Protein AF-0000000069393512 (afdb_homodimer)

Foldseek 3Di:
DPPPQVVFWAWKFWDDCVQQVQDDPPDDTAIETEGEDDPCQPVDPPHHDAWDADPVDPHYIYGYPVNLLVCVLLVAVRSLCRLFGDPVGIPHHDPLSVLVSVCSLQFDFLNLLVNLLVVLVVLLVVQVVVLVLLVLLVVLLVLLLVVCVVPQAPVSLVCCPVWADPVSSVSHPNVVHPPHDDDDDDDVLLVCLDLSSLLRTPDQDAQQSQKFFDFAQDPDDDDRNNDGCVVVQAQWDWDDPDPQKTFIFGHHGDGQADPRRYGDDDDPVPDDPVRVPTHGRTIMGGPPVVSVVSRVSSVVSVVCVVPPDPVQVVLCVVQSTRQLSLLSSVLSLVQSLCCQAPVHRRSHHPVSVVSSVSNNRVDHSVRSVVVSVVSSCCSNPPSSVVGPGHNGGDVVVSVVSVVVSVCCVPPVD/DPPPQVVFWAWKFWDDCVQQVQDDPPDDTAIETEGEDDPCQPVDPPHHDAWDADPVDPHYIYGYPVNLLVCVLLVAVRSLCRLFTDPVGIPHHDPLSVLVSVCSLQFDFLNLLVNLLVVLVVLLVVQVVVLVLLVLLVVLLVLLLVVCVVPQAPVSLVCCPVWADPVSSVSHPNVVHPPHDDDDDDDVLLVCLDLSSLLRTPDQDAQQSQKFFDFAQDPDDDDRNNDGCVVVQAQWDWDDPDPQKTFIFGHHGDGQADPRRYGDDDDPVPDDPVRVPTHGRTIMGGPPPVSVVSRVSSVVSVVCVVPPDPVQVVLCVVQSTRQLSLLSSVLSLVQSLCCQAPVHRRSHHPVSVVSSVSNNRVDHSVRSVVVSVVSSCCSNPPSSVVGPGHNGGDVVVSVVSVVVSVCCVPPVD

Sequence (826 aa):
MSDNHLDNLIVRHLAGSQAYGTSTPSSDTDFRGIFLADKEFILTPFFTVNEVSDPSEEDTKYYELNNYMKLYLDANPNILESLWVDEEDIVFRNEIYDHLRNSRSELLSSKIAFTYTGYAHNQAKRMKNHHGWMDKERTGVRILQEYFDQTPCEQMIQWIGDTFPDYIMNLVDVEKGRGKYIKGFIDFEKFMRNASLQMISTQPLKQYHFVKLVHNYFDHQVLDRDFNILNYKHDYQLVPYGDNIFGLVPKEGAKTINDDGSIHRIDTSNLSLQEVKELPKLIVKFNKDEYEKSSDNRTNYHHWKANRNEARSELEQLNGYDTKHAMHVVRLLRTAEEALSTGEVLVKRPDAEELLAIRNGAWSFDEMMEYWTERDQYIREVLYKQSVLPKTPNIQKAGKLLIELREMQWYGKMSDNHLDNLIVRHLAGSQAYGTSTPSSDTDFRGIFLADKEFILTPFFTVNEVSDPSEEDTKYYELNNYMKLYLDANPNILESLWVDEEDIVFRNEIYDHLRNSRSELLSSKIAFTYTGYAHNQAKRMKNHHGWMDKERTGVRILQEYFDQTPCEQMIQWIGDTFPDYIMNLVDVEKGRGKYIKGFIDFEKFMRNASLQMISTQPLKQYHFVKLVHNYFDHQVLDRDFNILNYKHDYQLVPYGDNIFGLVPKEGAKTINDDGSIHRIDTSNLSLQEVKELPKLIVKFNKDEYEKSSDNRTNYHHWKANRNEARSELEQLNGYDTKHAMHVVRLLRTAEEALSTGEVLVKRPDAEELLAIRNGAWSFDEMMEYWTERDQYIREVLYKQSVLPKTPNIQKAGKLLIELREMQWYGK

Structure (mmCIF, N/CA/C/O backbone):
data_AF-0000000069393512-model_v1
#
loop_
_entity.id
_entity.type
_entity.pdbx_description
1 polymer Nucleotidyltransferase
#
loop_
_atom_site.group_PDB
_atom_site.id
_atom_site.type_symbol
_atom_site.label_atom_id
_atom_site.label_alt_id
_atom_site.label_comp_id
_atom_site.label_asym_id
_atom_site.label_entity_id
_atom_site.label_seq_id
_atom_site.pdbx_PDB_ins_code
_atom_site.Cartn_x
_atom_site.Cartn_y
_atom_site.Cartn_z
_atom_site.occupancy
_atom_site.B_iso_or_equiv
_atom_site.auth_seq_id
_atom_site.auth_comp_id
_atom_site.auth_asym_id
_atom_site.auth_atom_id
_atom_site.pdbx_PDB_model_num
ATOM 1 N N . MET A 1 1 ? 26.719 9.875 -19.922 1 43.34 1 MET A N 1
ATOM 2 C CA . MET A 1 1 ? 27.328 8.875 -19.047 1 43.34 1 MET A CA 1
ATOM 3 C C . MET A 1 1 ? 27.203 7.477 -19.641 1 43.34 1 MET A C 1
ATOM 5 O O . MET A 1 1 ? 26.125 7.078 -20.078 1 43.34 1 MET A O 1
ATOM 9 N N . SER A 1 2 ? 28.125 7.133 -20.156 1 50.62 2 SER A N 1
ATOM 10 C CA . SER A 1 2 ? 28.016 5.855 -20.844 1 50.62 2 SER A CA 1
ATOM 11 C C . SER A 1 2 ? 27.438 4.777 -19.938 1 50.62 2 SER A C 1
ATOM 13 O O . SER A 1 2 ? 27.922 4.57 -18.828 1 50.62 2 SER A O 1
ATOM 15 N N . ASP A 1 3 ? 26.172 4.449 -19.922 1 62.72 3 ASP A N 1
ATOM 16 C CA . ASP A 1 3 ? 25.328 3.504 -19.203 1 62.72 3 ASP A CA 1
ATOM 17 C C . ASP A 1 3 ? 25.797 2.068 -19.422 1 62.72 3 ASP A C 1
ATOM 19 O O . ASP A 1 3 ? 25 1.126 -19.281 1 62.72 3 ASP A O 1
ATOM 23 N N . ASN A 1 4 ? 27.094 1.969 -19.781 1 81.62 4 ASN A N 1
ATOM 24 C CA . ASN A 1 4 ? 27.453 0.568 -19.984 1 81.62 4 ASN A CA 1
ATOM 25 C C . ASN A 1 4 ? 28.047 -0.039 -18.719 1 81.62 4 ASN A C 1
ATOM 27 O O . ASN A 1 4 ? 29.266 -0.112 -18.578 1 81.62 4 ASN A O 1
ATOM 31 N N . HIS A 1 5 ? 27.422 -0.49 -17.766 1 89.69 5 HIS A N 1
ATOM 32 C CA . HIS A 1 5 ? 27.781 -1.057 -16.469 1 89.69 5 HIS A CA 1
ATOM 33 C C . HIS A 1 5 ? 28.609 -2.326 -16.641 1 89.69 5 HIS A C 1
ATOM 35 O O . HIS A 1 5 ? 29.359 -2.711 -15.734 1 89.69 5 HIS A O 1
ATOM 41 N N . LEU A 1 6 ? 28.562 -2.855 -17.812 1 90.81 6 LEU A N 1
ATOM 42 C CA . LEU A 1 6 ? 29.234 -4.137 -18.031 1 90.81 6 LEU A CA 1
ATOM 43 C C . LEU A 1 6 ? 30.734 -3.947 -18.219 1 90.81 6 LEU A C 1
ATOM 45 O O . LEU A 1 6 ? 31.5 -4.91 -18.125 1 90.81 6 LEU A O 1
ATOM 49 N N . ASP A 1 7 ? 31.141 -2.713 -18.422 1 91.75 7 ASP A N 1
ATOM 50 C CA . ASP A 1 7 ? 32.562 -2.404 -18.484 1 91.75 7 ASP A CA 1
ATOM 51 C C . ASP A 1 7 ? 33.219 -2.568 -17.109 1 91.75 7 ASP A C 1
ATOM 53 O O . ASP A 1 7 ? 34.438 -2.689 -17.016 1 91.75 7 ASP A O 1
ATOM 57 N N . ASN A 1 8 ? 32.438 -2.633 -16.078 1 94.94 8 ASN A N 1
ATOM 58 C CA . ASN A 1 8 ? 32.938 -2.729 -14.719 1 94.94 8 ASN A CA 1
ATOM 59 C C . ASN A 1 8 ? 32.594 -4.066 -14.078 1 94.94 8 ASN A C 1
ATOM 61 O O . ASN A 1 8 ? 32.438 -4.156 -12.859 1 94.94 8 ASN A O 1
ATOM 65 N N . LEU A 1 9 ? 32.469 -5.078 -14.961 1 96.62 9 LEU A N 1
ATOM 66 C CA . LEU A 1 9 ? 32.219 -6.434 -14.484 1 96.62 9 LEU A CA 1
ATOM 67 C C . LEU A 1 9 ? 33.406 -6.984 -13.734 1 96.62 9 LEU A C 1
ATOM 69 O O . LEU A 1 9 ? 34.562 -6.816 -14.172 1 96.62 9 LEU A O 1
ATOM 73 N N . ILE A 1 10 ? 33.156 -7.641 -12.617 1 98.31 10 ILE A N 1
ATOM 74 C CA . ILE A 1 10 ? 34.281 -8.188 -11.891 1 98.31 10 ILE A CA 1
ATOM 75 C C . ILE A 1 10 ? 34.25 -9.711 -11.945 1 98.31 10 ILE A C 1
ATOM 77 O O . ILE A 1 10 ? 35.281 -10.367 -11.688 1 98.31 10 ILE A O 1
ATOM 81 N N . VAL A 1 11 ? 33.094 -10.289 -12.281 1 98.44 11 VAL A N 1
ATOM 82 C CA . VAL A 1 11 ? 33 -11.742 -12.445 1 98.44 11 VAL A CA 1
ATOM 83 C C . VAL A 1 11 ? 31.828 -12.086 -13.375 1 98.44 11 VAL A C 1
ATOM 85 O O . VAL A 1 11 ? 30.812 -11.406 -13.375 1 98.44 11 VAL A O 1
ATOM 88 N N . ARG A 1 12 ? 31.984 -12.992 -14.164 1 97.12 12 ARG A N 1
ATOM 89 C CA . ARG A 1 12 ? 30.984 -13.656 -14.984 1 97.12 12 ARG A CA 1
ATOM 90 C C . ARG A 1 12 ? 31.109 -15.172 -14.875 1 97.12 12 ARG A C 1
ATOM 92 O O . ARG A 1 12 ? 32.188 -15.734 -15.094 1 97.12 12 ARG A O 1
ATOM 99 N N . HIS A 1 13 ? 30.078 -15.859 -14.492 1 97.44 13 HIS A N 1
ATOM 100 C CA . HIS A 1 13 ? 30.125 -17.312 -14.312 1 97.44 13 HIS A CA 1
ATOM 101 C C . HIS A 1 13 ? 28.844 -17.969 -14.82 1 97.44 13 HIS A C 1
ATOM 103 O O . HIS A 1 13 ? 27.828 -17.312 -14.984 1 97.44 13 HIS A O 1
ATOM 109 N N . LEU A 1 14 ? 28.922 -19.25 -15.039 1 96.12 14 LEU A N 1
ATOM 110 C CA . LEU A 1 14 ? 27.766 -20.031 -15.438 1 96.12 14 LEU A CA 1
ATOM 111 C C . LEU A 1 14 ? 26.797 -20.188 -14.273 1 96.12 14 LEU A C 1
ATOM 113 O O . LEU A 1 14 ? 27.188 -20.172 -13.109 1 96.12 14 LEU A O 1
ATOM 117 N N . ALA A 1 15 ? 25.5 -20.203 -14.625 1 95.25 15 ALA A N 1
ATOM 118 C CA . ALA A 1 15 ? 24.438 -20.375 -13.625 1 95.25 15 ALA A CA 1
ATOM 119 C C . ALA A 1 15 ? 23.422 -21.422 -14.07 1 95.25 15 ALA A C 1
ATOM 121 O O . ALA A 1 15 ? 23.531 -21.953 -15.18 1 95.25 15 ALA A O 1
ATOM 122 N N . GLY A 1 16 ? 22.531 -21.781 -13.172 1 93.75 16 GLY A N 1
ATOM 123 C CA . GLY A 1 16 ? 21.484 -22.719 -13.508 1 93.75 16 GLY A CA 1
ATOM 124 C C . GLY A 1 16 ? 21.984 -24.141 -13.68 1 93.75 16 GLY A C 1
ATOM 125 O O . GLY A 1 16 ? 22.844 -24.594 -12.938 1 93.75 16 GLY A O 1
ATOM 126 N N . SER A 1 17 ? 21.375 -24.797 -14.688 1 93.69 17 SER A N 1
ATOM 127 C CA . SER A 1 17 ? 21.625 -26.234 -14.867 1 93.69 17 SER A CA 1
ATOM 128 C C . SER A 1 17 ? 23.078 -26.516 -15.18 1 93.69 17 SER A C 1
ATOM 130 O O . SER A 1 17 ? 23.641 -27.516 -14.742 1 93.69 17 SER A O 1
ATOM 132 N N . GLN A 1 18 ? 23.688 -25.641 -15.836 1 93.62 18 GLN A N 1
ATOM 133 C CA . GLN A 1 18 ? 25.094 -25.828 -16.156 1 93.62 18 GLN A CA 1
ATOM 134 C C . GLN A 1 18 ? 25.969 -25.797 -14.906 1 93.62 18 GLN A C 1
ATOM 136 O O . GLN A 1 18 ? 26.844 -26.625 -14.742 1 93.62 18 GLN A O 1
ATOM 141 N N . ALA A 1 19 ? 25.703 -24.906 -14.047 1 95.62 19 ALA A N 1
ATOM 142 C CA . ALA A 1 19 ? 26.484 -24.781 -12.812 1 95.62 19 ALA A CA 1
ATOM 143 C C . ALA A 1 19 ? 26.141 -25.891 -11.828 1 95.62 19 ALA A C 1
ATOM 145 O O . ALA A 1 19 ? 27 -26.328 -11.055 1 95.62 19 ALA A O 1
ATOM 146 N N . TYR A 1 20 ? 24.891 -26.375 -11.891 1 96.25 20 TYR A N 1
ATOM 147 C CA . TYR A 1 20 ? 24.438 -27.406 -10.961 1 96.25 20 TYR A CA 1
ATOM 148 C C . TYR A 1 20 ? 24.938 -28.781 -11.391 1 96.25 20 TYR A C 1
ATOM 150 O O . TYR A 1 20 ? 24.984 -29.719 -10.586 1 96.25 20 TYR A O 1
ATOM 158 N N . GLY A 1 21 ? 25.234 -28.875 -12.617 1 95 21 GLY A N 1
ATOM 159 C CA . GLY A 1 21 ? 25.609 -30.172 -13.164 1 95 21 GLY A CA 1
ATOM 160 C C . GLY A 1 21 ? 24.406 -30.984 -13.641 1 95 21 GLY A C 1
ATOM 161 O O . GLY A 1 21 ? 24.484 -32.188 -13.766 1 95 21 GLY A O 1
ATOM 162 N N . THR A 1 22 ? 23.297 -30.359 -13.875 1 94.25 22 THR A N 1
ATOM 163 C CA . THR A 1 22 ? 22.062 -31.047 -14.273 1 94.25 22 THR A CA 1
ATOM 164 C C . THR A 1 22 ? 21.641 -30.641 -15.68 1 94.25 22 THR A C 1
ATOM 166 O O . THR A 1 22 ? 20.469 -30.734 -16.031 1 94.25 22 THR A O 1
ATOM 169 N N . SER A 1 23 ? 22.609 -30.109 -16.391 1 91.31 23 SER A N 1
ATOM 170 C CA . SER A 1 23 ? 22.297 -29.641 -17.734 1 91.31 23 SER A CA 1
ATOM 171 C C . SER A 1 23 ? 22 -30.797 -18.672 1 91.31 23 SER A C 1
ATOM 173 O O . SER A 1 23 ? 22.562 -31.891 -18.516 1 91.31 23 SER A O 1
ATOM 175 N N . THR A 1 24 ? 21.047 -30.562 -19.5 1 84.94 24 THR A N 1
ATOM 176 C CA . THR A 1 24 ? 20.719 -31.453 -20.625 1 84.94 24 THR A CA 1
ATOM 177 C C . THR A 1 24 ? 21.094 -30.797 -21.953 1 84.94 24 THR A C 1
ATOM 179 O O . THR A 1 24 ? 21.438 -29.625 -22 1 84.94 24 THR A O 1
ATOM 182 N N . PRO A 1 25 ? 21.062 -31.594 -23 1 83.31 25 PRO A N 1
ATOM 183 C CA . PRO A 1 25 ? 21.422 -31.016 -24.297 1 83.31 25 PRO A CA 1
ATOM 184 C C . PRO A 1 25 ? 20.516 -29.844 -24.703 1 83.31 25 PRO A C 1
ATOM 186 O O . PRO A 1 25 ? 20.922 -28.984 -25.469 1 83.31 25 PRO A O 1
ATOM 189 N N . SER A 1 26 ? 19.375 -29.797 -24.203 1 80.25 26 SER A N 1
ATOM 190 C CA . SER A 1 26 ? 18.422 -28.75 -24.562 1 80.25 26 SER A CA 1
ATOM 191 C C . SER A 1 26 ? 18.469 -27.594 -23.562 1 80.25 26 SER A C 1
ATOM 193 O O . SER A 1 26 ? 17.734 -26.625 -23.688 1 80.25 26 SER A O 1
ATOM 195 N N . SER A 1 27 ? 19.484 -27.703 -22.672 1 85.06 27 SER A N 1
ATOM 196 C CA . SER A 1 27 ? 19.547 -26.703 -21.609 1 85.06 27 SER A CA 1
ATOM 197 C C . SER A 1 27 ? 20.156 -25.391 -22.141 1 85.06 27 SER A C 1
ATOM 199 O O . SER A 1 27 ? 21.109 -25.406 -22.906 1 85.06 27 SER A O 1
ATOM 201 N N . ASP A 1 28 ? 19.469 -24.266 -21.719 1 84.81 28 ASP A N 1
ATOM 202 C CA . ASP A 1 28 ? 20.016 -22.938 -22.031 1 84.81 28 ASP A CA 1
ATOM 203 C C . ASP A 1 28 ? 21.188 -22.609 -21.109 1 84.81 28 ASP A C 1
ATOM 205 O O . ASP A 1 28 ? 21.406 -23.297 -20.109 1 84.81 28 ASP A O 1
ATOM 209 N N . THR A 1 29 ? 22.031 -21.719 -21.672 1 89.81 29 THR A N 1
ATOM 210 C CA . THR A 1 29 ? 23.156 -21.266 -20.859 1 89.81 29 THR A CA 1
ATOM 211 C C . THR A 1 29 ? 22.812 -19.953 -20.141 1 89.81 29 THR A C 1
ATOM 213 O O . THR A 1 29 ? 22.469 -18.969 -20.781 1 89.81 29 THR A O 1
ATOM 216 N N . ASP A 1 30 ? 22.891 -20 -18.859 1 92.56 30 ASP A N 1
ATOM 217 C CA . ASP A 1 30 ? 22.641 -18.828 -18.031 1 92.56 30 ASP A CA 1
ATOM 218 C C . ASP A 1 30 ? 23.938 -18.266 -17.469 1 92.56 30 ASP A C 1
ATOM 220 O O . ASP A 1 30 ? 24.812 -19.031 -17.047 1 92.56 30 ASP A O 1
ATOM 224 N N . PHE A 1 31 ? 24.062 -16.953 -17.547 1 95.44 31 PHE A N 1
ATOM 225 C CA . PHE A 1 31 ? 25.234 -16.312 -16.938 1 95.44 31 PHE A CA 1
ATOM 226 C C . PHE A 1 31 ? 24.812 -15.359 -15.828 1 95.44 31 PHE A C 1
ATOM 228 O O . PHE A 1 31 ? 23.766 -14.703 -15.93 1 95.44 31 PHE A O 1
ATOM 235 N N . ARG A 1 32 ? 25.609 -15.312 -14.812 1 97.25 32 ARG A N 1
ATOM 236 C CA . ARG A 1 32 ? 25.469 -14.359 -13.719 1 97.25 32 ARG A CA 1
ATOM 237 C C . ARG A 1 32 ? 26.781 -13.648 -13.438 1 97.25 32 ARG A C 1
ATOM 239 O O . ARG A 1 32 ? 27.844 -14.102 -13.867 1 97.25 32 ARG A O 1
ATOM 246 N N . GLY A 1 33 ? 26.641 -12.531 -12.766 1 97.56 33 GLY A N 1
ATOM 247 C CA . GLY A 1 33 ? 27.859 -11.805 -12.43 1 97.56 33 GLY A CA 1
ATOM 248 C C . GLY A 1 33 ? 27.609 -10.609 -11.539 1 97.56 33 GLY A C 1
ATOM 249 O O . GLY A 1 33 ? 26.5 -10.391 -11.062 1 97.56 33 GLY A O 1
ATOM 250 N N . ILE A 1 34 ? 28.75 -9.945 -11.219 1 98.44 34 ILE A N 1
ATOM 251 C CA . ILE A 1 34 ? 28.75 -8.773 -10.352 1 98.44 34 ILE A CA 1
ATOM 252 C C . ILE A 1 34 ? 29.516 -7.633 -11.023 1 98.44 34 ILE A C 1
ATOM 254 O O . ILE A 1 34 ? 30.562 -7.844 -11.617 1 98.44 34 ILE A O 1
ATOM 258 N N . PHE A 1 35 ? 28.969 -6.473 -11.039 1 97.75 35 PHE A N 1
ATOM 259 C CA . PHE A 1 35 ? 29.672 -5.305 -11.555 1 97.75 35 PHE A CA 1
ATOM 260 C C . PHE A 1 35 ? 29.703 -4.184 -10.523 1 97.75 35 PHE A C 1
ATOM 262 O O . PHE A 1 35 ? 28.938 -4.211 -9.555 1 97.75 35 PHE A O 1
ATOM 269 N N . LEU A 1 36 ? 30.625 -3.27 -10.625 1 97.56 36 LEU A N 1
ATOM 270 C CA . LEU A 1 36 ? 30.75 -2.098 -9.766 1 97.56 36 LEU A CA 1
ATOM 271 C C . LEU A 1 36 ? 30.266 -0.842 -10.484 1 97.56 36 LEU A C 1
ATOM 273 O O . LEU A 1 36 ? 30.875 -0.412 -11.469 1 97.56 36 LEU A O 1
ATOM 277 N N . ALA A 1 37 ? 29.281 -0.233 -9.945 1 96.12 37 ALA A N 1
ATOM 278 C CA . ALA A 1 37 ? 28.719 0.972 -10.562 1 96.12 37 ALA A CA 1
ATOM 279 C C . ALA A 1 37 ? 29.672 2.156 -10.398 1 96.12 37 ALA A C 1
ATOM 281 O O . ALA A 1 37 ? 30.5 2.176 -9.484 1 96.12 37 ALA A O 1
ATOM 282 N N . ASP A 1 38 ? 29.469 3.139 -11.234 1 93.62 38 ASP A N 1
ATOM 283 C CA . ASP A 1 38 ? 30.266 4.363 -11.18 1 93.62 38 ASP A CA 1
ATOM 284 C C . ASP A 1 38 ? 29.906 5.188 -9.945 1 93.62 38 ASP A C 1
ATOM 286 O O . ASP A 1 38 ? 28.875 4.957 -9.312 1 93.62 38 ASP A O 1
ATOM 290 N N . LYS A 1 39 ? 30.781 6.203 -9.656 1 92.69 39 LYS A N 1
ATOM 291 C CA . LYS A 1 39 ? 30.672 7.016 -8.445 1 92.69 39 LYS A CA 1
ATOM 292 C C . LYS A 1 39 ? 29.297 7.668 -8.344 1 92.69 39 LYS A C 1
ATOM 294 O O . LYS A 1 39 ? 28.719 7.75 -7.258 1 92.69 39 LYS A O 1
ATOM 299 N N . GLU A 1 40 ? 28.812 8.07 -9.453 1 92.69 40 GLU A N 1
ATOM 300 C CA . GLU A 1 40 ? 27.562 8.828 -9.445 1 92.69 40 GLU A CA 1
ATOM 301 C C . GLU A 1 40 ? 26.406 7.984 -8.938 1 92.69 40 GLU A C 1
ATOM 303 O O . GLU A 1 40 ? 25.469 8.508 -8.328 1 92.69 40 GLU A O 1
ATOM 308 N N . PHE A 1 41 ? 26.531 6.625 -9.156 1 93.94 41 PHE A N 1
ATOM 309 C CA . PHE A 1 41 ? 25.469 5.719 -8.758 1 93.94 41 PHE A CA 1
ATOM 310 C C . PHE A 1 41 ? 25.562 5.379 -7.277 1 93.94 41 PHE A C 1
ATOM 312 O O . PHE A 1 41 ? 24.609 4.867 -6.691 1 93.94 41 PHE A O 1
ATOM 319 N N . ILE A 1 42 ? 26.672 5.656 -6.715 1 94.56 42 ILE A N 1
ATOM 320 C CA . ILE A 1 42 ? 26.906 5.234 -5.34 1 94.56 42 ILE A CA 1
ATOM 321 C C . ILE A 1 42 ? 26.875 6.445 -4.41 1 94.56 42 ILE A C 1
ATOM 323 O O . ILE A 1 42 ? 26.266 6.395 -3.34 1 94.56 42 ILE A O 1
ATOM 327 N N . LEU A 1 43 ? 27.422 7.578 -4.875 1 94.88 43 LEU A N 1
ATOM 328 C CA . LEU A 1 43 ? 27.656 8.711 -3.986 1 94.88 43 LEU A CA 1
ATOM 329 C C . LEU A 1 43 ? 26.5 9.703 -4.051 1 94.88 43 LEU A C 1
ATOM 331 O O . LEU A 1 43 ? 26.438 10.633 -3.248 1 94.88 43 LEU A O 1
ATOM 335 N N . THR A 1 44 ? 25.609 9.523 -4.996 1 94.88 44 THR A N 1
ATOM 336 C CA . THR A 1 44 ? 24.484 10.453 -5.137 1 94.88 44 THR A CA 1
ATOM 337 C C . THR A 1 44 ? 23.156 9.711 -5.051 1 94.88 44 THR A C 1
ATOM 339 O O . THR A 1 44 ? 23.078 8.531 -5.379 1 94.88 44 THR A O 1
ATOM 342 N N . PRO A 1 45 ? 22.109 10.344 -4.664 1 94.5 45 PRO A N 1
ATOM 343 C CA . PRO A 1 45 ? 20.797 9.695 -4.543 1 94.5 45 PRO A CA 1
ATOM 344 C C . PRO A 1 45 ? 20 9.742 -5.836 1 94.5 45 PRO A C 1
ATOM 346 O O . PRO A 1 45 ? 18.812 9.383 -5.848 1 94.5 45 PRO A O 1
ATOM 349 N N . PHE A 1 46 ? 20.531 10.125 -6.957 1 94.44 46 PHE A N 1
ATOM 350 C CA . PHE A 1 46 ? 19.766 10.469 -8.141 1 94.44 46 PHE A CA 1
ATOM 351 C C . PHE A 1 46 ? 19.734 9.305 -9.125 1 94.44 46 PHE A C 1
ATOM 353 O O . PHE A 1 46 ? 18.844 9.227 -9.984 1 94.44 46 PHE A O 1
ATOM 360 N N . PHE A 1 47 ? 20.719 8.469 -8.984 1 90.69 47 PHE A N 1
ATOM 361 C CA . PHE A 1 47 ? 20.844 7.34 -9.906 1 90.69 47 PHE A CA 1
ATOM 362 C C . PHE A 1 47 ? 20.891 6.023 -9.148 1 90.69 47 PHE A C 1
ATOM 364 O O . PHE A 1 47 ? 21.438 5.961 -8.039 1 90.69 47 PHE A O 1
ATOM 371 N N . THR A 1 48 ? 20.219 5.086 -9.695 1 90.94 48 THR A N 1
ATOM 372 C CA . THR A 1 48 ? 20.25 3.771 -9.062 1 90.94 48 THR A CA 1
ATOM 373 C C . THR A 1 48 ? 20.391 2.67 -10.109 1 90.94 48 THR A C 1
ATOM 375 O O . THR A 1 48 ? 19.938 2.822 -11.242 1 90.94 48 THR A O 1
ATOM 378 N N . VAL A 1 49 ? 21.094 1.712 -9.789 1 94.62 49 VAL A N 1
ATOM 379 C CA . VAL A 1 49 ? 21.234 0.511 -10.609 1 94.62 49 VAL A CA 1
ATOM 380 C C . VAL A 1 49 ? 21.422 -0.709 -9.711 1 94.62 49 VAL A C 1
ATOM 382 O O . VAL A 1 49 ? 22.312 -0.736 -8.867 1 94.62 49 VAL A O 1
ATOM 385 N N . ASN A 1 50 ? 20.547 -1.611 -9.82 1 96.38 50 ASN A N 1
ATOM 386 C CA . ASN A 1 50 ? 20.609 -2.801 -8.977 1 96.38 50 ASN A CA 1
ATOM 387 C C . ASN A 1 50 ? 21.125 -4.008 -9.75 1 96.38 50 ASN A C 1
ATOM 389 O O . ASN A 1 50 ? 21.906 -4.801 -9.227 1 96.38 50 ASN A O 1
ATOM 393 N N . GLU A 1 51 ? 20.703 -4.172 -10.938 1 96.19 51 GLU A N 1
ATOM 394 C CA . GLU A 1 51 ? 21.078 -5.27 -11.82 1 96.19 51 GLU A CA 1
ATOM 395 C C . GLU A 1 51 ? 20.922 -4.883 -13.289 1 96.19 51 GLU A C 1
ATOM 397 O O . GLU A 1 51 ? 20.203 -3.934 -13.609 1 96.19 51 GLU A O 1
ATOM 402 N N . VAL A 1 52 ? 21.656 -5.477 -14.141 1 95.12 52 VAL A N 1
ATOM 403 C CA . VAL A 1 52 ? 21.547 -5.246 -15.578 1 95.12 52 VAL A CA 1
ATOM 404 C C . VAL A 1 52 ? 21.672 -6.574 -16.328 1 95.12 52 VAL A C 1
ATOM 406 O O . VAL A 1 52 ? 22.156 -7.562 -15.773 1 95.12 52 VAL A O 1
ATOM 409 N N . SER A 1 53 ? 21.125 -6.609 -17.516 1 92.88 53 SER A N 1
ATOM 410 C CA . SER A 1 53 ? 21.281 -7.75 -18.406 1 92.88 53 SER A CA 1
ATOM 411 C C . SER A 1 53 ? 22.094 -7.375 -19.641 1 92.88 53 SER A C 1
ATOM 413 O O . SER A 1 53 ? 22.25 -6.191 -19.953 1 92.88 53 SER A O 1
ATOM 415 N N . ASP A 1 54 ? 22.672 -8.328 -20.172 1 87.75 54 ASP A N 1
ATOM 416 C CA . ASP A 1 54 ? 23.344 -8.133 -21.453 1 87.75 54 ASP A CA 1
ATOM 417 C C . ASP A 1 54 ? 22.375 -8.273 -22.609 1 87.75 54 ASP A C 1
ATOM 419 O O . ASP A 1 54 ? 21.828 -9.359 -22.844 1 87.75 54 ASP A O 1
ATOM 423 N N . PRO A 1 55 ? 22.141 -7.23 -23.281 1 82.94 55 PRO A N 1
ATOM 424 C CA . PRO A 1 55 ? 21.172 -7.312 -24.391 1 82.94 55 PRO A CA 1
ATOM 425 C C . PRO A 1 55 ? 21.609 -8.273 -25.484 1 82.94 55 PRO A C 1
ATOM 427 O O . PRO A 1 55 ? 20.781 -8.781 -26.234 1 82.94 55 PRO A O 1
ATOM 430 N N . SER A 1 56 ? 22.891 -8.523 -25.578 1 82.44 56 SER A N 1
ATOM 431 C CA . SER A 1 56 ? 23.438 -9.352 -26.656 1 82.44 56 SER A CA 1
ATOM 432 C C . SER A 1 56 ? 23.375 -10.828 -26.297 1 82.44 56 SER A C 1
ATOM 434 O O . SER A 1 56 ? 23.594 -11.695 -27.141 1 82.44 56 SER A O 1
ATOM 436 N N . GLU A 1 57 ? 23.188 -11.141 -25.094 1 80.25 57 GLU A N 1
ATOM 437 C CA . GLU A 1 57 ? 23.141 -12.523 -24.609 1 80.25 57 GLU A CA 1
ATOM 438 C C . GLU A 1 57 ? 21.859 -12.789 -23.828 1 80.25 57 GLU A C 1
ATOM 440 O O . GLU A 1 57 ? 21.531 -12.047 -22.906 1 80.25 57 GLU A O 1
ATOM 445 N N . GLU A 1 58 ? 21.234 -13.836 -24.234 1 77.31 58 GLU A N 1
ATOM 446 C CA . GLU A 1 58 ? 20 -14.172 -23.531 1 77.31 58 GLU A CA 1
ATOM 447 C C . GLU A 1 58 ? 20.281 -14.734 -22.141 1 77.31 58 GLU A C 1
ATOM 449 O O . GLU A 1 58 ? 21.359 -15.289 -21.891 1 77.31 58 GLU A O 1
ATOM 454 N N . ASP A 1 59 ? 19.562 -14.484 -21.078 1 87.62 59 ASP A N 1
ATOM 455 C CA . ASP A 1 59 ? 19.516 -15.07 -19.75 1 87.62 59 ASP A CA 1
ATOM 456 C C . ASP A 1 59 ? 20.734 -14.664 -18.922 1 87.62 59 ASP A C 1
ATOM 458 O O . ASP A 1 59 ? 21.406 -15.516 -18.328 1 87.62 59 ASP A O 1
ATOM 462 N N . THR A 1 60 ? 21.156 -13.523 -19.062 1 92 60 THR A N 1
ATOM 463 C CA . THR A 1 60 ? 22.203 -12.953 -18.234 1 92 60 THR A CA 1
ATOM 464 C C . THR A 1 60 ? 21.609 -12.047 -17.156 1 92 60 THR A C 1
ATOM 466 O O . THR A 1 60 ? 20.594 -11.391 -17.391 1 92 60 THR A O 1
ATOM 469 N N . LYS A 1 61 ? 22.203 -12.055 -15.977 1 95.12 61 LYS A N 1
ATOM 470 C CA . LYS A 1 61 ? 21.844 -11.133 -14.898 1 95.12 61 LYS A CA 1
ATOM 471 C C . LYS A 1 61 ? 23.094 -10.734 -14.094 1 95.12 61 LYS A C 1
ATOM 473 O O . LYS A 1 61 ? 23.75 -11.594 -13.516 1 95.12 61 LYS A O 1
ATOM 478 N N . TYR A 1 62 ? 23.375 -9.492 -14.141 1 97.12 62 TYR A N 1
ATOM 479 C CA . TYR A 1 62 ? 24.531 -8.969 -13.43 1 97.12 62 TYR A CA 1
ATOM 480 C C . TYR A 1 62 ? 24.109 -8.016 -12.32 1 97.12 62 TYR A C 1
ATOM 482 O O . TYR A 1 62 ? 23.328 -7.086 -12.555 1 97.12 62 TYR A O 1
ATOM 490 N N . TYR A 1 63 ? 24.641 -8.219 -11.164 1 98 63 TYR A N 1
ATOM 491 C CA . TYR A 1 63 ? 24.188 -7.461 -10 1 98 63 TYR A CA 1
ATOM 492 C C . TYR A 1 63 ? 25.203 -6.402 -9.609 1 98 63 TYR A C 1
ATOM 494 O O . TYR A 1 63 ? 26.406 -6.652 -9.625 1 98 63 TYR A O 1
ATOM 502 N N . GLU A 1 64 ? 24.719 -5.246 -9.289 1 98.12 64 GLU A N 1
ATOM 503 C CA . GLU A 1 64 ? 25.578 -4.219 -8.719 1 98.12 64 GLU A CA 1
ATOM 504 C C . GLU A 1 64 ? 26.062 -4.613 -7.32 1 98.12 64 GLU A C 1
ATOM 506 O O . GLU A 1 64 ? 25.297 -5.184 -6.535 1 98.12 64 GLU A O 1
ATOM 511 N N . LEU A 1 65 ? 27.234 -4.332 -6.996 1 98.12 65 LEU A N 1
ATOM 512 C CA . LEU A 1 65 ? 27.938 -4.84 -5.828 1 98.12 65 LEU A CA 1
ATOM 513 C C . LEU A 1 65 ? 27.141 -4.578 -4.555 1 98.12 65 LEU A C 1
ATOM 515 O O . LEU A 1 65 ? 27 -5.473 -3.719 1 98.12 65 LEU A O 1
ATOM 519 N N . ASN A 1 66 ? 26.625 -3.371 -4.309 1 97.5 66 ASN A N 1
ATOM 520 C CA . ASN A 1 66 ? 25.859 -3.068 -3.1 1 97.5 66 ASN A CA 1
ATOM 521 C C . ASN A 1 66 ? 24.594 -3.912 -3.008 1 97.5 66 ASN A C 1
ATOM 523 O O . ASN A 1 66 ? 24.297 -4.465 -1.949 1 97.5 66 ASN A O 1
ATOM 527 N N . ASN A 1 67 ? 23.891 -3.92 -4.094 1 97.5 67 ASN A N 1
ATOM 528 C CA . ASN A 1 67 ? 22.703 -4.758 -4.125 1 97.5 67 ASN A CA 1
ATOM 529 C C . ASN A 1 67 ? 23.047 -6.23 -3.932 1 97.5 67 ASN A C 1
ATOM 531 O O . ASN A 1 67 ? 22.344 -6.945 -3.215 1 97.5 67 ASN A O 1
ATOM 535 N N . TYR A 1 68 ? 24.109 -6.637 -4.613 1 98.12 68 TYR A N 1
ATOM 536 C CA . TYR A 1 68 ? 24.562 -8.016 -4.488 1 98.12 68 TYR A CA 1
ATOM 537 C C . TYR A 1 68 ? 24.828 -8.367 -3.029 1 98.12 68 TYR A C 1
ATOM 539 O O . TYR A 1 68 ? 24.359 -9.391 -2.535 1 98.12 68 TYR A O 1
ATOM 547 N N . MET A 1 69 ? 25.531 -7.551 -2.34 1 98.12 69 MET A N 1
ATOM 548 C CA . MET A 1 69 ? 25.906 -7.816 -0.957 1 98.12 69 MET A CA 1
ATOM 549 C C . MET A 1 69 ? 24.688 -7.863 -0.052 1 98.12 69 MET A C 1
ATOM 551 O O . MET A 1 69 ? 24.609 -8.703 0.85 1 98.12 69 MET A O 1
ATOM 555 N N . LYS A 1 70 ? 23.797 -6.953 -0.302 1 97.31 70 LYS A N 1
ATOM 556 C CA . LYS A 1 70 ? 22.562 -6.973 0.459 1 97.31 70 LYS A CA 1
ATOM 557 C C . LYS A 1 70 ? 21.844 -8.312 0.3 1 97.31 70 LYS A C 1
ATOM 559 O O . LYS A 1 70 ? 21.453 -8.938 1.29 1 97.31 70 LYS A O 1
ATOM 564 N N . LEU A 1 71 ? 21.672 -8.695 -0.867 1 97.62 71 LEU A N 1
ATOM 565 C CA . LEU A 1 71 ? 20.984 -9.953 -1.168 1 97.62 71 LEU A CA 1
ATOM 566 C C . LEU A 1 71 ? 21.781 -11.141 -0.631 1 97.62 71 LEU A C 1
ATOM 568 O O . LEU A 1 71 ? 21.203 -12.133 -0.191 1 97.62 71 LEU A O 1
ATOM 572 N N . TYR A 1 72 ? 23.141 -11.055 -0.731 1 97.88 72 TYR A N 1
ATOM 573 C CA . TYR A 1 72 ? 24 -12.109 -0.221 1 97.88 72 TYR A CA 1
ATOM 574 C C . TYR A 1 72 ? 23.812 -12.297 1.28 1 97.88 72 TYR A C 1
ATOM 576 O O . TYR A 1 72 ? 23.641 -13.414 1.755 1 97.88 72 TYR A O 1
ATOM 584 N N . LEU A 1 73 ? 23.797 -11.211 2.008 1 97.75 73 LEU A N 1
ATOM 585 C CA . LEU A 1 73 ? 23.641 -11.273 3.457 1 97.75 73 LEU A CA 1
ATOM 586 C C . LEU A 1 73 ? 22.25 -11.75 3.838 1 97.75 73 LEU A C 1
ATOM 588 O O . LEU A 1 73 ? 22.047 -12.312 4.918 1 97.75 73 LEU A O 1
ATOM 592 N N . ASP A 1 74 ? 21.328 -11.555 2.893 1 96.81 74 ASP A N 1
ATOM 593 C CA . ASP A 1 74 ? 19.969 -12.062 3.094 1 96.81 74 ASP A CA 1
ATOM 594 C C . ASP A 1 74 ? 19.891 -13.547 2.75 1 96.81 74 ASP A C 1
ATOM 596 O O . ASP A 1 74 ? 18.828 -14.156 2.865 1 96.81 74 ASP A O 1
ATOM 600 N N . ALA A 1 75 ? 20.969 -14.094 2.359 1 97.69 75 ALA A N 1
ATOM 601 C CA . ALA A 1 75 ? 21.094 -15.516 2.031 1 97.69 75 ALA A CA 1
ATOM 602 C C . ALA A 1 75 ? 20.188 -15.891 0.869 1 97.69 75 ALA A C 1
ATOM 604 O O . ALA A 1 75 ? 19.531 -16.938 0.9 1 97.69 75 ALA A O 1
ATOM 605 N N . ASN A 1 76 ? 20.094 -14.992 -0.092 1 97.56 76 ASN A N 1
ATOM 606 C CA . ASN A 1 76 ? 19.359 -15.297 -1.31 1 97.56 76 ASN A CA 1
ATOM 607 C C . ASN A 1 76 ? 20 -16.438 -2.092 1 97.56 76 ASN A C 1
ATOM 609 O O . ASN A 1 76 ? 21.172 -16.344 -2.496 1 97.56 76 ASN A O 1
ATOM 613 N N . PRO A 1 77 ? 19.328 -17.531 -2.318 1 97.12 77 PRO A N 1
ATOM 614 C CA . PRO A 1 77 ? 19.922 -18.719 -2.924 1 97.12 77 PRO A CA 1
ATOM 615 C C . PRO A 1 77 ? 20.578 -18.438 -4.277 1 97.12 77 PRO A C 1
ATOM 617 O O . PRO A 1 77 ? 21.656 -18.938 -4.562 1 97.12 77 PRO A O 1
ATOM 620 N N . ASN A 1 78 ? 19.953 -17.625 -5.07 1 94.44 78 ASN A N 1
ATOM 621 C CA . ASN A 1 78 ? 20.469 -17.312 -6.406 1 94.44 78 ASN A CA 1
ATOM 622 C C . ASN A 1 78 ? 21.719 -16.453 -6.352 1 94.44 78 ASN A C 1
ATOM 624 O O . ASN A 1 78 ? 22.562 -16.516 -7.242 1 94.44 78 ASN A O 1
ATOM 628 N N . ILE A 1 79 ? 21.812 -15.703 -5.32 1 97.31 79 ILE A N 1
ATOM 629 C CA . ILE A 1 79 ? 22.891 -14.734 -5.176 1 97.31 79 ILE A CA 1
ATOM 630 C C . ILE A 1 79 ? 24.109 -15.414 -4.551 1 97.31 79 ILE A C 1
ATOM 632 O O . ILE A 1 79 ? 25.25 -15.188 -4.98 1 97.31 79 ILE A O 1
ATOM 636 N N . LEU A 1 80 ? 23.859 -16.312 -3.555 1 97.69 80 LEU A N 1
ATOM 637 C CA . LEU A 1 80 ? 24.938 -16.969 -2.84 1 97.69 80 LEU A CA 1
ATOM 638 C C . LEU A 1 80 ? 25.844 -17.75 -3.801 1 97.69 80 LEU A C 1
ATOM 640 O O . LEU A 1 80 ? 27.047 -17.859 -3.58 1 97.69 80 LEU A O 1
ATOM 644 N N . GLU A 1 81 ? 25.359 -18.203 -4.875 1 96.38 81 GLU A N 1
ATOM 645 C CA . GLU A 1 81 ? 26.047 -19.078 -5.82 1 96.38 81 GLU A CA 1
ATOM 646 C C . GLU A 1 81 ? 27.281 -18.406 -6.402 1 96.38 81 GLU A C 1
ATOM 648 O O . GLU A 1 81 ? 28.297 -19.047 -6.648 1 96.38 81 GLU A O 1
ATOM 653 N N . SER A 1 82 ? 27.203 -17.125 -6.535 1 97.62 82 SER A N 1
ATOM 654 C CA . SER A 1 82 ? 28.234 -16.391 -7.254 1 97.62 82 SER A CA 1
ATOM 655 C C . SER A 1 82 ? 29.578 -16.5 -6.531 1 97.62 82 SER A C 1
ATOM 657 O O . SER A 1 82 ? 30.641 -16.391 -7.16 1 97.62 82 SER A O 1
ATOM 659 N N . LEU A 1 83 ? 29.578 -16.688 -5.246 1 98.19 83 LEU A N 1
ATOM 660 C CA . LEU A 1 83 ? 30.828 -16.781 -4.512 1 98.19 83 LEU A CA 1
ATOM 661 C C . LEU A 1 83 ? 31.219 -18.234 -4.273 1 98.19 83 LEU A C 1
ATOM 663 O O . LEU A 1 83 ? 32.281 -18.516 -3.738 1 98.19 83 LEU A O 1
ATOM 667 N N . TRP A 1 84 ? 30.391 -19.172 -4.703 1 98.06 84 TRP A N 1
ATOM 668 C CA . TRP A 1 84 ? 30.625 -20.578 -4.363 1 98.06 84 TRP A CA 1
ATOM 669 C C . TRP A 1 84 ? 30.641 -21.438 -5.613 1 98.06 84 TRP A C 1
ATOM 671 O O . TRP A 1 84 ? 30.781 -22.656 -5.527 1 98.06 84 TRP A O 1
ATOM 681 N N . VAL A 1 85 ? 30.484 -20.828 -6.723 1 97.69 85 VAL A N 1
ATOM 682 C CA . VAL A 1 85 ? 30.531 -21.547 -7.988 1 97.69 85 VAL A CA 1
ATOM 683 C C . VAL A 1 85 ? 31.906 -22.188 -8.172 1 97.69 85 VAL A C 1
ATOM 685 O O . VAL A 1 85 ? 32.906 -21.641 -7.707 1 97.69 85 VAL A O 1
ATOM 688 N N . ASP A 1 86 ? 31.875 -23.328 -8.891 1 96.81 86 ASP A N 1
ATOM 689 C CA . ASP A 1 86 ? 33.125 -24.016 -9.172 1 96.81 86 ASP A CA 1
ATOM 690 C C . ASP A 1 86 ? 34.062 -23.156 -10.047 1 96.81 86 ASP A C 1
ATOM 692 O O . ASP A 1 86 ? 33.562 -22.406 -10.898 1 96.81 86 ASP A O 1
ATOM 696 N N . GLU A 1 87 ? 35.344 -23.375 -9.859 1 96.69 87 GLU A N 1
ATOM 697 C CA . GLU A 1 87 ? 36.344 -22.609 -10.602 1 96.69 87 GLU A CA 1
ATOM 698 C C . GLU A 1 87 ? 36.188 -22.781 -12.109 1 96.69 87 GLU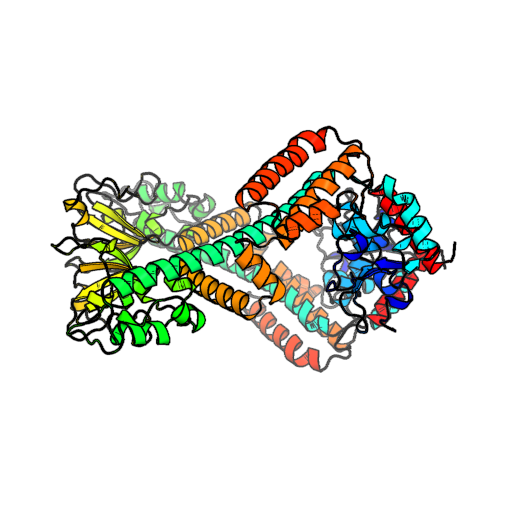 A C 1
ATOM 700 O O . GLU A 1 87 ? 36.344 -21.828 -12.867 1 96.69 87 GLU A O 1
ATOM 705 N N . GLU A 1 88 ? 35.75 -23.922 -12.508 1 96.12 88 GLU A N 1
ATOM 706 C CA . GLU A 1 88 ? 35.625 -24.25 -13.922 1 96.12 88 GLU A CA 1
ATOM 707 C C . GLU A 1 88 ? 34.438 -23.516 -14.547 1 96.12 88 GLU A C 1
ATOM 709 O O . GLU A 1 88 ? 34.375 -23.391 -15.773 1 96.12 88 GLU A O 1
ATOM 714 N N . ASP A 1 89 ? 33.594 -23.094 -13.695 1 97.06 89 ASP A N 1
ATOM 715 C CA . ASP A 1 89 ? 32.375 -22.453 -14.203 1 97.06 89 ASP A CA 1
ATOM 716 C C . ASP A 1 89 ? 32.531 -20.938 -14.227 1 97.06 89 ASP A C 1
ATOM 718 O O . ASP A 1 89 ? 31.609 -20.234 -14.641 1 97.06 89 ASP A O 1
ATOM 722 N N . ILE A 1 90 ? 33.688 -20.391 -13.789 1 98.06 90 ILE A N 1
ATOM 723 C CA . ILE A 1 90 ? 33.969 -18.969 -13.844 1 98.06 90 ILE A CA 1
ATOM 724 C C . ILE A 1 90 ? 34.562 -18.609 -15.211 1 98.06 90 ILE A C 1
ATOM 726 O O . ILE A 1 90 ? 35.625 -19.094 -15.578 1 98.06 90 ILE A O 1
ATOM 730 N N . VAL A 1 91 ? 33.875 -17.797 -15.938 1 96.94 91 VAL A N 1
ATOM 731 C CA . VAL A 1 91 ? 34.25 -17.422 -17.297 1 96.94 91 VAL A CA 1
ATOM 732 C C . VAL A 1 91 ? 35.188 -16.219 -17.266 1 96.94 91 VAL A C 1
ATOM 734 O O . VAL A 1 91 ? 36.125 -16.109 -18.078 1 96.94 91 VAL A O 1
ATOM 737 N N . PHE A 1 92 ? 34.906 -15.32 -16.375 1 97.5 92 PHE A N 1
ATOM 738 C CA . PHE A 1 92 ? 35.719 -14.117 -16.188 1 97.5 92 PHE A CA 1
ATOM 739 C C . PHE A 1 92 ? 35.75 -13.719 -14.711 1 97.5 92 PHE A C 1
ATOM 741 O O . PHE A 1 92 ? 34.75 -13.828 -14 1 97.5 92 PHE A O 1
ATOM 748 N N . ARG A 1 93 ? 36.938 -13.32 -14.266 1 97.75 93 ARG A N 1
ATOM 749 C CA . ARG A 1 93 ? 37.062 -12.75 -12.93 1 97.75 93 ARG A CA 1
ATOM 750 C C . ARG A 1 93 ? 38.25 -11.789 -12.859 1 97.75 93 ARG A C 1
ATOM 752 O O . ARG A 1 93 ? 39.156 -11.859 -13.688 1 97.75 93 ARG A O 1
ATOM 759 N N . ASN A 1 94 ? 38.281 -10.867 -11.969 1 97.31 94 ASN A N 1
ATOM 760 C CA . ASN A 1 94 ? 39.438 -9.992 -11.703 1 97.31 94 ASN A CA 1
ATOM 761 C C . ASN A 1 94 ? 39.844 -10.008 -10.234 1 97.31 94 ASN A C 1
ATOM 763 O O . ASN A 1 94 ? 39.312 -10.805 -9.453 1 97.31 94 ASN A O 1
ATOM 767 N N . GLU A 1 95 ? 40.75 -9.188 -9.859 1 96.81 95 GLU A N 1
ATOM 768 C CA . GLU A 1 95 ? 41.312 -9.219 -8.516 1 96.81 95 GLU A CA 1
ATOM 769 C C . GLU A 1 95 ? 40.281 -8.789 -7.465 1 96.81 95 GLU A C 1
ATOM 771 O O . GLU A 1 95 ? 40.344 -9.266 -6.324 1 96.81 95 GLU A O 1
ATOM 776 N N . ILE A 1 96 ? 39.406 -7.902 -7.828 1 98.06 96 ILE A N 1
ATOM 777 C CA . ILE A 1 96 ? 38.406 -7.426 -6.895 1 98.06 96 ILE A CA 1
ATOM 778 C C . ILE A 1 96 ? 37.469 -8.578 -6.504 1 98.06 96 ILE A C 1
ATOM 780 O O . ILE A 1 96 ? 37.156 -8.758 -5.328 1 98.06 96 ILE A O 1
ATOM 784 N N . TYR A 1 97 ? 37.125 -9.383 -7.512 1 98.44 97 TYR A N 1
ATOM 785 C CA . TYR A 1 97 ? 36.281 -10.555 -7.238 1 98.44 97 TYR A CA 1
ATOM 786 C C . TYR A 1 97 ? 37.031 -11.547 -6.348 1 98.44 97 TYR A C 1
ATOM 788 O O . TYR A 1 97 ? 36.438 -12.125 -5.43 1 98.44 97 TYR A O 1
ATOM 796 N N . ASP A 1 98 ? 38.25 -11.719 -6.625 1 97.88 98 ASP A N 1
ATOM 797 C CA . ASP A 1 98 ? 39.031 -12.656 -5.82 1 97.88 98 ASP A CA 1
ATOM 798 C C . ASP A 1 98 ? 39.031 -12.242 -4.352 1 97.88 98 ASP A C 1
ATOM 800 O O . ASP A 1 98 ? 38.906 -13.086 -3.463 1 97.88 98 ASP A O 1
ATOM 804 N N . HIS A 1 99 ? 39.188 -10.945 -4.156 1 97.25 99 HIS A N 1
ATOM 805 C CA . HIS A 1 99 ? 39.156 -10.422 -2.797 1 97.25 99 HIS A CA 1
ATOM 806 C C . HIS A 1 99 ? 37.812 -10.672 -2.143 1 97.25 99 HIS A C 1
ATOM 808 O O . HIS A 1 99 ? 37.75 -11.102 -0.988 1 97.25 99 HIS A O 1
ATOM 814 N N . LEU A 1 100 ? 36.781 -10.469 -2.891 1 98.19 100 LEU A N 1
ATOM 815 C CA . LEU A 1 100 ? 35.406 -10.703 -2.41 1 98.19 100 LEU A CA 1
ATOM 816 C C . LEU A 1 100 ? 35.188 -12.18 -2.109 1 98.19 100 LEU A C 1
ATOM 818 O O . LEU A 1 100 ? 34.719 -12.531 -1.029 1 98.19 100 LEU A O 1
ATOM 822 N N . ARG A 1 101 ? 35.531 -13.023 -3.018 1 97.94 101 ARG A N 1
ATOM 823 C CA . ARG A 1 101 ? 35.344 -14.461 -2.912 1 97.94 101 ARG A CA 1
ATOM 824 C C . ARG A 1 101 ? 36.094 -15.039 -1.72 1 97.94 101 ARG A C 1
ATOM 826 O O . ARG A 1 101 ? 35.625 -15.969 -1.067 1 97.94 101 ARG A O 1
ATOM 833 N N . ASN A 1 102 ? 37.219 -14.461 -1.407 1 96.94 102 ASN A N 1
ATOM 834 C CA . ASN A 1 102 ? 38.031 -14.93 -0.289 1 96.94 102 ASN A CA 1
ATOM 835 C C . ASN A 1 102 ? 37.344 -14.68 1.049 1 96.94 102 ASN A C 1
ATOM 837 O O . ASN A 1 102 ? 37.688 -15.297 2.057 1 96.94 102 ASN A O 1
ATOM 841 N N . SER A 1 103 ? 36.344 -13.828 1.07 1 96.31 103 SER A N 1
ATOM 842 C CA . SER A 1 103 ? 35.656 -13.477 2.309 1 96.31 103 SER A CA 1
ATOM 843 C C . SER A 1 103 ? 34.312 -14.188 2.414 1 96.31 103 SER A C 1
ATOM 845 O O . SER A 1 103 ? 33.562 -13.953 3.352 1 96.31 103 SER A O 1
ATOM 847 N N . ARG A 1 104 ? 34.031 -15.133 1.504 1 96.06 104 ARG A N 1
ATOM 848 C CA . ARG A 1 104 ? 32.688 -15.688 1.343 1 96.06 104 ARG A CA 1
ATOM 849 C C . ARG A 1 104 ? 32.25 -16.422 2.602 1 96.06 104 ARG A C 1
ATOM 851 O O . ARG A 1 104 ? 31.094 -16.344 2.998 1 96.06 104 ARG A O 1
ATOM 858 N N . SER A 1 105 ? 33.156 -17.109 3.307 1 92.56 105 SER A N 1
ATOM 859 C CA . SER A 1 105 ? 32.812 -17.938 4.449 1 92.56 105 SER A CA 1
ATOM 860 C C . SER A 1 105 ? 32.406 -17.094 5.652 1 92.56 105 SER A C 1
ATOM 862 O O . SER A 1 105 ? 31.625 -17.547 6.496 1 92.56 105 SER A O 1
ATOM 864 N N . GLU A 1 106 ? 32.875 -15.906 5.68 1 95.12 106 GLU A N 1
ATOM 865 C CA . GLU A 1 106 ? 32.625 -15.039 6.824 1 95.12 106 GLU A CA 1
ATOM 866 C C . GLU A 1 106 ? 31.328 -14.281 6.66 1 95.12 106 GLU A C 1
ATOM 868 O O . GLU A 1 106 ? 30.891 -13.57 7.574 1 95.12 106 GLU A O 1
ATOM 873 N N . LEU A 1 107 ? 30.672 -14.477 5.535 1 96.94 107 LEU A N 1
ATOM 874 C CA . LEU A 1 107 ? 29.5 -13.664 5.242 1 96.94 107 LEU A CA 1
ATOM 875 C C . LEU A 1 107 ? 28.219 -14.5 5.309 1 96.94 107 LEU A C 1
ATOM 877 O O . LEU A 1 107 ? 27.125 -13.961 5.211 1 96.94 107 LEU A O 1
ATOM 881 N N . LEU A 1 108 ? 28.344 -15.82 5.52 1 97.25 108 LEU A N 1
ATOM 882 C CA . LEU A 1 108 ? 27.188 -16.703 5.574 1 97.25 108 LEU A CA 1
ATOM 883 C C . LEU A 1 108 ? 26.531 -16.672 6.949 1 97.25 108 LEU A C 1
ATOM 885 O O . LEU A 1 108 ? 27.188 -16.359 7.945 1 97.25 108 LEU A O 1
ATOM 889 N N . SER A 1 109 ? 25.25 -16.891 6.984 1 97.75 109 SER A N 1
ATOM 890 C CA . SER A 1 109 ? 24.5 -17.031 8.227 1 97.75 109 SER A CA 1
ATOM 891 C C . SER A 1 109 ? 23.453 -18.141 8.109 1 97.75 109 SER A C 1
ATOM 893 O O . SER A 1 109 ? 23.203 -18.656 7.02 1 97.75 109 SER A O 1
ATOM 895 N N . SER A 1 110 ? 22.906 -18.5 9.25 1 97.88 110 SER A N 1
ATOM 896 C CA . SER A 1 110 ? 21.938 -19.594 9.25 1 97.88 110 SER A CA 1
ATOM 897 C C . SER A 1 110 ? 20.594 -19.141 8.727 1 97.88 110 SER A C 1
ATOM 899 O O . SER A 1 110 ? 19.641 -19.922 8.68 1 97.88 110 SER A O 1
ATOM 901 N N . LYS A 1 111 ? 20.531 -17.875 8.227 1 97.56 111 LYS A N 1
ATOM 902 C CA . LYS A 1 111 ? 19.344 -17.406 7.52 1 97.56 111 LYS A CA 1
ATOM 903 C C . LYS A 1 111 ? 19.031 -18.312 6.324 1 97.56 111 LYS A C 1
ATOM 905 O O . LYS A 1 111 ? 17.891 -18.328 5.836 1 97.56 111 LYS A O 1
ATOM 910 N N . ILE A 1 112 ? 20.031 -19.016 5.922 1 98.12 112 ILE A N 1
ATOM 911 C CA . ILE A 1 112 ? 19.922 -19.938 4.801 1 98.12 112 ILE A CA 1
ATOM 912 C C . ILE A 1 112 ? 18.766 -20.906 5.047 1 98.12 112 ILE A C 1
ATOM 914 O O . ILE A 1 112 ? 18.047 -21.266 4.113 1 98.12 112 ILE A O 1
ATOM 918 N N . ALA A 1 113 ? 18.562 -21.266 6.285 1 98.56 113 ALA A N 1
ATOM 919 C CA . ALA A 1 113 ? 17.5 -22.203 6.629 1 98.56 113 ALA A CA 1
ATOM 920 C C . ALA A 1 113 ? 16.141 -21.703 6.16 1 98.56 113 ALA A C 1
ATOM 922 O O . ALA A 1 113 ? 15.359 -22.453 5.574 1 98.56 113 ALA A O 1
ATOM 923 N N . PHE A 1 114 ? 15.969 -20.5 6.281 1 98.25 114 PHE A N 1
ATOM 924 C CA . PHE A 1 114 ? 14.656 -19.938 6.016 1 98.25 114 PHE A CA 1
ATOM 925 C C . PHE A 1 114 ? 14.547 -19.484 4.562 1 98.25 114 PHE A C 1
ATOM 927 O O . PHE A 1 114 ? 13.492 -19.641 3.938 1 98.25 114 PHE A O 1
ATOM 934 N N . THR A 1 115 ? 15.562 -18.859 4.027 1 98.31 115 THR A N 1
ATOM 935 C CA . THR A 1 115 ? 15.492 -18.359 2.662 1 98.31 115 THR A CA 1
ATOM 936 C C . THR A 1 115 ? 15.422 -19.516 1.664 1 98.31 115 THR A C 1
ATOM 938 O O . THR A 1 115 ? 14.594 -19.5 0.748 1 98.31 115 THR A O 1
ATOM 941 N N . TYR A 1 116 ? 16.266 -20.516 1.838 1 98.56 116 TYR A N 1
ATOM 942 C CA . TYR A 1 116 ? 16.25 -21.656 0.927 1 98.56 116 TYR A CA 1
ATOM 943 C C . TYR A 1 116 ? 14.922 -22.422 1.02 1 98.56 116 TYR A C 1
ATOM 945 O O . TYR A 1 116 ? 14.359 -22.812 -0 1 98.56 116 TYR A O 1
ATOM 953 N N . THR A 1 117 ? 14.477 -22.641 2.254 1 98.56 117 THR A N 1
ATOM 954 C CA . THR A 1 117 ? 13.188 -23.312 2.389 1 98.56 117 THR A CA 1
ATOM 955 C C . THR A 1 117 ? 12.07 -22.453 1.825 1 98.56 117 THR A C 1
ATOM 957 O O . THR A 1 117 ? 11.078 -22.969 1.299 1 98.56 117 THR A O 1
ATOM 960 N N . GLY A 1 118 ? 12.203 -21.156 2.037 1 98.19 118 GLY A N 1
ATOM 961 C CA . GLY A 1 118 ? 11.234 -20.266 1.42 1 98.19 118 GLY A CA 1
ATOM 962 C C . GLY A 1 118 ? 11.195 -20.375 -0.092 1 98.19 118 GLY A C 1
ATOM 963 O O . GLY A 1 118 ? 10.117 -20.469 -0.684 1 98.19 118 GLY A O 1
ATOM 964 N N . TYR A 1 119 ? 12.367 -20.375 -0.743 1 98 119 TYR A N 1
ATOM 965 C CA . TYR A 1 119 ? 12.43 -20.547 -2.189 1 98 119 TYR A CA 1
ATOM 966 C C . TYR A 1 119 ? 11.875 -21.906 -2.602 1 98 119 TYR A C 1
ATOM 968 O O . TYR A 1 119 ? 11.195 -22.016 -3.623 1 98 119 TYR A O 1
ATOM 976 N N . ALA A 1 120 ? 12.203 -22.891 -1.858 1 98.44 120 ALA A N 1
ATOM 977 C CA . ALA A 1 120 ? 11.656 -24.219 -2.113 1 98.44 120 ALA A CA 1
ATOM 978 C C . ALA A 1 120 ? 10.133 -24.219 -1.998 1 98.44 120 ALA A C 1
ATOM 980 O O . ALA A 1 120 ? 9.438 -24.844 -2.801 1 98.44 120 ALA A O 1
ATOM 981 N N . HIS A 1 121 ? 9.711 -23.562 -1.006 1 97.88 121 HIS A N 1
ATOM 982 C CA . HIS A 1 121 ? 8.266 -23.422 -0.827 1 97.88 121 HIS A CA 1
ATOM 983 C C . HIS A 1 121 ? 7.617 -22.797 -2.062 1 97.88 121 HIS A C 1
ATOM 985 O O . HIS A 1 121 ? 6.57 -23.266 -2.516 1 97.88 121 HIS A O 1
ATOM 991 N N . ASN A 1 122 ? 8.219 -21.781 -2.531 1 97.62 122 ASN A N 1
ATOM 992 C CA . ASN A 1 122 ? 7.684 -21.141 -3.73 1 97.62 122 ASN A CA 1
ATOM 993 C C . ASN A 1 122 ? 7.637 -22.109 -4.91 1 97.62 122 ASN A C 1
ATOM 995 O O . ASN A 1 122 ? 6.664 -22.125 -5.664 1 97.62 122 ASN A O 1
ATOM 999 N N . GLN A 1 123 ? 8.711 -22.875 -5.07 1 97 123 GLN A N 1
ATOM 1000 C CA . GLN A 1 123 ? 8.727 -23.891 -6.113 1 97 123 GLN A CA 1
ATOM 1001 C C . GLN A 1 123 ? 7.617 -24.922 -5.891 1 97 123 GLN A C 1
ATOM 1003 O O . GLN A 1 123 ? 6.926 -25.312 -6.832 1 97 123 GLN A O 1
ATOM 1008 N N . ALA A 1 124 ? 7.457 -25.312 -4.691 1 97.12 124 ALA A N 1
ATOM 1009 C CA . ALA A 1 124 ? 6.434 -26.281 -4.344 1 97.12 124 ALA A CA 1
ATOM 1010 C C . ALA A 1 124 ? 5.031 -25.734 -4.59 1 97.12 124 ALA A C 1
ATOM 1012 O O . ALA A 1 124 ? 4.152 -26.438 -5.078 1 97.12 124 ALA A O 1
ATOM 1013 N N . LYS A 1 125 ? 4.895 -24.562 -4.195 1 96 125 LYS A N 1
ATOM 1014 C CA . LYS A 1 125 ? 3.598 -23.922 -4.41 1 96 125 LYS A CA 1
ATOM 1015 C C . LYS A 1 125 ? 3.248 -23.875 -5.895 1 96 125 LYS A C 1
ATOM 1017 O O . LYS A 1 125 ? 2.111 -24.172 -6.277 1 96 125 LYS A O 1
ATOM 1022 N N . ARG A 1 126 ? 4.191 -23.469 -6.695 1 94.38 126 ARG A N 1
ATOM 1023 C CA . ARG A 1 126 ? 3.971 -23.469 -8.141 1 94.38 126 ARG A CA 1
ATOM 1024 C C . ARG A 1 126 ? 3.607 -24.875 -8.633 1 94.38 126 ARG A C 1
ATOM 1026 O O . ARG A 1 126 ? 2.688 -25.031 -9.438 1 94.38 126 ARG A O 1
ATOM 1033 N N . MET A 1 127 ? 4.34 -25.766 -8.156 1 94.25 127 MET A N 1
ATOM 1034 C CA . MET A 1 127 ? 4.078 -27.156 -8.492 1 94.25 127 MET A CA 1
ATOM 1035 C C . MET A 1 127 ? 2.666 -27.562 -8.086 1 94.25 127 MET A C 1
ATOM 1037 O O . MET A 1 127 ? 1.944 -28.172 -8.867 1 94.25 127 MET A O 1
ATOM 1041 N N . LYS A 1 128 ? 2.244 -27.203 -6.922 1 94.06 128 LYS A N 1
ATOM 1042 C CA . LYS A 1 128 ? 0.914 -27.5 -6.406 1 94.06 128 LYS A CA 1
ATOM 1043 C C . LYS A 1 128 ? -0.169 -26.828 -7.242 1 94.06 128 LYS A C 1
ATOM 1045 O O . LYS A 1 128 ? -1.183 -27.453 -7.574 1 94.06 128 LYS A O 1
ATOM 1050 N N . ASN A 1 129 ? 0.092 -25.609 -7.504 1 92.12 129 ASN A N 1
ATOM 1051 C CA . ASN A 1 129 ? -0.878 -24.875 -8.305 1 92.12 129 ASN A CA 1
ATOM 1052 C C . ASN A 1 129 ? -1.087 -25.516 -9.672 1 92.12 129 ASN A C 1
ATOM 1054 O O . ASN A 1 129 ? -2.225 -25.734 -10.094 1 92.12 129 ASN A O 1
ATOM 1058 N N . HIS A 1 130 ? -0.05 -25.812 -10.336 1 91.62 130 HIS A N 1
ATOM 1059 C CA . HIS A 1 130 ? -0.138 -26.469 -11.633 1 91.62 130 HIS A CA 1
ATOM 1060 C C . HIS A 1 130 ? -0.812 -27.828 -11.523 1 91.62 130 HIS A C 1
ATOM 1062 O O . HIS A 1 130 ? -1.628 -28.188 -12.375 1 91.62 130 HIS A O 1
ATOM 1068 N N . HIS A 1 131 ? -0.386 -28.453 -10.516 1 92.44 131 HIS A N 1
ATOM 1069 C CA . HIS A 1 131 ? -1.02 -29.75 -10.266 1 92.44 131 HIS A CA 1
ATOM 1070 C C . HIS A 1 131 ? -2.523 -29.594 -10.062 1 92.44 131 HIS A C 1
ATOM 1072 O O . HIS A 1 131 ? -3.307 -30.391 -10.586 1 92.44 131 HIS A O 1
ATOM 1078 N N . GLY A 1 132 ? -2.904 -28.578 -9.367 1 92.25 132 GLY A N 1
ATOM 1079 C CA . GLY A 1 132 ? -4.312 -28.281 -9.156 1 92.25 132 GLY A CA 1
ATOM 1080 C C . GLY A 1 132 ? -5.062 -28 -10.445 1 92.25 132 GLY A C 1
ATOM 1081 O O . GLY A 1 132 ? -6.184 -28.484 -10.633 1 92.25 132 GLY A O 1
ATOM 1082 N N . TRP A 1 133 ? -4.512 -27.25 -11.258 1 91.75 133 TRP A N 1
ATOM 1083 C CA . TRP A 1 133 ? -5.125 -26.953 -12.555 1 91.75 133 TRP A CA 1
ATOM 1084 C C . TRP A 1 133 ? -5.312 -28.25 -13.359 1 91.75 133 TRP A C 1
ATOM 1086 O O . TRP A 1 133 ? -6.371 -28.453 -13.945 1 91.75 133 TRP A O 1
ATOM 1096 N N . MET A 1 134 ? -4.312 -29.047 -13.344 1 91.5 134 MET A N 1
ATOM 1097 C CA . MET A 1 134 ? -4.379 -30.312 -14.086 1 91.5 134 MET A CA 1
ATOM 1098 C C . MET A 1 134 ? -5.453 -31.219 -13.508 1 91.5 134 MET A C 1
ATOM 1100 O O . MET A 1 134 ? -6.188 -31.875 -14.258 1 91.5 134 MET A O 1
ATOM 1104 N N . ASP A 1 135 ? -5.5 -31.266 -12.258 1 92.19 135 ASP A N 1
ATOM 1105 C CA . ASP A 1 135 ? -6.516 -32.062 -11.594 1 92.19 135 ASP A CA 1
ATOM 1106 C C . ASP A 1 135 ? -7.918 -31.578 -11.93 1 92.19 135 ASP A C 1
ATOM 1108 O O . ASP A 1 135 ? -8.812 -32.375 -12.227 1 92.19 135 ASP A O 1
ATOM 1112 N N . LYS A 1 136 ? -8.086 -30.328 -11.844 1 93.81 136 LYS A N 1
ATOM 1113 C CA . LYS A 1 136 ? -9.383 -29.75 -12.172 1 93.81 136 LYS A CA 1
ATOM 1114 C C . LYS A 1 136 ? -9.742 -29.984 -13.641 1 93.81 136 LYS A C 1
ATOM 1116 O O . LYS A 1 136 ? -10.906 -30.188 -13.977 1 93.81 136 LYS A O 1
ATOM 1121 N N . GLU A 1 137 ? -8.797 -29.844 -14.445 1 93.94 137 GLU A N 1
ATOM 1122 C CA . GLU A 1 137 ? -9.023 -30.172 -15.852 1 93.94 137 GLU A CA 1
ATOM 1123 C C . GLU A 1 137 ? -9.5 -31.609 -16.016 1 93.94 137 GLU A C 1
ATOM 1125 O O . GLU A 1 137 ? -10.484 -31.875 -16.703 1 93.94 137 GLU A O 1
ATOM 1130 N N . ARG A 1 138 ? -8.789 -32.562 -15.398 1 92.81 138 ARG A N 1
ATOM 1131 C CA . ARG A 1 138 ? -9.18 -33.969 -15.453 1 92.81 138 ARG A CA 1
ATOM 1132 C C . ARG A 1 138 ? -10.586 -34.188 -14.898 1 92.81 138 ARG A C 1
ATOM 1134 O O . ARG A 1 138 ? -11.391 -34.906 -15.477 1 92.81 138 ARG A O 1
ATOM 1141 N N . THR A 1 139 ? -10.797 -33.531 -13.828 1 95.5 139 THR A N 1
ATOM 1142 C CA . THR A 1 139 ? -12.125 -33.594 -13.227 1 95.5 139 THR A CA 1
ATOM 1143 C C . THR A 1 139 ? -13.18 -33.031 -14.18 1 95.5 139 THR A C 1
ATOM 1145 O O . THR A 1 139 ? -14.242 -33.625 -14.352 1 95.5 139 THR A O 1
ATOM 1148 N N . GLY A 1 140 ? -12.898 -31.891 -14.719 1 95 140 GLY A N 1
ATOM 1149 C CA . GLY A 1 140 ? -13.805 -31.281 -15.68 1 95 140 GLY A CA 1
ATOM 1150 C C . GLY A 1 140 ? -14.125 -32.219 -16.844 1 95 140 GLY A C 1
ATOM 1151 O O . GLY A 1 140 ? -15.289 -32.375 -17.219 1 95 140 GLY A O 1
ATOM 1152 N N . VAL A 1 141 ? -13.141 -32.812 -17.344 1 95 141 VAL A N 1
ATOM 1153 C CA . VAL A 1 141 ? -13.312 -33.75 -18.469 1 95 141 VAL A CA 1
ATOM 1154 C C . VAL A 1 141 ? -14.172 -34.938 -18.031 1 95 141 VAL A C 1
ATOM 1156 O O . VAL A 1 141 ? -15.078 -35.344 -18.75 1 95 141 VAL A O 1
ATOM 1159 N N . ARG A 1 142 ? -13.844 -35.438 -16.891 1 95.69 142 ARG A N 1
ATOM 1160 C CA . ARG A 1 142 ? -14.609 -36.562 -16.359 1 95.69 142 ARG A CA 1
ATOM 1161 C C . ARG A 1 142 ? -16.078 -36.188 -16.219 1 95.69 142 ARG A C 1
ATOM 1163 O O . ARG A 1 142 ? -16.969 -36.969 -16.625 1 95.69 142 ARG A O 1
ATOM 1170 N N . ILE A 1 143 ? -16.328 -35.062 -15.656 1 95.38 143 ILE A N 1
ATOM 1171 C CA . ILE A 1 143 ? -17.703 -34.594 -15.445 1 95.38 143 ILE A CA 1
ATOM 1172 C C . ILE A 1 143 ? -18.391 -34.406 -16.797 1 95.38 143 ILE A C 1
ATOM 1174 O O . ILE A 1 143 ? -19.547 -34.781 -16.969 1 95.38 143 ILE A O 1
ATOM 1178 N N . LEU A 1 144 ? -17.719 -33.844 -17.703 1 94.75 144 LEU A N 1
ATOM 1179 C CA . LEU A 1 144 ? -18.266 -33.625 -19.047 1 94.75 144 LEU A CA 1
ATOM 1180 C C . LEU A 1 144 ? -18.641 -34.969 -19.688 1 94.75 144 LEU A C 1
ATOM 1182 O O . LEU A 1 144 ? -19.703 -35.094 -20.297 1 94.75 144 LEU A O 1
ATOM 1186 N N . GLN A 1 145 ? -17.75 -35.906 -19.516 1 94.44 145 GLN A N 1
ATOM 1187 C CA . GLN A 1 145 ? -18.016 -37.25 -20.031 1 94.44 145 GLN A CA 1
ATOM 1188 C C . GLN A 1 145 ? -19.25 -37.844 -19.375 1 94.44 145 GLN A C 1
ATOM 1190 O O . GLN A 1 145 ? -20.078 -38.469 -20.047 1 94.44 145 GLN A O 1
ATOM 1195 N N . GLU A 1 146 ? -19.297 -37.656 -18.109 1 94.5 146 GLU A N 1
ATOM 1196 C CA . GLU A 1 146 ? -20.453 -38.188 -17.375 1 94.5 146 GLU A CA 1
ATOM 1197 C C . GLU A 1 146 ? -21.75 -37.562 -17.891 1 94.5 146 GLU A C 1
ATOM 1199 O O . GLU A 1 146 ? -22.734 -38.25 -18.125 1 94.5 146 GLU A O 1
ATOM 1204 N N . TYR A 1 147 ? -21.766 -36.25 -18.031 1 92.56 147 TYR A N 1
ATOM 1205 C CA . TYR A 1 147 ? -22.938 -35.562 -18.547 1 92.56 147 TYR A CA 1
ATOM 1206 C C . TYR A 1 147 ? -23.266 -36.062 -19.953 1 92.56 147 TYR A C 1
ATOM 1208 O O . TYR A 1 147 ? -24.438 -36.281 -20.297 1 92.56 147 TYR A O 1
ATOM 1216 N N . PHE A 1 148 ? -22.281 -36.219 -20.75 1 93.06 148 PHE A N 1
ATOM 1217 C CA . PHE A 1 148 ? -22.484 -36.656 -22.125 1 93.06 148 PHE A CA 1
ATOM 1218 C C . PHE A 1 148 ? -23.047 -38.094 -22.156 1 93.06 148 PHE A C 1
ATOM 1220 O O . PHE A 1 148 ? -23.953 -38.375 -22.953 1 93.06 148 PHE A O 1
ATOM 1227 N N . ASP A 1 149 ? -22.547 -38.906 -21.312 1 93.44 149 ASP A N 1
ATOM 1228 C CA . ASP A 1 149 ? -23 -40.312 -21.266 1 93.44 149 ASP A CA 1
ATOM 1229 C C . ASP A 1 149 ? -24.469 -40.406 -20.859 1 93.44 149 ASP A C 1
ATOM 1231 O O . ASP A 1 149 ? -25.172 -41.312 -21.266 1 93.44 149 ASP A O 1
ATOM 1235 N N . GLN A 1 150 ? -24.844 -39.469 -20.141 1 92 150 GLN A N 1
ATOM 1236 C CA . GLN A 1 150 ? -26.234 -39.438 -19.734 1 92 150 GLN A CA 1
ATOM 1237 C C . GLN A 1 150 ? -27.156 -39.031 -20.891 1 92 150 GLN A C 1
ATOM 1239 O O . GLN A 1 150 ? -28.266 -39.562 -21.016 1 92 150 GLN A O 1
ATOM 1244 N N . THR A 1 151 ? -26.656 -38.125 -21.734 1 91.38 151 THR A N 1
ATOM 1245 C CA . THR A 1 151 ? -27.453 -37.656 -22.844 1 91.38 151 THR A CA 1
ATOM 1246 C C . THR A 1 151 ? -26.594 -37.469 -24.094 1 91.38 151 THR A C 1
ATOM 1248 O O . THR A 1 151 ? -26.375 -36.344 -24.531 1 91.38 151 THR A O 1
ATOM 1251 N N . PRO A 1 152 ? -26.266 -38.594 -24.688 1 93.44 152 PRO A N 1
ATOM 1252 C CA . PRO A 1 152 ? -25.438 -38.5 -25.891 1 93.44 152 PRO A CA 1
ATOM 1253 C C . PRO A 1 152 ? -26.234 -38.094 -27.125 1 93.44 152 PRO A C 1
ATOM 1255 O O . PRO A 1 152 ? -27.031 -38.875 -27.641 1 93.44 152 PRO A O 1
ATOM 1258 N N . CYS A 1 153 ? -26.047 -36.875 -27.531 1 95.19 153 CYS A N 1
ATOM 1259 C CA . CYS A 1 153 ? -26.781 -36.375 -28.672 1 95.19 153 CYS A CA 1
ATOM 1260 C C . CYS A 1 153 ? -26.016 -35.25 -29.359 1 95.19 153 CYS A C 1
ATOM 1262 O O . CYS A 1 153 ? -25 -34.781 -28.859 1 95.19 153 CYS A O 1
ATOM 1264 N N . GLU A 1 154 ? -26.562 -34.812 -30.531 1 94.81 154 GLU A N 1
ATOM 1265 C CA . GLU A 1 154 ? -25.922 -33.781 -31.359 1 94.81 154 GLU A CA 1
ATOM 1266 C C . GLU A 1 154 ? -25.906 -32.438 -30.641 1 94.81 154 GLU A C 1
ATOM 1268 O O . GLU A 1 154 ? -24.953 -31.672 -30.781 1 94.81 154 GLU A O 1
ATOM 1273 N N . GLN A 1 155 ? -26.922 -32.188 -29.875 1 94.25 155 GLN A N 1
ATOM 1274 C CA . GLN A 1 155 ? -27 -30.938 -29.141 1 94.25 155 GLN A CA 1
ATOM 1275 C C . GLN A 1 155 ? -25.859 -30.828 -28.125 1 94.25 155 GLN A C 1
ATOM 1277 O O . GLN A 1 155 ? -25.266 -29.766 -27.969 1 94.25 155 GLN A O 1
ATOM 1282 N N . MET A 1 156 ? -25.562 -31.891 -27.531 1 94.56 156 MET A N 1
ATOM 1283 C CA . MET A 1 156 ? -24.484 -31.938 -26.547 1 94.56 156 MET A CA 1
ATOM 1284 C C . MET A 1 156 ? -23.125 -31.766 -27.234 1 94.56 156 MET A C 1
ATOM 1286 O O . MET A 1 156 ? -22.266 -31.047 -26.734 1 94.56 156 MET A O 1
ATOM 1290 N N . ILE A 1 157 ? -23.047 -32.406 -28.328 1 94.81 157 ILE A N 1
ATOM 1291 C CA . ILE A 1 157 ? -21.797 -32.312 -29.078 1 94.81 157 ILE A CA 1
ATOM 1292 C C . ILE A 1 157 ? -21.547 -30.859 -29.469 1 94.81 157 ILE A C 1
ATOM 1294 O O . ILE A 1 157 ? -20.422 -30.359 -29.297 1 94.81 157 ILE A O 1
ATOM 1298 N N . GLN A 1 158 ? -22.547 -30.281 -29.922 1 94.06 158 GLN A N 1
ATOM 1299 C CA . GLN A 1 158 ? -22.438 -28.891 -30.344 1 94.06 158 GLN A CA 1
ATOM 1300 C C . GLN A 1 158 ? -22.078 -27.984 -29.156 1 94.06 158 GLN A C 1
ATOM 1302 O O . GLN A 1 158 ? -21.219 -27.109 -29.281 1 94.06 158 GLN A O 1
ATOM 1307 N N . TRP A 1 159 ? -22.688 -28.203 -28.078 1 95 159 TRP A N 1
ATOM 1308 C CA . TRP A 1 159 ? -22.438 -27.391 -26.891 1 95 159 TRP A CA 1
ATOM 1309 C C . TRP A 1 159 ? -21 -27.531 -26.422 1 95 159 TRP A C 1
ATOM 1311 O O . TRP A 1 159 ? -20.344 -26.547 -26.094 1 95 159 TRP A O 1
ATOM 1321 N N . ILE A 1 160 ? -20.516 -28.719 -26.359 1 95.06 160 ILE A N 1
ATOM 1322 C CA . ILE A 1 160 ? -19.156 -28.984 -25.922 1 95.06 160 ILE A CA 1
ATOM 1323 C C . ILE A 1 160 ? -18.172 -28.281 -26.844 1 95.06 160 ILE A C 1
ATOM 1325 O O . ILE A 1 160 ? -17.234 -27.609 -26.391 1 95.06 160 ILE A O 1
ATOM 1329 N N . GLY A 1 161 ? -18.422 -28.344 -28.094 1 93.81 161 GLY A N 1
ATOM 1330 C CA . GLY A 1 161 ? -17.562 -27.703 -29.078 1 93.81 161 GLY A CA 1
ATOM 1331 C C . GLY A 1 161 ? -17.547 -26.188 -28.969 1 93.81 161 GLY A C 1
ATOM 1332 O O . GLY A 1 161 ? -16.516 -25.562 -29.172 1 93.81 161 GLY A O 1
ATOM 1333 N N . ASP A 1 162 ? -18.719 -25.625 -28.609 1 94.62 162 ASP A N 1
ATOM 1334 C CA . ASP A 1 162 ? -18.844 -24.172 -28.547 1 94.62 162 ASP A CA 1
ATOM 1335 C C . ASP A 1 162 ? -18.281 -23.641 -27.234 1 94.62 162 ASP A C 1
ATOM 1337 O O . ASP A 1 162 ? -17.859 -22.484 -27.156 1 94.62 162 ASP A O 1
ATOM 1341 N N . THR A 1 163 ? -18.25 -24.453 -26.203 1 95.81 163 THR A N 1
ATOM 1342 C CA . THR A 1 163 ? -18.031 -23.969 -24.844 1 95.81 163 THR A CA 1
ATOM 1343 C C . THR A 1 163 ? -16.609 -24.281 -24.391 1 95.81 163 THR A C 1
ATOM 1345 O O . THR A 1 163 ? -16.047 -23.578 -23.562 1 95.81 163 THR A O 1
ATOM 1348 N N . PHE A 1 164 ? -16 -25.359 -24.859 1 95.88 164 PHE A N 1
ATOM 1349 C CA . PHE A 1 164 ? -14.703 -25.828 -24.375 1 95.88 164 PHE A CA 1
ATOM 1350 C C . PHE A 1 164 ? -13.703 -25.891 -25.531 1 95.88 164 PHE A C 1
ATOM 1352 O O . PHE A 1 164 ? -14.086 -25.922 -26.703 1 95.88 164 PHE A O 1
ATOM 1359 N N . PRO A 1 165 ? -12.383 -25.812 -25.188 1 94.44 165 PRO A N 1
ATOM 1360 C CA . PRO A 1 165 ? -11.375 -25.859 -26.234 1 94.44 165 PRO A CA 1
ATOM 1361 C C . PRO A 1 165 ? -11.391 -27.188 -27 1 94.44 165 PRO A C 1
ATOM 1363 O O . PRO A 1 165 ? -11.875 -28.203 -26.469 1 94.44 165 PRO A O 1
ATOM 1366 N N . ASP A 1 166 ? -10.742 -27.219 -28.125 1 92.44 166 ASP A N 1
ATOM 1367 C CA . ASP A 1 166 ? -10.734 -28.359 -29.016 1 92.44 166 ASP A CA 1
ATOM 1368 C C . ASP A 1 166 ? -10.117 -29.578 -28.344 1 92.44 166 ASP A C 1
ATOM 1370 O O . ASP A 1 166 ? -10.602 -30.703 -28.5 1 92.44 166 ASP A O 1
ATOM 1374 N N . TYR A 1 167 ? -9.094 -29.344 -27.625 1 89.75 167 TYR A N 1
ATOM 1375 C CA . TYR A 1 167 ? -8.398 -30.484 -27.047 1 89.75 167 TYR A CA 1
ATOM 1376 C C . TYR A 1 167 ? -9.281 -31.203 -26.016 1 89.75 167 TYR A C 1
ATOM 1378 O O . TYR A 1 167 ? -9.156 -32.406 -25.812 1 89.75 167 TYR A O 1
ATOM 1386 N N . ILE A 1 168 ? -10.18 -30.469 -25.438 1 91.69 168 ILE A N 1
ATOM 1387 C CA . ILE A 1 168 ? -11.117 -31.062 -24.484 1 91.69 168 ILE A CA 1
ATOM 1388 C C . ILE A 1 168 ? -12.148 -31.906 -25.25 1 91.69 168 ILE A C 1
ATOM 1390 O O . ILE A 1 168 ? -12.492 -33 -24.812 1 91.69 168 ILE A O 1
ATOM 1394 N N . MET A 1 169 ? -12.602 -31.328 -26.281 1 88.5 169 MET A N 1
ATOM 1395 C CA . MET A 1 169 ? -13.547 -32.031 -27.141 1 88.5 169 MET A CA 1
ATOM 1396 C C . MET A 1 169 ? -12.984 -33.375 -27.562 1 88.5 169 MET A C 1
ATOM 1398 O O . MET A 1 169 ? -13.711 -34.375 -27.609 1 88.5 169 MET A O 1
ATOM 1402 N N . ASN A 1 170 ? -11.758 -33.469 -27.781 1 90.69 170 ASN A N 1
ATOM 1403 C CA . ASN A 1 170 ? -11.102 -34.688 -28.234 1 90.69 170 ASN A CA 1
ATOM 1404 C C . ASN A 1 170 ? -11.008 -35.719 -27.109 1 90.69 170 ASN A C 1
ATOM 1406 O O . ASN A 1 170 ? -10.867 -36.906 -27.375 1 90.69 170 ASN A O 1
ATOM 1410 N N . LEU A 1 171 ? -11.109 -35.281 -25.953 1 90 171 LEU A N 1
ATOM 1411 C CA . LEU A 1 171 ? -10.977 -36.156 -24.797 1 90 171 LEU A CA 1
ATOM 1412 C C . LEU A 1 171 ? -12.32 -36.75 -24.422 1 90 171 LEU A C 1
ATOM 1414 O O . LEU A 1 171 ? -12.375 -37.75 -23.688 1 90 171 LEU A O 1
ATOM 1418 N N . VAL A 1 172 ? -13.352 -36.094 -24.891 1 89.75 172 VAL A N 1
ATOM 1419 C CA . VAL A 1 172 ? -14.695 -36.594 -24.641 1 89.75 172 VAL A CA 1
ATOM 1420 C C . VAL A 1 172 ? -15.125 -37.5 -25.781 1 89.75 172 VAL A C 1
ATOM 1422 O O . VAL A 1 172 ? -14.977 -37.156 -26.953 1 89.75 172 VAL A O 1
ATOM 1425 N N . ASP A 1 173 ? -15.531 -38.688 -25.516 1 87.5 173 ASP A N 1
ATOM 1426 C CA . ASP A 1 173 ? -15.984 -39.656 -26.531 1 87.5 173 ASP A CA 1
ATOM 1427 C C . ASP A 1 173 ? -17.328 -39.219 -27.109 1 87.5 173 ASP A C 1
ATOM 1429 O O . ASP A 1 173 ? -18.391 -39.656 -26.641 1 87.5 173 ASP A O 1
ATOM 1433 N N . VAL A 1 174 ? -17.281 -38.438 -28.219 1 87.38 174 VAL A N 1
ATOM 1434 C CA . VAL A 1 174 ? -18.516 -37.812 -28.703 1 87.38 174 VAL A CA 1
ATOM 1435 C C . VAL A 1 174 ? -19.109 -38.688 -29.812 1 87.38 174 VAL A C 1
ATOM 1437 O O . VAL A 1 174 ? -20.172 -38.344 -30.344 1 87.38 174 VAL A O 1
ATOM 1440 N N . GLU A 1 175 ? -18.531 -39.781 -30.156 1 87.56 175 GLU A N 1
ATOM 1441 C CA . GLU A 1 175 ? -18.969 -40.594 -31.281 1 87.56 175 GLU A CA 1
ATOM 1442 C C . GLU A 1 175 ? -20.344 -41.188 -31.016 1 87.56 175 GLU A C 1
ATOM 1444 O O . GLU A 1 175 ? -21.172 -41.312 -31.938 1 87.56 175 GLU A O 1
ATOM 1449 N N . LYS A 1 176 ? -20.562 -41.531 -29.859 1 88.56 176 LYS A N 1
ATOM 1450 C CA . LYS A 1 176 ? -21.812 -42.188 -29.5 1 88.56 176 LYS A CA 1
ATOM 1451 C C . LYS A 1 176 ? -23 -41.25 -29.734 1 88.56 176 LYS A C 1
ATOM 1453 O O . LYS A 1 176 ? -24.141 -41.719 -29.844 1 88.56 176 LYS A O 1
ATOM 1458 N N . GLY A 1 177 ? -22.781 -39.969 -29.719 1 90.06 177 GLY A N 1
ATOM 1459 C CA . GLY A 1 177 ? -23.859 -39 -29.812 1 90.06 177 GLY A CA 1
ATOM 1460 C C . GLY A 1 177 ? -24.047 -38.469 -31.219 1 90.06 177 GLY A C 1
ATOM 1461 O O . GLY A 1 177 ? -24.984 -37.688 -31.469 1 90.06 177 GLY A O 1
ATOM 1462 N N . ARG A 1 178 ? -23.266 -38.875 -32.156 1 91.88 178 ARG A N 1
ATOM 1463 C CA . ARG A 1 178 ? -23.344 -38.344 -33.5 1 91.88 178 ARG A CA 1
ATOM 1464 C C . ARG A 1 178 ? -24.625 -38.844 -34.219 1 91.88 178 ARG A C 1
ATOM 1466 O O . ARG A 1 178 ? -24.938 -40.031 -34.156 1 91.88 178 ARG A O 1
ATOM 1473 N N . GLY A 1 179 ? -25.234 -37.906 -34.781 1 90.94 179 GLY A N 1
ATOM 1474 C CA . GLY A 1 179 ? -26.438 -38.219 -35.531 1 90.94 179 GLY A CA 1
ATOM 1475 C C . GLY A 1 179 ? -27.656 -38.438 -34.625 1 90.94 179 GLY A C 1
ATOM 1476 O O . GLY A 1 179 ? -28.734 -38.75 -35.125 1 90.94 179 GLY A O 1
ATOM 1477 N N . LYS A 1 180 ? -27.516 -38.344 -33.375 1 93.81 180 LYS A N 1
ATOM 1478 C CA . LYS A 1 180 ? -28.625 -38.531 -32.438 1 93.81 180 LYS A CA 1
ATOM 1479 C C . LYS A 1 180 ? -29.141 -37.188 -31.938 1 93.81 180 LYS A C 1
ATOM 1481 O O . LYS A 1 180 ? -28.375 -36.344 -31.469 1 93.81 180 LYS A O 1
ATOM 1486 N N . TYR A 1 181 ? -30.5 -37.031 -32.094 1 91.75 181 TYR A N 1
ATOM 1487 C CA . TYR A 1 181 ? -31.141 -35.812 -31.656 1 91.75 181 TYR A CA 1
ATOM 1488 C C . TYR A 1 181 ? -32.219 -36.125 -30.609 1 91.75 181 TYR A C 1
ATOM 1490 O O . TYR A 1 181 ? -32.906 -37.125 -30.688 1 91.75 181 TYR A O 1
ATOM 1498 N N . ILE A 1 182 ? -32.188 -35.562 -29.531 1 88.62 182 ILE A N 1
ATOM 1499 C CA . ILE A 1 182 ? -33.219 -35.75 -28.516 1 88.62 182 ILE A CA 1
ATOM 1500 C C . ILE A 1 182 ? -34.219 -34.625 -28.594 1 88.62 182 ILE A C 1
ATOM 1502 O O . ILE A 1 182 ? -33.875 -33.5 -28.984 1 88.62 182 ILE A O 1
ATOM 1506 N N . LYS A 1 183 ? -35.438 -35.156 -28.25 1 84.31 183 LYS A N 1
ATOM 1507 C CA . LYS A 1 183 ? -36.5 -34.156 -28.156 1 84.31 183 LYS A CA 1
ATOM 1508 C C . LYS A 1 183 ? -36.562 -33.562 -26.75 1 84.31 183 LYS A C 1
ATOM 1510 O O . LYS A 1 183 ? -36.438 -34.25 -25.75 1 84.31 183 LYS A O 1
ATOM 1515 N N . GLY A 1 184 ? -36.281 -32.312 -26.562 1 82.25 184 GLY A N 1
ATOM 1516 C CA . GLY A 1 184 ? -36.375 -31.641 -25.281 1 82.25 184 GLY A CA 1
ATOM 1517 C C . GLY A 1 184 ? -35.281 -30.609 -25.078 1 82.25 184 GLY A C 1
ATOM 1518 O O . GLY A 1 184 ? -34.438 -30.406 -25.969 1 82.25 184 GLY A O 1
ATOM 1519 N N . PHE A 1 185 ? -35.469 -29.969 -23.969 1 83.94 185 PHE A N 1
ATOM 1520 C CA . PHE A 1 185 ? -34.531 -28.891 -23.625 1 83.94 185 PHE A CA 1
ATOM 1521 C C . PHE A 1 185 ? -33.469 -29.375 -22.656 1 83.94 185 PHE A C 1
ATOM 1523 O O . PHE A 1 185 ? -33.781 -30.078 -21.688 1 83.94 185 PHE A O 1
ATOM 1530 N N . ILE A 1 186 ? -32.219 -29.359 -23.062 1 88.56 186 ILE A N 1
ATOM 1531 C CA . ILE A 1 186 ? -31.125 -29.641 -22.156 1 88.56 186 ILE A CA 1
ATOM 1532 C C . ILE A 1 186 ? -30.656 -28.344 -21.5 1 88.56 186 ILE A C 1
ATOM 1534 O O . ILE A 1 186 ? -30.359 -27.359 -22.172 1 88.56 186 ILE A O 1
ATOM 1538 N N . ASP A 1 187 ? -30.547 -28.344 -20.109 1 86.44 187 ASP A N 1
ATOM 1539 C CA . ASP A 1 187 ? -30.141 -27.156 -19.359 1 86.44 187 ASP A CA 1
ATOM 1540 C C . ASP A 1 187 ? -28.625 -27.109 -19.188 1 86.44 187 ASP A C 1
ATOM 1542 O O . ASP A 1 187 ? -28.109 -27.438 -18.109 1 86.44 187 ASP A O 1
ATOM 1546 N N . PHE A 1 188 ? -28.047 -26.578 -20.203 1 90.06 188 PHE A N 1
ATOM 1547 C CA . PHE A 1 188 ? -26.594 -26.531 -20.203 1 90.06 188 PHE A CA 1
ATOM 1548 C C . PHE A 1 188 ? -26.078 -25.594 -19.109 1 90.06 188 PHE A C 1
ATOM 1550 O O . PHE A 1 188 ? -24.953 -25.75 -18.641 1 90.06 188 PHE A O 1
ATOM 1557 N N . GLU A 1 189 ? -26.906 -24.656 -18.703 1 87 189 GLU A N 1
ATOM 1558 C CA . GLU A 1 189 ? -26.484 -23.672 -17.703 1 87 189 GLU A CA 1
ATOM 1559 C C . GLU A 1 189 ? -26.312 -24.312 -16.328 1 87 189 GLU A C 1
ATOM 1561 O O . GLU A 1 189 ? -25.484 -23.891 -15.539 1 87 189 GLU A O 1
ATOM 1566 N N . LYS A 1 190 ? -27.047 -25.234 -16.109 1 86.06 190 LYS A N 1
ATOM 1567 C CA . LYS A 1 190 ? -26.922 -25.984 -14.859 1 86.06 190 LYS A CA 1
ATOM 1568 C C . LYS A 1 190 ? -25.562 -26.656 -14.742 1 86.06 190 LYS A C 1
ATOM 1570 O O . LYS A 1 190 ? -24.984 -26.719 -13.656 1 86.06 190 LYS A O 1
ATOM 1575 N N . PHE A 1 191 ? -25.031 -27.078 -15.867 1 89.62 191 PHE A N 1
ATOM 1576 C CA . PHE A 1 191 ? -23.734 -27.734 -15.883 1 89.62 191 PHE A CA 1
ATOM 1577 C C . PHE A 1 191 ? -22.625 -26.766 -15.531 1 89.62 191 PHE A C 1
ATOM 1579 O O . PHE A 1 191 ? -21.656 -27.125 -14.867 1 89.62 191 PHE A O 1
ATOM 1586 N N . MET A 1 192 ? -22.891 -25.5 -15.867 1 90.75 192 MET A N 1
ATOM 1587 C CA . MET A 1 192 ? -21.859 -24.484 -15.742 1 90.75 192 MET A CA 1
ATOM 1588 C C . MET A 1 192 ? -21.797 -23.938 -14.32 1 90.75 192 MET A C 1
ATOM 1590 O O . MET A 1 192 ? -21.062 -22.984 -14.047 1 90.75 192 MET A O 1
ATOM 1594 N N . ARG A 1 193 ? -22.359 -24.531 -13.453 1 87.81 193 ARG A N 1
ATOM 1595 C CA . ARG A 1 193 ? -22.234 -24.203 -12.039 1 87.81 193 ARG A CA 1
ATOM 1596 C C . ARG A 1 193 ? -21.047 -24.922 -11.414 1 87.81 193 ARG A C 1
ATOM 1598 O O . ARG A 1 193 ? -20.594 -24.578 -10.328 1 87.81 193 ARG A O 1
ATOM 1605 N N . ASN A 1 194 ? -20.609 -25.953 -12.188 1 90.81 194 ASN A N 1
ATOM 1606 C CA . ASN A 1 194 ? -19.453 -26.719 -11.719 1 90.81 194 ASN A CA 1
ATOM 1607 C C . ASN A 1 194 ? -18.156 -25.922 -11.875 1 90.81 194 ASN A C 1
ATOM 1609 O O . ASN A 1 194 ? -17.844 -25.438 -12.961 1 90.81 194 ASN A O 1
ATOM 1613 N N . ALA A 1 195 ? -17.422 -25.875 -10.797 1 92.62 195 ALA A N 1
ATOM 1614 C CA . ALA A 1 195 ? -16.234 -25.031 -10.758 1 92.62 195 ALA A CA 1
ATOM 1615 C C . ALA A 1 195 ? -15.18 -25.516 -11.742 1 92.62 195 ALA A C 1
ATOM 1617 O O . ALA A 1 195 ? -14.469 -24.719 -12.359 1 92.62 195 ALA A O 1
ATOM 1618 N N . SER A 1 196 ? -15.062 -26.797 -11.945 1 95.88 196 SER A N 1
ATOM 1619 C CA . SER A 1 196 ? -14.078 -27.359 -12.852 1 95.88 196 SER A CA 1
ATOM 1620 C C . SER A 1 196 ? -14.422 -27.031 -14.305 1 95.88 196 SER A C 1
ATOM 1622 O O . SER A 1 196 ? -13.539 -26.688 -15.094 1 95.88 196 SER A O 1
ATOM 1624 N N . LEU A 1 197 ? -15.688 -27.141 -14.602 1 95.62 197 LEU A N 1
ATOM 1625 C CA . LEU A 1 197 ? -16.125 -26.812 -15.953 1 95.62 197 LEU A CA 1
ATOM 1626 C C . LEU A 1 197 ? -15.945 -25.328 -16.234 1 95.62 197 LEU A C 1
ATOM 1628 O O . LEU A 1 197 ? -15.57 -24.938 -17.344 1 95.62 197 LEU A O 1
ATOM 1632 N N . GLN A 1 198 ? -16.219 -24.562 -15.227 1 95.38 198 GLN A N 1
ATOM 1633 C CA . GLN A 1 198 ? -16.031 -23.125 -15.359 1 95.38 198 GLN A CA 1
ATOM 1634 C C . GLN A 1 198 ? -14.586 -22.781 -15.695 1 95.38 198 GLN A C 1
ATOM 1636 O O . GLN A 1 198 ? -14.32 -21.922 -16.547 1 95.38 198 GLN A O 1
ATOM 1641 N N . MET A 1 199 ? -13.711 -23.391 -15.055 1 96 199 MET A N 1
ATOM 1642 C CA . MET A 1 199 ? -12.297 -23.094 -15.234 1 96 199 MET A CA 1
ATOM 1643 C C . MET A 1 199 ? -11.844 -23.422 -16.656 1 96 199 MET A C 1
ATOM 1645 O O . MET A 1 199 ? -11.125 -22.625 -17.281 1 96 199 MET A O 1
ATOM 1649 N N . ILE A 1 200 ? -12.312 -24.578 -17.203 1 96.31 200 ILE A N 1
ATOM 1650 C CA . ILE A 1 200 ? -11.773 -25.031 -18.484 1 96.31 200 ILE A CA 1
ATOM 1651 C C . ILE A 1 200 ? -12.586 -24.438 -19.625 1 96.31 200 ILE A C 1
ATOM 1653 O O . ILE A 1 200 ? -12.242 -24.625 -20.797 1 96.31 200 ILE A O 1
ATOM 1657 N N . SER A 1 201 ? -13.664 -23.75 -19.312 1 96.19 201 SER A N 1
ATOM 1658 C CA . SER A 1 201 ? -14.492 -23.141 -20.359 1 96.19 201 SER A CA 1
ATOM 1659 C C . SER A 1 201 ? -13.773 -21.969 -21.016 1 96.19 201 SER A C 1
ATOM 1661 O O . SER A 1 201 ? -13.055 -21.219 -20.359 1 96.19 201 SER A O 1
ATOM 1663 N N . THR A 1 202 ? -14.031 -21.766 -22.328 1 94.5 202 THR A N 1
ATOM 1664 C CA . THR A 1 202 ? -13.438 -20.656 -23.078 1 94.5 202 THR A CA 1
ATOM 1665 C C . THR A 1 202 ? -14.375 -19.453 -23.078 1 94.5 202 THR A C 1
ATOM 1667 O O . THR A 1 202 ? -13.977 -18.359 -23.469 1 94.5 202 THR A O 1
ATOM 1670 N N . GLN A 1 203 ? -15.617 -19.656 -22.641 1 92.06 203 GLN A N 1
ATOM 1671 C CA . GLN A 1 203 ? -16.609 -18.594 -22.609 1 92.06 203 GLN A CA 1
ATOM 1672 C C . GLN A 1 203 ? -16.531 -17.797 -21.312 1 92.06 203 GLN A C 1
ATOM 1674 O O . GLN A 1 203 ? -16.328 -18.359 -20.234 1 92.06 203 GLN A O 1
ATOM 1679 N N . PRO A 1 204 ? -16.734 -16.438 -21.5 1 93.19 204 PRO A N 1
ATOM 1680 C CA . PRO A 1 204 ? -16.797 -15.664 -20.266 1 93.19 204 PRO A CA 1
ATOM 1681 C C . PRO A 1 204 ? -17.906 -16.109 -19.328 1 93.19 204 PRO A C 1
ATOM 1683 O O . PRO A 1 204 ? -19 -16.5 -19.797 1 93.19 204 PRO A O 1
ATOM 1686 N N . LEU A 1 205 ? -17.578 -16.109 -18.109 1 95.56 205 LEU A N 1
ATOM 1687 C CA . LEU A 1 205 ? -18.578 -16.516 -17.125 1 95.56 205 LEU A CA 1
ATOM 1688 C C . LEU A 1 205 ? -19.688 -15.477 -17.016 1 95.56 205 LEU A C 1
ATOM 1690 O O . LEU A 1 205 ? -19.453 -14.289 -17.234 1 95.56 205 LEU A O 1
ATOM 1694 N N . LYS A 1 206 ? -20.797 -15.945 -16.734 1 95 206 LYS A N 1
ATOM 1695 C CA . LYS A 1 206 ? -21.969 -15.086 -16.594 1 95 206 LYS A CA 1
ATOM 1696 C C . LYS A 1 206 ? -22.281 -14.82 -15.133 1 95 206 LYS A C 1
ATOM 1698 O O . LYS A 1 206 ? -22.172 -15.719 -14.297 1 95 206 LYS A O 1
ATOM 1703 N N . GLN A 1 207 ? -22.844 -13.625 -14.828 1 95.81 207 GLN A N 1
ATOM 1704 C CA . GLN A 1 207 ? -23.125 -13.234 -13.453 1 95.81 207 GLN A CA 1
ATOM 1705 C C . GLN A 1 207 ? -24.203 -14.117 -12.836 1 95.81 207 GLN A C 1
ATOM 1707 O O . GLN A 1 207 ? -24.172 -14.414 -11.633 1 95.81 207 GLN A O 1
ATOM 1712 N N . TYR A 1 208 ? -25.156 -14.539 -13.641 1 95.19 208 TYR A N 1
ATOM 1713 C CA . TYR A 1 208 ? -26.297 -15.258 -13.078 1 95.19 208 TYR A CA 1
ATOM 1714 C C . TYR A 1 208 ? -25.859 -16.594 -12.5 1 95.19 208 TYR A C 1
ATOM 1716 O O . TYR A 1 208 ? -26.578 -17.203 -11.695 1 95.19 208 TYR A O 1
ATOM 1724 N N . HIS A 1 209 ? -24.656 -17.062 -12.867 1 92.62 209 HIS A N 1
ATOM 1725 C CA . HIS A 1 209 ? -24.141 -18.312 -12.297 1 92.62 209 HIS A CA 1
ATOM 1726 C C . HIS A 1 209 ? -23.719 -18.109 -10.844 1 92.62 209 HIS A C 1
ATOM 1728 O O . HIS A 1 209 ? -23.547 -19.078 -10.109 1 92.62 209 HIS A O 1
ATOM 1734 N N . PHE A 1 210 ? -23.578 -16.938 -10.445 1 95.06 210 PHE A N 1
ATOM 1735 C CA . PHE A 1 210 ? -23.047 -16.641 -9.125 1 95.06 210 PHE A CA 1
ATOM 1736 C C . PHE A 1 210 ? -24.094 -15.961 -8.25 1 95.06 210 PHE A C 1
ATOM 1738 O O . PHE A 1 210 ? -23.766 -15.25 -7.301 1 95.06 210 PHE A O 1
ATOM 1745 N N . VAL A 1 211 ? -25.312 -16.094 -8.688 1 95.38 211 VAL A N 1
ATOM 1746 C CA . VAL A 1 211 ? -26.438 -15.656 -7.863 1 95.38 211 VAL A CA 1
ATOM 1747 C C . VAL A 1 211 ? -26.891 -16.797 -6.961 1 95.38 211 VAL A C 1
ATOM 1749 O O . VAL A 1 211 ? -27.172 -17.906 -7.438 1 95.38 211 VAL A O 1
ATOM 1752 N N . LYS A 1 212 ? -26.953 -16.531 -5.715 1 93.12 212 LYS A N 1
ATOM 1753 C CA . LYS A 1 212 ? -27.328 -17.562 -4.742 1 93.12 212 LYS A CA 1
ATOM 1754 C C . LYS A 1 212 ? -28.609 -17.188 -4.016 1 93.12 212 LYS A C 1
ATOM 1756 O O . LYS A 1 212 ? -28.969 -16 -3.936 1 93.12 212 LYS A O 1
ATOM 1761 N N . LEU A 1 213 ? -29.203 -18.156 -3.562 1 93.38 213 LEU A N 1
ATOM 1762 C CA . LEU A 1 213 ? -30.406 -17.969 -2.766 1 93.38 213 LEU A CA 1
ATOM 1763 C C . LEU A 1 213 ? -30.062 -17.641 -1.317 1 93.38 213 LEU A C 1
ATOM 1765 O O . LEU A 1 213 ? -29.234 -18.328 -0.703 1 93.38 213 LEU A O 1
ATOM 1769 N N . VAL A 1 214 ? -30.594 -16.562 -0.818 1 91.06 214 VAL A N 1
ATOM 1770 C CA . VAL A 1 214 ? -30.344 -16.156 0.562 1 91.06 214 VAL A CA 1
ATOM 1771 C C . VAL A 1 214 ? -31.531 -16.578 1.438 1 91.06 214 VAL A C 1
ATOM 1773 O O . VAL A 1 214 ? -31.344 -17.109 2.531 1 91.06 214 VAL A O 1
ATOM 1776 N N . HIS A 1 215 ? -32.719 -16.203 0.935 1 90.12 215 HIS A N 1
ATOM 1777 C CA . HIS A 1 215 ? -33.938 -16.484 1.681 1 90.12 215 HIS A CA 1
ATOM 1778 C C . HIS A 1 215 ? -35.094 -16.828 0.741 1 90.12 215 HIS A C 1
ATOM 1780 O O . HIS A 1 215 ? -35.219 -16.203 -0.317 1 90.12 215 HIS A O 1
ATOM 1786 N N . ASN A 1 216 ? -35.844 -17.844 1.142 1 90.44 216 ASN A N 1
ATOM 1787 C CA . ASN A 1 216 ? -36.969 -18.312 0.339 1 90.44 216 ASN A CA 1
ATOM 1788 C C . ASN A 1 216 ? -38.312 -18.062 1.038 1 90.44 216 ASN A C 1
ATOM 1790 O O . ASN A 1 216 ? -38.562 -18.594 2.119 1 90.44 216 ASN A O 1
ATOM 1794 N N . TYR A 1 217 ? -39.219 -17.312 0.377 1 89.69 217 TYR A N 1
ATOM 1795 C CA . TYR A 1 217 ? -40.5 -17 0.954 1 89.69 217 TYR A CA 1
ATOM 1796 C C . TYR A 1 217 ? -41.625 -17.75 0.221 1 89.69 217 TYR A C 1
ATOM 1798 O O . TYR A 1 217 ? -42.812 -17.609 0.555 1 89.69 217 TYR A O 1
ATOM 1806 N N . PHE A 1 218 ? -41.281 -18.453 -0.829 1 85.81 218 PHE A N 1
ATOM 1807 C CA . PHE A 1 218 ? -42.25 -19.297 -1.479 1 85.81 218 PHE A CA 1
ATOM 1808 C C . PHE A 1 218 ? -42.781 -20.375 -0.521 1 85.81 218 PHE A C 1
ATOM 1810 O O . PHE A 1 218 ? -42.094 -20.734 0.439 1 85.81 218 PHE A O 1
ATOM 1817 N N . ASP A 1 219 ? -43.938 -20.844 -0.915 1 82.69 219 ASP A N 1
ATOM 1818 C CA . ASP A 1 219 ? -44.5 -21.938 -0.129 1 82.69 219 ASP A CA 1
ATOM 1819 C C . ASP A 1 219 ? -43.719 -23.234 -0.35 1 82.69 219 ASP A C 1
ATOM 1821 O O . ASP A 1 219 ? -43.562 -24.031 0.581 1 82.69 219 ASP A O 1
ATOM 1825 N N . HIS A 1 220 ? -43.25 -23.328 -1.545 1 80.44 220 HIS A N 1
ATOM 1826 C CA . HIS A 1 220 ? -42.5 -24.531 -1.853 1 80.44 220 HIS A CA 1
ATOM 1827 C C . HIS A 1 220 ? -41.031 -24.375 -1.534 1 80.44 220 HIS A C 1
ATOM 1829 O O . HIS A 1 220 ? -40.5 -23.25 -1.479 1 80.44 220 HIS A O 1
ATOM 1835 N N . GLN A 1 221 ? -40.531 -25.547 -1.18 1 76.5 221 GLN A N 1
ATOM 1836 C CA . GLN A 1 221 ? -39.125 -25.547 -0.822 1 76.5 221 GLN A CA 1
ATOM 1837 C C . GLN A 1 221 ? -38.25 -25.328 -2.051 1 76.5 221 GLN A C 1
ATOM 1839 O O . GLN A 1 221 ? -38.469 -25.938 -3.098 1 76.5 221 GLN A O 1
ATOM 1844 N N . VAL A 1 222 ? -37.5 -24.297 -2.025 1 74.88 222 VAL A N 1
ATOM 1845 C CA . VAL A 1 222 ? -36.469 -24.078 -3.016 1 74.88 222 VAL A CA 1
ATOM 1846 C C . VAL A 1 222 ? -35.094 -24.297 -2.381 1 74.88 222 VAL A C 1
ATOM 1848 O O . VAL A 1 222 ? -34.688 -23.562 -1.478 1 74.88 222 VAL A O 1
ATOM 1851 N N . LEU A 1 223 ? -34.5 -25.438 -2.697 1 73.31 223 LEU A N 1
ATOM 1852 C CA . LEU A 1 223 ? -33.188 -25.734 -2.152 1 73.31 223 LEU A CA 1
ATOM 1853 C C . LEU A 1 223 ? -32.094 -24.938 -2.881 1 73.31 223 LEU A C 1
ATOM 1855 O O . LEU A 1 223 ? -32.219 -24.703 -4.086 1 73.31 223 LEU A O 1
ATOM 1859 N N . ASP A 1 224 ? -31.141 -24.516 -2.088 1 74.5 224 ASP A N 1
ATOM 1860 C CA . ASP A 1 224 ? -30.031 -23.766 -2.65 1 74.5 224 ASP A CA 1
ATOM 1861 C C . ASP A 1 224 ? -29.406 -24.5 -3.826 1 74.5 224 ASP A C 1
ATOM 1863 O O . ASP A 1 224 ? -29.094 -23.891 -4.855 1 74.5 224 ASP A O 1
ATOM 1867 N N . ARG A 1 225 ? -29.266 -25.766 -3.693 1 72.5 225 ARG A N 1
ATOM 1868 C CA . ARG A 1 225 ? -28.625 -26.562 -4.723 1 72.5 225 ARG A CA 1
ATOM 1869 C C . ARG A 1 225 ? -29.438 -26.562 -6.012 1 72.5 225 ARG A C 1
ATOM 1871 O O . ARG A 1 225 ? -28.891 -26.766 -7.098 1 72.5 225 ARG A O 1
ATOM 1878 N N . ASP A 1 226 ? -30.734 -26.312 -5.836 1 78.12 226 ASP A N 1
ATOM 1879 C CA . ASP A 1 226 ? -31.625 -26.391 -6.988 1 78.12 226 ASP A CA 1
ATOM 1880 C C . ASP A 1 226 ? -31.969 -25 -7.512 1 78.12 226 ASP A C 1
ATOM 1882 O O . ASP A 1 226 ? -32.594 -24.875 -8.555 1 78.12 226 ASP A O 1
ATOM 1886 N N . PHE A 1 227 ? -31.547 -24.078 -6.797 1 88.06 227 PHE A N 1
ATOM 1887 C CA . PHE A 1 227 ? -31.891 -22.719 -7.168 1 88.06 227 PHE A CA 1
ATOM 1888 C C . PHE A 1 227 ? -31.156 -22.297 -8.43 1 88.06 227 PHE A C 1
ATOM 1890 O O . PHE A 1 227 ? -29.969 -22.562 -8.578 1 88.06 227 PHE A O 1
ATOM 1897 N N . ASN A 1 228 ? -31.891 -21.672 -9.352 1 88.19 228 ASN A N 1
ATOM 1898 C CA . ASN A 1 228 ? -31.406 -21.047 -10.578 1 88.19 228 ASN A CA 1
ATOM 1899 C C . ASN A 1 228 ? -32.188 -19.766 -10.898 1 88.19 228 ASN A C 1
ATOM 1901 O O . ASN A 1 228 ? -33.375 -19.812 -11.172 1 88.19 228 ASN A O 1
ATOM 1905 N N . ILE A 1 229 ? -31.5 -18.719 -10.883 1 93.38 229 ILE A N 1
ATOM 1906 C CA . ILE A 1 229 ? -32.156 -17.422 -11.078 1 93.38 229 ILE A CA 1
ATOM 1907 C C . ILE A 1 229 ? -32.781 -17.375 -12.461 1 93.38 229 ILE A C 1
ATOM 1909 O O . ILE A 1 229 ? -33.75 -16.625 -12.68 1 93.38 229 ILE A O 1
ATOM 1913 N N . LEU A 1 230 ? -32.312 -18.219 -13.375 1 92.38 230 LEU A N 1
ATOM 1914 C CA . LEU A 1 230 ? -32.875 -18.234 -14.727 1 92.38 230 LEU A CA 1
ATOM 1915 C C . LEU A 1 230 ? -34.312 -18.734 -14.727 1 92.38 230 LEU A C 1
ATOM 1917 O O . LEU A 1 230 ? -35.062 -18.453 -15.664 1 92.38 230 LEU A O 1
ATOM 1921 N N . ASN A 1 231 ? -34.625 -19.484 -13.672 1 90.56 231 ASN A N 1
ATOM 1922 C CA . ASN A 1 231 ? -36.031 -19.922 -13.539 1 90.56 231 ASN A CA 1
ATOM 1923 C C . ASN A 1 231 ? -36.969 -18.734 -13.32 1 90.56 231 ASN A C 1
ATOM 1925 O O . ASN A 1 231 ? -38.188 -18.875 -13.484 1 90.56 231 ASN A O 1
ATOM 1929 N N . TYR A 1 232 ? -36.406 -17.625 -12.992 1 93.75 232 TYR A N 1
ATOM 1930 C CA . TYR A 1 232 ? -37.188 -16.422 -12.695 1 93.75 232 TYR A CA 1
ATOM 1931 C C . TYR A 1 232 ? -36.812 -15.281 -13.609 1 93.75 232 TYR A C 1
ATOM 1933 O O . TYR A 1 232 ? -36.844 -14.109 -13.211 1 93.75 232 TYR A O 1
ATOM 1941 N N . LYS A 1 233 ? -36.375 -15.578 -14.758 1 93.69 233 LYS A N 1
ATOM 1942 C CA . LYS A 1 233 ? -35.844 -14.586 -15.703 1 93.69 233 LYS A CA 1
ATOM 1943 C C . LYS A 1 233 ? -36.969 -13.734 -16.281 1 93.69 233 LYS A C 1
ATOM 1945 O O . LYS A 1 233 ? -36.75 -12.594 -16.672 1 93.69 233 LYS A O 1
ATOM 1950 N N . HIS A 1 234 ? -38.188 -14.344 -16.25 1 94.38 234 HIS A N 1
ATOM 1951 C CA . HIS A 1 234 ? -39.344 -13.633 -16.797 1 94.38 234 HIS A CA 1
ATOM 1952 C C . HIS A 1 234 ? -40.406 -13.367 -15.727 1 94.38 234 HIS A C 1
ATOM 1954 O O . HIS A 1 234 ? -40.594 -14.195 -14.836 1 94.38 234 HIS A O 1
ATOM 1960 N N . ASP A 1 235 ? -41.031 -12.234 -15.773 1 95.19 235 ASP A N 1
ATOM 1961 C CA . ASP A 1 235 ? -42.188 -11.844 -14.961 1 95.19 235 ASP A CA 1
ATOM 1962 C C . ASP A 1 235 ? -41.781 -11.625 -13.5 1 95.19 235 ASP A C 1
ATOM 1964 O O . ASP A 1 235 ? -42.594 -11.828 -12.594 1 95.19 235 ASP A O 1
ATOM 1968 N N . TYR A 1 236 ? -40.594 -11.438 -13.328 1 95.06 236 TYR A N 1
ATOM 1969 C CA . TYR A 1 236 ? -40.031 -11.055 -12.031 1 95.06 236 TYR A CA 1
ATOM 1970 C C . TYR A 1 236 ? -39.062 -9.898 -12.164 1 95.06 236 TYR A C 1
ATOM 1972 O O . TYR A 1 236 ? -38.5 -9.672 -13.234 1 95.06 236 TYR A O 1
ATOM 1980 N N . GLN A 1 237 ? -38.906 -9.172 -11.164 1 93.5 237 GLN A N 1
ATOM 1981 C CA . GLN A 1 237 ? -37.875 -8.117 -11.125 1 93.5 237 GLN A CA 1
ATOM 1982 C C . GLN A 1 237 ? -37.062 -8.18 -9.836 1 93.5 237 GLN A C 1
ATOM 1984 O O . GLN A 1 237 ? -37.531 -8.688 -8.82 1 93.5 237 GLN A O 1
ATOM 1989 N N . LEU A 1 238 ? -35.844 -7.664 -9.938 1 94.38 238 LEU A N 1
ATOM 1990 C CA . LEU A 1 238 ? -34.969 -7.609 -8.781 1 94.38 238 LEU A CA 1
ATOM 1991 C C . LEU A 1 238 ? -34.969 -6.215 -8.164 1 94.38 238 LEU A C 1
ATOM 1993 O O . LEU A 1 238 ? -34.469 -5.266 -8.789 1 94.38 238 LEU A O 1
ATOM 1997 N N . VAL A 1 239 ? -35.469 -6.141 -7.023 1 92.31 239 VAL A N 1
ATOM 1998 C CA . VAL A 1 239 ? -35.438 -4.879 -6.289 1 92.31 239 VAL A CA 1
ATOM 1999 C C . VAL A 1 239 ? -34.188 -4.805 -5.43 1 92.31 239 VAL A C 1
ATOM 2001 O O . VAL A 1 239 ? -33.969 -5.645 -4.551 1 92.31 239 VAL A O 1
ATOM 2004 N N . PRO A 1 240 ? -33.406 -3.766 -5.617 1 92.75 240 PRO A N 1
ATOM 2005 C CA . PRO A 1 240 ? -32.125 -3.701 -4.895 1 92.75 240 PRO A CA 1
ATOM 2006 C C . PRO A 1 240 ? -32.281 -3.271 -3.439 1 92.75 240 PRO A C 1
ATOM 2008 O O . PRO A 1 240 ? -33.031 -2.328 -3.152 1 92.75 240 PRO A O 1
ATOM 2011 N N . TYR A 1 241 ? -31.672 -4.023 -2.541 1 91.5 241 TYR A N 1
ATOM 2012 C CA . TYR A 1 241 ? -31.641 -3.664 -1.127 1 91.5 241 TYR A CA 1
ATOM 2013 C C . TYR A 1 241 ? -30.281 -3.109 -0.732 1 91.5 241 TYR A C 1
ATOM 2015 O O . TYR A 1 241 ? -30.094 -2.646 0.396 1 91.5 241 TYR A O 1
ATOM 2023 N N . GLY A 1 242 ? -29.344 -3.172 -1.691 1 90.31 242 GLY A N 1
ATOM 2024 C CA . GLY A 1 242 ? -27.969 -2.756 -1.418 1 90.31 242 GLY A CA 1
ATOM 2025 C C . GLY A 1 242 ? -27 -3.916 -1.337 1 90.31 242 GLY A C 1
ATOM 2026 O O . GLY A 1 242 ? -27.391 -5.043 -1.033 1 90.31 242 GLY A O 1
ATOM 2027 N N . ASP A 1 243 ? -25.719 -3.713 -1.67 1 92.31 243 ASP A N 1
ATOM 2028 C CA . ASP A 1 243 ? -24.609 -4.656 -1.555 1 92.31 243 ASP A CA 1
ATOM 2029 C C . ASP A 1 243 ? -24.906 -5.945 -2.316 1 92.31 243 ASP A C 1
ATOM 2031 O O . ASP A 1 243 ? -24.641 -7.043 -1.816 1 92.31 243 ASP A O 1
ATOM 2035 N N . ASN A 1 244 ? -25.547 -5.758 -3.377 1 95.56 244 ASN A N 1
ATOM 2036 C CA . ASN A 1 244 ? -25.828 -6.836 -4.32 1 95.56 244 ASN A CA 1
ATOM 2037 C C . ASN A 1 244 ? -26.844 -7.832 -3.758 1 95.56 244 ASN A C 1
ATOM 2039 O O . ASN A 1 244 ? -26.812 -9.008 -4.109 1 95.56 244 ASN A O 1
ATOM 2043 N N . ILE A 1 245 ? -27.531 -7.391 -2.838 1 96.06 245 ILE A N 1
ATOM 2044 C CA . ILE A 1 245 ? -28.672 -8.156 -2.344 1 96.06 245 ILE A CA 1
ATOM 2045 C C . ILE A 1 245 ? -29.969 -7.621 -2.963 1 96.06 245 ILE A C 1
ATOM 2047 O O . ILE A 1 245 ? -30.141 -6.406 -3.078 1 96.06 245 ILE A O 1
ATOM 2051 N N . PHE A 1 246 ? -30.828 -8.547 -3.375 1 95.44 246 PHE A N 1
ATOM 2052 C CA . PHE A 1 246 ? -32.031 -8.156 -4.105 1 95.44 246 PHE A CA 1
ATOM 2053 C C . PHE A 1 246 ? -33.25 -8.914 -3.59 1 95.44 246 PHE A C 1
ATOM 2055 O O . PHE A 1 246 ? -33.125 -10.07 -3.17 1 95.44 246 PHE A O 1
ATOM 2062 N N . GLY A 1 247 ? -34.344 -8.25 -3.57 1 94 247 GLY A N 1
ATOM 2063 C CA . GLY A 1 247 ? -35.625 -8.922 -3.449 1 94 247 GLY A CA 1
ATOM 2064 C C . GLY A 1 247 ? -36.25 -9.258 -4.789 1 94 247 GLY A C 1
ATOM 2065 O O . GLY A 1 247 ? -36.375 -8.398 -5.66 1 94 247 GLY A O 1
ATOM 2066 N N . LEU A 1 248 ? -36.5 -10.562 -5 1 94.81 248 LEU A N 1
ATOM 2067 C CA . LEU A 1 248 ? -37.219 -11.008 -6.199 1 94.81 248 LEU A CA 1
ATOM 2068 C C . LEU A 1 248 ? -38.719 -10.781 -6.066 1 94.81 248 LEU A C 1
ATOM 2070 O O . LEU A 1 248 ? -39.375 -11.398 -5.223 1 94.81 248 LEU A O 1
ATOM 2074 N N . VAL A 1 249 ? -39.25 -9.945 -6.922 1 93.44 249 VAL A N 1
ATOM 2075 C CA . VAL A 1 249 ? -40.656 -9.57 -6.832 1 93.44 249 VAL A CA 1
ATOM 2076 C C . VAL A 1 249 ? -41.344 -9.859 -8.164 1 93.44 249 VAL A C 1
ATOM 2078 O O . VAL A 1 249 ? -40.812 -9.594 -9.234 1 93.44 249 VAL A O 1
ATOM 2081 N N . PRO A 1 250 ? -42.594 -10.391 -8.039 1 92.94 250 PRO A N 1
ATOM 2082 C CA . PRO A 1 250 ? -43.312 -10.641 -9.281 1 92.94 250 PRO A CA 1
ATOM 2083 C C . PRO A 1 250 ? -43.719 -9.352 -10.008 1 92.94 250 PRO A C 1
ATOM 2085 O O . PRO A 1 250 ? -44.188 -8.406 -9.375 1 92.94 250 PRO A O 1
ATOM 2088 N N . LYS A 1 251 ? -43.438 -9.266 -11.242 1 91.75 251 LYS A N 1
ATOM 2089 C CA . LYS A 1 251 ? -43.844 -8.156 -12.109 1 91.75 251 LYS A CA 1
ATOM 2090 C C . LYS A 1 251 ? -44 -8.625 -13.555 1 91.75 251 LYS A C 1
ATOM 2092 O O . LYS A 1 251 ? -43.031 -9.023 -14.195 1 91.75 251 LYS A O 1
ATOM 2097 N N . GLU A 1 252 ? -45.156 -8.461 -14 1 92.19 252 GLU A N 1
ATOM 2098 C CA . GLU A 1 252 ? -45.469 -8.938 -15.344 1 92.19 252 GLU A CA 1
ATOM 2099 C C . GLU A 1 252 ? -44.625 -8.227 -16.391 1 92.19 252 GLU A C 1
ATOM 2101 O O . GLU A 1 252 ? -44.531 -7 -16.391 1 92.19 252 GLU A O 1
ATOM 2106 N N . GLY A 1 253 ? -43.938 -8.969 -17.234 1 92.38 253 GLY A N 1
ATOM 2107 C CA . GLY A 1 253 ? -43.188 -8.438 -18.359 1 92.38 253 GLY A CA 1
ATOM 2108 C C . GLY A 1 253 ? -41.75 -8.039 -17.984 1 92.38 253 GLY A C 1
ATOM 2109 O O . GLY A 1 253 ? -40.969 -7.672 -18.859 1 92.38 253 GLY A O 1
ATOM 2110 N N . ALA A 1 254 ? -41.406 -8.008 -16.75 1 92.69 254 ALA A N 1
ATOM 2111 C CA . ALA A 1 254 ? -40.062 -7.613 -16.297 1 92.69 254 ALA A CA 1
ATOM 2112 C C . ALA A 1 254 ? -39.062 -8.75 -16.484 1 92.69 254 ALA A C 1
ATOM 2114 O O . ALA A 1 254 ? -39.469 -9.883 -16.797 1 92.69 254 ALA A O 1
ATOM 2115 N N . LYS A 1 255 ? -37.75 -8.32 -16.438 1 95.06 255 LYS A N 1
ATOM 2116 C CA . LYS A 1 255 ? -36.688 -9.312 -16.531 1 95.06 255 LYS A CA 1
ATOM 2117 C C . LYS A 1 255 ? -35.688 -9.156 -15.375 1 95.06 255 LYS A C 1
ATOM 2119 O O . LYS A 1 255 ? -35.5 -8.055 -14.867 1 95.06 255 LYS A O 1
ATOM 2124 N N . THR A 1 256 ? -35.062 -10.289 -15.039 1 96.25 256 THR A N 1
ATOM 2125 C CA . THR A 1 256 ? -34.094 -10.273 -13.953 1 96.25 256 THR A CA 1
ATOM 2126 C C . THR A 1 256 ? -32.688 -10.328 -14.492 1 96.25 256 THR A C 1
ATOM 2128 O O . THR A 1 256 ? -31.734 -9.953 -13.797 1 96.25 256 THR A O 1
ATOM 2131 N N . ILE A 1 257 ? -32.5 -10.812 -15.672 1 96.62 257 ILE A N 1
ATOM 2132 C CA . ILE A 1 257 ? -31.203 -11.039 -16.266 1 96.62 257 ILE A CA 1
ATOM 2133 C C . ILE A 1 257 ? -31.141 -10.398 -17.656 1 96.62 257 ILE A C 1
ATOM 2135 O O . ILE A 1 257 ? -32.094 -10.477 -18.422 1 96.62 257 ILE A O 1
ATOM 2139 N N . ASN A 1 258 ? -30.031 -9.711 -17.969 1 96.38 258 ASN A N 1
ATOM 2140 C CA . ASN A 1 258 ? -29.797 -9.125 -19.281 1 96.38 258 ASN A CA 1
ATOM 2141 C C . ASN A 1 258 ? -29.359 -10.18 -20.297 1 96.38 258 ASN A C 1
ATOM 2143 O O . ASN A 1 258 ? -29.047 -11.312 -19.922 1 96.38 258 ASN A O 1
ATOM 2147 N N . ASP A 1 259 ? -29.281 -9.781 -21.469 1 93.38 259 ASP A N 1
ATOM 2148 C CA . ASP A 1 259 ? -28.938 -10.703 -22.547 1 93.38 259 ASP A CA 1
ATOM 2149 C C . ASP A 1 259 ? -27.5 -11.195 -22.406 1 93.38 259 ASP A C 1
ATOM 2151 O O . ASP A 1 259 ? -27.172 -12.32 -22.797 1 93.38 259 ASP A O 1
ATOM 2155 N N . ASP A 1 260 ? -26.719 -10.383 -21.828 1 93.31 260 ASP A N 1
ATOM 2156 C CA . ASP A 1 260 ? -25.312 -10.75 -21.703 1 93.31 260 ASP A CA 1
ATOM 2157 C C . ASP A 1 260 ? -25.078 -11.594 -20.453 1 93.31 260 ASP A C 1
ATOM 2159 O O . ASP A 1 260 ? -23.938 -11.969 -20.172 1 93.31 260 ASP A O 1
ATOM 2163 N N . GLY A 1 261 ? -26.062 -11.867 -19.75 1 94.19 261 GLY A N 1
ATOM 2164 C CA . GLY A 1 261 ? -25.969 -12.742 -18.594 1 94.19 261 GLY A CA 1
ATOM 2165 C C . GLY A 1 261 ? -25.734 -11.984 -17.297 1 94.19 261 GLY A C 1
ATOM 2166 O O . GLY A 1 261 ? -25.578 -12.586 -16.234 1 94.19 261 GLY A O 1
ATOM 2167 N N . SER A 1 262 ? -25.672 -10.617 -17.375 1 96.12 262 SER A N 1
ATOM 2168 C CA . SER A 1 262 ? -25.531 -9.797 -16.172 1 96.12 262 SER A CA 1
ATOM 2169 C C . SER A 1 262 ? -26.875 -9.578 -15.484 1 96.12 262 SER A C 1
ATOM 2171 O O . SER A 1 262 ? -27.922 -9.773 -16.094 1 96.12 262 SER A O 1
ATOM 2173 N N . ILE A 1 263 ? -26.797 -9.289 -14.242 1 95.94 263 ILE A N 1
ATOM 2174 C CA . ILE A 1 263 ? -28.016 -9 -13.477 1 95.94 263 ILE A CA 1
ATOM 2175 C C . ILE A 1 263 ? -28.641 -7.707 -13.984 1 95.94 263 ILE A C 1
ATOM 2177 O O . ILE A 1 263 ? -27.953 -6.727 -14.25 1 95.94 263 ILE A O 1
ATOM 2181 N N . HIS A 1 264 ? -29.969 -7.781 -14.172 1 95.56 264 HIS A N 1
ATOM 2182 C CA . HIS A 1 264 ? -30.688 -6.574 -14.57 1 95.56 264 HIS A CA 1
ATOM 2183 C C . HIS A 1 264 ? -30.969 -5.68 -13.367 1 95.56 264 HIS A C 1
ATOM 2185 O O . HIS A 1 264 ? -31.766 -6.039 -12.492 1 95.56 264 HIS A O 1
ATOM 2191 N N . ARG A 1 265 ? -30.422 -4.551 -13.352 1 91.12 265 ARG A N 1
ATOM 2192 C CA . ARG A 1 265 ? -30.594 -3.621 -12.242 1 91.12 265 ARG A CA 1
ATOM 2193 C C . ARG A 1 265 ? -31.594 -2.529 -12.594 1 91.12 265 ARG A C 1
ATOM 2195 O O . ARG A 1 265 ? -31.516 -1.927 -13.664 1 91.12 265 ARG A O 1
ATOM 2202 N N . ILE A 1 266 ? -32.531 -2.389 -11.703 1 88.06 266 ILE A N 1
ATOM 2203 C CA . ILE A 1 266 ? -33.562 -1.405 -11.961 1 88.06 266 ILE A CA 1
ATOM 2204 C C . ILE A 1 266 ? -33.25 -0.103 -11.234 1 88.06 266 ILE A C 1
ATOM 2206 O O . ILE A 1 266 ? -32.5 -0.101 -10.25 1 88.06 266 ILE A O 1
ATOM 2210 N N . ASP A 1 267 ? -33.844 0.978 -11.758 1 81.81 267 ASP A N 1
ATOM 2211 C CA . ASP A 1 267 ? -33.812 2.271 -11.086 1 81.81 267 ASP A CA 1
ATOM 2212 C C . ASP A 1 267 ? -34.938 2.412 -10.078 1 81.81 267 ASP A C 1
ATOM 2214 O O . ASP A 1 267 ? -36.125 2.506 -10.469 1 81.81 267 ASP A O 1
ATOM 2218 N N . THR A 1 268 ? -34.625 2.404 -8.875 1 75.75 268 THR A N 1
ATOM 2219 C CA . THR A 1 268 ? -35.625 2.396 -7.805 1 75.75 268 THR A CA 1
ATOM 2220 C C . THR A 1 268 ? -36.406 3.709 -7.777 1 75.75 268 THR A C 1
ATOM 2222 O O . THR A 1 268 ? -37.5 3.77 -7.242 1 75.75 268 THR A O 1
ATOM 2225 N N . SER A 1 269 ? -35.844 4.75 -8.273 1 72.56 269 SER A N 1
ATOM 2226 C CA . SER A 1 269 ? -36.5 6.047 -8.258 1 72.56 269 SER A CA 1
ATOM 2227 C C . SER A 1 269 ? -37.75 6.023 -9.117 1 72.56 269 SER A C 1
ATOM 2229 O O . SER A 1 269 ? -38.656 6.84 -8.922 1 72.56 269 SER A O 1
ATOM 2231 N N . ASN A 1 270 ? -37.906 5.004 -10.047 1 68.38 270 ASN A N 1
ATOM 2232 C CA . ASN A 1 270 ? -39.031 4.977 -10.977 1 68.38 270 ASN A CA 1
ATOM 2233 C C . ASN A 1 270 ? -40.125 4.008 -10.523 1 68.38 270 ASN A C 1
ATOM 2235 O O . ASN A 1 270 ? -41.094 3.793 -11.234 1 68.38 270 ASN A O 1
ATOM 2239 N N . LEU A 1 271 ? -39.969 3.488 -9.305 1 74.5 271 LEU A N 1
ATOM 2240 C CA . LEU A 1 271 ? -40.938 2.494 -8.852 1 74.5 271 LEU A CA 1
ATOM 2241 C C . LEU A 1 271 ? -42.125 3.164 -8.188 1 74.5 271 LEU A C 1
ATOM 2243 O O . LEU A 1 271 ? -41.969 4.148 -7.461 1 74.5 271 LEU A O 1
ATOM 2247 N N . SER A 1 272 ? -43.281 2.688 -8.531 1 71.88 272 SER A N 1
ATOM 2248 C CA . SER A 1 272 ? -44.5 3.164 -7.887 1 71.88 272 SER A CA 1
ATOM 2249 C C . SER A 1 272 ? -44.562 2.721 -6.426 1 71.88 272 SER A C 1
ATOM 2251 O O . SER A 1 272 ? -43.844 1.829 -6.012 1 71.88 272 SER A O 1
ATOM 2253 N N . LEU A 1 273 ? -45.375 3.42 -5.648 1 70.19 273 LEU A N 1
ATOM 2254 C CA . LEU A 1 273 ? -45.562 3.084 -4.238 1 70.19 273 LEU A CA 1
ATOM 2255 C C . LEU A 1 273 ? -46.031 1.643 -4.082 1 70.19 273 LEU A C 1
ATOM 2257 O O . LEU A 1 273 ? -45.625 0.946 -3.156 1 70.19 273 LEU A O 1
ATOM 2261 N N . GLN A 1 274 ? -46.906 1.174 -5.008 1 71.44 274 GLN A N 1
ATOM 2262 C CA . GLN A 1 274 ? -47.406 -0.185 -4.961 1 71.44 274 GLN A CA 1
ATOM 2263 C C . GLN A 1 274 ? -46.344 -1.209 -5.266 1 71.44 274 GLN A C 1
ATOM 2265 O O . GLN A 1 274 ? -46.25 -2.256 -4.617 1 71.44 274 GLN A O 1
ATOM 2270 N N . GLU A 1 275 ? -45.531 -0.87 -6.168 1 72.94 275 GLU A N 1
ATOM 2271 C CA . GLU A 1 275 ? -44.469 -1.782 -6.574 1 72.94 275 GLU A CA 1
ATOM 2272 C C . GLU A 1 275 ? -43.438 -1.961 -5.465 1 72.94 275 GLU A C 1
ATOM 2274 O O . GLU A 1 275 ? -42.906 -3.062 -5.262 1 72.94 275 GLU A O 1
ATOM 2279 N N . VAL A 1 276 ? -43.312 -0.857 -4.836 1 73.69 276 VAL A N 1
ATOM 2280 C CA . VAL A 1 276 ? -42.312 -0.855 -3.762 1 73.69 276 VAL A CA 1
ATOM 2281 C C . VAL A 1 276 ? -42.844 -1.699 -2.594 1 73.69 276 VAL A C 1
ATOM 2283 O O . VAL A 1 276 ? -42.031 -2.277 -1.849 1 73.69 276 VAL A O 1
ATOM 2286 N N . LYS A 1 277 ? -44.125 -1.858 -2.555 1 80.94 277 LYS A N 1
ATOM 2287 C CA . LYS A 1 277 ? -44.719 -2.537 -1.399 1 80.94 277 LYS A CA 1
ATOM 2288 C C . LYS A 1 277 ? -44.906 -4.023 -1.68 1 80.94 277 LYS A C 1
ATOM 2290 O O . LYS A 1 277 ? -45.281 -4.785 -0.786 1 80.94 277 LYS A O 1
ATOM 2295 N N . GLU A 1 278 ? -44.625 -4.355 -2.906 1 86.5 278 GLU A N 1
ATOM 2296 C CA . GLU A 1 278 ? -44.781 -5.77 -3.23 1 86.5 278 GLU A CA 1
ATOM 2297 C C . GLU A 1 278 ? -43.75 -6.617 -2.469 1 86.5 278 GLU A C 1
ATOM 2299 O O . GLU A 1 278 ? -42.562 -6.293 -2.439 1 86.5 278 GLU A O 1
ATOM 2304 N N . LEU A 1 279 ? -44.25 -7.664 -1.902 1 89.38 279 LEU A N 1
ATOM 2305 C CA . LEU A 1 279 ? -43.406 -8.508 -1.065 1 89.38 279 LEU A CA 1
ATOM 2306 C C . LEU A 1 279 ? -42.531 -9.414 -1.921 1 89.38 279 LEU A C 1
ATOM 2308 O O . LEU A 1 279 ? -42.969 -9.938 -2.943 1 89.38 279 LEU A O 1
ATOM 2312 N N . PRO A 1 280 ? -41.312 -9.547 -1.506 1 92.88 280 PRO A N 1
ATOM 2313 C CA . PRO A 1 280 ? -40.438 -10.445 -2.264 1 92.88 280 PRO A CA 1
ATOM 2314 C C . PRO A 1 280 ? -40.781 -11.922 -2.061 1 92.88 280 PRO A C 1
ATOM 2316 O O . PRO A 1 280 ? -41.219 -12.312 -0.979 1 92.88 280 PRO A O 1
ATOM 2319 N N . LYS A 1 281 ? -40.531 -12.609 -3.102 1 93.31 281 LYS A N 1
ATOM 2320 C CA . LYS A 1 281 ? -40.719 -14.055 -3.018 1 93.31 281 LYS A CA 1
ATOM 2321 C C . LYS A 1 281 ? -39.406 -14.758 -2.641 1 93.31 281 LYS A C 1
ATOM 2323 O O . LYS A 1 281 ? -39.438 -15.828 -2.027 1 93.31 281 LYS A O 1
ATOM 2328 N N . LEU A 1 282 ? -38.375 -14.164 -3.037 1 93.75 282 LEU A N 1
ATOM 2329 C CA . LEU A 1 282 ? -37.031 -14.641 -2.691 1 93.75 282 LEU A CA 1
ATOM 2330 C C . LEU A 1 282 ? -36.125 -13.469 -2.355 1 93.75 282 LEU A C 1
ATOM 2332 O O . LEU A 1 282 ? -36.344 -12.344 -2.807 1 93.75 282 LEU A O 1
ATOM 2336 N N . ILE A 1 283 ? -35.156 -13.734 -1.509 1 94.12 283 ILE A N 1
ATOM 2337 C CA . ILE A 1 283 ? -34 -12.867 -1.361 1 94.12 283 ILE A CA 1
ATOM 2338 C C . ILE A 1 283 ? -32.781 -13.547 -1.958 1 94.12 283 ILE A C 1
ATOM 2340 O O . ILE A 1 283 ? -32.469 -14.695 -1.633 1 94.12 283 ILE A O 1
ATOM 2344 N N . VAL A 1 284 ? -32.125 -12.844 -2.863 1 95.56 284 VAL A N 1
ATOM 2345 C CA . VAL A 1 284 ? -30.969 -13.438 -3.531 1 95.56 284 VAL A CA 1
ATOM 2346 C C . VAL A 1 284 ? -29.766 -12.508 -3.42 1 95.56 284 VAL A C 1
ATOM 2348 O O . VAL A 1 284 ? -29.922 -11.312 -3.145 1 95.56 284 VAL A O 1
ATOM 2351 N N . LYS A 1 285 ? -28.625 -13.062 -3.572 1 96.19 285 LYS A N 1
ATOM 2352 C CA . LYS A 1 285 ? -27.375 -12.305 -3.516 1 96.19 285 LYS A CA 1
ATOM 2353 C C . LYS A 1 285 ? -26.484 -12.641 -4.707 1 96.19 285 LYS A C 1
ATOM 2355 O O . LYS A 1 285 ? -26.297 -13.812 -5.043 1 96.19 285 LYS A O 1
ATOM 2360 N N . PHE A 1 286 ? -26.031 -11.633 -5.34 1 96.5 286 PHE A N 1
ATOM 2361 C CA . PHE A 1 286 ? -25 -11.805 -6.355 1 96.5 286 PHE A CA 1
ATOM 2362 C C . PHE A 1 286 ? -23.609 -11.805 -5.723 1 96.5 286 PHE A C 1
ATOM 2364 O O . PHE A 1 286 ? -23.172 -10.789 -5.191 1 96.5 286 PHE A O 1
ATOM 2371 N N . ASN A 1 287 ? -22.906 -12.938 -5.812 1 95.56 287 ASN A N 1
ATOM 2372 C CA . ASN A 1 287 ? -21.562 -13.047 -5.266 1 95.56 287 ASN A CA 1
ATOM 2373 C C . ASN A 1 287 ? -20.516 -12.5 -6.23 1 95.56 287 ASN A C 1
ATOM 2375 O O . ASN A 1 287 ? -19.859 -13.266 -6.941 1 95.56 287 ASN A O 1
ATOM 2379 N N . LYS A 1 288 ? -20.359 -11.266 -6.098 1 96.06 288 LYS A N 1
ATOM 2380 C CA . LYS A 1 288 ? -19.484 -10.555 -7.016 1 96.06 288 LYS A CA 1
ATOM 2381 C C . LYS A 1 288 ? -18.031 -11.016 -6.852 1 96.06 288 LYS A C 1
ATOM 2383 O O . LYS A 1 288 ? -17.328 -11.211 -7.84 1 96.06 288 LYS A O 1
ATOM 2388 N N . ASP A 1 289 ? -17.516 -11.273 -5.664 1 95.56 289 ASP A N 1
ATOM 2389 C CA . ASP A 1 289 ? -16.141 -11.695 -5.398 1 95.56 289 ASP A CA 1
ATOM 2390 C C . ASP A 1 289 ? -15.859 -13.055 -6.031 1 95.56 289 ASP A C 1
ATOM 2392 O O . ASP A 1 289 ? -14.82 -13.242 -6.672 1 95.56 289 ASP A O 1
ATOM 2396 N N . GLU A 1 290 ? -16.703 -13.961 -5.793 1 95.44 290 GLU A N 1
ATOM 2397 C CA . GLU A 1 290 ? -16.547 -15.297 -6.367 1 95.44 290 GLU A CA 1
ATOM 2398 C C . GLU A 1 290 ? -16.531 -15.234 -7.895 1 95.44 290 GLU A C 1
ATOM 2400 O O . GLU A 1 290 ? -15.734 -15.93 -8.531 1 95.44 290 GLU A O 1
ATOM 2405 N N . TYR A 1 291 ? -17.469 -14.422 -8.375 1 96.38 291 TYR A N 1
ATOM 2406 C CA . TYR A 1 291 ? -17.516 -14.234 -9.82 1 96.38 291 TYR A CA 1
ATOM 2407 C C . TYR A 1 291 ? -16.188 -13.727 -10.352 1 96.38 291 TYR A C 1
ATOM 2409 O O . TYR A 1 291 ? -15.633 -14.281 -11.305 1 96.38 291 TYR A O 1
ATOM 2417 N N . GLU A 1 292 ? -15.641 -12.75 -9.758 1 96.69 292 GLU A N 1
ATOM 2418 C CA . GLU A 1 292 ? -14.391 -12.141 -10.195 1 96.69 292 GLU A CA 1
ATOM 2419 C C . GLU A 1 292 ? -13.219 -13.109 -10.023 1 96.69 292 GLU A C 1
ATOM 2421 O O . GLU A 1 292 ? -12.391 -13.258 -10.922 1 96.69 292 GLU A O 1
ATOM 2426 N N . LYS A 1 293 ? -13.141 -13.789 -8.953 1 95.75 293 LYS A N 1
ATOM 2427 C CA . LYS A 1 293 ? -12.07 -14.75 -8.688 1 95.75 293 LYS A CA 1
ATOM 2428 C C . LYS A 1 293 ? -12.094 -15.891 -9.711 1 95.75 293 LYS A C 1
ATOM 2430 O O . LYS A 1 293 ? -11.047 -16.281 -10.227 1 95.75 293 LYS A O 1
ATOM 2435 N N . SER A 1 294 ? -13.258 -16.438 -9.898 1 95.62 294 SER A N 1
ATOM 2436 C CA . SER A 1 294 ? -13.398 -17.531 -10.859 1 95.62 294 SER A CA 1
ATOM 2437 C C . SER A 1 294 ? -13.039 -17.078 -12.266 1 95.62 294 SER A C 1
ATOM 2439 O O . SER A 1 294 ? -12.422 -17.828 -13.031 1 95.62 294 SER A O 1
ATOM 2441 N N . SER A 1 295 ? -13.453 -15.844 -12.555 1 95.94 295 SER A N 1
ATOM 2442 C CA . SER A 1 295 ? -13.117 -15.289 -13.867 1 95.94 295 SER A CA 1
ATOM 2443 C C . SER A 1 295 ? -11.609 -15.133 -14.031 1 95.94 295 SER A C 1
ATOM 2445 O O . SER A 1 295 ? -11.055 -15.492 -15.07 1 95.94 295 SER A O 1
ATOM 2447 N N . ASP A 1 296 ? -10.977 -14.656 -13 1 95.62 296 ASP A N 1
ATOM 2448 C CA . ASP A 1 296 ? -9.531 -14.5 -13.023 1 95.62 296 ASP A CA 1
ATOM 2449 C C . ASP A 1 296 ? -8.828 -15.852 -13.141 1 95.62 296 ASP A C 1
ATOM 2451 O O . ASP A 1 296 ? -7.887 -16 -13.922 1 95.62 296 ASP A O 1
ATOM 2455 N N . ASN A 1 297 ? -9.273 -16.734 -12.367 1 94.25 297 ASN A N 1
ATOM 2456 C CA . ASN A 1 297 ? -8.695 -18.078 -12.391 1 94.25 297 ASN A CA 1
ATOM 2457 C C . ASN A 1 297 ? -8.805 -18.703 -13.781 1 94.25 297 ASN A C 1
ATOM 2459 O O . ASN A 1 297 ? -7.844 -19.312 -14.273 1 94.25 297 ASN A O 1
ATOM 2463 N N . ARG A 1 298 ? -9.977 -18.594 -14.312 1 95.62 298 ARG A N 1
ATOM 2464 C CA . ARG A 1 298 ? -10.188 -19.094 -15.664 1 95.62 298 ARG A CA 1
ATOM 2465 C C . ARG A 1 298 ? -9.211 -18.438 -16.641 1 95.62 298 ARG A C 1
ATOM 2467 O O . ARG A 1 298 ? -8.57 -19.125 -17.438 1 95.62 298 ARG A O 1
ATOM 2474 N N . THR A 1 299 ? -9.125 -17.188 -16.578 1 95.62 299 THR A N 1
ATOM 2475 C CA . THR A 1 299 ? -8.234 -16.438 -17.469 1 95.62 299 THR A CA 1
ATOM 2476 C C . THR A 1 299 ? -6.789 -16.891 -17.281 1 95.62 299 THR A C 1
ATOM 2478 O O . THR A 1 299 ? -6.082 -17.141 -18.25 1 95.62 299 THR A O 1
ATOM 2481 N N . ASN A 1 300 ? -6.418 -17.047 -16.078 1 94.69 300 ASN A N 1
ATOM 2482 C CA . ASN A 1 300 ? -5.055 -17.469 -15.766 1 94.69 300 ASN A CA 1
ATOM 2483 C C . ASN A 1 300 ? -4.773 -18.875 -16.25 1 94.69 300 ASN A C 1
ATOM 2485 O O . ASN A 1 300 ? -3.689 -19.156 -16.766 1 94.69 300 ASN A O 1
ATOM 2489 N N . TYR A 1 301 ? -5.68 -19.766 -16.031 1 94.94 301 TYR A N 1
ATOM 2490 C CA . TYR A 1 301 ? -5.551 -21.141 -16.5 1 94.94 301 TYR A CA 1
ATOM 2491 C C . TYR A 1 301 ? -5.348 -21.188 -18 1 94.94 301 TYR A C 1
ATOM 2493 O O . TYR A 1 301 ? -4.438 -21.859 -18.484 1 94.94 301 TYR A O 1
ATOM 2501 N N . HIS A 1 302 ? -6.121 -20.453 -18.719 1 94.94 302 HIS A N 1
ATOM 2502 C CA . HIS A 1 302 ? -6.023 -20.484 -20.172 1 94.94 302 HIS A CA 1
ATOM 2503 C C . HIS A 1 302 ? -4.742 -19.812 -20.656 1 94.94 302 HIS A C 1
ATOM 2505 O O . HIS A 1 302 ? -4.145 -20.25 -21.656 1 94.94 302 HIS A O 1
ATOM 2511 N N . HIS A 1 303 ? -4.414 -18.781 -20.047 1 94.56 303 HIS A N 1
ATOM 2512 C CA . HIS A 1 303 ? -3.137 -18.141 -20.359 1 94.56 303 HIS A CA 1
ATOM 2513 C C . HIS A 1 303 ? -1.975 -19.109 -20.141 1 94.56 303 HIS A C 1
ATOM 2515 O O . HIS A 1 303 ? -1.085 -19.219 -20.984 1 94.56 303 HIS A O 1
ATOM 2521 N N . TRP A 1 304 ? -1.963 -19.734 -18.984 1 91.38 304 TRP A N 1
ATOM 2522 C CA . TRP A 1 304 ? -0.944 -20.719 -18.656 1 91.38 304 TRP A CA 1
ATOM 2523 C C . TRP A 1 304 ? -0.915 -21.844 -19.672 1 91.38 304 TRP A C 1
ATOM 2525 O O . TRP A 1 304 ? 0.152 -22.219 -20.172 1 91.38 304 TRP A O 1
ATOM 2535 N N . LYS A 1 305 ? -2.092 -22.359 -20.031 1 90.44 305 LYS A N 1
ATOM 2536 C CA . LYS A 1 305 ? -2.207 -23.453 -20.984 1 90.44 305 LYS A CA 1
ATOM 2537 C C . LYS A 1 305 ? -1.676 -23.047 -22.359 1 90.44 305 LYS A C 1
ATOM 2539 O O . LYS A 1 305 ? -0.958 -23.812 -23.016 1 90.44 305 LYS A O 1
ATOM 2544 N N . ALA A 1 306 ? -1.904 -21.859 -22.734 1 90.75 306 ALA A N 1
ATOM 2545 C CA . ALA A 1 306 ? -1.53 -21.359 -24.062 1 90.75 306 ALA A CA 1
ATOM 2546 C C . ALA A 1 306 ? -0.027 -21.125 -24.156 1 90.75 306 ALA A C 1
ATOM 2548 O O . ALA A 1 306 ? 0.565 -21.234 -25.234 1 90.75 306 ALA A O 1
ATOM 2549 N N . ASN A 1 307 ? 0.621 -20.75 -23.094 1 90.69 307 ASN A N 1
ATOM 2550 C CA . ASN A 1 307 ? 2.02 -20.3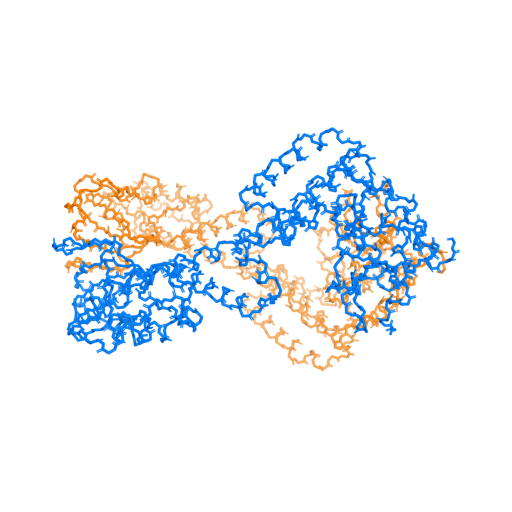44 -23.125 1 90.69 307 ASN A CA 1
ATOM 2551 C C . ASN A 1 307 ? 2.932 -21.391 -22.5 1 90.69 307 ASN A C 1
ATOM 2553 O O . ASN A 1 307 ? 4.113 -21.125 -22.266 1 90.69 307 ASN A O 1
ATOM 2557 N N . ARG A 1 308 ? 2.4 -22.5 -22.25 1 88.12 308 ARG A N 1
ATOM 2558 C CA . ARG A 1 308 ? 3.189 -23.531 -21.594 1 88.12 308 ARG A CA 1
ATOM 2559 C C . ARG A 1 308 ? 4.234 -24.109 -22.531 1 88.12 308 ARG A C 1
ATOM 2561 O O . ARG A 1 308 ? 3.945 -24.359 -23.703 1 88.12 308 ARG A O 1
ATOM 2568 N N . ASN A 1 309 ? 5.605 -24.219 -22.047 1 85.31 309 ASN A N 1
ATOM 2569 C CA . ASN A 1 309 ? 6.664 -24.875 -22.797 1 85.31 309 ASN A CA 1
ATOM 2570 C C . ASN A 1 309 ? 6.27 -26.297 -23.203 1 85.31 309 ASN A C 1
ATOM 2572 O O . ASN A 1 309 ? 5.824 -27.078 -22.359 1 85.31 309 ASN A O 1
ATOM 2576 N N . GLU A 1 310 ? 6.484 -26.641 -24.406 1 85 310 GLU A N 1
ATOM 2577 C CA . GLU A 1 310 ? 6.031 -27.922 -24.938 1 85 310 GLU A CA 1
ATOM 2578 C C . GLU A 1 310 ? 6.711 -29.078 -24.234 1 85 310 GLU A C 1
ATOM 2580 O O . GLU A 1 310 ? 6.055 -30.047 -23.844 1 85 310 GLU A O 1
ATOM 2585 N N . ALA A 1 311 ? 8.016 -28.922 -24.094 1 82.88 311 ALA A N 1
ATOM 2586 C CA . ALA A 1 311 ? 8.766 -30 -23.453 1 82.88 311 ALA A CA 1
ATOM 2587 C C . ALA A 1 311 ? 8.32 -30.188 -22 1 82.88 311 ALA A C 1
ATOM 2589 O O . ALA A 1 311 ? 8.203 -31.312 -21.516 1 82.88 311 ALA A O 1
ATOM 2590 N N . ARG A 1 312 ? 8.109 -29.125 -21.391 1 85.94 312 ARG A N 1
ATOM 2591 C CA . ARG A 1 312 ? 7.668 -29.188 -20 1 85.94 312 ARG A CA 1
ATOM 2592 C C . ARG A 1 312 ? 6.27 -29.781 -19.891 1 85.94 312 ARG A C 1
ATOM 2594 O O . ARG A 1 312 ? 5.996 -30.562 -18.984 1 85.94 312 ARG A O 1
ATOM 2601 N N . SER A 1 313 ? 5.465 -29.422 -20.797 1 86.88 313 SER A N 1
ATOM 2602 C CA . SER A 1 313 ? 4.094 -29.938 -20.812 1 86.88 313 SER A CA 1
ATOM 2603 C C . SER A 1 313 ? 4.062 -31.453 -20.984 1 86.88 313 SER A C 1
ATOM 2605 O O . SER A 1 313 ? 3.293 -32.125 -20.328 1 86.88 313 SER A O 1
ATOM 2607 N N . GLU A 1 314 ? 4.891 -31.922 -21.812 1 86.69 314 GLU A N 1
ATOM 2608 C CA . GLU A 1 314 ? 4.969 -33.344 -22.062 1 86.69 314 GLU A CA 1
ATOM 2609 C C . GLU A 1 314 ? 5.398 -34.125 -20.812 1 86.69 314 GLU A C 1
ATOM 2611 O O . GLU A 1 314 ? 4.82 -35.156 -20.469 1 86.69 314 GLU A O 1
ATOM 2616 N N . LEU A 1 315 ? 6.383 -33.625 -20.188 1 87.19 315 LEU A N 1
ATOM 2617 C CA . LEU A 1 315 ? 6.867 -34.25 -18.953 1 87.19 315 LEU A CA 1
ATOM 2618 C C . LEU A 1 315 ? 5.789 -34.219 -17.875 1 87.19 315 LEU A C 1
ATOM 2620 O O . LEU A 1 315 ? 5.645 -35.188 -17.125 1 87.19 315 LEU A O 1
ATOM 2624 N N . GLU A 1 316 ? 5.051 -33.219 -17.828 1 88.25 316 GLU A N 1
ATOM 2625 C CA . GLU A 1 316 ? 3.977 -33.062 -16.859 1 88.25 316 GLU A CA 1
ATOM 2626 C C . GLU A 1 316 ? 2.863 -34.094 -17.109 1 88.25 316 GLU A C 1
ATOM 2628 O O . GLU A 1 316 ? 2.303 -34.656 -16.172 1 88.25 316 GLU A O 1
ATOM 2633 N N . GLN A 1 317 ? 2.549 -34.188 -18.297 1 84.12 317 GLN A N 1
ATOM 2634 C CA . GLN A 1 317 ? 1.507 -35.125 -18.672 1 84.12 317 GLN A CA 1
ATOM 2635 C C . GLN A 1 317 ? 1.923 -36.562 -18.328 1 84.12 317 GLN A C 1
ATOM 2637 O O . GLN A 1 317 ? 1.104 -37.344 -17.859 1 84.12 317 GLN A O 1
ATOM 2642 N N . LEU A 1 318 ? 3.182 -36.781 -18.531 1 88.19 318 LEU A N 1
ATOM 2643 C CA . LEU A 1 318 ? 3.707 -38.125 -18.281 1 88.19 318 LEU A CA 1
ATOM 2644 C C . LEU A 1 318 ? 3.752 -38.406 -16.797 1 88.19 318 LEU A C 1
ATOM 2646 O O . LEU A 1 318 ? 3.418 -39.531 -16.375 1 88.19 318 LEU A O 1
ATOM 2650 N N . ASN A 1 319 ? 4.086 -37.438 -16.047 1 90.56 319 ASN A N 1
ATOM 2651 C CA . ASN A 1 319 ? 4.363 -37.688 -14.641 1 90.56 319 ASN A CA 1
ATOM 2652 C C . ASN A 1 319 ? 3.23 -37.188 -13.75 1 90.56 319 ASN A C 1
ATOM 2654 O O . ASN A 1 319 ? 3.166 -37.531 -12.57 1 90.56 319 ASN A O 1
ATOM 2658 N N . GLY A 1 320 ? 2.41 -36.375 -14.289 1 88.38 320 GLY A N 1
ATOM 2659 C CA . GLY A 1 320 ? 1.232 -35.938 -13.562 1 88.38 320 GLY A CA 1
ATOM 2660 C C . GLY A 1 320 ? 1.464 -34.625 -12.805 1 88.38 320 GLY A C 1
ATOM 2661 O O . GLY A 1 320 ? 0.566 -34.156 -12.117 1 88.38 320 GLY A O 1
ATOM 2662 N N . TYR A 1 321 ? 2.668 -34.188 -12.766 1 93.5 321 TYR A N 1
ATOM 2663 C CA . TYR A 1 321 ? 2.979 -32.938 -12.109 1 93.5 321 TYR A CA 1
ATOM 2664 C C . TYR A 1 321 ? 4.277 -32.344 -12.648 1 93.5 321 TYR A C 1
ATOM 2666 O O . TYR A 1 321 ? 4.965 -32.969 -13.461 1 93.5 321 TYR A O 1
ATOM 2674 N N . ASP A 1 322 ? 4.559 -31.125 -12.344 1 93.44 322 ASP A N 1
ATOM 2675 C CA . ASP A 1 322 ? 5.73 -30.422 -12.852 1 93.44 322 ASP A CA 1
ATOM 2676 C C . ASP A 1 322 ? 7.004 -30.875 -12.148 1 93.44 322 ASP A C 1
ATOM 2678 O O . ASP A 1 322 ? 7.371 -30.344 -11.094 1 93.44 322 ASP A O 1
ATOM 2682 N N . THR A 1 323 ? 7.742 -31.734 -12.805 1 94.88 323 THR A N 1
ATOM 2683 C CA . THR A 1 323 ? 8.883 -32.406 -12.188 1 94.88 323 THR A CA 1
ATOM 2684 C C . THR A 1 323 ? 10.102 -31.484 -12.18 1 94.88 323 THR A C 1
ATOM 2686 O O . THR A 1 323 ? 11.062 -31.734 -11.445 1 94.88 323 THR A O 1
ATOM 2689 N N . LYS A 1 324 ? 10.156 -30.484 -12.992 1 93.44 324 LYS A N 1
ATOM 2690 C CA . LYS A 1 324 ? 11.25 -29.531 -12.914 1 93.44 324 LYS A CA 1
ATOM 2691 C C . LYS A 1 324 ? 11.219 -28.766 -11.594 1 93.44 324 LYS A C 1
ATOM 2693 O O . LYS A 1 324 ? 12.258 -28.594 -10.945 1 93.44 324 LYS A O 1
ATOM 2698 N N . HIS A 1 325 ? 10.023 -28.312 -11.25 1 95.94 325 HIS A N 1
ATOM 2699 C CA . HIS A 1 325 ? 9.891 -27.672 -9.953 1 95.94 325 HIS A CA 1
ATOM 2700 C C . HIS A 1 325 ? 10.281 -28.625 -8.82 1 95.94 325 HIS A C 1
ATOM 2702 O O . HIS A 1 325 ? 10.914 -28.219 -7.848 1 95.94 325 HIS A O 1
ATOM 2708 N N . ALA A 1 326 ? 9.891 -29.844 -9.023 1 97.19 326 ALA A N 1
ATOM 2709 C CA . ALA A 1 326 ? 10.227 -30.859 -8.031 1 97.19 326 ALA A CA 1
ATOM 2710 C C . ALA A 1 326 ? 11.742 -30.953 -7.836 1 97.19 326 ALA A C 1
ATOM 2712 O O . ALA A 1 326 ? 12.227 -30.953 -6.707 1 97.19 326 ALA A O 1
ATOM 2713 N N . MET A 1 327 ? 12.414 -31.062 -8.922 1 97.44 327 MET A N 1
ATOM 2714 C CA . MET A 1 327 ? 13.875 -31.141 -8.875 1 97.44 327 MET A CA 1
ATOM 2715 C C . MET A 1 327 ? 14.453 -29.938 -8.141 1 97.44 327 MET A C 1
ATOM 2717 O O . MET A 1 327 ? 15.359 -30.078 -7.32 1 97.44 327 MET A O 1
ATOM 2721 N N . HIS A 1 328 ? 13.938 -28.75 -8.414 1 97.31 328 HIS A N 1
ATOM 2722 C CA . HIS A 1 328 ? 14.445 -27.531 -7.789 1 97.31 328 HIS A CA 1
ATOM 2723 C C . HIS A 1 328 ? 14.156 -27.516 -6.293 1 97.31 328 HIS A C 1
ATOM 2725 O O . HIS A 1 328 ? 14.969 -27.016 -5.508 1 97.31 328 HIS A O 1
ATOM 2731 N N . VAL A 1 329 ? 12.992 -28.016 -5.879 1 98.5 329 VAL A N 1
ATOM 2732 C CA . VAL A 1 329 ? 12.672 -28.125 -4.461 1 98.5 329 VAL A CA 1
ATOM 2733 C C . VAL A 1 329 ? 13.742 -28.953 -3.752 1 98.5 329 VAL A C 1
ATOM 2735 O O . VAL A 1 329 ? 14.312 -28.516 -2.748 1 98.5 329 VAL A O 1
ATOM 2738 N N . VAL A 1 330 ? 14.047 -30.125 -4.297 1 98.62 330 VAL A N 1
ATOM 2739 C CA . VAL A 1 330 ? 15.023 -31.031 -3.691 1 98.62 330 VAL A CA 1
ATOM 2740 C C . VAL A 1 330 ? 16.406 -30.375 -3.684 1 98.62 330 VAL A C 1
ATOM 2742 O O . VAL A 1 330 ? 17.109 -30.406 -2.67 1 98.62 330 VAL A O 1
ATOM 2745 N N . ARG A 1 331 ? 16.766 -29.812 -4.789 1 98.5 331 ARG A N 1
ATOM 2746 C CA . ARG A 1 331 ? 18.062 -29.156 -4.895 1 98.5 331 ARG A CA 1
ATOM 2747 C C . ARG A 1 331 ? 18.234 -28.094 -3.82 1 98.5 331 ARG A C 1
ATOM 2749 O O . ARG A 1 331 ? 19.25 -28.047 -3.127 1 98.5 331 ARG A O 1
ATOM 2756 N N . LEU A 1 332 ? 17.25 -27.219 -3.676 1 98.56 332 LEU A N 1
ATOM 2757 C CA . LEU A 1 332 ? 17.297 -26.109 -2.715 1 98.56 332 LEU A CA 1
ATOM 2758 C C . LEU A 1 332 ? 17.406 -26.641 -1.288 1 98.56 332 LEU A C 1
ATOM 2760 O O . LEU A 1 332 ? 18.234 -26.188 -0.509 1 98.56 332 LEU A O 1
ATOM 2764 N N . LEU A 1 333 ? 16.578 -27.641 -0.954 1 98.75 333 LEU A N 1
ATOM 2765 C CA . LEU A 1 333 ? 16.547 -28.172 0.403 1 98.75 333 LEU A CA 1
ATOM 2766 C C . LEU A 1 333 ? 17.859 -28.859 0.743 1 98.75 333 LEU A C 1
ATOM 2768 O O . LEU A 1 333 ? 18.422 -28.656 1.822 1 98.75 333 LEU A O 1
ATOM 2772 N N . ARG A 1 334 ? 18.359 -29.625 -0.144 1 98.62 334 ARG A N 1
ATOM 2773 C CA . ARG A 1 334 ? 19.609 -30.344 0.117 1 98.62 334 ARG A CA 1
ATOM 2774 C C . ARG A 1 334 ? 20.797 -29.391 0.19 1 98.62 334 ARG A C 1
ATOM 2776 O O . ARG A 1 334 ? 21.688 -29.562 1.012 1 98.62 334 ARG A O 1
ATOM 2783 N N . THR A 1 335 ? 20.828 -28.422 -0.665 1 98.25 335 THR A N 1
ATOM 2784 C CA . THR A 1 335 ? 21.875 -27.406 -0.584 1 98.25 335 THR A CA 1
ATOM 2785 C C . THR A 1 335 ? 21.844 -26.703 0.772 1 98.25 335 THR A C 1
ATOM 2787 O O . THR A 1 335 ? 22.906 -26.469 1.377 1 98.25 335 THR A O 1
ATOM 2790 N N . ALA A 1 336 ? 20.625 -26.375 1.188 1 98.5 336 ALA A N 1
ATOM 2791 C CA . ALA A 1 336 ? 20.484 -25.734 2.496 1 98.5 336 ALA A CA 1
ATOM 2792 C C . ALA A 1 336 ? 21.016 -26.641 3.604 1 98.5 336 ALA A C 1
ATOM 2794 O O . ALA A 1 336 ? 21.75 -26.188 4.488 1 98.5 336 ALA A O 1
ATOM 2795 N N . GLU A 1 337 ? 20.656 -27.906 3.557 1 98.44 337 GLU A N 1
ATOM 2796 C CA . GLU A 1 337 ? 21.125 -28.859 4.562 1 98.44 337 GLU A CA 1
ATOM 2797 C C . GLU A 1 337 ? 22.641 -28.922 4.613 1 98.44 337 GLU A C 1
ATOM 2799 O O . GLU A 1 337 ? 23.234 -28.891 5.691 1 98.44 337 GLU A O 1
ATOM 2804 N N . GLU A 1 338 ? 23.234 -29 3.492 1 97.88 338 GLU A N 1
ATOM 2805 C CA . GLU A 1 338 ? 24.703 -29.078 3.404 1 97.88 338 GLU A CA 1
ATOM 2806 C C . GLU A 1 338 ? 25.344 -27.781 3.916 1 97.88 338 GLU A C 1
ATOM 2808 O O . GLU A 1 338 ? 26.297 -27.844 4.691 1 97.88 338 GLU A O 1
ATOM 2813 N N . ALA A 1 339 ? 24.844 -26.688 3.479 1 97.75 339 ALA A N 1
ATOM 2814 C CA . ALA A 1 339 ? 25.406 -25.391 3.879 1 97.75 339 ALA A CA 1
ATOM 2815 C C . ALA A 1 339 ? 25.312 -25.203 5.391 1 97.75 339 ALA A C 1
ATOM 2817 O O . ALA A 1 339 ? 26.281 -24.75 6.023 1 97.75 339 ALA A O 1
ATOM 2818 N N . LEU A 1 340 ? 24.188 -25.531 6.031 1 98.19 340 LEU A N 1
ATOM 2819 C CA . LEU A 1 340 ? 23.953 -25.359 7.461 1 98.19 340 LEU A CA 1
ATOM 2820 C C . LEU A 1 340 ? 24.844 -26.297 8.273 1 98.19 340 LEU A C 1
ATOM 2822 O O . LEU A 1 340 ? 25.219 -25.984 9.406 1 98.19 340 LEU A O 1
ATOM 2826 N N . SER A 1 341 ? 25.203 -27.406 7.68 1 97.62 341 SER A N 1
ATOM 2827 C CA . SER A 1 341 ? 25.969 -28.422 8.398 1 97.62 341 SER A CA 1
ATOM 2828 C C . SER A 1 341 ? 27.469 -28.188 8.227 1 97.62 341 SER A C 1
ATOM 2830 O O . SER A 1 341 ? 28.25 -28.391 9.156 1 97.62 341 SER A O 1
ATOM 2832 N N . THR A 1 342 ? 27.938 -27.719 7.043 1 96.81 342 THR A N 1
ATOM 2833 C CA . THR A 1 342 ? 29.375 -27.672 6.75 1 96.81 342 THR A CA 1
ATOM 2834 C C . THR A 1 342 ? 29.844 -26.234 6.648 1 96.81 342 THR A C 1
ATOM 2836 O O . THR A 1 342 ? 31.047 -25.969 6.711 1 96.81 342 THR A O 1
ATOM 2839 N N . GLY A 1 343 ? 28.953 -25.359 6.41 1 96.38 343 GLY A N 1
ATOM 2840 C CA . GLY A 1 343 ? 29.328 -23.969 6.203 1 96.38 343 GLY A CA 1
ATOM 2841 C C . GLY A 1 343 ? 29.75 -23.672 4.781 1 96.38 343 GLY A C 1
ATOM 2842 O O . GLY A 1 343 ? 30.344 -22.625 4.516 1 96.38 343 GLY A O 1
ATOM 2843 N N . GLU A 1 344 ? 29.422 -24.625 3.865 1 96.56 344 GLU A N 1
ATOM 2844 C CA . GLU A 1 344 ? 29.766 -24.453 2.453 1 96.56 344 GLU A CA 1
ATOM 2845 C C . GLU A 1 344 ? 28.531 -24.641 1.566 1 96.56 344 GLU A C 1
ATOM 2847 O O . GLU A 1 344 ? 27.703 -25.516 1.819 1 96.56 344 GLU A O 1
ATOM 2852 N N . VAL A 1 345 ? 28.438 -23.781 0.632 1 97.5 345 VAL A N 1
ATOM 2853 C CA . VAL A 1 345 ? 27.344 -23.891 -0.326 1 97.5 345 VAL A CA 1
ATOM 2854 C C . VAL A 1 345 ? 27.828 -24.641 -1.571 1 97.5 345 VAL A C 1
ATOM 2856 O O . VAL A 1 345 ? 28.656 -24.125 -2.326 1 97.5 345 VAL A O 1
ATOM 2859 N N . LEU A 1 346 ? 27.297 -25.75 -1.777 1 97.38 346 LEU A N 1
ATOM 2860 C CA . LEU A 1 346 ? 27.688 -26.562 -2.92 1 97.38 346 LEU A CA 1
ATOM 2861 C C . LEU A 1 346 ? 26.797 -26.281 -4.125 1 97.38 346 LEU A C 1
ATOM 2863 O O . LEU A 1 346 ? 25.703 -26.828 -4.23 1 97.38 346 LEU A O 1
ATOM 2867 N N . VAL A 1 347 ? 27.359 -25.469 -5.016 1 97.75 347 VAL A N 1
ATOM 2868 C CA . VAL A 1 347 ? 26.594 -25.109 -6.203 1 97.75 347 VAL A CA 1
ATOM 2869 C C . VAL A 1 347 ? 26.547 -26.281 -7.172 1 97.75 347 VAL A C 1
ATOM 2871 O O . VAL A 1 347 ? 25.484 -26.703 -7.617 1 97.75 347 VAL A O 1
ATOM 2874 N N . LYS A 1 348 ? 27.719 -26.75 -7.473 1 97.5 348 LYS A N 1
ATOM 2875 C CA . LYS A 1 348 ? 27.75 -28 -8.227 1 97.5 348 LYS A CA 1
ATOM 2876 C C . LYS A 1 348 ? 27.266 -29.172 -7.375 1 97.5 348 LYS A C 1
ATOM 2878 O O . LYS A 1 348 ? 27.891 -29.516 -6.371 1 97.5 348 LYS A O 1
ATOM 2883 N N . ARG A 1 349 ? 26.188 -29.812 -7.875 1 97.81 349 ARG A N 1
ATOM 2884 C CA . ARG A 1 349 ? 25.5 -30.781 -7.027 1 97.81 349 ARG A CA 1
ATOM 2885 C C . ARG A 1 349 ? 26.156 -32.156 -7.098 1 97.81 349 ARG A C 1
ATOM 2887 O O . ARG A 1 349 ? 26.297 -32.719 -8.18 1 97.81 349 ARG A O 1
ATOM 2894 N N . PRO A 1 350 ? 26.5 -32.688 -5.93 1 96.38 350 PRO A N 1
ATOM 2895 C CA . PRO A 1 350 ? 27.031 -34.031 -5.922 1 96.38 350 PRO A CA 1
ATOM 2896 C C . PRO A 1 350 ? 25.984 -35.094 -6.285 1 96.38 350 PRO A C 1
ATOM 2898 O O . PRO A 1 350 ? 26.328 -36.188 -6.695 1 96.38 350 PRO A O 1
ATOM 2901 N N . ASP A 1 351 ? 24.703 -34.781 -6.133 1 97.25 351 ASP A N 1
ATOM 2902 C CA . ASP A 1 351 ? 23.609 -35.688 -6.426 1 97.25 351 ASP A CA 1
ATOM 2903 C C . ASP A 1 351 ? 22.922 -35.312 -7.738 1 97.25 351 ASP A C 1
ATOM 2905 O O . ASP A 1 351 ? 21.703 -35.5 -7.875 1 97.25 351 ASP A O 1
ATOM 2909 N N . ALA A 1 352 ? 23.672 -34.781 -8.641 1 97.38 352 ALA A N 1
ATOM 2910 C CA . ALA A 1 352 ? 23.125 -34.312 -9.914 1 97.38 352 ALA A CA 1
ATOM 2911 C C . ALA A 1 352 ? 22.359 -35.406 -10.633 1 97.38 352 ALA A C 1
ATOM 2913 O O . ALA A 1 352 ? 21.297 -35.156 -11.211 1 97.38 352 ALA A O 1
ATOM 2914 N N . GLU A 1 353 ? 22.859 -36.594 -10.547 1 96.88 353 GLU A N 1
ATOM 2915 C CA . GLU A 1 353 ? 22.219 -37.719 -11.211 1 96.88 353 GLU A CA 1
ATOM 2916 C C . GLU A 1 353 ? 20.828 -37.969 -10.633 1 96.88 353 GLU A C 1
ATOM 2918 O O . GLU A 1 353 ? 19.875 -38.188 -11.383 1 96.88 353 GLU A O 1
ATOM 2923 N N . GLU A 1 354 ? 20.75 -38 -9.406 1 97.56 354 GLU A N 1
ATOM 2924 C CA . GLU A 1 354 ? 19.453 -38.219 -8.766 1 97.56 354 GLU A CA 1
ATOM 2925 C C . GLU A 1 354 ? 18.516 -37.062 -9.07 1 97.56 354 GLU A C 1
ATOM 2927 O O . GLU A 1 354 ? 17.312 -37.25 -9.273 1 97.56 354 GLU A O 1
ATOM 2932 N N . LEU A 1 355 ? 19.031 -35.875 -9.047 1 97.81 355 LEU A N 1
ATOM 2933 C CA . LEU A 1 355 ? 18.219 -34.688 -9.375 1 97.81 355 LEU A CA 1
ATOM 2934 C C . LEU A 1 355 ? 17.656 -34.812 -10.781 1 97.81 355 LEU A C 1
ATOM 2936 O O . LEU A 1 355 ? 16.469 -34.531 -11.008 1 97.81 355 LEU A O 1
ATOM 2940 N N . LEU A 1 356 ? 18.453 -35.25 -11.672 1 96.44 356 LEU A N 1
ATOM 2941 C CA . LEU A 1 356 ? 17.984 -35.469 -13.031 1 96.44 356 LEU A CA 1
ATOM 2942 C C . LEU A 1 356 ? 16.922 -36.562 -13.078 1 96.44 356 LEU A C 1
ATOM 2944 O O . LEU A 1 356 ? 15.961 -36.469 -13.844 1 96.44 356 LEU A O 1
ATOM 2948 N N . ALA A 1 357 ? 17.109 -37.562 -12.297 1 96.94 357 ALA A N 1
ATOM 2949 C CA . ALA A 1 357 ? 16.109 -38.625 -12.203 1 96.94 357 ALA A CA 1
ATOM 2950 C C . ALA A 1 357 ? 14.766 -38.062 -11.727 1 96.94 357 ALA A C 1
ATOM 2952 O O . ALA A 1 357 ? 13.711 -38.438 -12.25 1 96.94 357 ALA A O 1
ATOM 2953 N N . ILE A 1 358 ? 14.805 -37.281 -10.758 1 96.69 358 ILE A N 1
ATOM 2954 C CA . ILE A 1 358 ? 13.594 -36.656 -10.234 1 96.69 358 ILE A CA 1
ATOM 2955 C C . ILE A 1 358 ? 12.945 -35.781 -11.32 1 96.69 358 ILE A C 1
ATOM 2957 O O . ILE A 1 358 ? 11.727 -35.844 -11.516 1 96.69 358 ILE A O 1
ATOM 2961 N N . ARG A 1 359 ? 13.742 -35.031 -12.039 1 94.25 359 ARG A N 1
ATOM 2962 C CA . ARG A 1 359 ? 13.25 -34.219 -13.148 1 94.25 359 ARG A CA 1
ATOM 2963 C C . ARG A 1 359 ? 12.555 -35.062 -14.195 1 94.25 359 ARG A C 1
ATOM 2965 O O . ARG A 1 359 ? 11.617 -34.625 -14.852 1 94.25 359 ARG A O 1
ATOM 2972 N N . ASN A 1 360 ? 13 -36.25 -14.273 1 92.88 360 ASN A N 1
ATOM 2973 C CA . ASN A 1 360 ? 12.453 -37.156 -15.281 1 92.88 360 ASN A CA 1
ATOM 2974 C C . ASN A 1 360 ? 11.336 -38.031 -14.703 1 92.88 360 ASN A C 1
ATOM 2976 O O . ASN A 1 360 ? 10.922 -39.031 -15.328 1 92.88 360 ASN A O 1
ATOM 2980 N N . GLY A 1 361 ? 10.922 -37.844 -13.445 1 94.5 361 GLY A N 1
ATOM 2981 C CA . GLY A 1 361 ? 9.703 -38.438 -12.938 1 94.5 361 GLY A CA 1
ATOM 2982 C C . GLY A 1 361 ? 9.953 -39.594 -11.969 1 94.5 361 GLY A C 1
ATOM 2983 O O . GLY A 1 361 ? 9.07 -40.438 -11.734 1 94.5 361 GLY A O 1
ATOM 2984 N N . ALA A 1 362 ? 11.125 -39.688 -11.438 1 96.31 362 ALA A N 1
ATOM 2985 C CA . ALA A 1 362 ? 11.453 -40.781 -10.523 1 96.31 362 ALA A CA 1
ATOM 2986 C C . ALA A 1 362 ? 10.602 -40.719 -9.266 1 96.31 362 ALA A C 1
ATOM 2988 O O . ALA A 1 362 ? 10.336 -41.75 -8.633 1 96.31 362 ALA A O 1
ATOM 2989 N N . TRP A 1 363 ? 10.148 -39.594 -8.844 1 96.94 363 TRP A N 1
ATOM 2990 C CA . TRP A 1 363 ? 9.328 -39.438 -7.652 1 96.94 363 TRP A CA 1
ATOM 2991 C C . TRP A 1 363 ? 7.883 -39.094 -8.023 1 96.94 363 TRP A C 1
ATOM 2993 O O . TRP A 1 363 ? 7.637 -38.344 -8.961 1 96.94 363 TRP A O 1
ATOM 3003 N N . SER A 1 364 ? 6.973 -39.719 -7.234 1 95.94 364 SER A N 1
ATOM 3004 C CA . SER A 1 364 ? 5.574 -39.312 -7.391 1 95.94 364 SER A CA 1
ATOM 3005 C C . SER A 1 364 ? 5.293 -37.969 -6.734 1 95.94 364 SER A C 1
ATOM 3007 O O . SER A 1 364 ? 6.098 -37.5 -5.938 1 95.94 364 SER A O 1
ATOM 3009 N N . PHE A 1 365 ? 4.168 -37.375 -7.141 1 95.56 365 PHE A N 1
ATOM 3010 C CA . PHE A 1 365 ? 3.77 -36.094 -6.555 1 95.56 365 PHE A CA 1
ATOM 3011 C C . PHE A 1 365 ? 3.662 -36.219 -5.035 1 95.56 365 PHE A C 1
ATOM 3013 O O . PHE A 1 365 ? 4.172 -35.344 -4.309 1 95.56 365 PHE A O 1
ATOM 3020 N N . ASP A 1 366 ? 3.041 -37.25 -4.527 1 96 366 ASP A N 1
ATOM 3021 C CA . ASP A 1 366 ? 2.842 -37.438 -3.094 1 96 366 ASP A CA 1
ATOM 3022 C C . ASP A 1 366 ? 4.176 -37.625 -2.373 1 96 366 ASP A C 1
ATOM 3024 O O . ASP A 1 366 ? 4.375 -37.062 -1.285 1 96 366 ASP A O 1
ATOM 3028 N N . GLU A 1 367 ? 5.078 -38.406 -3.014 1 96.94 367 GLU A N 1
ATOM 3029 C CA . GLU A 1 367 ? 6.414 -38.562 -2.451 1 96.94 367 GLU A CA 1
ATOM 3030 C C . GLU A 1 367 ? 7.156 -37.25 -2.342 1 96.94 367 GLU A C 1
ATOM 3032 O O . GLU A 1 367 ? 7.809 -36.969 -1.331 1 96.94 367 GLU A O 1
ATOM 3037 N N . MET A 1 368 ? 7.012 -36.5 -3.375 1 97.25 368 MET A N 1
ATOM 3038 C CA . MET A 1 368 ? 7.668 -35.188 -3.406 1 97.25 368 MET A CA 1
ATOM 3039 C C . MET A 1 368 ? 7.117 -34.281 -2.316 1 97.25 368 MET A C 1
ATOM 3041 O O . MET A 1 368 ? 7.883 -33.625 -1.599 1 97.25 368 MET A O 1
ATOM 3045 N N . MET A 1 369 ? 5.781 -34.25 -2.113 1 97.19 369 MET A N 1
ATOM 3046 C CA . MET A 1 369 ? 5.148 -33.406 -1.115 1 97.19 369 MET A CA 1
ATOM 3047 C C . MET A 1 369 ? 5.543 -33.812 0.295 1 97.19 369 MET A C 1
ATOM 3049 O O . MET A 1 369 ? 5.77 -32.969 1.161 1 97.19 369 MET A O 1
ATOM 3053 N N . GLU A 1 370 ? 5.609 -35.062 0.471 1 97.69 370 GLU A N 1
ATOM 3054 C CA . GLU A 1 370 ? 6.031 -35.594 1.768 1 97.69 370 GLU A CA 1
ATOM 3055 C C . GLU A 1 370 ? 7.477 -35.219 2.07 1 97.69 370 GLU A C 1
ATOM 3057 O O . GLU A 1 370 ? 7.785 -34.75 3.178 1 97.69 370 GLU A O 1
ATOM 3062 N N . TYR A 1 371 ? 8.32 -35.438 1.09 1 98.12 371 TYR A N 1
ATOM 3063 C CA . TYR A 1 371 ? 9.727 -35.062 1.235 1 98.12 371 TYR A CA 1
ATOM 3064 C C . TYR A 1 371 ? 9.875 -33.594 1.572 1 98.12 371 TYR A C 1
ATOM 3066 O O . TYR A 1 371 ? 10.586 -33.219 2.51 1 98.12 371 TYR A O 1
ATOM 3074 N N . TRP A 1 372 ? 9.188 -32.781 0.79 1 98.25 372 TRP A N 1
ATOM 3075 C CA . TRP A 1 372 ? 9.25 -31.328 0.981 1 98.25 372 TRP A CA 1
ATOM 3076 C C . TRP A 1 372 ? 8.828 -30.938 2.398 1 98.25 372 TRP A C 1
ATOM 3078 O O . TRP A 1 372 ? 9.547 -30.203 3.088 1 98.25 372 TRP A O 1
ATOM 3088 N N . THR A 1 373 ? 7.715 -31.484 2.881 1 97.94 373 THR A N 1
ATOM 3089 C CA . THR A 1 373 ? 7.184 -31.156 4.199 1 97.94 373 THR A CA 1
ATOM 3090 C C . THR A 1 373 ? 8.156 -31.578 5.293 1 97.94 373 THR A C 1
ATOM 3092 O O . THR A 1 373 ? 8.453 -30.812 6.207 1 97.94 373 THR A O 1
ATOM 3095 N N . GLU A 1 374 ? 8.664 -32.75 5.152 1 98.38 374 GLU A N 1
ATOM 3096 C CA . GLU A 1 374 ? 9.57 -33.312 6.156 1 98.38 374 GLU A CA 1
ATOM 3097 C C . GLU A 1 374 ? 10.883 -32.531 6.211 1 98.38 374 GLU A C 1
ATOM 3099 O O . GLU A 1 374 ? 11.344 -32.156 7.293 1 98.38 374 GLU A O 1
ATOM 3104 N N . ARG A 1 375 ? 11.5 -32.281 5.098 1 98.44 375 ARG A N 1
ATOM 3105 C CA . ARG A 1 375 ? 12.797 -31.625 5.059 1 98.44 375 ARG A CA 1
ATOM 3106 C C . ARG A 1 375 ? 12.68 -30.156 5.449 1 98.44 375 ARG A C 1
ATOM 3108 O O . ARG A 1 375 ? 13.578 -29.594 6.09 1 98.44 375 ARG A O 1
ATOM 3115 N N . ASP A 1 376 ? 11.586 -29.562 4.969 1 98.38 376 ASP A N 1
ATOM 3116 C CA . ASP A 1 376 ? 11.336 -28.172 5.367 1 98.38 376 ASP A CA 1
ATOM 3117 C C . ASP A 1 376 ? 11.32 -28.047 6.891 1 98.38 376 ASP A C 1
ATOM 3119 O O . ASP A 1 376 ? 12.008 -27.188 7.445 1 98.38 376 ASP A O 1
ATOM 3123 N N . GLN A 1 377 ? 10.586 -28.906 7.543 1 98.19 377 GLN A N 1
ATOM 3124 C CA . GLN A 1 377 ? 10.492 -28.891 9 1 98.19 377 GLN A CA 1
ATOM 3125 C C . GLN A 1 377 ? 11.844 -29.172 9.641 1 98.19 377 GLN A C 1
ATOM 3127 O O . GLN A 1 377 ? 12.242 -28.5 10.586 1 98.19 377 GLN A O 1
ATOM 3132 N N . TYR A 1 378 ? 12.531 -30.141 9.148 1 98.56 378 TYR A N 1
ATOM 3133 C CA . TYR A 1 378 ? 13.828 -30.531 9.688 1 98.56 378 TYR A CA 1
ATOM 3134 C C . TYR A 1 378 ? 14.82 -29.391 9.609 1 98.56 378 TYR A C 1
ATOM 3136 O O . TYR A 1 378 ? 15.516 -29.094 10.586 1 98.56 378 TYR A O 1
ATOM 3144 N N . ILE A 1 379 ? 14.852 -28.703 8.523 1 98.69 379 ILE A N 1
ATOM 3145 C CA . ILE A 1 379 ? 15.812 -27.625 8.305 1 98.69 379 ILE A CA 1
ATOM 3146 C C . ILE A 1 379 ? 15.484 -26.438 9.219 1 98.69 379 ILE A C 1
ATOM 3148 O O . ILE A 1 379 ? 16.359 -25.922 9.906 1 98.69 379 ILE A O 1
ATOM 3152 N N . ARG A 1 380 ? 14.219 -26.047 9.273 1 98 380 ARG A N 1
ATOM 3153 C CA . ARG A 1 380 ? 13.805 -24.859 10 1 98 380 ARG A CA 1
ATOM 3154 C C . ARG A 1 380 ? 13.812 -25.094 11.508 1 98 380 ARG A C 1
ATOM 3156 O O . ARG A 1 380 ? 14.156 -24.188 12.281 1 98 380 ARG A O 1
ATOM 3163 N N . GLU A 1 381 ? 13.531 -26.312 11.945 1 97.62 381 GLU A N 1
ATOM 3164 C CA . GLU A 1 381 ? 13.312 -26.531 13.375 1 97.62 381 GLU A CA 1
ATOM 3165 C C . GLU A 1 381 ? 14.523 -27.219 14.016 1 97.62 381 GLU A C 1
ATOM 3167 O O . GLU A 1 381 ? 14.766 -27.047 15.211 1 97.62 381 GLU A O 1
ATOM 3172 N N . VAL A 1 382 ? 15.266 -27.969 13.273 1 97.88 382 VAL A N 1
ATOM 3173 C CA . VAL A 1 382 ? 16.344 -28.75 13.859 1 97.88 382 VAL A CA 1
ATOM 3174 C C . VAL A 1 382 ? 17.688 -28.219 13.367 1 97.88 382 VAL A C 1
ATOM 3176 O O . VAL A 1 382 ? 18.5 -27.719 14.164 1 97.88 382 VAL A O 1
ATOM 3179 N N . LEU A 1 383 ? 17.891 -28.234 12.086 1 97.94 383 LEU A N 1
ATOM 3180 C CA . LEU A 1 383 ? 19.188 -27.922 11.531 1 97.94 383 LEU A CA 1
ATOM 3181 C C . LEU A 1 383 ? 19.562 -26.453 11.797 1 97.94 383 LEU A C 1
ATOM 3183 O O . LEU A 1 383 ? 20.734 -26.141 12.008 1 97.94 383 LEU A O 1
ATOM 3187 N N . TYR A 1 384 ? 18.609 -25.609 11.719 1 97.62 384 TYR A N 1
ATOM 3188 C CA . TYR A 1 384 ? 18.844 -24.203 12.031 1 97.62 384 TYR A CA 1
ATOM 3189 C C . TYR A 1 384 ? 19.5 -24.047 13.398 1 97.62 384 TYR A C 1
ATOM 3191 O O . TYR A 1 384 ? 20.469 -23.297 13.547 1 97.62 384 TYR A O 1
ATOM 3199 N N . LYS A 1 385 ? 19.047 -24.75 14.414 1 97.06 385 LYS A N 1
ATOM 3200 C CA . LYS A 1 385 ? 19.547 -24.641 15.789 1 97.06 385 LYS A CA 1
ATOM 3201 C C . LYS A 1 385 ? 20.938 -25.266 15.914 1 97.06 385 LYS A C 1
ATOM 3203 O O . LYS A 1 385 ? 21.766 -24.781 16.688 1 97.06 385 LYS A O 1
ATOM 3208 N N . GLN A 1 386 ? 21.234 -26.219 15.117 1 97.25 386 GLN A N 1
ATOM 3209 C CA . GLN A 1 386 ? 22.469 -26.969 15.242 1 97.25 386 GLN A CA 1
ATOM 3210 C C . GLN A 1 386 ? 23.531 -26.453 14.266 1 97.25 386 GLN A C 1
ATOM 3212 O O . GLN A 1 386 ? 24.656 -26.938 14.266 1 97.25 386 GLN A O 1
ATOM 3217 N N . SER A 1 387 ? 23.219 -25.531 13.484 1 97.19 387 SER A N 1
ATOM 3218 C CA . SER A 1 387 ? 24.078 -25.094 12.391 1 97.19 387 SER A CA 1
ATOM 3219 C C . SER A 1 387 ? 25.406 -24.547 12.922 1 97.19 387 SER A C 1
ATOM 3221 O O . SER A 1 387 ? 25.453 -23.938 13.992 1 97.19 387 SER A O 1
ATOM 3223 N N . VAL A 1 388 ? 26.453 -24.656 12.109 1 96.31 388 VAL A N 1
ATOM 3224 C CA . VAL A 1 388 ? 27.781 -24.125 12.43 1 96.31 388 VAL A CA 1
ATOM 3225 C C . VAL A 1 388 ? 27.844 -22.656 12.062 1 96.31 388 VAL A C 1
ATOM 3227 O O . VAL A 1 388 ? 28.781 -21.953 12.453 1 96.31 388 VAL A O 1
ATOM 3230 N N . LEU A 1 389 ? 26.875 -22.188 11.367 1 97.56 389 LEU A N 1
ATOM 3231 C CA . LEU A 1 389 ? 26.859 -20.812 10.891 1 97.56 389 LEU A CA 1
ATOM 3232 C C . LEU A 1 389 ? 26.281 -19.875 11.945 1 97.56 389 LEU A C 1
ATOM 3234 O O . LEU A 1 389 ? 25.438 -20.281 12.75 1 97.56 389 LEU A O 1
ATOM 3238 N N . PRO A 1 390 ? 26.719 -18.641 11.945 1 97.5 390 PRO A N 1
ATOM 3239 C CA . PRO A 1 390 ? 26.141 -17.672 12.875 1 97.5 390 PRO A CA 1
ATOM 3240 C C . PRO A 1 390 ? 24.656 -17.391 12.578 1 97.5 390 PRO A C 1
ATOM 3242 O O . PRO A 1 390 ? 24.219 -17.547 11.438 1 97.5 390 PRO A O 1
ATOM 3245 N N . LYS A 1 391 ? 23.906 -16.953 13.609 1 96.5 391 LYS A N 1
ATOM 3246 C CA . LYS A 1 391 ? 22.469 -16.703 13.484 1 96.5 391 LYS A CA 1
ATOM 3247 C C . LYS A 1 391 ? 22.203 -15.453 12.648 1 96.5 391 LYS A C 1
ATOM 3249 O O . LYS A 1 391 ? 21.203 -15.383 11.938 1 96.5 391 LYS A O 1
ATOM 3254 N N . THR A 1 392 ? 23.094 -14.469 12.703 1 96.06 392 THR A N 1
ATOM 3255 C CA . THR A 1 392 ? 22.953 -13.234 11.945 1 96.06 392 THR A CA 1
ATOM 3256 C C . THR A 1 392 ? 24.188 -12.992 11.086 1 96.06 392 THR A C 1
ATOM 3258 O O . THR A 1 392 ? 25.312 -13.344 11.484 1 96.06 392 THR A O 1
ATOM 3261 N N . PRO A 1 393 ? 23.953 -12.461 9.914 1 96.5 393 PRO A N 1
ATOM 3262 C CA . PRO A 1 393 ? 25.109 -12.141 9.086 1 96.5 393 PRO A CA 1
ATOM 3263 C C . PRO A 1 393 ? 25.984 -11.047 9.703 1 96.5 393 PRO A C 1
ATOM 3265 O O . PRO A 1 393 ? 25.5 -10.227 10.477 1 96.5 393 PRO A O 1
ATOM 3268 N N . ASN A 1 394 ? 27.219 -11.062 9.398 1 96.12 394 ASN A N 1
ATOM 3269 C CA . ASN A 1 394 ? 28.172 -10.078 9.898 1 96.12 394 ASN A CA 1
ATOM 3270 C C . ASN A 1 394 ? 28.156 -8.805 9.062 1 96.12 394 ASN A C 1
ATOM 3272 O O . ASN A 1 394 ? 28.984 -8.633 8.172 1 96.12 394 ASN A O 1
ATOM 3276 N N . ILE A 1 395 ? 27.297 -7.934 9.398 1 96.5 395 ILE A N 1
ATOM 3277 C CA . ILE A 1 395 ? 27.047 -6.707 8.648 1 96.5 395 ILE A CA 1
ATOM 3278 C C . ILE A 1 395 ? 28.281 -5.816 8.703 1 96.5 395 ILE A C 1
ATOM 3280 O O . ILE A 1 395 ? 28.625 -5.156 7.723 1 96.5 395 ILE A O 1
ATOM 3284 N N . GLN A 1 396 ? 28.969 -5.777 9.797 1 94.75 396 GLN A N 1
ATOM 3285 C CA . GLN A 1 396 ? 30.156 -4.957 9.953 1 94.75 396 GLN A CA 1
ATOM 3286 C C . GLN A 1 396 ? 31.266 -5.414 9.016 1 94.75 396 GLN A C 1
ATOM 3288 O O . GLN A 1 396 ? 31.891 -4.594 8.344 1 94.75 396 GLN A O 1
ATOM 3293 N N . LYS A 1 397 ? 31.438 -6.664 9.008 1 95.94 397 LYS A N 1
ATOM 3294 C CA . LYS A 1 397 ? 32.469 -7.215 8.117 1 95.94 397 LYS A CA 1
ATOM 3295 C C . LYS A 1 397 ? 32.125 -6.949 6.652 1 95.94 397 LYS A C 1
ATOM 3297 O O . LYS A 1 397 ? 32.969 -6.578 5.859 1 95.94 397 LYS A O 1
ATOM 3302 N N . ALA A 1 398 ? 30.875 -7.113 6.324 1 97.5 398 ALA A N 1
ATOM 3303 C CA . ALA A 1 398 ? 30.422 -6.855 4.961 1 97.5 398 ALA A CA 1
ATOM 3304 C C . ALA A 1 398 ? 30.625 -5.391 4.586 1 97.5 398 ALA A C 1
ATOM 3306 O O . ALA A 1 398 ? 31.047 -5.082 3.469 1 97.5 398 ALA A O 1
ATOM 3307 N N . GLY A 1 399 ? 30.312 -4.531 5.531 1 96.81 399 GLY A N 1
ATOM 3308 C CA . GLY A 1 399 ? 30.5 -3.109 5.285 1 96.81 399 GLY A CA 1
ATOM 3309 C C . GLY A 1 399 ? 31.953 -2.74 5.023 1 96.81 399 GLY A C 1
ATOM 3310 O O . GLY A 1 399 ? 32.25 -2.014 4.07 1 96.81 399 GLY A O 1
ATOM 3311 N N . LYS A 1 400 ? 32.844 -3.25 5.836 1 96.62 400 LYS A N 1
ATOM 3312 C CA . LYS A 1 400 ? 34.25 -2.998 5.66 1 96.62 400 LYS A CA 1
ATOM 3313 C C . LYS A 1 400 ? 34.75 -3.525 4.312 1 96.62 400 LYS A C 1
ATOM 3315 O O . LYS A 1 400 ? 35.531 -2.855 3.621 1 96.62 400 LYS A O 1
ATOM 3320 N N . LEU A 1 401 ? 34.281 -4.66 4.016 1 97.56 401 LEU A N 1
ATOM 3321 C CA . LEU A 1 401 ? 34.688 -5.277 2.752 1 97.56 401 LEU A CA 1
ATOM 3322 C C . LEU A 1 401 ? 34.219 -4.43 1.571 1 97.56 401 LEU A C 1
ATOM 3324 O O . LEU A 1 401 ? 34.969 -4.207 0.626 1 97.56 401 LEU A O 1
ATOM 3328 N N . LEU A 1 402 ? 33 -3.928 1.608 1 97.62 402 LEU A N 1
ATOM 3329 C CA . LEU A 1 402 ? 32.469 -3.109 0.533 1 97.62 402 LEU A CA 1
ATOM 3330 C C . LEU A 1 402 ? 33.281 -1.839 0.346 1 97.62 402 LEU A C 1
ATOM 3332 O O . LEU A 1 402 ? 33.562 -1.439 -0.786 1 97.62 402 LEU A O 1
ATOM 3336 N N . ILE A 1 403 ? 33.625 -1.244 1.447 1 96 403 ILE A N 1
ATOM 3337 C CA . ILE A 1 403 ? 34.438 -0.025 1.392 1 96 403 ILE A CA 1
ATOM 3338 C C . ILE A 1 403 ? 35.781 -0.324 0.752 1 96 403 ILE A C 1
ATOM 3340 O O . ILE A 1 403 ? 36.25 0.428 -0.106 1 96 403 ILE A O 1
ATOM 3344 N N . GLU A 1 404 ? 36.344 -1.433 1.127 1 96.62 404 GLU A N 1
ATOM 3345 C CA . GLU A 1 404 ? 37.625 -1.85 0.559 1 96.62 404 GLU A CA 1
ATOM 3346 C C . GLU A 1 404 ? 37.531 -2.068 -0.948 1 96.62 404 GLU A C 1
ATOM 3348 O O . GLU A 1 404 ? 38.375 -1.606 -1.711 1 96.62 404 GLU A O 1
ATOM 3353 N N . LEU A 1 405 ? 36.531 -2.719 -1.372 1 97.44 405 LEU A N 1
ATOM 3354 C CA . LEU A 1 405 ? 36.344 -3.025 -2.785 1 97.44 405 LEU A CA 1
ATOM 3355 C C . LEU A 1 405 ? 36.125 -1.753 -3.592 1 97.44 405 LEU A C 1
ATOM 3357 O O . LEU A 1 405 ? 36.625 -1.623 -4.711 1 97.44 405 LEU A O 1
ATOM 3361 N N . ARG A 1 406 ? 35.406 -0.817 -2.986 1 95.69 406 ARG A N 1
ATOM 3362 C CA . ARG A 1 406 ? 35.188 0.458 -3.658 1 95.69 406 ARG A CA 1
ATOM 3363 C C . ARG A 1 406 ? 36.469 1.252 -3.785 1 95.69 406 ARG A C 1
ATOM 3365 O O . ARG A 1 406 ? 36.719 1.875 -4.816 1 95.69 406 ARG A O 1
ATOM 3372 N N . GLU A 1 407 ? 37.219 1.202 -2.725 1 93.56 407 GLU A N 1
ATOM 3373 C CA . GLU A 1 407 ? 38.5 1.892 -2.771 1 93.56 407 GLU A CA 1
ATOM 3374 C C . GLU A 1 407 ? 39.438 1.268 -3.814 1 93.56 407 GLU A C 1
ATOM 3376 O O . GLU A 1 407 ? 40.188 1.975 -4.484 1 93.56 407 GLU A O 1
ATOM 3381 N N . MET A 1 408 ? 39.344 -0.046 -3.986 1 95.5 408 MET A N 1
ATOM 3382 C CA . MET A 1 408 ? 40.094 -0.72 -5.039 1 95.5 408 MET A CA 1
ATOM 3383 C C . MET A 1 408 ? 39.625 -0.267 -6.418 1 95.5 408 MET A C 1
ATOM 3385 O O . MET A 1 408 ? 40.438 -0.027 -7.309 1 95.5 408 MET A O 1
ATOM 3389 N N . GLN A 1 409 ? 38.375 -0.097 -6.582 1 94.81 409 GLN A N 1
ATOM 3390 C CA . GLN A 1 409 ? 37.781 0.314 -7.852 1 94.81 409 GLN A CA 1
ATOM 3391 C C . GLN A 1 409 ? 38.219 1.724 -8.234 1 94.81 409 GLN A C 1
ATOM 3393 O O . GLN A 1 409 ? 38.625 1.97 -9.375 1 94.81 409 GLN A O 1
ATOM 3398 N N . TRP A 1 410 ? 38.156 2.623 -7.258 1 91.94 410 TRP A N 1
ATOM 3399 C CA . TRP A 1 410 ? 38.281 4.039 -7.582 1 91.94 410 TRP A CA 1
ATOM 3400 C C . TRP A 1 410 ? 39.719 4.516 -7.465 1 91.94 410 TRP A C 1
ATOM 3402 O O . TRP A 1 410 ? 40.125 5.461 -8.148 1 91.94 410 TRP A O 1
ATOM 3412 N N . TYR A 1 411 ? 40.469 3.818 -6.59 1 88.12 411 TYR A N 1
ATOM 3413 C CA . TYR A 1 411 ? 41.781 4.371 -6.312 1 88.12 411 TYR A CA 1
ATOM 3414 C C . TYR A 1 411 ? 42.875 3.324 -6.531 1 88.12 411 TYR A C 1
ATOM 3416 O O . TYR A 1 411 ? 44.062 3.621 -6.41 1 88.12 411 TYR A O 1
ATOM 3424 N N . GLY A 1 412 ? 42.531 2.117 -6.984 1 80.62 412 GLY A N 1
ATOM 3425 C CA . GLY A 1 412 ? 43.5 1.059 -7.254 1 80.62 412 GLY A CA 1
ATOM 3426 C C . GLY A 1 412 ? 44.219 0.593 -6.016 1 80.62 412 GLY A C 1
ATOM 3427 O O . GLY A 1 412 ? 45.344 0.103 -6.105 1 80.62 412 GLY A O 1
ATOM 3428 N N . LYS A 1 413 ? 43.812 0.896 -4.836 1 66.12 413 LYS A N 1
ATOM 3429 C CA . LYS A 1 413 ? 44.5 0.525 -3.613 1 66.12 413 LYS A CA 1
ATOM 3430 C C . LYS A 1 413 ? 44.219 -0.922 -3.225 1 66.12 413 LYS A C 1
ATOM 3432 O O . LYS A 1 413 ? 43.125 -1.421 -3.453 1 66.12 413 LYS A O 1
ATOM 3437 N N . MET B 1 1 ? 30.656 2.34 16.453 1 43.84 1 MET B N 1
ATOM 3438 C CA . MET B 1 1 ? 30.625 3.467 15.516 1 43.84 1 MET B CA 1
ATOM 3439 C C . MET B 1 1 ? 29.969 4.684 16.156 1 43.84 1 MET B C 1
ATOM 3441 O O . MET B 1 1 ? 28.891 4.57 16.766 1 43.84 1 MET B O 1
ATOM 3445 N N . SER B 1 2 ? 30.688 5.434 16.562 1 50.72 2 SER B N 1
ATOM 3446 C CA . SER B 1 2 ? 30.109 6.559 17.281 1 50.72 2 SER B CA 1
ATOM 3447 C C . SER B 1 2 ? 29.031 7.258 16.469 1 50.72 2 SER B C 1
ATOM 3449 O O . SER B 1 2 ? 29.266 7.609 15.312 1 50.72 2 SER B O 1
ATOM 3451 N N . ASP B 1 3 ? 27.75 6.992 16.594 1 62.53 3 ASP B N 1
ATOM 3452 C CA . ASP B 1 3 ? 26.5 7.449 15.992 1 62.53 3 ASP B CA 1
ATOM 3453 C C . ASP B 1 3 ? 26.328 8.953 16.188 1 62.53 3 ASP B C 1
ATOM 3455 O O . ASP B 1 3 ? 25.188 9.453 16.156 1 62.53 3 ASP B O 1
ATOM 3459 N N . ASN B 1 4 ? 27.484 9.633 16.406 1 81.31 4 ASN B N 1
ATOM 3460 C CA . ASN B 1 4 ? 27.203 11.055 16.594 1 81.31 4 ASN B CA 1
ATOM 3461 C C . ASN B 1 4 ? 27.344 11.82 15.281 1 81.31 4 ASN B C 1
ATOM 3463 O O . ASN B 1 4 ? 28.391 12.414 15.008 1 81.31 4 ASN B O 1
ATOM 3467 N N . HIS B 1 5 ? 26.484 11.93 14.414 1 89.5 5 HIS B N 1
ATOM 3468 C CA . HIS B 1 5 ? 26.422 12.562 13.102 1 89.5 5 HIS B CA 1
ATOM 3469 C C . HIS B 1 5 ? 26.625 14.07 13.203 1 89.5 5 HIS B C 1
ATOM 3471 O O . HIS B 1 5 ? 27.031 14.711 12.227 1 89.5 5 HIS B O 1
ATOM 3477 N N . LEU B 1 6 ? 26.5 14.562 14.398 1 90.69 6 LEU B N 1
ATOM 3478 C CA . LEU B 1 6 ? 26.562 16.016 14.562 1 90.69 6 LEU B CA 1
ATOM 3479 C C . LEU B 1 6 ? 28 16.5 14.57 1 90.69 6 LEU B C 1
ATOM 3481 O O . LEU B 1 6 ? 28.266 17.688 14.414 1 90.69 6 LEU B O 1
ATOM 3485 N N . ASP B 1 7 ? 28.938 15.562 14.688 1 91.5 7 ASP B N 1
ATOM 3486 C CA . ASP B 1 7 ? 30.344 15.906 14.586 1 91.5 7 ASP B CA 1
ATOM 3487 C C . ASP B 1 7 ? 30.719 16.297 13.156 1 91.5 7 ASP B C 1
ATOM 3489 O O . ASP B 1 7 ? 31.734 16.938 12.93 1 91.5 7 ASP B O 1
ATOM 3493 N N . ASN B 1 8 ? 29.844 15.984 12.234 1 94.81 8 ASN B N 1
ATOM 3494 C CA . ASN B 1 8 ? 30.109 16.266 10.828 1 94.81 8 ASN B CA 1
ATOM 3495 C C . ASN B 1 8 ? 29.141 17.297 10.266 1 94.81 8 ASN B C 1
ATOM 3497 O O . ASN B 1 8 ? 28.828 17.281 9.078 1 94.81 8 ASN B O 1
ATOM 3501 N N . LEU B 1 9 ? 28.703 18.188 11.18 1 96.56 9 LEU B N 1
ATOM 3502 C CA . LEU B 1 9 ? 27.828 19.281 10.773 1 96.56 9 LEU B CA 1
ATOM 3503 C C . LEU B 1 9 ? 28.578 20.281 9.906 1 96.56 9 LEU B C 1
ATOM 3505 O O . LEU B 1 9 ? 29.719 20.625 10.203 1 96.56 9 LEU B O 1
ATOM 3509 N N . ILE B 1 10 ? 27.938 20.719 8.844 1 98.25 10 ILE B N 1
ATOM 3510 C CA . ILE B 1 10 ? 28.625 21.688 8.008 1 98.25 10 ILE B CA 1
ATOM 3511 C C . ILE B 1 10 ? 27.953 23.047 8.102 1 98.25 10 ILE B C 1
ATOM 3513 O O . ILE B 1 10 ? 28.531 24.078 7.746 1 98.25 10 ILE B O 1
ATOM 3517 N N . VAL B 1 11 ? 26.672 23.078 8.578 1 98.44 11 VAL B N 1
ATOM 3518 C CA . VAL B 1 11 ? 26 24.344 8.781 1 98.44 11 VAL B CA 1
ATOM 3519 C C . VAL B 1 11 ? 24.906 24.172 9.844 1 98.44 11 VAL B C 1
ATOM 3521 O O . VAL B 1 11 ? 24.281 23.109 9.945 1 98.44 11 VAL B O 1
ATOM 3524 N N . ARG B 1 12 ? 24.734 25.078 10.633 1 97.12 12 ARG B N 1
ATOM 3525 C CA . ARG B 1 12 ? 23.641 25.266 11.578 1 97.12 12 ARG B CA 1
ATOM 3526 C C . ARG B 1 12 ? 23.078 26.688 11.5 1 97.12 12 ARG B C 1
ATOM 3528 O O . ARG B 1 12 ? 23.828 27.656 11.602 1 97.12 12 ARG B O 1
ATOM 3535 N N . HIS B 1 13 ? 21.828 26.859 11.258 1 97.44 13 HIS B N 1
ATOM 3536 C CA . HIS B 1 13 ? 21.219 28.172 11.109 1 97.44 13 HIS B CA 1
ATOM 3537 C C . HIS B 1 13 ? 19.859 28.234 11.773 1 97.44 13 HIS B C 1
ATOM 3539 O O . HIS B 1 13 ? 19.234 27.203 12.031 1 97.44 13 HIS B O 1
ATOM 3545 N N . LEU B 1 14 ? 19.391 29.422 12.016 1 96.12 14 LEU B N 1
ATOM 3546 C CA . LEU B 1 14 ? 18.062 29.641 12.562 1 96.12 14 LEU B CA 1
ATOM 3547 C C . LEU B 1 14 ? 17 29.328 11.523 1 96.12 14 LEU B C 1
ATOM 3549 O O . LEU B 1 14 ? 17.234 29.453 10.32 1 96.12 14 LEU B O 1
ATOM 3553 N N . ALA B 1 15 ? 15.867 28.781 12.023 1 95.25 15 ALA B N 1
ATOM 3554 C CA . ALA B 1 15 ? 14.742 28.453 11.148 1 95.25 15 ALA B CA 1
ATOM 3555 C C . ALA B 1 15 ? 13.43 28.969 11.734 1 95.25 15 ALA B C 1
ATOM 3557 O O . ALA B 1 15 ? 13.406 29.531 12.836 1 95.25 15 ALA B O 1
ATOM 3558 N N . GLY B 1 16 ? 12.375 28.875 10.938 1 93.75 16 GLY B N 1
ATOM 3559 C CA . GLY B 1 16 ? 11.055 29.281 11.414 1 93.75 16 GLY B CA 1
ATOM 3560 C C . GLY B 1 16 ? 10.914 30.781 11.57 1 93.75 16 GLY B C 1
ATOM 3561 O O . GLY B 1 16 ? 11.406 31.547 10.742 1 93.75 16 GLY B O 1
ATOM 3562 N N . SER B 1 17 ? 10.203 31.141 12.656 1 93.56 17 SER B N 1
ATOM 3563 C CA . SER B 1 17 ? 9.82 32.531 12.852 1 93.56 17 SER B CA 1
ATOM 3564 C C . SER B 1 17 ? 11.055 33.438 13.008 1 93.56 17 SER B C 1
ATOM 3566 O O . SER B 1 17 ? 11.062 34.562 12.539 1 93.56 17 SER B O 1
ATOM 3568 N N . GLN B 1 18 ? 12.039 32.938 13.562 1 93.62 18 GLN B N 1
ATOM 3569 C CA . GLN B 1 18 ? 13.266 33.719 13.734 1 93.62 18 GLN B CA 1
ATOM 3570 C C . GLN B 1 18 ? 13.906 34.031 12.383 1 93.62 18 GLN B C 1
ATOM 3572 O O . GLN B 1 18 ? 14.32 35.156 12.141 1 93.62 18 GLN B O 1
ATOM 3577 N N . ALA B 1 19 ? 13.945 33.094 11.531 1 95.62 19 ALA B N 1
ATOM 3578 C CA . ALA B 1 19 ? 14.562 33.281 10.219 1 95.62 19 ALA B CA 1
ATOM 3579 C C . ALA B 1 19 ? 13.664 34.094 9.312 1 95.62 19 ALA B C 1
ATOM 3581 O O . ALA B 1 19 ? 14.148 34.844 8.453 1 95.62 19 ALA B O 1
ATOM 3582 N N . TYR B 1 20 ? 12.344 34.031 9.516 1 96.19 20 TYR B N 1
ATOM 3583 C CA . TYR B 1 20 ? 11.391 34.719 8.68 1 96.19 20 TYR B CA 1
ATOM 3584 C C . TYR B 1 20 ? 11.289 36.188 9.086 1 96.19 20 TYR B C 1
ATOM 3586 O O . TYR B 1 20 ? 10.828 37.031 8.305 1 96.19 20 TYR B O 1
ATOM 3594 N N . GLY B 1 21 ? 11.664 36.438 10.266 1 94.94 21 GLY B N 1
ATOM 3595 C CA . GLY B 1 21 ? 11.484 37.781 10.797 1 94.94 21 GLY B CA 1
ATOM 3596 C C . GLY B 1 21 ? 10.125 38 11.43 1 94.94 21 GLY B C 1
ATOM 3597 O O . GLY B 1 21 ? 9.68 39.156 11.578 1 94.94 21 GLY B O 1
ATOM 3598 N N . THR B 1 22 ? 9.414 36.969 11.773 1 94.06 22 THR B N 1
ATOM 3599 C CA . THR B 1 22 ? 8.062 37.062 12.32 1 94.06 22 THR B CA 1
ATOM 3600 C C . THR B 1 22 ? 8.031 36.562 13.758 1 94.06 22 THR B C 1
ATOM 3602 O O . THR B 1 22 ? 6.984 36.125 14.242 1 94.06 22 THR B O 1
ATOM 3605 N N . SER B 1 23 ? 9.203 36.5 14.336 1 91.12 23 SER B N 1
ATOM 3606 C CA . SER B 1 23 ? 9.273 35.969 15.695 1 91.12 23 SER B CA 1
ATOM 3607 C C . SER B 1 23 ? 8.609 36.906 16.688 1 91.12 23 SER B C 1
ATOM 3609 O O . SER B 1 23 ? 8.633 38.125 16.5 1 91.12 23 SER B O 1
ATOM 3611 N N . THR B 1 24 ? 7.957 36.312 17.625 1 84.81 24 THR B N 1
ATOM 3612 C CA . THR B 1 24 ? 7.41 37 18.781 1 84.81 24 THR B CA 1
ATOM 3613 C C . THR B 1 24 ? 8.172 36.625 20.047 1 84.81 24 THR B C 1
ATOM 3615 O O . THR B 1 24 ? 8.992 35.719 20.031 1 84.81 24 THR B O 1
ATOM 3618 N N . PRO B 1 25 ? 7.926 37.344 21.125 1 83.19 25 PRO B N 1
ATOM 3619 C CA . PRO B 1 25 ? 8.633 37.031 22.359 1 83.19 25 PRO B CA 1
ATOM 3620 C C . PRO B 1 25 ? 8.367 35.594 22.828 1 83.19 25 PRO B C 1
ATOM 3622 O O . PRO B 1 25 ? 9.195 35 23.531 1 83.19 25 PRO B O 1
ATOM 3625 N N . SER B 1 26 ? 7.312 35.031 22.453 1 80.12 26 SER B N 1
ATOM 3626 C CA . SER B 1 26 ? 6.961 33.688 22.891 1 80.12 26 SER B CA 1
ATOM 3627 C C . SER B 1 26 ? 7.383 32.656 21.859 1 80.12 26 SER B C 1
ATOM 3629 O O . SER B 1 26 ? 7.148 31.453 22.062 1 80.12 26 SER B O 1
ATOM 3631 N N . SER B 1 27 ? 8.156 33.188 20.875 1 85 27 SER B N 1
ATOM 3632 C CA . SER B 1 27 ? 8.523 32.25 19.797 1 85 27 SER B CA 1
ATOM 3633 C C . SER B 1 27 ? 9.68 31.359 20.203 1 85 27 SER B C 1
ATOM 3635 O O . SER B 1 27 ? 10.609 31.797 20.875 1 85 27 SER B O 1
ATOM 3637 N N . ASP B 1 28 ? 9.508 30.016 19.859 1 84.62 28 ASP B N 1
ATOM 3638 C CA . ASP B 1 28 ? 10.609 29.078 20.062 1 84.62 28 ASP B CA 1
ATOM 3639 C C . ASP B 1 28 ? 11.695 29.266 19 1 84.62 28 ASP B C 1
ATOM 3641 O O . ASP B 1 28 ? 11.477 29.953 18 1 84.62 28 ASP B O 1
ATOM 3645 N N . THR B 1 29 ? 12.898 28.828 19.422 1 89.69 29 THR B N 1
ATOM 3646 C CA . THR B 1 29 ? 14.008 28.891 18.484 1 89.69 29 THR B CA 1
ATOM 3647 C C . THR B 1 29 ? 14.188 27.547 17.781 1 89.69 29 THR B C 1
ATOM 3649 O O . THR B 1 29 ? 14.383 26.531 18.422 1 89.69 29 THR B O 1
ATOM 3652 N N . ASP B 1 30 ? 14.086 27.578 16.5 1 92.44 30 ASP B N 1
ATOM 3653 C CA . ASP B 1 30 ? 14.281 26.391 15.68 1 92.44 30 ASP B CA 1
ATOM 3654 C C . ASP B 1 30 ? 15.633 26.438 14.961 1 92.44 30 ASP B C 1
ATOM 3656 O O . ASP B 1 30 ? 16.047 27.484 14.469 1 92.44 30 ASP B O 1
ATOM 3660 N N . PHE B 1 31 ? 16.328 25.312 15 1 95.38 31 PHE B N 1
ATOM 3661 C CA . PHE B 1 31 ? 17.562 25.219 14.25 1 95.38 31 PHE B CA 1
ATOM 3662 C C . PHE B 1 31 ? 17.469 24.156 13.164 1 95.38 31 PHE B C 1
ATOM 3664 O O . PHE B 1 31 ? 16.844 23.109 13.367 1 95.38 31 PHE B O 1
ATOM 3671 N N . ARG B 1 32 ? 18.094 24.422 12.07 1 97.25 32 ARG B N 1
ATOM 3672 C CA . ARG B 1 32 ? 18.266 23.469 10.977 1 97.25 32 ARG B CA 1
ATOM 3673 C C . ARG B 1 32 ? 19.719 23.391 10.531 1 97.25 32 ARG B C 1
ATOM 3675 O O . ARG B 1 32 ? 20.516 24.281 10.844 1 97.25 32 ARG B O 1
ATOM 3682 N N . GLY B 1 33 ? 20 22.312 9.844 1 97.56 33 GLY B N 1
ATOM 3683 C CA . GLY B 1 33 ? 21.359 22.188 9.359 1 97.56 33 GLY B CA 1
ATOM 3684 C C . GLY B 1 33 ? 21.562 20.969 8.469 1 97.56 33 GLY B C 1
ATOM 3685 O O . GLY B 1 33 ? 20.609 20.281 8.117 1 97.56 33 GLY B O 1
ATOM 3686 N N . ILE B 1 34 ? 22.828 20.859 8.008 1 98.44 34 ILE B N 1
ATOM 3687 C CA . ILE B 1 34 ? 23.25 19.781 7.113 1 98.44 34 ILE B CA 1
ATOM 3688 C C . ILE B 1 34 ? 24.5 19.094 7.668 1 98.44 34 ILE B C 1
ATOM 3690 O O . ILE B 1 34 ? 25.422 19.766 8.148 1 98.44 34 ILE B O 1
ATOM 3694 N N . PHE B 1 35 ? 24.516 17.828 7.711 1 97.75 35 PHE B N 1
ATOM 3695 C CA . PHE B 1 35 ? 25.719 17.078 8.117 1 97.75 35 PHE B CA 1
ATOM 3696 C C . PHE B 1 35 ? 26.094 16.062 7.055 1 97.75 35 PHE B C 1
ATOM 3698 O O . PHE B 1 35 ? 25.297 15.727 6.184 1 97.75 35 PHE B O 1
ATOM 3705 N N . LEU B 1 36 ? 27.344 15.633 7.031 1 97.56 36 LEU B N 1
ATOM 3706 C CA . LEU B 1 36 ? 27.875 14.609 6.129 1 97.56 36 LEU B CA 1
ATOM 3707 C C . LEU B 1 36 ? 28.062 13.289 6.867 1 97.56 36 LEU B C 1
ATOM 3709 O O . LEU B 1 36 ? 28.906 13.195 7.77 1 97.56 36 LEU B O 1
ATOM 3713 N N . ALA B 1 37 ? 27.375 12.289 6.43 1 96.06 37 ALA B N 1
ATOM 3714 C CA . ALA B 1 37 ? 27.484 10.984 7.07 1 96.06 37 ALA B CA 1
ATOM 3715 C C . ALA B 1 37 ? 28.828 10.328 6.773 1 96.06 37 ALA B C 1
ATOM 3717 O O . ALA B 1 37 ? 29.469 10.648 5.773 1 96.06 37 ALA B O 1
ATOM 3718 N N . ASP B 1 38 ? 29.172 9.375 7.605 1 93.56 38 ASP B N 1
ATOM 3719 C CA . ASP B 1 38 ? 30.391 8.609 7.426 1 93.56 38 ASP B CA 1
ATOM 3720 C C . ASP B 1 38 ? 30.297 7.688 6.215 1 93.56 38 ASP B C 1
ATOM 3722 O O . ASP B 1 38 ? 29.203 7.426 5.711 1 93.56 38 ASP B O 1
ATOM 3726 N N . LYS B 1 39 ? 31.484 7.141 5.805 1 92.62 39 LYS B N 1
ATOM 3727 C CA . LYS B 1 39 ? 31.609 6.332 4.594 1 92.62 39 LYS B CA 1
ATOM 3728 C C . LYS B 1 39 ? 30.641 5.145 4.633 1 92.62 39 LYS B C 1
ATOM 3730 O O . LYS B 1 39 ? 30.047 4.789 3.617 1 92.62 39 LYS B O 1
ATOM 3735 N N . GLU B 1 40 ? 30.516 4.605 5.777 1 92.69 40 GLU B N 1
ATOM 3736 C CA . GLU B 1 40 ? 29.734 3.381 5.895 1 92.69 40 GLU B CA 1
ATOM 3737 C C . GLU B 1 40 ? 28.266 3.627 5.539 1 92.69 40 GLU B C 1
ATOM 3739 O O . GLU B 1 40 ? 27.594 2.734 5.023 1 92.69 40 GLU B O 1
ATOM 3744 N N . PHE B 1 41 ? 27.828 4.91 5.781 1 93.94 41 PHE B N 1
ATOM 3745 C CA . PHE B 1 41 ? 26.438 5.25 5.535 1 93.94 41 PHE B CA 1
ATOM 3746 C C . PHE B 1 41 ? 26.203 5.562 4.059 1 93.94 41 PHE B C 1
ATOM 3748 O O . PHE B 1 41 ? 25.062 5.594 3.598 1 93.94 41 PHE B O 1
ATOM 3755 N N . ILE B 1 42 ? 27.266 5.789 3.363 1 94.56 42 ILE B N 1
ATOM 3756 C CA . ILE B 1 42 ? 27.141 6.238 1.982 1 94.56 42 ILE B CA 1
ATOM 3757 C C . ILE B 1 42 ? 27.516 5.102 1.033 1 94.56 42 ILE B C 1
ATOM 3759 O O . ILE B 1 42 ? 26.828 4.863 0.037 1 94.56 42 ILE B O 1
ATOM 3763 N N . LEU B 1 43 ? 28.547 4.344 1.405 1 94.88 43 LEU B N 1
ATOM 3764 C CA . LEU B 1 43 ? 29.156 3.402 0.464 1 94.88 43 LEU B CA 1
ATOM 3765 C C . LEU B 1 43 ? 28.547 2.01 0.631 1 94.88 43 LEU B C 1
ATOM 3767 O O . LEU B 1 43 ? 28.812 1.119 -0.184 1 94.88 43 LEU B O 1
ATOM 3771 N N . THR B 1 44 ? 27.781 1.8 1.674 1 94.94 44 THR B N 1
ATOM 3772 C CA . THR B 1 44 ? 27.203 0.482 1.914 1 94.94 44 THR B CA 1
ATOM 3773 C C . THR B 1 44 ? 25.688 0.567 1.997 1 94.94 44 THR B C 1
ATOM 3775 O O . THR B 1 44 ? 25.141 1.607 2.365 1 94.94 44 THR B O 1
ATOM 3778 N N . PRO B 1 45 ? 24.984 -0.474 1.716 1 94.5 45 PRO B N 1
ATOM 3779 C CA . PRO B 1 45 ? 23.516 -0.458 1.76 1 94.5 45 PRO B CA 1
ATOM 3780 C C . PRO B 1 45 ? 22.969 -0.826 3.135 1 94.5 45 PRO B C 1
ATOM 3782 O O . PRO B 1 45 ? 21.75 -1.02 3.287 1 94.5 45 PRO B O 1
ATOM 3785 N N . PHE B 1 46 ? 23.734 -0.897 4.176 1 94.44 46 PHE B N 1
ATOM 3786 C CA . PHE B 1 46 ? 23.328 -1.516 5.434 1 94.44 46 PHE B CA 1
ATOM 3787 C C . PHE B 1 46 ? 22.906 -0.457 6.445 1 94.44 46 PHE B C 1
ATOM 3789 O O . PHE B 1 46 ? 22.188 -0.754 7.402 1 94.44 46 PHE B O 1
ATOM 3796 N N . PHE B 1 47 ? 23.406 0.725 6.211 1 90.69 47 PHE B N 1
ATOM 3797 C CA . PHE B 1 47 ? 23.125 1.812 7.141 1 90.69 47 PHE B CA 1
ATOM 3798 C C . PHE B 1 47 ? 22.531 3.008 6.414 1 90.69 47 PHE B C 1
ATOM 3800 O O . PHE B 1 47 ? 22.859 3.271 5.258 1 90.69 47 PHE B O 1
ATOM 3807 N N . THR B 1 48 ? 21.578 3.568 7.062 1 91.06 48 THR B N 1
ATOM 3808 C CA . THR B 1 48 ? 20.969 4.75 6.465 1 91.06 48 THR B CA 1
ATOM 3809 C C . THR B 1 48 ? 20.734 5.828 7.516 1 91.06 48 THR B C 1
ATOM 3811 O O . THR B 1 48 ? 20.516 5.523 8.695 1 91.06 48 THR B O 1
ATOM 3814 N N . VAL B 1 49 ? 20.906 6.996 7.145 1 94.62 49 VAL B N 1
ATOM 3815 C CA . VAL B 1 49 ? 20.594 8.156 7.973 1 94.62 49 VAL B CA 1
ATOM 3816 C C . VAL B 1 49 ? 20.125 9.312 7.09 1 94.62 49 VAL B C 1
ATOM 3818 O O . VAL B 1 49 ? 20.828 9.711 6.152 1 94.62 49 VAL B O 1
ATOM 3821 N N . ASN B 1 50 ? 18.969 9.75 7.32 1 96.38 50 ASN B N 1
ATOM 3822 C CA . ASN B 1 50 ? 18.406 10.828 6.508 1 96.38 50 ASN B CA 1
ATOM 3823 C C . ASN B 1 50 ? 18.438 12.164 7.25 1 96.38 50 ASN B C 1
ATOM 3825 O O . ASN B 1 50 ? 18.734 13.203 6.656 1 96.38 50 ASN B O 1
ATOM 3829 N N . GLU B 1 51 ? 18.109 12.156 8.477 1 96.12 51 GLU B N 1
ATOM 3830 C CA . GLU B 1 51 ? 18.078 13.336 9.344 1 96.12 51 GLU B CA 1
ATOM 3831 C C . GLU B 1 51 ? 18.266 12.953 10.805 1 96.12 51 GLU B C 1
ATOM 3833 O O . GLU B 1 51 ? 18.062 11.797 11.18 1 96.12 51 GLU B O 1
ATOM 3838 N N . VAL B 1 52 ? 18.75 13.828 11.586 1 95.12 52 VAL B N 1
ATOM 3839 C CA . VAL B 1 52 ? 18.922 13.609 13.016 1 95.12 52 VAL B CA 1
ATOM 3840 C C . VAL B 1 52 ? 18.531 14.875 13.781 1 95.12 52 VAL B C 1
ATOM 3842 O O . VAL B 1 52 ? 18.484 15.961 13.203 1 95.12 52 VAL B O 1
ATOM 3845 N N . SER B 1 53 ? 18.156 14.703 15.016 1 92.81 53 SER B N 1
ATOM 3846 C CA . SER B 1 53 ? 17.906 15.828 15.914 1 92.81 53 SER B CA 1
ATOM 3847 C C . SER B 1 53 ? 18.938 15.867 17.047 1 92.81 53 SER B C 1
ATOM 3849 O O . SER B 1 53 ? 19.609 14.867 17.312 1 92.81 53 SER B O 1
ATOM 3851 N N . ASP B 1 54 ? 19.094 17 17.516 1 87.5 54 ASP B N 1
ATOM 3852 C CA . ASP B 1 54 ? 19.938 17.141 18.719 1 87.5 54 ASP B CA 1
ATOM 3853 C C . ASP B 1 54 ? 19.125 16.875 19.984 1 87.5 54 ASP B C 1
ATOM 3855 O O . ASP B 1 54 ? 18.203 17.625 20.297 1 87.5 54 ASP B O 1
ATOM 3859 N N . PRO B 1 55 ? 19.438 15.852 20.641 1 82.44 55 PRO B N 1
ATOM 3860 C CA . PRO B 1 55 ? 18.672 15.531 21.844 1 82.44 55 PRO B CA 1
ATOM 3861 C C . PRO B 1 55 ? 18.766 16.609 22.922 1 82.44 55 PRO B C 1
ATOM 3863 O O . PRO B 1 55 ? 17.891 16.719 23.766 1 82.44 55 PRO B O 1
ATOM 3866 N N . SER B 1 56 ? 19.828 17.406 22.875 1 82.06 56 SER B N 1
ATOM 3867 C CA . SER B 1 56 ? 20.062 18.406 23.906 1 82.06 56 SER B CA 1
ATOM 3868 C C . SER B 1 56 ? 19.328 19.703 23.594 1 82.06 56 SER B C 1
ATOM 3870 O O . SER B 1 56 ? 19.25 20.594 24.438 1 82.06 56 SER B O 1
ATOM 3872 N N . GLU B 1 57 ? 18.891 19.891 22.438 1 79.88 57 GLU B N 1
ATOM 3873 C CA . GLU B 1 57 ? 18.203 21.094 22 1 79.88 57 GLU B CA 1
ATOM 3874 C C . GLU B 1 57 ? 16.859 20.766 21.375 1 79.88 57 GLU B C 1
ATOM 3876 O O . GLU B 1 57 ? 16.781 19.922 20.484 1 79.88 57 GLU B O 1
ATOM 3881 N N . GLU B 1 58 ? 15.883 21.438 21.875 1 77.06 58 GLU B N 1
ATOM 3882 C CA . GLU B 1 58 ? 14.555 21.203 21.328 1 77.06 58 GLU B CA 1
ATOM 3883 C C . GLU B 1 58 ? 14.414 21.797 19.922 1 77.06 58 GLU B C 1
ATOM 3885 O O . GLU B 1 58 ? 15.117 22.75 19.578 1 77.06 58 GLU B O 1
ATOM 3890 N N . ASP B 1 59 ? 13.75 21.234 18.953 1 87.56 59 ASP B N 1
ATOM 3891 C CA . ASP B 1 59 ? 13.312 21.703 17.641 1 87.56 59 ASP B CA 1
ATOM 3892 C C . ASP B 1 59 ? 14.492 21.844 16.672 1 87.56 59 ASP B C 1
ATOM 3894 O O . ASP B 1 59 ? 14.656 22.875 16.047 1 87.56 59 ASP B O 1
ATOM 3898 N N . THR B 1 60 ? 15.383 21 16.734 1 91.75 60 THR B N 1
ATOM 3899 C CA . THR B 1 60 ? 16.484 20.922 15.781 1 91.75 60 THR B CA 1
ATOM 3900 C C . THR B 1 60 ? 16.234 19.812 14.758 1 91.75 60 THR B C 1
ATOM 3902 O O . THR B 1 60 ? 15.625 18.797 15.078 1 91.75 60 THR B O 1
ATOM 3905 N N . LYS B 1 61 ? 16.594 20.047 13.547 1 95.25 61 LYS B N 1
ATOM 3906 C CA . LYS B 1 61 ? 16.562 19.031 12.492 1 95.25 61 LYS B CA 1
ATOM 3907 C C . LYS B 1 61 ? 17.75 19.188 11.547 1 95.25 61 LYS B C 1
ATOM 3909 O O . LYS B 1 61 ? 17.906 20.234 10.906 1 95.25 61 LYS B O 1
ATOM 3914 N N . TYR B 1 62 ? 18.562 18.203 11.5 1 97.12 62 TYR B N 1
ATOM 3915 C CA . TYR B 1 62 ? 19.734 18.203 10.641 1 97.12 62 TYR B CA 1
ATOM 3916 C C . TYR B 1 62 ? 19.641 17.141 9.562 1 97.12 62 TYR B C 1
ATOM 3918 O O . TYR B 1 62 ? 19.375 15.969 9.867 1 97.12 62 TYR B O 1
ATOM 3926 N N . TYR B 1 63 ? 19.906 17.516 8.367 1 98 63 TYR B N 1
ATOM 3927 C CA . TYR B 1 63 ? 19.703 16.609 7.246 1 98 63 TYR B CA 1
ATOM 3928 C C . TYR B 1 63 ? 21.031 16.094 6.711 1 98 63 TYR B C 1
ATOM 3930 O O . TYR B 1 63 ? 22 16.844 6.605 1 98 63 TYR B O 1
ATOM 3938 N N . GLU B 1 64 ? 21.047 14.844 6.426 1 98.12 64 GLU B N 1
ATOM 3939 C CA . GLU B 1 64 ? 22.203 14.273 5.73 1 98.12 64 GLU B CA 1
ATOM 3940 C C . GLU B 1 64 ? 22.297 14.805 4.301 1 98.12 64 GLU B C 1
ATOM 3942 O O . GLU B 1 64 ? 21.281 14.969 3.627 1 98.12 64 GLU B O 1
ATOM 3947 N N . LEU B 1 65 ? 23.438 15.039 3.828 1 98.12 65 LEU B N 1
ATOM 3948 C CA . LEU B 1 65 ? 23.719 15.773 2.6 1 98.12 65 LEU B CA 1
ATOM 3949 C C . LEU B 1 65 ? 22.969 15.156 1.418 1 98.12 65 LEU B C 1
ATOM 3951 O O . LEU B 1 65 ? 22.359 15.875 0.629 1 98.12 65 LEU B O 1
ATOM 3955 N N . ASN B 1 66 ? 23 13.828 1.217 1 97.5 66 ASN B N 1
ATOM 3956 C CA . ASN B 1 66 ? 22.312 13.195 0.094 1 97.5 66 ASN B CA 1
ATOM 3957 C C . ASN B 1 66 ? 20.812 13.406 0.166 1 97.5 66 ASN B C 1
ATOM 3959 O O . ASN B 1 66 ? 20.172 13.742 -0.834 1 97.5 66 ASN B O 1
ATOM 3963 N N . ASN B 1 67 ? 20.312 13.141 1.316 1 97.44 67 ASN B N 1
ATOM 3964 C CA . ASN B 1 67 ? 18.875 13.375 1.504 1 97.44 67 ASN B CA 1
ATOM 3965 C C . ASN B 1 67 ? 18.531 14.852 1.312 1 97.44 67 ASN B C 1
ATOM 3967 O O . ASN B 1 67 ? 17.516 15.172 0.695 1 97.44 67 ASN B O 1
ATOM 3971 N N . TYR B 1 68 ? 19.375 15.703 1.891 1 98.12 68 TYR B N 1
ATOM 3972 C CA . TYR B 1 68 ? 19.188 17.141 1.748 1 98.12 68 TYR B CA 1
ATOM 3973 C C . TYR B 1 68 ? 19.094 17.531 0.279 1 98.12 68 TYR B C 1
ATOM 3975 O O . TYR B 1 68 ? 18.172 18.234 -0.13 1 98.12 68 TYR B O 1
ATOM 3983 N N . MET B 1 69 ? 20 17.078 -0.51 1 98.12 69 MET B N 1
ATOM 3984 C CA . MET B 1 69 ? 20.062 17.438 -1.921 1 98.12 69 MET B CA 1
ATOM 3985 C C . MET B 1 69 ? 18.844 16.938 -2.68 1 98.12 69 MET B C 1
ATOM 3987 O O . MET B 1 69 ? 18.312 17.625 -3.543 1 98.12 69 MET B O 1
ATOM 3991 N N . LYS B 1 70 ? 18.484 15.734 -2.354 1 97.31 70 LYS B N 1
ATOM 3992 C CA . LYS B 1 70 ? 17.266 15.195 -2.967 1 97.31 70 LYS B CA 1
ATOM 3993 C C . LYS B 1 70 ? 16.062 16.094 -2.695 1 97.31 70 LYS B C 1
ATOM 3995 O O . LYS B 1 70 ? 15.344 16.469 -3.619 1 97.31 70 LYS B O 1
ATOM 4000 N N . LEU B 1 71 ? 15.875 16.406 -1.516 1 97.62 71 LEU B N 1
ATOM 4001 C CA . LEU B 1 71 ? 14.758 17.25 -1.107 1 97.62 71 LEU B CA 1
ATOM 4002 C C . LEU B 1 71 ? 14.891 18.641 -1.7 1 97.62 71 LEU B C 1
ATOM 4004 O O . LEU B 1 71 ? 13.891 19.281 -2.047 1 97.62 71 LEU B O 1
ATOM 4008 N N . TYR B 1 72 ? 16.156 19.156 -1.75 1 97.88 72 TYR B N 1
ATOM 4009 C CA . TYR B 1 72 ? 16.422 20.469 -2.328 1 97.88 72 TYR B CA 1
ATOM 4010 C C . TYR B 1 72 ? 16 20.516 -3.791 1 97.88 72 TYR B C 1
ATOM 4012 O O . TYR B 1 72 ? 15.305 21.438 -4.215 1 97.88 72 TYR B O 1
ATOM 4020 N N . LEU B 1 73 ? 16.359 19.516 -4.535 1 97.75 73 LEU B N 1
ATOM 4021 C CA . LEU B 1 73 ? 16.031 19.469 -5.957 1 97.75 73 LEU B CA 1
ATOM 4022 C C . LEU B 1 73 ? 14.531 19.281 -6.168 1 97.75 73 LEU B C 1
ATOM 4024 O O . LEU B 1 73 ? 13.992 19.672 -7.203 1 97.75 73 LEU B O 1
ATOM 4028 N N . ASP B 1 74 ? 13.914 18.719 -5.137 1 96.81 74 ASP B N 1
ATOM 4029 C CA . ASP B 1 74 ? 12.461 18.594 -5.172 1 96.81 74 ASP B CA 1
ATOM 4030 C C . ASP B 1 74 ? 11.773 19.891 -4.785 1 96.81 74 ASP B C 1
ATOM 4032 O O . ASP B 1 74 ? 10.547 19.984 -4.773 1 96.81 74 ASP B O 1
ATOM 4036 N N . ALA B 1 75 ? 12.547 20.875 -4.5 1 97.69 75 ALA B N 1
ATOM 4037 C CA . ALA B 1 75 ? 12.086 22.219 -4.152 1 97.69 75 ALA B CA 1
ATOM 4038 C C . ALA B 1 75 ? 11.234 22.188 -2.885 1 97.69 75 ALA B C 1
ATOM 4040 O O . ALA B 1 75 ? 10.188 22.844 -2.814 1 97.69 75 ALA B O 1
ATOM 4041 N N . ASN B 1 76 ? 11.664 21.375 -1.953 1 97.62 76 ASN B N 1
ATOM 4042 C CA . ASN B 1 76 ? 11.008 21.359 -0.652 1 97.62 76 ASN B CA 1
ATOM 4043 C C . ASN B 1 76 ? 11.18 22.688 0.08 1 97.62 76 ASN B C 1
ATOM 4045 O O . ASN B 1 76 ? 12.305 23.109 0.347 1 97.62 76 ASN B O 1
ATOM 4049 N N . PRO B 1 77 ? 10.102 23.391 0.404 1 97.19 77 PRO B N 1
ATOM 4050 C CA . PRO B 1 77 ? 10.188 24.734 0.967 1 97.19 77 PRO B CA 1
ATOM 4051 C C . PRO B 1 77 ? 11.047 24.797 2.23 1 97.19 77 PRO B C 1
ATOM 4053 O O . PRO B 1 77 ? 11.828 25.734 2.41 1 97.19 77 PRO B O 1
ATOM 4056 N N . ASN B 1 78 ? 10.945 23.812 3.068 1 94.44 78 ASN B N 1
ATOM 4057 C CA . ASN B 1 78 ? 11.68 23.797 4.332 1 94.44 78 ASN B CA 1
ATOM 4058 C C . ASN B 1 78 ? 13.164 23.547 4.117 1 94.44 78 ASN B C 1
ATOM 4060 O O . ASN B 1 78 ? 14 24 4.91 1 94.44 78 ASN B O 1
ATOM 4064 N N . ILE B 1 79 ? 13.461 22.891 3.061 1 97.38 79 ILE B N 1
ATOM 4065 C CA . ILE B 1 79 ? 14.828 22.484 2.771 1 97.38 79 ILE B CA 1
ATOM 4066 C C . ILE B 1 79 ? 15.555 23.609 2.029 1 97.38 79 ILE B C 1
ATOM 4068 O O . ILE B 1 79 ? 16.719 23.906 2.322 1 97.38 79 ILE B O 1
ATOM 4072 N N . LEU B 1 80 ? 14.828 24.281 1.101 1 97.75 80 LEU B N 1
ATOM 4073 C CA . LEU B 1 80 ? 15.438 25.328 0.282 1 97.75 80 LEU B CA 1
ATOM 4074 C C . LEU B 1 80 ? 16.016 26.438 1.155 1 97.75 80 LEU B C 1
ATOM 4076 O O . LEU B 1 80 ? 17.016 27.047 0.802 1 97.75 80 LEU B O 1
ATOM 4080 N N . GLU B 1 81 ? 15.5 26.672 2.293 1 96.38 81 GLU B N 1
ATOM 4081 C CA . GLU B 1 81 ? 15.844 27.781 3.172 1 96.38 81 GLU B CA 1
ATOM 4082 C C . GLU B 1 81 ? 17.312 27.719 3.598 1 96.38 81 GLU B C 1
ATOM 4084 O O . GLU B 1 81 ? 17.953 28.75 3.748 1 96.38 81 GLU B O 1
ATOM 4089 N N . SER B 1 82 ? 17.797 26.531 3.695 1 97.62 82 SER B N 1
ATOM 4090 C CA . SER B 1 82 ? 19.125 26.344 4.273 1 97.62 82 SER B CA 1
ATOM 4091 C C . SER B 1 82 ? 20.203 27 3.416 1 97.62 82 SER B C 1
ATOM 4093 O O . SER B 1 82 ? 21.25 27.391 3.922 1 97.62 82 SER B O 1
ATOM 4095 N N . LEU B 1 83 ? 19.969 27.141 2.141 1 98.25 83 LEU B N 1
ATOM 4096 C CA . LEU B 1 83 ? 20.984 27.75 1.277 1 98.25 83 LEU B CA 1
ATOM 4097 C C . LEU B 1 83 ? 20.656 29.219 1.036 1 98.25 83 LEU B C 1
ATOM 4099 O O . LEU B 1 83 ? 21.438 29.922 0.393 1 98.25 83 LEU B O 1
ATOM 4103 N N . TRP B 1 84 ? 19.562 29.719 1.577 1 98.06 84 TRP B N 1
ATOM 4104 C CA . TRP B 1 84 ? 19.125 31.078 1.25 1 98.06 84 TRP B CA 1
ATOM 4105 C C . TRP B 1 84 ? 18.906 31.891 2.516 1 98.06 84 TRP B C 1
ATOM 4107 O O . TRP B 1 84 ? 18.5 33.062 2.443 1 98.06 84 TRP B O 1
ATOM 4117 N N . VAL B 1 85 ? 19.156 31.297 3.615 1 97.69 85 VAL B N 1
ATOM 4118 C CA . VAL B 1 85 ? 19.031 32 4.887 1 97.69 85 VAL B CA 1
ATOM 4119 C C . VAL B 1 85 ? 20.016 33.188 4.938 1 97.69 85 VAL B C 1
ATOM 4121 O O . VAL B 1 85 ? 21.094 33.125 4.34 1 97.69 85 VAL B O 1
ATOM 4124 N N . ASP B 1 86 ? 19.562 34.219 5.688 1 96.81 86 ASP B N 1
ATOM 4125 C CA . ASP B 1 86 ? 20.422 35.375 5.844 1 96.81 86 ASP B CA 1
ATOM 4126 C C . ASP B 1 86 ? 21.719 35 6.582 1 96.81 86 ASP B C 1
ATOM 4128 O O . ASP B 1 86 ? 21.703 34.156 7.465 1 96.81 86 ASP B O 1
ATOM 4132 N N . GLU B 1 87 ? 22.781 35.75 6.25 1 96.69 87 GLU B N 1
ATOM 4133 C CA . GLU B 1 87 ? 24.078 35.531 6.855 1 96.69 87 GLU B CA 1
ATOM 4134 C C . GLU B 1 87 ? 24.016 35.625 8.375 1 96.69 87 GLU B C 1
ATOM 4136 O O . GLU B 1 87 ? 24.672 34.875 9.086 1 96.69 87 GLU B O 1
ATOM 4141 N N . GLU B 1 88 ? 23.203 36.531 8.836 1 96.12 88 GLU B N 1
ATOM 4142 C CA . GLU B 1 88 ? 23.094 36.781 10.266 1 96.12 88 GLU B CA 1
ATOM 4143 C C . GLU B 1 88 ? 22.422 35.656 11.008 1 96.12 88 GLU B C 1
ATOM 4145 O O . GLU B 1 88 ? 22.547 35.531 12.227 1 96.12 88 GLU B O 1
ATOM 4150 N N . ASP B 1 89 ? 21.75 34.875 10.25 1 97.06 89 ASP B N 1
ATOM 4151 C CA . ASP B 1 89 ? 21 33.781 10.875 1 97.06 89 ASP B CA 1
ATOM 4152 C C . ASP B 1 89 ? 21.781 32.469 10.844 1 97.06 89 ASP B C 1
ATOM 4154 O O . ASP B 1 89 ? 21.312 31.453 11.336 1 97.06 89 ASP B O 1
ATOM 4158 N N . ILE B 1 90 ? 23.016 32.469 10.266 1 98.12 90 ILE B N 1
ATOM 4159 C CA . ILE B 1 90 ? 23.891 31.312 10.258 1 98.12 90 ILE B CA 1
ATOM 4160 C C . ILE B 1 90 ? 24.719 31.281 11.539 1 98.12 90 ILE B C 1
ATOM 4162 O O . ILE B 1 90 ? 25.516 32.188 11.797 1 98.12 90 ILE B O 1
ATOM 4166 N N . VAL B 1 91 ? 24.547 30.281 12.312 1 96.94 91 VAL B N 1
ATOM 4167 C CA . VAL B 1 91 ? 25.203 30.141 13.617 1 96.94 91 VAL B CA 1
ATOM 4168 C C . VAL B 1 91 ? 26.562 29.453 13.438 1 96.94 91 VAL B C 1
ATOM 4170 O O . VAL B 1 91 ? 27.516 29.781 14.148 1 96.94 91 VAL B O 1
ATOM 4173 N N . PHE B 1 92 ? 26.594 28.5 12.562 1 97.5 92 PHE B N 1
ATOM 4174 C CA . PHE B 1 92 ? 27.812 27.766 12.258 1 97.5 92 PHE B CA 1
ATOM 4175 C C . PHE B 1 92 ? 27.859 27.391 10.781 1 97.5 92 PHE B C 1
ATOM 4177 O O . PHE B 1 92 ? 26.828 27.031 10.188 1 97.5 92 PHE B O 1
ATOM 4184 N N . ARG B 1 93 ? 29.031 27.531 10.195 1 97.75 93 ARG B N 1
ATOM 4185 C CA . ARG B 1 93 ? 29.25 27.031 8.836 1 97.75 93 ARG B CA 1
ATOM 4186 C C . ARG B 1 93 ? 30.719 26.688 8.617 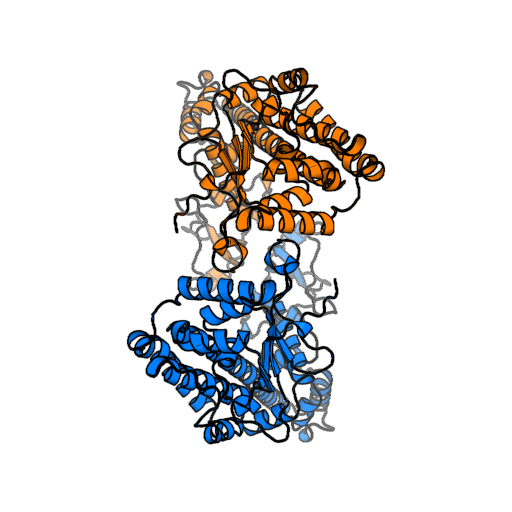1 97.75 93 ARG B C 1
ATOM 4188 O O . ARG B 1 93 ? 31.594 27.172 9.336 1 97.75 93 ARG B O 1
ATOM 4195 N N . ASN B 1 94 ? 31.047 25.844 7.688 1 97.31 94 ASN B N 1
ATOM 4196 C CA . ASN B 1 94 ? 32.406 25.547 7.277 1 97.31 94 ASN B CA 1
ATOM 4197 C C . ASN B 1 94 ? 32.594 25.703 5.77 1 97.31 94 ASN B C 1
ATOM 4199 O O . ASN B 1 94 ? 31.688 26.156 5.078 1 97.31 94 ASN B O 1
ATOM 4203 N N . GLU B 1 95 ? 33.719 25.328 5.281 1 96.81 95 GLU B N 1
ATOM 4204 C CA . GLU B 1 95 ? 34.062 25.578 3.885 1 96.81 95 GLU B CA 1
ATOM 4205 C C . GLU B 1 95 ? 33.219 24.719 2.943 1 96.81 95 GLU B C 1
ATOM 4207 O O . GLU B 1 95 ? 32.938 25.125 1.819 1 96.81 95 GLU B O 1
ATOM 4212 N N . ILE B 1 96 ? 32.875 23.547 3.379 1 98 96 ILE B N 1
ATOM 4213 C CA . ILE B 1 96 ? 32.062 22.656 2.557 1 98 96 ILE B CA 1
ATOM 4214 C C . ILE B 1 96 ? 30.703 23.281 2.305 1 98 96 ILE B C 1
ATOM 4216 O O . ILE B 1 96 ? 30.203 23.281 1.176 1 98 96 ILE B O 1
ATOM 4220 N N . TYR B 1 97 ? 30.125 23.875 3.367 1 98.44 97 TYR B N 1
ATOM 4221 C CA . TYR B 1 97 ? 28.859 24.562 3.219 1 98.44 97 TYR B CA 1
ATOM 4222 C C . TYR B 1 97 ? 28.984 25.766 2.277 1 98.44 97 TYR B C 1
ATOM 4224 O O . TYR B 1 97 ? 28.109 26 1.448 1 98.44 97 TYR B O 1
ATOM 4232 N N . ASP B 1 98 ? 30.047 26.453 2.414 1 97.88 98 ASP B N 1
ATOM 4233 C CA . ASP B 1 98 ? 30.25 27.609 1.553 1 97.88 98 ASP B CA 1
ATOM 4234 C C . ASP B 1 98 ? 30.266 27.203 0.081 1 97.88 98 ASP B C 1
ATOM 4236 O O . ASP B 1 98 ? 29.672 27.891 -0.764 1 97.88 98 ASP B O 1
ATOM 4240 N N . HIS B 1 99 ? 30.938 26.094 -0.153 1 97.19 99 HIS B N 1
ATOM 4241 C CA . HIS B 1 99 ? 30.984 25.578 -1.516 1 97.19 99 HIS B CA 1
ATOM 4242 C C . HIS B 1 99 ? 29.578 25.203 -2.006 1 97.19 99 HIS B C 1
ATOM 4244 O O . HIS B 1 99 ? 29.203 25.531 -3.135 1 97.19 99 HIS B O 1
ATOM 4250 N N . LEU B 1 100 ? 28.844 24.594 -1.155 1 98.19 100 LEU B N 1
ATOM 4251 C CA . LEU B 1 100 ? 27.469 24.203 -1.475 1 98.19 100 LEU B CA 1
ATOM 4252 C C . LEU B 1 100 ? 26.609 25.438 -1.71 1 98.19 100 LEU B C 1
ATOM 4254 O O . LEU B 1 100 ? 25.906 25.516 -2.721 1 98.19 100 LEU B O 1
ATOM 4258 N N . ARG B 1 101 ? 26.641 26.359 -0.832 1 97.94 101 ARG B N 1
ATOM 4259 C CA . ARG B 1 101 ? 25.828 27.578 -0.874 1 97.94 101 ARG B CA 1
ATOM 4260 C C . ARG B 1 101 ? 26.109 28.391 -2.129 1 97.94 101 ARG B C 1
ATOM 4262 O O . ARG B 1 101 ? 25.219 29.016 -2.697 1 97.94 101 ARG B O 1
ATOM 4269 N N . ASN B 1 102 ? 27.344 28.344 -2.576 1 96.88 102 ASN B N 1
ATOM 4270 C CA . ASN B 1 102 ? 27.734 29.094 -3.766 1 96.88 102 ASN B CA 1
ATOM 4271 C C . ASN B 1 102 ? 27.078 28.547 -5.023 1 96.88 102 ASN B C 1
ATOM 4273 O O . ASN B 1 102 ? 27.016 29.219 -6.047 1 96.88 102 ASN B O 1
ATOM 4277 N N . SER B 1 103 ? 26.562 27.344 -4.953 1 96.25 103 SER B N 1
ATOM 4278 C CA . SER B 1 103 ? 25.969 26.703 -6.113 1 96.25 103 SER B CA 1
ATOM 4279 C C . SER B 1 103 ? 24.438 26.766 -6.047 1 96.25 103 SER B C 1
ATOM 4281 O O . SER B 1 103 ? 23.75 26.188 -6.902 1 96.25 103 SER B O 1
ATOM 4283 N N . ARG B 1 104 ? 23.875 27.5 -5.09 1 96.06 104 ARG B N 1
ATOM 4284 C CA . ARG B 1 104 ? 22.453 27.422 -4.766 1 96.06 104 ARG B CA 1
ATOM 4285 C C . ARG B 1 104 ? 21.594 27.875 -5.945 1 96.06 104 ARG B C 1
ATOM 4287 O O . ARG B 1 104 ? 20.547 27.281 -6.211 1 96.06 104 ARG B O 1
ATOM 4294 N N . SER B 1 105 ? 22.031 28.859 -6.734 1 92.5 105 SER B N 1
ATOM 4295 C CA . SER B 1 105 ? 21.234 29.438 -7.809 1 92.5 105 SER B CA 1
ATOM 4296 C C . SER B 1 105 ? 21.094 28.469 -8.977 1 92.5 105 SER B C 1
ATOM 4298 O O . SER B 1 105 ? 20.125 28.516 -9.727 1 92.5 105 SER B O 1
ATOM 4300 N N . GLU B 1 106 ? 22.047 27.609 -9.078 1 95.06 106 GLU B N 1
ATOM 4301 C CA . GLU B 1 106 ? 22.062 26.672 -10.211 1 95.06 106 GLU B CA 1
ATOM 4302 C C . GLU B 1 106 ? 21.234 25.422 -9.922 1 95.06 106 GLU B C 1
ATOM 4304 O O . GLU B 1 106 ? 21.062 24.578 -10.789 1 95.06 106 GLU B O 1
ATOM 4309 N N . LEU B 1 107 ? 20.688 25.359 -8.734 1 96.94 107 LEU B N 1
ATOM 4310 C CA . LEU B 1 107 ? 20.031 24.125 -8.328 1 96.94 107 LEU B CA 1
ATOM 4311 C C . LEU B 1 107 ? 18.516 24.328 -8.234 1 96.94 107 LEU B C 1
ATOM 4313 O O . LEU B 1 107 ? 17.781 23.359 -8.039 1 96.94 107 LEU B O 1
ATOM 4317 N N . LEU B 1 108 ? 18.031 25.547 -8.406 1 97.25 108 LEU B N 1
ATOM 4318 C CA . LEU B 1 108 ? 16.609 25.844 -8.305 1 97.25 108 LEU B CA 1
ATOM 4319 C C . LEU B 1 108 ? 15.891 25.484 -9.602 1 97.25 108 LEU B C 1
ATOM 4321 O O . LEU B 1 108 ? 16.5 25.469 -10.672 1 97.25 108 LEU B O 1
ATOM 4325 N N . SER B 1 109 ? 14.641 25.125 -9.484 1 97.81 109 SER B N 1
ATOM 4326 C CA . SER B 1 109 ? 13.758 24.906 -10.633 1 97.81 109 SER B CA 1
ATOM 4327 C C . SER B 1 109 ? 12.359 25.453 -10.375 1 97.81 109 SER B C 1
ATOM 4329 O O . SER B 1 109 ? 12.039 25.828 -9.25 1 97.81 109 SER B O 1
ATOM 4331 N N . SER B 1 110 ? 11.586 25.516 -11.438 1 97.88 110 SER B N 1
ATOM 4332 C CA . SER B 1 110 ? 10.25 26.078 -11.305 1 97.88 110 SER B CA 1
ATOM 4333 C C . SER B 1 110 ? 9.297 25.094 -10.641 1 97.88 110 SER B C 1
ATOM 4335 O O . SER B 1 110 ? 8.109 25.375 -10.469 1 97.88 110 SER B O 1
ATOM 4337 N N . LYS B 1 111 ? 9.844 23.953 -10.164 1 97.56 111 LYS B N 1
ATOM 4338 C CA . LYS B 1 111 ? 9.07 23.031 -9.336 1 97.56 111 LYS B CA 1
ATOM 4339 C C . LYS B 1 111 ? 8.531 23.734 -8.094 1 97.56 111 LYS B C 1
ATOM 4341 O O . LYS B 1 111 ? 7.57 23.266 -7.48 1 97.56 111 LYS B O 1
ATOM 4346 N N . ILE B 1 112 ? 9.188 24.812 -7.793 1 98.12 112 ILE B N 1
ATOM 4347 C CA . ILE B 1 112 ? 8.805 25.625 -6.645 1 98.12 112 ILE B CA 1
ATOM 4348 C C . ILE B 1 112 ? 7.324 25.984 -6.73 1 98.12 112 ILE B C 1
ATOM 4350 O O . ILE B 1 112 ? 6.629 26.031 -5.715 1 98.12 112 ILE B O 1
ATOM 4354 N N . ALA B 1 113 ? 6.844 26.203 -7.922 1 98.56 113 ALA B N 1
ATOM 4355 C CA . ALA B 1 113 ? 5.445 26.594 -8.117 1 98.56 113 ALA B CA 1
ATOM 4356 C C . ALA B 1 113 ? 4.508 25.547 -7.512 1 98.56 113 ALA B C 1
ATOM 4358 O O . ALA B 1 113 ? 3.549 25.906 -6.82 1 98.56 113 ALA B O 1
ATOM 4359 N N . PHE B 1 114 ? 4.859 24.391 -7.652 1 98.25 114 PHE B N 1
ATOM 4360 C CA . PHE B 1 114 ? 3.955 23.312 -7.25 1 98.25 114 PHE B CA 1
ATOM 4361 C C . PHE B 1 114 ? 4.215 22.906 -5.809 1 98.25 114 PHE B C 1
ATOM 4363 O O . PHE B 1 114 ? 3.279 22.594 -5.062 1 98.25 114 PHE B O 1
ATOM 4370 N N . THR B 1 115 ? 5.453 22.797 -5.406 1 98.31 115 THR B N 1
ATOM 4371 C CA . THR B 1 115 ? 5.758 22.344 -4.055 1 98.31 115 THR B CA 1
ATOM 4372 C C . THR B 1 115 ? 5.309 23.375 -3.027 1 98.31 115 THR B C 1
ATOM 4374 O O . THR B 1 115 ? 4.684 23.031 -2.023 1 98.31 115 THR B O 1
ATOM 4377 N N . TYR B 1 116 ? 5.613 24.656 -3.275 1 98.62 116 TYR B N 1
ATOM 4378 C CA . TYR B 1 116 ? 5.211 25.703 -2.34 1 98.62 116 TYR B CA 1
ATOM 4379 C C . TYR B 1 116 ? 3.691 25.797 -2.264 1 98.62 116 TYR B C 1
ATOM 4381 O O . TYR B 1 116 ? 3.127 25.938 -1.176 1 98.62 116 TYR B O 1
ATOM 4389 N N . THR B 1 117 ? 3.051 25.781 -3.428 1 98.56 117 THR B N 1
ATOM 4390 C CA . THR B 1 117 ? 1.593 25.828 -3.398 1 98.56 117 THR B CA 1
ATOM 4391 C C . THR B 1 117 ? 1.027 24.562 -2.738 1 98.56 117 THR B C 1
ATOM 4393 O O . THR B 1 117 ? -0.02 24.625 -2.092 1 98.56 117 THR B O 1
ATOM 4396 N N . GLY B 1 118 ? 1.675 23.453 -2.998 1 98.19 118 GLY B N 1
ATOM 4397 C CA . GLY B 1 118 ? 1.272 22.25 -2.299 1 98.19 118 GLY B CA 1
ATOM 4398 C C . GLY B 1 118 ? 1.355 22.375 -0.789 1 98.19 118 GLY B C 1
ATOM 4399 O O . GLY B 1 118 ? 0.424 22 -0.077 1 98.19 118 GLY B O 1
ATOM 4400 N N . TYR B 1 119 ? 2.477 22.891 -0.278 1 98 119 TYR B N 1
ATOM 4401 C CA . TYR B 1 119 ? 2.627 23.125 1.155 1 98 119 TYR B CA 1
ATOM 4402 C C . TYR B 1 119 ? 1.588 24.109 1.663 1 98 119 TYR B C 1
ATOM 4404 O O . TYR B 1 119 ? 1.044 23.938 2.758 1 98 119 TYR B O 1
ATOM 4412 N N . ALA B 1 120 ? 1.364 25.125 0.917 1 98.44 120 ALA B N 1
ATOM 4413 C CA . ALA B 1 120 ? 0.326 26.094 1.266 1 98.44 120 ALA B CA 1
ATOM 4414 C C . ALA B 1 120 ? -1.046 25.422 1.323 1 98.44 120 ALA B C 1
ATOM 4416 O O . ALA B 1 120 ? -1.848 25.719 2.213 1 98.44 120 ALA B O 1
ATOM 4417 N N . HIS B 1 121 ? -1.256 24.625 0.37 1 97.81 121 HIS B N 1
ATOM 4418 C CA . HIS B 1 121 ? -2.5 23.859 0.352 1 97.81 121 HIS B CA 1
ATOM 4419 C C . HIS B 1 121 ? -2.676 23.062 1.638 1 97.81 121 HIS B C 1
ATOM 4421 O O . HIS B 1 121 ? -3.764 23.047 2.221 1 97.81 121 HIS B O 1
ATOM 4427 N N . ASN B 1 122 ? -1.645 22.406 2.01 1 97.56 122 ASN B N 1
ATOM 4428 C CA . ASN B 1 122 ? -1.711 21.641 3.244 1 97.56 122 ASN B CA 1
ATOM 4429 C C . ASN B 1 122 ? -2.039 22.516 4.445 1 97.56 122 ASN B C 1
ATOM 4431 O O . ASN B 1 122 ? -2.838 22.141 5.301 1 97.56 122 ASN B O 1
ATOM 4435 N N . GLN B 1 123 ? -1.38 23.672 4.5 1 96.88 123 GLN B N 1
ATOM 4436 C CA . GLN B 1 123 ? -1.693 24.625 5.559 1 96.88 123 GLN B CA 1
ATOM 4437 C C . GLN B 1 123 ? -3.154 25.062 5.492 1 96.88 123 GLN B C 1
ATOM 4439 O O . GLN B 1 123 ? -3.832 25.141 6.516 1 96.88 123 GLN B O 1
ATOM 4444 N N . ALA B 1 124 ? -3.605 25.312 4.328 1 97.06 124 ALA B N 1
ATOM 4445 C CA . ALA B 1 124 ? -4.984 25.75 4.121 1 97.06 124 ALA B CA 1
ATOM 4446 C C . ALA B 1 124 ? -5.973 24.656 4.508 1 97.06 124 ALA B C 1
ATOM 4448 O O . ALA B 1 124 ? -7.012 24.922 5.109 1 97.06 124 ALA B O 1
ATOM 4449 N N . LYS B 1 125 ? -5.641 23.531 4.105 1 95.88 125 LYS B N 1
ATOM 4450 C CA . LYS B 1 125 ? -6.5 22.406 4.449 1 95.88 125 LYS B CA 1
ATOM 4451 C C . LYS B 1 125 ? -6.625 22.25 5.961 1 95.88 125 LYS B C 1
ATOM 4453 O O . LYS B 1 125 ? -7.723 22.016 6.477 1 95.88 125 LYS B O 1
ATOM 4458 N N . ARG B 1 126 ? -5.52 22.297 6.633 1 94.19 126 ARG B N 1
ATOM 4459 C CA . ARG B 1 126 ? -5.559 22.25 8.094 1 94.19 126 ARG B CA 1
ATOM 4460 C C . ARG B 1 126 ? -6.426 23.359 8.656 1 94.19 126 ARG B C 1
ATOM 4462 O O . ARG B 1 126 ? -7.227 23.125 9.57 1 94.19 126 ARG B O 1
ATOM 4469 N N . MET B 1 127 ? -6.203 24.469 8.125 1 94.12 127 MET B N 1
ATOM 4470 C CA . MET B 1 127 ? -7 25.625 8.523 1 94.12 127 MET B CA 1
ATOM 4471 C C . MET B 1 127 ? -8.484 25.375 8.289 1 94.12 127 MET B C 1
ATOM 4473 O O . MET B 1 127 ? -9.312 25.641 9.164 1 94.12 127 MET B O 1
ATOM 4477 N N . LYS B 1 128 ? -8.836 24.828 7.176 1 93.88 128 LYS B N 1
ATOM 4478 C CA . LYS B 1 128 ? -10.219 24.531 6.824 1 93.88 128 LYS B CA 1
ATOM 4479 C C . LYS B 1 128 ? -10.805 23.469 7.758 1 93.88 128 LYS B C 1
ATOM 4481 O O . LYS B 1 128 ? -11.945 23.609 8.219 1 93.88 128 LYS B O 1
ATOM 4486 N N . ASN B 1 129 ? -10.016 22.484 7.957 1 91.94 129 ASN B N 1
ATOM 4487 C CA . ASN B 1 129 ? -10.477 21.422 8.836 1 91.94 129 ASN B CA 1
ATOM 4488 C C . ASN B 1 129 ? -10.789 21.938 10.234 1 91.94 129 ASN B C 1
ATOM 4490 O O . ASN B 1 129 ? -11.852 21.656 10.797 1 91.94 129 ASN B O 1
ATOM 4494 N N . HIS B 1 130 ? -9.906 22.672 10.781 1 91.44 130 HIS B N 1
ATOM 4495 C CA . HIS B 1 130 ? -10.117 23.25 12.109 1 91.44 130 HIS B CA 1
ATOM 4496 C C . HIS B 1 130 ? -11.312 24.188 12.117 1 91.44 130 HIS B C 1
ATOM 4498 O O . HIS B 1 130 ? -12.102 24.188 13.062 1 91.44 130 HIS B O 1
ATOM 4504 N N . HIS B 1 131 ? -11.32 24.922 11.086 1 92.25 131 HIS B N 1
ATOM 4505 C CA . HIS B 1 131 ? -12.469 25.812 10.945 1 92.25 131 HIS B CA 1
ATOM 4506 C C . HIS B 1 131 ? -13.773 25.016 10.914 1 92.25 131 HIS B C 1
ATOM 4508 O O . HIS B 1 131 ? -14.758 25.406 11.547 1 92.25 131 HIS B O 1
ATOM 4514 N N . GLY B 1 132 ? -13.758 23.906 10.234 1 92 132 GLY B N 1
ATOM 4515 C CA . GLY B 1 132 ? -14.922 23.031 10.18 1 92 132 GLY B CA 1
ATOM 4516 C C . GLY B 1 132 ? -15.32 22.5 11.539 1 92 132 GLY B C 1
ATOM 4517 O O . GLY B 1 132 ? -16.516 22.438 11.867 1 92 132 GLY B O 1
ATOM 4518 N N . TRP B 1 133 ? -14.391 22.062 12.266 1 91.62 133 TRP B N 1
ATOM 4519 C CA . TRP B 1 133 ? -14.672 21.562 13.609 1 91.62 133 TRP B CA 1
ATOM 4520 C C . TRP B 1 133 ? -15.305 22.656 14.469 1 91.62 133 TRP B C 1
ATOM 4522 O O . TRP B 1 133 ? -16.281 22.406 15.18 1 91.62 133 TRP B O 1
ATOM 4532 N N . MET B 1 134 ? -14.75 23.828 14.359 1 91.44 134 MET B N 1
ATOM 4533 C CA . MET B 1 134 ? -15.266 24.938 15.141 1 91.44 134 MET B CA 1
ATOM 4534 C C . MET B 1 134 ? -16.688 25.297 14.719 1 91.44 134 MET B C 1
ATOM 4536 O O . MET B 1 134 ? -17.547 25.562 15.562 1 91.44 134 MET B O 1
ATOM 4540 N N . ASP B 1 135 ? -16.906 25.266 13.492 1 92.06 135 ASP B N 1
ATOM 4541 C CA . ASP B 1 135 ? -18.234 25.547 12.969 1 92.06 135 ASP B CA 1
ATOM 4542 C C . ASP B 1 135 ? -19.234 24.5 13.453 1 92.06 135 ASP B C 1
ATOM 4544 O O . ASP B 1 135 ? -20.344 24.844 13.867 1 92.06 135 ASP B O 1
ATOM 4548 N N . LYS B 1 136 ? -18.844 23.297 13.336 1 93.62 136 LYS B N 1
ATOM 4549 C CA . LYS B 1 136 ? -19.719 22.219 13.789 1 93.62 136 LYS B CA 1
ATOM 4550 C C . LYS B 1 136 ? -19.969 22.312 15.289 1 93.62 136 LYS B C 1
ATOM 4552 O O . LYS B 1 136 ? -21.062 21.984 15.766 1 93.62 136 LYS B O 1
ATOM 4557 N N . GLU B 1 137 ? -18.969 22.625 15.977 1 93.88 137 GLU B N 1
ATOM 4558 C CA . GLU B 1 137 ? -19.156 22.844 17.406 1 93.88 137 GLU B CA 1
ATOM 4559 C C . GLU B 1 137 ? -20.188 23.938 17.672 1 93.88 137 GLU B C 1
ATOM 4561 O O . GLU B 1 137 ? -21.094 23.75 18.484 1 93.88 137 GLU B O 1
ATOM 4566 N N . ARG B 1 138 ? -20.047 25.094 17.016 1 92.75 138 ARG B N 1
ATOM 4567 C CA . ARG B 1 138 ? -20.984 26.188 17.172 1 92.75 138 ARG B CA 1
ATOM 4568 C C . ARG B 1 138 ? -22.391 25.75 16.781 1 92.75 138 ARG B C 1
ATOM 4570 O O . ARG B 1 138 ? -23.359 26.078 17.469 1 92.75 138 ARG B O 1
ATOM 4577 N N . THR B 1 139 ? -22.422 25.047 15.719 1 95.44 139 THR B N 1
ATOM 4578 C CA . THR B 1 139 ? -23.719 24.531 15.273 1 95.44 139 THR B CA 1
ATOM 4579 C C . THR B 1 139 ? -24.297 23.578 16.328 1 95.44 139 THR B C 1
ATOM 4581 O O . THR B 1 139 ? -25.5 23.656 16.625 1 95.44 139 THR B O 1
ATOM 4584 N N . GLY B 1 140 ? -23.484 22.672 16.781 1 95 140 GLY B N 1
ATOM 4585 C CA . GLY B 1 140 ? -23.922 21.766 17.828 1 95 140 GLY B CA 1
ATOM 4586 C C . GLY B 1 140 ? -24.469 22.469 19.047 1 95 140 GLY B C 1
ATOM 4587 O O . GLY B 1 140 ? -25.547 22.109 19.562 1 95 140 GLY B O 1
ATOM 4588 N N . VAL B 1 141 ? -23.812 23.469 19.453 1 94.94 141 VAL B N 1
ATOM 4589 C CA . VAL B 1 141 ? -24.234 24.25 20.625 1 94.94 141 VAL B CA 1
ATOM 4590 C C . VAL B 1 141 ? -25.562 24.938 20.328 1 94.94 141 VAL B C 1
ATOM 4592 O O . VAL B 1 141 ? -26.469 24.938 21.156 1 94.94 141 VAL B O 1
ATOM 4595 N N . ARG B 1 142 ? -25.625 25.516 19.156 1 95.62 142 ARG B N 1
ATOM 4596 C CA . ARG B 1 142 ? -26.859 26.188 18.75 1 95.62 142 ARG B CA 1
ATOM 4597 C C . ARG B 1 142 ? -28.031 25.203 18.766 1 95.62 142 ARG B C 1
ATOM 4599 O O . ARG B 1 142 ? -29.109 25.531 19.297 1 95.62 142 ARG B O 1
ATOM 4606 N N . ILE B 1 143 ? -27.828 24.078 18.203 1 95.31 143 ILE B N 1
ATOM 4607 C CA . ILE B 1 143 ? -28.859 23.047 18.141 1 95.31 143 ILE B CA 1
ATOM 4608 C C . ILE B 1 143 ? -29.234 22.594 19.547 1 95.31 143 ILE B C 1
ATOM 4610 O O . ILE B 1 143 ? -30.422 22.438 19.859 1 95.31 143 ILE B O 1
ATOM 4614 N N . LEU B 1 144 ? -28.297 22.406 20.359 1 94.75 144 LEU B N 1
ATOM 4615 C CA . LEU B 1 144 ? -28.531 22.016 21.75 1 94.75 144 LEU B CA 1
ATOM 4616 C C . LEU B 1 144 ? -29.375 23.078 22.469 1 94.75 144 LEU B C 1
ATOM 4618 O O . LEU B 1 144 ? -30.312 22.75 23.188 1 94.75 144 LEU B O 1
ATOM 4622 N N . GLN B 1 145 ? -29 24.297 22.219 1 94.44 145 GLN B N 1
ATOM 4623 C CA . GLN B 1 145 ? -29.766 25.391 22.812 1 94.44 145 GLN B CA 1
ATOM 4624 C C . GLN B 1 145 ? -31.203 25.391 22.312 1 94.44 145 GLN B C 1
ATOM 4626 O O . GLN B 1 145 ? -32.125 25.594 23.094 1 94.44 145 GLN B O 1
ATOM 4631 N N . GLU B 1 146 ? -31.312 25.188 21.047 1 94.5 146 GLU B N 1
ATOM 4632 C CA . GLU B 1 146 ? -32.656 25.125 20.469 1 94.5 146 GLU B CA 1
ATOM 4633 C C . GLU B 1 146 ? -33.5 24.016 21.094 1 94.5 146 GLU B C 1
ATOM 4635 O O . GLU B 1 146 ? -34.656 24.219 21.469 1 94.5 146 GLU B O 1
ATOM 4640 N N . TYR B 1 147 ? -32.938 22.844 21.219 1 92.5 147 TYR B N 1
ATOM 4641 C CA . TYR B 1 147 ? -33.625 21.719 21.844 1 92.5 147 TYR B CA 1
ATOM 4642 C C . TYR B 1 147 ? -33.938 22.031 23.297 1 92.5 147 TYR B C 1
ATOM 4644 O O . TYR B 1 147 ? -35.062 21.734 23.766 1 92.5 147 TYR B O 1
ATOM 4652 N N . PHE B 1 148 ? -33.062 22.641 23.969 1 93.06 148 PHE B N 1
ATOM 4653 C CA . PHE B 1 148 ? -33.281 22.984 25.375 1 93.06 148 PHE B CA 1
ATOM 4654 C C . PHE B 1 148 ? -34.375 24.016 25.516 1 93.06 148 PHE B C 1
ATOM 4656 O O . PHE B 1 148 ? -35.219 23.906 26.406 1 93.06 148 PHE B O 1
ATOM 4663 N N . ASP B 1 149 ? -34.375 24.953 24.641 1 93.44 149 ASP B N 1
ATOM 4664 C CA . ASP B 1 149 ? -35.406 26.016 24.688 1 93.44 149 ASP B CA 1
ATOM 4665 C C . ASP B 1 149 ? -36.812 25.438 24.469 1 93.44 149 ASP B C 1
ATOM 4667 O O . ASP B 1 149 ? -37.781 25.984 24.969 1 93.44 149 ASP B O 1
ATOM 4671 N N . GLN B 1 150 ? -36.812 24.422 23.75 1 91.88 150 GLN B N 1
ATOM 4672 C CA . GLN B 1 150 ? -38.094 23.781 23.516 1 91.88 150 GLN B CA 1
ATOM 4673 C C . GLN B 1 150 ? -38.594 23.047 24.75 1 91.88 150 GLN B C 1
ATOM 4675 O O . GLN B 1 150 ? -39.812 23 25 1 91.88 150 GLN B O 1
ATOM 4680 N N . THR B 1 151 ? -37.656 22.453 25.516 1 91.31 151 THR B N 1
ATOM 4681 C CA . THR B 1 151 ? -38.062 21.719 26.703 1 91.31 151 THR B CA 1
ATOM 4682 C C . THR B 1 151 ? -37.062 21.953 27.828 1 91.31 151 THR B C 1
ATOM 4684 O O . THR B 1 151 ? -36.312 21.047 28.203 1 91.31 151 THR B O 1
ATOM 4687 N N . PRO B 1 152 ? -37.188 23.156 28.406 1 93.38 152 PRO B N 1
ATOM 4688 C CA . PRO B 1 152 ? -36.25 23.469 29.5 1 93.38 152 PRO B CA 1
ATOM 4689 C C . PRO B 1 152 ? -36.656 22.781 30.812 1 93.38 152 PRO B C 1
ATOM 4691 O O . PRO B 1 152 ? -37.625 23.172 31.453 1 93.38 152 PRO B O 1
ATOM 4694 N N . CYS B 1 153 ? -35.906 21.781 31.141 1 95.12 153 CYS B N 1
ATOM 4695 C CA . CYS B 1 153 ? -36.219 21.016 32.344 1 95.12 153 CYS B CA 1
ATOM 4696 C C . CYS B 1 153 ? -34.969 20.359 32.906 1 95.12 153 CYS B C 1
ATOM 4698 O O . CYS B 1 153 ? -33.906 20.391 32.281 1 95.12 153 CYS B O 1
ATOM 4700 N N . GLU B 1 154 ? -35.156 19.766 34.125 1 94.75 154 GLU B N 1
ATOM 4701 C CA . GLU B 1 154 ? -34.031 19.141 34.844 1 94.75 154 GLU B CA 1
ATOM 4702 C C . GLU B 1 154 ? -33.5 17.922 34.094 1 94.75 154 GLU B C 1
ATOM 4704 O O . GLU B 1 154 ? -32.312 17.641 34.094 1 94.75 154 GLU B O 1
ATOM 4709 N N . GLN B 1 155 ? -34.406 17.234 33.438 1 94.25 155 GLN B N 1
ATOM 4710 C CA . GLN B 1 155 ? -34 16.062 32.688 1 94.25 155 GLN B CA 1
ATOM 4711 C C . GLN B 1 155 ? -33.062 16.422 31.547 1 94.25 155 GLN B C 1
ATOM 4713 O O . GLN B 1 155 ? -32.062 15.727 31.297 1 94.25 155 GLN B O 1
ATOM 4718 N N . MET B 1 156 ? -33.344 17.484 30.953 1 94.5 156 MET B N 1
ATOM 4719 C CA . MET B 1 156 ? -32.5 17.984 29.859 1 94.5 156 MET B CA 1
ATOM 4720 C C . MET B 1 156 ? -31.125 18.422 30.375 1 94.5 156 MET B C 1
ATOM 4722 O O . MET B 1 156 ? -30.109 18.141 29.766 1 94.5 156 MET B O 1
ATOM 4726 N N . ILE B 1 157 ? -31.203 19.062 31.469 1 94.75 157 ILE B N 1
ATOM 4727 C CA . ILE B 1 157 ? -29.969 19.531 32.062 1 94.75 157 ILE B CA 1
ATOM 4728 C C . ILE B 1 157 ? -29.062 18.344 32.375 1 94.75 157 ILE B C 1
ATOM 4730 O O . ILE B 1 157 ? -27.875 18.375 32.094 1 94.75 157 ILE B O 1
ATOM 4734 N N . GLN B 1 158 ? -29.656 17.406 32.938 1 93.94 158 GLN B N 1
ATOM 4735 C CA . GLN B 1 158 ? -28.906 16.203 33.312 1 93.94 158 GLN B CA 1
ATOM 4736 C C . GLN B 1 158 ? -28.328 15.516 32.062 1 93.94 158 GLN B C 1
ATOM 4738 O O . GLN B 1 158 ? -27.172 15.102 32.062 1 93.94 158 GLN B O 1
ATOM 4743 N N . TRP B 1 159 ? -29.094 15.422 31.078 1 94.94 159 TRP B N 1
ATOM 4744 C CA . TRP B 1 159 ? -28.656 14.766 29.859 1 94.94 159 TRP B CA 1
ATOM 4745 C C . TRP B 1 159 ? -27.484 15.516 29.219 1 94.94 159 TRP B C 1
ATOM 4747 O O . TRP B 1 159 ? -26.516 14.906 28.797 1 94.94 159 TRP B O 1
ATOM 4757 N N . ILE B 1 160 ? -27.594 16.781 29.125 1 95 160 ILE B N 1
ATOM 4758 C CA . ILE B 1 160 ? -26.531 17.609 28.547 1 95 160 ILE B CA 1
ATOM 4759 C C . ILE B 1 160 ? -25.234 17.406 29.328 1 95 160 ILE B C 1
ATOM 4761 O O . ILE B 1 160 ? -24.172 17.203 28.75 1 95 160 ILE B O 1
ATOM 4765 N N . GLY B 1 161 ? -25.344 17.391 30.609 1 93.69 161 GLY B N 1
ATOM 4766 C CA . GLY B 1 161 ? -24.188 17.203 31.469 1 93.69 161 GLY B CA 1
ATOM 4767 C C . GLY B 1 161 ? -23.531 15.844 31.312 1 93.69 161 GLY B C 1
ATOM 4768 O O . GLY B 1 161 ? -22.297 15.727 31.375 1 93.69 161 GLY B O 1
ATOM 4769 N N . ASP B 1 162 ? -24.359 14.828 31.062 1 94.56 162 ASP B N 1
ATOM 4770 C CA . ASP B 1 162 ? -23.859 13.461 30.969 1 94.56 162 ASP B CA 1
ATOM 4771 C C . ASP B 1 162 ? -23.281 13.18 29.594 1 94.56 162 ASP B C 1
ATOM 4773 O O . ASP B 1 162 ? -22.406 12.32 29.438 1 94.56 162 ASP B O 1
ATOM 4777 N N . THR B 1 163 ? -23.734 13.906 28.594 1 95.69 163 THR B N 1
ATOM 4778 C CA . THR B 1 163 ? -23.469 13.539 27.203 1 95.69 163 THR B CA 1
ATOM 4779 C C . THR B 1 163 ? -22.391 14.43 26.594 1 95.69 163 THR B C 1
ATOM 4781 O O . THR B 1 163 ? -21.672 14.016 25.688 1 95.69 163 THR B O 1
ATOM 4784 N N . PHE B 1 164 ? -22.266 15.664 27.016 1 95.88 164 PHE B N 1
ATOM 4785 C CA . PHE B 1 164 ? -21.359 16.641 26.406 1 95.88 164 PHE B CA 1
ATOM 4786 C C . PHE B 1 164 ? -20.359 17.156 27.438 1 95.88 164 PHE B C 1
ATOM 4788 O O . PHE B 1 164 ? -20.578 17.047 28.641 1 95.88 164 PHE B O 1
ATOM 4795 N N . PRO B 1 165 ? -19.188 17.641 26.938 1 94.38 165 PRO B N 1
ATOM 4796 C CA . PRO B 1 165 ? -18.188 18.172 27.875 1 94.38 165 PRO B CA 1
ATOM 4797 C C . PRO B 1 165 ? -18.688 19.375 28.672 1 94.38 165 PRO B C 1
ATOM 4799 O O . PRO B 1 165 ? -19.625 20.062 28.234 1 94.38 165 PRO B O 1
ATOM 4802 N N . ASP B 1 166 ? -18 19.703 29.719 1 92.38 166 ASP B N 1
ATOM 4803 C CA . ASP B 1 166 ? -18.391 20.75 30.641 1 92.38 166 ASP B CA 1
ATOM 4804 C C . ASP B 1 166 ? -18.453 22.109 29.953 1 92.38 166 ASP B C 1
ATOM 4806 O O . ASP B 1 166 ? -19.359 22.906 30.203 1 92.38 166 ASP B O 1
ATOM 4810 N N . TYR B 1 167 ? -17.516 22.328 29.109 1 89.75 167 TYR B N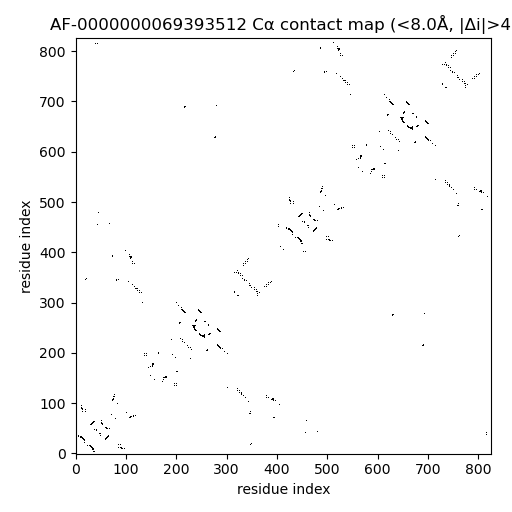 1
ATOM 4811 C CA . TYR B 1 167 ? -17.469 23.641 28.5 1 89.75 167 TYR B CA 1
ATOM 4812 C C . TYR B 1 167 ? -18.672 23.875 27.594 1 89.75 167 TYR B C 1
ATOM 4814 O O . TYR B 1 167 ? -19.125 25.016 27.422 1 89.75 167 TYR B O 1
ATOM 4822 N N . ILE B 1 168 ? -19.219 22.812 27.094 1 91.62 168 ILE B N 1
ATOM 4823 C CA . ILE B 1 168 ? -20.422 22.922 26.281 1 91.62 168 ILE B CA 1
ATOM 4824 C C . ILE B 1 168 ? -21.625 23.25 27.156 1 91.62 168 ILE B C 1
ATOM 4826 O O . ILE B 1 168 ? -22.469 24.078 26.797 1 91.62 168 ILE B O 1
ATOM 4830 N N . MET B 1 169 ? -21.656 22.562 28.219 1 88.38 169 MET B N 1
ATOM 4831 C CA . MET B 1 169 ? -22.734 22.812 29.188 1 88.38 169 MET B CA 1
ATOM 4832 C C . MET B 1 169 ? -22.766 24.281 29.594 1 88.38 169 MET B C 1
ATOM 4834 O O . MET B 1 169 ? -23.844 24.859 29.75 1 88.38 169 MET B O 1
ATOM 4838 N N . ASN B 1 170 ? -21.656 24.875 29.688 1 90.56 170 ASN B N 1
ATOM 4839 C CA . ASN B 1 170 ? -21.547 26.266 30.094 1 90.56 170 ASN B CA 1
ATOM 4840 C C . ASN B 1 170 ? -22.047 27.219 29 1 90.56 170 ASN B C 1
ATOM 4842 O O . ASN B 1 170 ? -22.406 28.359 29.281 1 90.56 170 ASN B O 1
ATOM 4846 N N . LEU B 1 171 ? -22.078 26.75 27.844 1 90 171 LEU B N 1
ATOM 4847 C CA . LEU B 1 171 ? -22.469 27.578 26.719 1 90 171 LEU B CA 1
ATOM 4848 C C . LEU B 1 171 ? -23.984 27.531 26.516 1 90 171 LEU B C 1
ATOM 4850 O O . LEU B 1 171 ? -24.531 28.391 25.812 1 90 171 LEU B O 1
ATOM 4854 N N . VAL B 1 172 ? -24.562 26.5 27.078 1 89.88 172 VAL B N 1
ATOM 4855 C CA . VAL B 1 172 ? -26 26.375 26.984 1 89.88 172 VAL B CA 1
ATOM 4856 C C . VAL B 1 172 ? -26.656 27.031 28.203 1 89.88 172 VAL B C 1
ATOM 4858 O O . VAL B 1 172 ? -26.234 26.812 29.328 1 89.88 172 VAL B O 1
ATOM 4861 N N . ASP B 1 173 ? -27.562 27.922 28 1 87.5 173 ASP B N 1
ATOM 4862 C CA . ASP B 1 173 ? -28.266 28.594 29.094 1 87.5 173 ASP B CA 1
ATOM 4863 C C . ASP B 1 173 ? -29.219 27.641 29.812 1 87.5 173 ASP B C 1
ATOM 4865 O O . ASP B 1 173 ? -30.406 27.578 29.484 1 87.5 173 ASP B O 1
ATOM 4869 N N . VAL B 1 174 ? -28.688 26.984 30.875 1 87.5 174 VAL B N 1
ATOM 4870 C CA . VAL B 1 174 ? -29.453 25.906 31.469 1 87.5 174 VAL B CA 1
ATOM 4871 C C . VAL B 1 174 ? -30.25 26.438 32.656 1 87.5 174 VAL B C 1
ATOM 4873 O O . VAL B 1 174 ? -31 25.703 33.312 1 87.5 174 VAL B O 1
ATOM 4876 N N . GLU B 1 175 ? -30.172 27.703 32.969 1 87.62 175 GLU B N 1
ATOM 4877 C CA . GLU B 1 175 ? -30.781 28.281 34.156 1 87.62 175 GLU B CA 1
ATOM 4878 C C . GLU B 1 175 ? -32.312 28.203 34.062 1 87.62 175 GLU B C 1
ATOM 4880 O O . GLU B 1 175 ? -32.969 27.969 35.094 1 87.62 175 GLU B O 1
ATOM 4885 N N . LYS B 1 176 ? -32.75 28.391 32.969 1 88.56 176 LYS B N 1
ATOM 4886 C CA . LYS B 1 176 ? -34.219 28.422 32.75 1 88.56 176 LYS B CA 1
ATOM 4887 C C . LYS B 1 176 ? -34.844 27.078 33.094 1 88.56 176 LYS B C 1
ATOM 4889 O O . LYS B 1 176 ? -36.031 27 33.344 1 88.56 176 LYS B O 1
ATOM 4894 N N . GLY B 1 177 ? -34.094 26.016 33.031 1 90.19 177 GLY B N 1
ATOM 4895 C CA . GLY B 1 177 ? -34.625 24.672 33.219 1 90.19 177 GLY B CA 1
ATOM 4896 C C . GLY B 1 177 ? -34.406 24.125 34.625 1 90.19 177 GLY B C 1
ATOM 4897 O O . GLY B 1 177 ? -34.875 23.047 34.969 1 90.19 177 GLY B O 1
ATOM 4898 N N . ARG B 1 178 ? -33.781 24.875 35.469 1 91.88 178 ARG B N 1
ATOM 4899 C CA . ARG B 1 178 ? -33.469 24.406 36.812 1 91.88 178 ARG B CA 1
ATOM 4900 C C . ARG B 1 178 ? -34.75 24.312 37.656 1 91.88 178 ARG B C 1
ATOM 4902 O O . ARG B 1 178 ? -35.531 25.234 37.688 1 91.88 178 ARG B O 1
ATOM 4909 N N . GLY B 1 179 ? -34.812 23.203 38.281 1 90.94 179 GLY B N 1
ATOM 4910 C CA . GLY B 1 179 ? -35.938 23 39.156 1 90.94 179 GLY B CA 1
ATOM 4911 C C . GLY B 1 179 ? -37.219 22.625 38.438 1 90.94 179 GLY B C 1
ATOM 4912 O O . GLY B 1 179 ? -38.281 22.438 39.062 1 90.94 179 GLY B O 1
ATOM 4913 N N . LYS B 1 180 ? -37.188 22.594 37.156 1 93.75 180 LYS B N 1
ATOM 4914 C CA . LYS B 1 180 ? -38.375 22.25 36.344 1 93.75 180 LYS B CA 1
ATOM 4915 C C . LYS B 1 180 ? -38.312 20.797 35.875 1 93.75 180 LYS B C 1
ATOM 4917 O O . LYS B 1 180 ? -37.312 20.359 35.344 1 93.75 180 LYS B O 1
ATOM 4922 N N . TYR B 1 181 ? -39.438 20.078 36.188 1 91.69 181 TYR B N 1
ATOM 4923 C CA . TYR B 1 181 ? -39.531 18.688 35.781 1 91.69 181 TYR B CA 1
ATOM 4924 C C . TYR B 1 181 ? -40.75 18.469 34.844 1 91.69 181 TYR B C 1
ATOM 4926 O O . TYR B 1 181 ? -41.781 19.062 35.062 1 91.69 181 TYR B O 1
ATOM 4934 N N . ILE B 1 182 ? -40.625 17.953 33.781 1 88.31 182 ILE B N 1
ATOM 4935 C CA . ILE B 1 182 ? -41.719 17.656 32.875 1 88.31 182 ILE B CA 1
ATOM 4936 C C . ILE B 1 182 ? -42.125 16.188 33.031 1 88.31 182 ILE B C 1
ATOM 4938 O O . ILE B 1 182 ? -41.312 15.336 33.375 1 88.31 182 ILE B O 1
ATOM 4942 N N . LYS B 1 183 ? -43.5 16.172 32.875 1 84.38 183 LYS B N 1
ATOM 4943 C CA . LYS B 1 183 ? -44.031 14.82 32.875 1 84.38 183 LYS B CA 1
ATOM 4944 C C . LYS B 1 183 ? -43.969 14.195 31.484 1 84.38 183 LYS B C 1
ATOM 4946 O O . LYS B 1 183 ? -44.25 14.859 30.484 1 84.38 183 LYS B O 1
ATOM 4951 N N . GLY B 1 184 ? -43.219 13.18 31.219 1 81.44 184 GLY B N 1
ATOM 4952 C CA . GLY B 1 184 ? -43.125 12.492 29.938 1 81.44 184 GLY B CA 1
ATOM 4953 C C . GLY B 1 184 ? -41.719 12.055 29.594 1 81.44 184 GLY B C 1
ATOM 4954 O O . GLY B 1 184 ? -40.781 12.258 30.375 1 81.44 184 GLY B O 1
ATOM 4955 N N . PHE B 1 185 ? -41.719 11.352 28.5 1 83.81 185 PHE B N 1
ATOM 4956 C CA . PHE B 1 185 ? -40.469 10.773 28.016 1 83.81 185 PHE B CA 1
ATOM 4957 C C . PHE B 1 185 ? -39.844 11.656 26.953 1 83.81 185 PHE B C 1
ATOM 4959 O O . PHE B 1 185 ? -40.531 12.125 26.047 1 83.81 185 PHE B O 1
ATOM 4966 N N . ILE B 1 186 ? -38.688 12.203 27.203 1 88.56 186 ILE B N 1
ATOM 4967 C CA . ILE B 1 186 ? -37.906 12.914 26.188 1 88.56 186 ILE B CA 1
ATOM 4968 C C . ILE B 1 186 ? -37 11.93 25.438 1 88.56 186 ILE B C 1
ATOM 4970 O O . ILE B 1 186 ? -36.25 11.18 26.062 1 88.56 186 ILE B O 1
ATOM 4974 N N . ASP B 1 187 ? -37.094 11.922 24.047 1 86.31 187 ASP B N 1
ATOM 4975 C CA . ASP B 1 187 ? -36.281 11.016 23.234 1 86.31 187 ASP B CA 1
ATOM 4976 C C . ASP B 1 187 ? -34.938 11.633 22.875 1 86.31 187 ASP B C 1
ATOM 4978 O O . ASP B 1 187 ? -34.75 12.125 21.75 1 86.31 187 ASP B O 1
ATOM 4982 N N . PHE B 1 188 ? -34.062 11.438 23.797 1 90.25 188 PHE B N 1
ATOM 4983 C CA . PHE B 1 188 ? -32.75 12.031 23.625 1 90.25 188 PHE B CA 1
ATOM 4984 C C . PHE B 1 188 ? -32 11.383 22.453 1 90.25 188 PHE B C 1
ATOM 4986 O O . PHE B 1 188 ? -31.125 11.992 21.859 1 90.25 188 PHE B O 1
ATOM 4993 N N . GLU B 1 189 ? -32.375 10.156 22.125 1 87.06 189 GLU B N 1
ATOM 4994 C CA . GLU B 1 189 ? -31.703 9.43 21.062 1 87.06 189 GLU B CA 1
ATOM 4995 C C . GLU B 1 189 ? -32 10.055 19.688 1 87.06 189 GLU B C 1
ATOM 4997 O O . GLU B 1 189 ? -31.156 10.008 18.797 1 87.06 189 GLU B O 1
ATOM 5002 N N . LYS B 1 190 ? -33.094 10.562 19.578 1 85.62 190 LYS B N 1
ATOM 5003 C CA . LYS B 1 190 ? -33.438 11.25 18.344 1 85.62 190 LYS B CA 1
ATOM 5004 C C . LYS B 1 190 ? -32.531 12.445 18.094 1 85.62 190 LYS B C 1
ATOM 5006 O O . LYS B 1 190 ? -32.156 12.727 16.938 1 85.62 190 LYS B O 1
ATOM 5011 N N . PHE B 1 191 ? -32.125 13.078 19.172 1 89.5 191 PHE B N 1
ATOM 5012 C CA . PHE B 1 191 ? -31.25 14.242 19.062 1 89.5 191 PHE B CA 1
ATOM 5013 C C . PHE B 1 191 ? -29.875 13.836 18.547 1 89.5 191 PHE B C 1
ATOM 5015 O O . PHE B 1 191 ? -29.25 14.578 17.797 1 89.5 191 PHE B O 1
ATOM 5022 N N . MET B 1 192 ? -29.531 12.602 18.875 1 90.69 192 MET B N 1
ATOM 5023 C CA . MET B 1 192 ? -28.172 12.141 18.609 1 90.69 192 MET B CA 1
ATOM 5024 C C . MET B 1 192 ? -28.031 11.641 17.172 1 90.69 192 MET B C 1
ATOM 5026 O O . MET B 1 192 ? -27 11.109 16.797 1 90.69 192 MET B O 1
ATOM 5030 N N . ARG B 1 193 ? -28.906 11.898 16.391 1 87.56 193 ARG B N 1
ATOM 5031 C CA . ARG B 1 193 ? -28.797 11.625 14.961 1 87.56 193 ARG B CA 1
ATOM 5032 C C . ARG B 1 193 ? -28.125 12.781 14.234 1 87.56 193 ARG B C 1
ATOM 5034 O O . ARG B 1 193 ? -27.703 12.633 13.086 1 87.56 193 ARG B O 1
ATOM 5041 N N . ASN B 1 194 ? -28.109 13.906 14.969 1 90.44 194 ASN B N 1
ATOM 5042 C CA . ASN B 1 194 ? -27.469 15.086 14.398 1 90.44 194 ASN B CA 1
ATOM 5043 C C . ASN B 1 194 ? -25.938 14.945 14.383 1 90.44 194 ASN B C 1
ATOM 5045 O O . ASN B 1 194 ? -25.328 14.672 15.414 1 90.44 194 ASN B O 1
ATOM 5049 N N . ALA B 1 195 ? -25.391 15.203 13.227 1 92.44 195 ALA B N 1
ATOM 5050 C CA . ALA B 1 195 ? -23.969 14.961 13.023 1 92.44 195 ALA B CA 1
ATOM 5051 C C . ALA B 1 195 ? -23.125 15.883 13.898 1 92.44 195 ALA B C 1
ATOM 5053 O O . ALA B 1 195 ? -22.078 15.484 14.406 1 92.44 195 ALA B O 1
ATOM 5054 N N . SER B 1 196 ? -23.547 17.078 14.117 1 95.69 196 SER B N 1
ATOM 5055 C CA . SER B 1 196 ? -22.812 18.047 14.922 1 95.69 196 SER B CA 1
ATOM 5056 C C . SER B 1 196 ? -22.812 17.641 16.391 1 95.69 196 SER B C 1
ATOM 5058 O O . SER B 1 196 ? -21.781 17.734 17.078 1 95.69 196 SER B O 1
ATOM 5060 N N . LEU B 1 197 ? -23.953 17.188 16.828 1 95.44 197 LEU B N 1
ATOM 5061 C CA . LEU B 1 197 ? -24.047 16.734 18.219 1 95.44 197 LEU B CA 1
ATOM 5062 C C . LEU B 1 197 ? -23.203 15.477 18.422 1 95.44 197 LEU B C 1
ATOM 5064 O O . LEU B 1 197 ? -22.562 15.328 19.469 1 95.44 197 LEU B O 1
ATOM 5068 N N . GLN B 1 198 ? -23.219 14.648 17.422 1 95.25 198 GLN B N 1
ATOM 5069 C CA . GLN B 1 198 ? -22.422 13.438 17.5 1 95.25 198 GLN B CA 1
ATOM 5070 C C . GLN B 1 198 ? -20.938 13.766 17.656 1 95.25 198 GLN B C 1
ATOM 5072 O O . GLN B 1 198 ? -20.234 13.141 18.453 1 95.25 198 GLN B O 1
ATOM 5077 N N . MET B 1 199 ? -20.516 14.695 16.953 1 95.88 199 MET B N 1
ATOM 5078 C CA . MET B 1 199 ? -19.094 15.047 16.953 1 95.88 199 MET B CA 1
ATOM 5079 C C . MET B 1 199 ? -18.672 15.57 18.328 1 95.88 199 MET B C 1
ATOM 5081 O O . MET B 1 199 ? -17.609 15.195 18.828 1 95.88 199 MET B O 1
ATOM 5085 N N . ILE B 1 200 ? -19.531 16.422 18.969 1 96.31 200 ILE B N 1
ATOM 5086 C CA . ILE B 1 200 ? -19.094 17.094 20.188 1 96.31 200 ILE B CA 1
ATOM 5087 C C . ILE B 1 200 ? -19.453 16.234 21.406 1 96.31 200 ILE B C 1
ATOM 5089 O O . ILE B 1 200 ? -19.094 16.578 22.531 1 96.31 200 ILE B O 1
ATOM 5093 N N . SER B 1 201 ? -20.125 15.125 21.188 1 96.06 201 SER B N 1
ATOM 5094 C CA . SER B 1 201 ? -20.484 14.242 22.297 1 96.06 201 SER B CA 1
ATOM 5095 C C . SER B 1 201 ? -19.266 13.508 22.828 1 96.06 201 SER B C 1
ATOM 5097 O O . SER B 1 201 ? -18.375 13.133 22.078 1 96.06 201 SER B O 1
ATOM 5099 N N . THR B 1 202 ? -19.266 13.242 24.172 1 94.38 202 THR B N 1
ATOM 5100 C CA . THR B 1 202 ? -18.172 12.516 24.797 1 94.38 202 THR B CA 1
ATOM 5101 C C . THR B 1 202 ? -18.484 11.023 24.859 1 94.38 202 THR B C 1
ATOM 5103 O O . THR B 1 202 ? -17.609 10.211 25.172 1 94.38 202 THR B O 1
ATOM 5106 N N . GLN B 1 203 ? -19.734 10.672 24.578 1 92.06 203 GLN B N 1
ATOM 5107 C CA . GLN B 1 203 ? -20.172 9.273 24.641 1 92.06 203 GLN B CA 1
ATOM 5108 C C . GLN B 1 203 ? -19.891 8.562 23.328 1 92.06 203 GLN B C 1
ATOM 5110 O O . GLN B 1 203 ? -20.094 9.141 22.25 1 92.06 203 GLN B O 1
ATOM 5115 N N . PRO B 1 204 ? -19.484 7.254 23.5 1 93.25 204 PRO B N 1
ATOM 5116 C CA . PRO B 1 204 ? -19.344 6.496 22.25 1 93.25 204 PRO B CA 1
ATOM 5117 C C . PRO B 1 204 ? -20.641 6.406 21.469 1 93.25 204 PRO B C 1
ATOM 5119 O O . PRO B 1 204 ? -21.719 6.293 22.047 1 93.25 204 PRO B O 1
ATOM 5122 N N . LEU B 1 205 ? -20.469 6.523 20.203 1 95.62 205 LEU B N 1
ATOM 5123 C CA . LEU B 1 205 ? -21.641 6.445 19.359 1 95.62 205 LEU B CA 1
ATOM 5124 C C . LEU B 1 205 ? -22.203 5.027 19.328 1 95.62 205 LEU B C 1
ATOM 5126 O O . LEU B 1 205 ? -21.469 4.055 19.484 1 95.62 205 LEU B O 1
ATOM 5130 N N . LYS B 1 206 ? -23.453 4.957 19.188 1 95.12 206 LYS B N 1
ATOM 5131 C CA . LYS B 1 206 ? -24.141 3.67 19.172 1 95.12 206 LYS B CA 1
ATOM 5132 C C . LYS B 1 206 ? -24.469 3.252 17.75 1 95.12 206 LYS B C 1
ATOM 5134 O O . LYS B 1 206 ? -24.859 4.09 16.922 1 95.12 206 LYS B O 1
ATOM 5139 N N . GLN B 1 207 ? -24.5 1.925 17.484 1 95.81 207 GLN B N 1
ATOM 5140 C CA . GLN B 1 207 ? -24.734 1.417 16.141 1 95.81 207 GLN B CA 1
ATOM 5141 C C . GLN B 1 207 ? -26.141 1.739 15.664 1 95.81 207 GLN B C 1
ATOM 5143 O O . GLN B 1 207 ? -26.375 1.992 14.477 1 95.81 207 GLN B O 1
ATOM 5148 N N . TYR B 1 208 ? -27.094 1.729 16.578 1 95.12 208 TYR B N 1
ATOM 5149 C CA . TYR B 1 208 ? -28.484 1.884 16.172 1 95.12 208 TYR B CA 1
ATOM 5150 C C . TYR B 1 208 ? -28.719 3.266 15.578 1 95.12 208 TYR B C 1
ATOM 5152 O O . TYR B 1 208 ? -29.719 3.48 14.867 1 95.12 208 TYR B O 1
ATOM 5160 N N . HIS B 1 209 ? -27.797 4.203 15.812 1 92.5 209 HIS B N 1
ATOM 5161 C CA . HIS B 1 209 ? -27.922 5.527 15.219 1 92.5 209 HIS B CA 1
ATOM 5162 C C . HIS B 1 209 ? -27.625 5.496 13.727 1 92.5 209 HIS B C 1
ATOM 5164 O O . HIS B 1 209 ? -27.953 6.438 13 1 92.5 209 HIS B O 1
ATOM 5170 N N . PHE B 1 210 ? -27.047 4.492 13.281 1 95 210 PHE B N 1
ATOM 5171 C CA . PHE B 1 210 ? -26.578 4.414 11.906 1 95 210 PHE B CA 1
ATOM 5172 C C . PHE B 1 210 ? -27.328 3.332 11.141 1 95 210 PHE B C 1
ATOM 5174 O O . PHE B 1 210 ? -26.828 2.811 10.141 1 95 210 PHE B O 1
ATOM 5181 N N . VAL B 1 211 ? -28.438 2.949 11.719 1 95.31 211 VAL B N 1
ATOM 5182 C CA . VAL B 1 211 ? -29.344 2.043 11.008 1 95.31 211 VAL B CA 1
ATOM 5183 C C . VAL B 1 211 ? -30.344 2.85 10.188 1 95.31 211 VAL B C 1
ATOM 5185 O O . VAL B 1 211 ? -31.016 3.744 10.719 1 95.31 211 VAL B O 1
ATOM 5188 N N . LYS B 1 212 ? -30.406 2.559 8.945 1 93.12 212 LYS B N 1
ATOM 5189 C CA . LYS B 1 212 ? -31.297 3.299 8.047 1 93.12 212 LYS B CA 1
ATOM 5190 C C . LYS B 1 212 ? -32.375 2.389 7.457 1 93.12 212 LYS B C 1
ATOM 5192 O O . LYS B 1 212 ? -32.188 1.17 7.395 1 93.12 212 LYS B O 1
ATOM 5197 N N . LEU B 1 213 ? -33.375 3.01 7.082 1 93.31 213 LEU B N 1
ATOM 5198 C CA . LEU B 1 213 ? -34.469 2.299 6.418 1 93.31 213 LEU B CA 1
ATOM 5199 C C . LEU B 1 213 ? -34.156 2.111 4.934 1 93.31 213 LEU B C 1
ATOM 5201 O O . LEU B 1 213 ? -33.781 3.062 4.25 1 93.31 213 LEU B O 1
ATOM 5205 N N . VAL B 1 214 ? -34.219 0.889 4.484 1 91.06 214 VAL B N 1
ATOM 5206 C CA . VAL B 1 214 ? -34 0.587 3.076 1 91.06 214 VAL B CA 1
ATOM 5207 C C . VAL B 1 214 ? -35.312 0.436 2.344 1 91.06 214 VAL B C 1
ATOM 5209 O O . VAL B 1 214 ? -35.5 0.974 1.248 1 91.06 214 VAL B O 1
ATOM 5212 N N . HIS B 1 215 ? -36.156 -0.393 2.965 1 90.31 215 HIS B N 1
ATOM 5213 C CA . HIS B 1 215 ? -37.469 -0.67 2.361 1 90.31 215 HIS B CA 1
ATOM 5214 C C . HIS B 1 215 ? -38.531 -0.841 3.428 1 90.31 215 HIS B C 1
ATOM 5216 O O . HIS B 1 215 ? -38.281 -1.433 4.48 1 90.31 215 HIS B O 1
ATOM 5222 N N . ASN B 1 216 ? -39.719 -0.261 3.139 1 90.5 216 ASN B N 1
ATOM 5223 C CA . ASN B 1 216 ? -40.844 -0.3 4.066 1 90.5 216 ASN B CA 1
ATOM 5224 C C . ASN B 1 216 ? -42 -1.12 3.512 1 90.5 216 ASN B C 1
ATOM 5226 O O . ASN B 1 216 ? -42.562 -0.778 2.473 1 90.5 216 ASN B O 1
ATOM 5230 N N . TYR B 1 217 ? -42.406 -2.172 4.254 1 89.88 217 TYR B N 1
ATOM 5231 C CA . TYR B 1 217 ? -43.531 -3.021 3.814 1 89.88 217 TYR B CA 1
ATOM 5232 C C . TYR B 1 217 ? -44.75 -2.807 4.684 1 89.88 217 TYR B C 1
ATOM 5234 O O . TYR B 1 217 ? -45.781 -3.453 4.477 1 89.88 217 TYR B O 1
ATOM 5242 N N . PHE B 1 218 ? -44.625 -1.985 5.695 1 86.06 218 PHE B N 1
ATOM 5243 C CA . PHE B 1 218 ? -45.812 -1.641 6.473 1 86.06 218 PHE B CA 1
ATOM 5244 C C . PHE B 1 218 ? -46.844 -0.928 5.602 1 86.06 218 PHE B C 1
ATOM 5246 O O . PHE B 1 218 ? -46.5 -0.327 4.582 1 86.06 218 PHE B O 1
ATOM 5253 N N . ASP B 1 219 ? -48.031 -0.989 6.133 1 82.94 219 ASP B N 1
ATOM 5254 C CA . ASP B 1 219 ? -49.094 -0.277 5.441 1 82.94 219 ASP B CA 1
ATOM 5255 C C . ASP B 1 219 ? -48.969 1.234 5.609 1 82.94 219 ASP B C 1
ATOM 5257 O O . ASP B 1 219 ? -49.25 1.998 4.688 1 82.94 219 ASP B O 1
ATOM 5261 N N . HIS B 1 220 ? -48.438 1.551 6.746 1 80.62 220 HIS B N 1
ATOM 5262 C CA . HIS B 1 220 ? -48.25 2.977 7 1 80.62 220 HIS B CA 1
ATOM 5263 C C . HIS B 1 220 ? -46.875 3.457 6.523 1 80.62 220 HIS B C 1
ATOM 5265 O O . HIS B 1 220 ? -45.969 2.66 6.379 1 80.62 220 HIS B O 1
ATOM 5271 N N . GLN B 1 221 ? -47 4.711 6.137 1 76.81 221 GLN B N 1
ATOM 5272 C CA . GLN B 1 221 ? -45.75 5.312 5.629 1 76.81 221 GLN B CA 1
ATOM 5273 C C . GLN B 1 221 ? -44.75 5.523 6.75 1 76.81 221 GLN B C 1
ATOM 5275 O O . GLN B 1 221 ? -45.094 6.004 7.828 1 76.81 221 GLN B O 1
ATOM 5280 N N . VAL B 1 222 ? -43.656 4.906 6.621 1 75.12 222 VAL B N 1
ATOM 5281 C CA . VAL B 1 222 ? -42.5 5.18 7.488 1 75.12 222 VAL B CA 1
ATOM 5282 C C . VAL B 1 222 ? -41.438 5.973 6.719 1 75.12 222 VAL B C 1
ATOM 5284 O O . VAL B 1 222 ? -40.875 5.469 5.762 1 75.12 222 VAL B O 1
ATOM 5287 N N . LEU B 1 223 ? -41.375 7.25 7 1 73.25 223 LEU B N 1
ATOM 5288 C CA . LEU B 1 223 ? -40.406 8.086 6.328 1 73.25 223 LEU B CA 1
ATOM 5289 C C . LEU B 1 223 ? -39 7.855 6.906 1 73.25 223 LEU B C 1
ATOM 5291 O O . LEU B 1 223 ? -38.875 7.625 8.109 1 73.25 223 LEU B O 1
ATOM 5295 N N . ASP B 1 224 ? -38.062 7.875 5.996 1 74.5 224 ASP B N 1
ATOM 5296 C CA . ASP B 1 224 ? -36.688 7.688 6.414 1 74.5 224 ASP B CA 1
ATOM 5297 C C . ASP B 1 224 ? -36.312 8.664 7.527 1 74.5 224 ASP B C 1
ATOM 5299 O O . ASP B 1 224 ? -35.656 8.273 8.5 1 74.5 224 ASP B O 1
ATOM 5303 N N . ARG B 1 225 ? -36.75 9.852 7.414 1 72.38 225 ARG B N 1
ATOM 5304 C CA . ARG B 1 225 ? -36.406 10.883 8.383 1 72.38 225 ARG B CA 1
ATOM 5305 C C . ARG B 1 225 ? -36.969 10.562 9.758 1 72.38 225 ARG B C 1
ATOM 5307 O O . ARG B 1 225 ? -36.438 11 10.781 1 72.38 225 ARG B O 1
ATOM 5314 N N . ASP B 1 226 ? -38.062 9.766 9.711 1 77.81 226 ASP B N 1
ATOM 5315 C CA . ASP B 1 226 ? -38.75 9.477 10.961 1 77.81 226 ASP B CA 1
ATOM 5316 C C . ASP B 1 226 ? -38.406 8.086 11.484 1 77.81 226 ASP B C 1
ATOM 5318 O O . ASP B 1 226 ? -38.812 7.715 12.594 1 77.81 226 ASP B O 1
ATOM 5322 N N . PHE B 1 227 ? -37.688 7.445 10.695 1 88 227 PHE B N 1
ATOM 5323 C CA . PHE B 1 227 ? -37.375 6.074 11.07 1 88 227 PHE B CA 1
ATOM 5324 C C . PHE B 1 227 ? -36.375 6.047 12.227 1 88 227 PHE B C 1
ATOM 5326 O O . PHE B 1 227 ? -35.406 6.805 12.242 1 88 227 PHE B O 1
ATOM 5333 N N . ASN B 1 228 ? -36.656 5.18 13.203 1 88.25 228 ASN B N 1
ATOM 5334 C CA . ASN B 1 228 ? -35.812 4.859 14.352 1 88.25 228 ASN B CA 1
ATOM 5335 C C . ASN B 1 228 ? -35.938 3.387 14.727 1 88.25 228 ASN B C 1
ATOM 5337 O O . ASN B 1 228 ? -37 2.916 15.125 1 88.25 228 ASN B O 1
ATOM 5341 N N . ILE B 1 229 ? -34.875 2.723 14.617 1 93.19 229 ILE B N 1
ATOM 5342 C CA . ILE B 1 229 ? -34.875 1.282 14.852 1 93.19 229 ILE B CA 1
ATOM 5343 C C . ILE B 1 229 ? -35.281 0.998 16.297 1 93.19 229 ILE B C 1
ATOM 5345 O O . ILE B 1 229 ? -35.781 -0.085 16.609 1 93.19 229 ILE B O 1
ATOM 5349 N N . LEU B 1 230 ? -35.125 1.986 17.172 1 92.31 230 LEU B N 1
ATOM 5350 C CA . LEU B 1 230 ? -35.469 1.806 18.578 1 92.31 230 LEU B CA 1
ATOM 5351 C C . LEU B 1 230 ? -36.969 1.636 18.75 1 92.31 230 LEU B C 1
ATOM 5353 O O . LEU B 1 230 ? -37.438 1.091 19.766 1 92.31 230 LEU B O 1
ATOM 5357 N N . ASN B 1 231 ? -37.719 2.146 17.734 1 90.5 231 ASN B N 1
ATOM 5358 C CA . ASN B 1 231 ? -39.156 1.944 17.766 1 90.5 231 ASN B CA 1
ATOM 5359 C C . ASN B 1 231 ? -39.5 0.469 17.625 1 90.5 231 ASN B C 1
ATOM 5361 O O . ASN B 1 231 ? -40.625 0.071 17.922 1 90.5 231 ASN B O 1
ATOM 5365 N N . TYR B 1 232 ? -38.594 -0.31 17.219 1 93.75 232 TYR B N 1
ATOM 5366 C CA . TYR B 1 232 ? -38.812 -1.731 16.969 1 93.75 232 TYR B CA 1
ATOM 5367 C C . TYR B 1 232 ? -37.844 -2.58 17.812 1 93.75 232 TYR B C 1
ATOM 5369 O O . TYR B 1 232 ? -37.438 -3.658 17.391 1 93.75 232 TYR B O 1
ATOM 5377 N N . LYS B 1 233 ? -37.469 -2.09 18.922 1 93.62 233 LYS B N 1
ATOM 5378 C CA . LYS B 1 233 ? -36.469 -2.738 19.781 1 93.62 233 LYS B CA 1
ATOM 5379 C C . LYS B 1 233 ? -37.062 -3.98 20.453 1 93.62 233 LYS B C 1
ATOM 5381 O O . LYS B 1 233 ? -36.312 -4.914 20.781 1 93.62 233 LYS B O 1
ATOM 5386 N N . HIS B 1 234 ? -38.406 -3.955 20.578 1 94.25 234 HIS B N 1
ATOM 5387 C CA . HIS B 1 234 ? -39.094 -5.078 21.234 1 94.25 234 HIS B CA 1
ATOM 5388 C C . HIS B 1 234 ? -40.031 -5.789 20.266 1 94.25 234 HIS B C 1
ATOM 5390 O O . HIS B 1 234 ? -40.656 -5.148 19.422 1 94.25 234 HIS B O 1
ATOM 5396 N N . ASP B 1 235 ? -40.125 -7.094 20.359 1 95.19 235 ASP B N 1
ATOM 5397 C CA . ASP B 1 235 ? -41.094 -7.953 19.672 1 95.19 235 ASP B CA 1
ATOM 5398 C C . ASP B 1 235 ? -40.781 -8.016 18.172 1 95.19 235 ASP B C 1
ATOM 5400 O O . ASP B 1 235 ? -41.688 -8.188 17.359 1 95.19 235 ASP B O 1
ATOM 5404 N N . TYR B 1 236 ? -39.625 -7.684 17.859 1 95.06 236 TYR B N 1
ATOM 5405 C CA . TYR B 1 236 ? -39.125 -7.832 16.5 1 95.06 236 TYR B CA 1
ATOM 5406 C C . TYR B 1 236 ? -37.719 -8.461 16.516 1 95.06 236 TYR B C 1
ATOM 5408 O O . TYR B 1 236 ? -37.031 -8.391 17.516 1 95.06 236 TYR B O 1
ATOM 5416 N N . GLN B 1 237 ? -37.375 -9.078 15.484 1 93.56 237 GLN B N 1
ATOM 5417 C CA . GLN B 1 237 ? -36.031 -9.609 15.312 1 93.56 237 GLN B CA 1
ATOM 5418 C C . GLN B 1 237 ? -35.469 -9.234 13.945 1 93.56 237 GLN B C 1
ATOM 5420 O O . GLN B 1 237 ? -36.219 -9.008 13 1 93.56 237 GLN B O 1
ATOM 5425 N N . LEU B 1 238 ? -34.125 -9.164 13.898 1 94.38 238 LEU B N 1
ATOM 5426 C CA . LEU B 1 238 ? -33.438 -8.859 12.648 1 94.38 238 LEU B CA 1
ATOM 5427 C C . LEU B 1 238 ? -32.906 -10.133 12.008 1 94.38 238 LEU B C 1
ATOM 5429 O O . LEU B 1 238 ? -32 -10.766 12.547 1 94.38 238 LEU B O 1
ATOM 5433 N N . VAL B 1 239 ? -33.469 -10.461 10.914 1 92.25 239 VAL B N 1
ATOM 5434 C CA . VAL B 1 239 ? -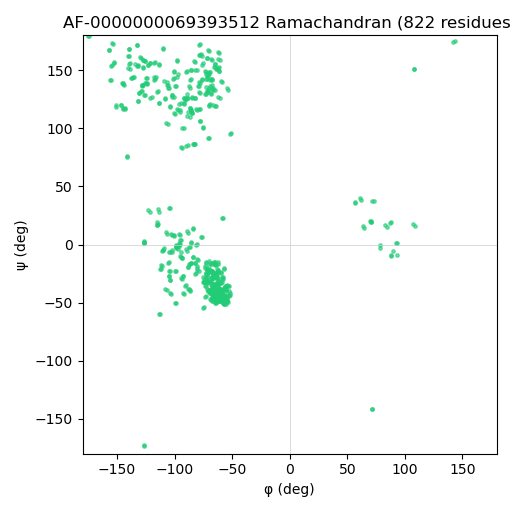32.969 -11.609 10.156 1 92.25 239 VAL B CA 1
ATOM 5435 C C . VAL B 1 239 ? -31.906 -11.156 9.156 1 92.25 239 VAL B C 1
ATOM 5437 O O . VAL B 1 239 ? -32.188 -10.328 8.289 1 92.25 239 VAL B O 1
ATOM 5440 N N . PRO B 1 240 ? -30.75 -11.766 9.234 1 92.81 240 PRO B N 1
ATOM 5441 C CA . PRO B 1 240 ? -29.656 -11.289 8.383 1 92.81 240 PRO B CA 1
ATOM 5442 C C . PRO B 1 240 ? -29.781 -11.789 6.941 1 92.81 240 PRO B C 1
ATOM 5444 O O . PRO B 1 240 ? -30.078 -12.969 6.715 1 92.81 240 PRO B O 1
ATOM 5447 N N . TYR B 1 241 ? -29.641 -10.867 6.004 1 91.5 241 TYR B N 1
ATOM 5448 C CA . TYR B 1 241 ? -29.625 -11.211 4.586 1 91.5 241 TYR B CA 1
ATOM 5449 C C . TYR B 1 241 ? -28.203 -11.133 4.035 1 91.5 241 TYR B C 1
ATOM 5451 O O . TYR B 1 241 ? -27.953 -11.484 2.879 1 91.5 241 TYR B O 1
ATOM 5459 N N . GLY B 1 242 ? -27.281 -10.648 4.891 1 90.31 242 GLY B N 1
ATOM 5460 C CA . GLY B 1 242 ? -25.906 -10.445 4.461 1 90.31 242 GLY B CA 1
ATOM 5461 C C . GLY B 1 242 ? -25.547 -8.984 4.297 1 90.31 242 GLY B C 1
ATOM 5462 O O . GLY B 1 242 ? -26.422 -8.141 4.066 1 90.31 242 GLY B O 1
ATOM 5463 N N . ASP B 1 243 ? -24.281 -8.594 4.48 1 92.31 243 ASP B N 1
ATOM 5464 C CA . ASP B 1 243 ? -23.703 -7.27 4.266 1 92.31 243 ASP B CA 1
ATOM 5465 C C . ASP B 1 243 ? -24.438 -6.215 5.086 1 92.31 243 ASP B C 1
ATOM 5467 O O . ASP B 1 243 ? -24.75 -5.129 4.582 1 92.31 243 ASP B O 1
ATOM 5471 N N . ASN B 1 244 ? -24.812 -6.629 6.203 1 95.56 244 ASN B N 1
ATOM 5472 C CA . ASN B 1 244 ? -25.422 -5.746 7.195 1 95.56 244 ASN B CA 1
ATOM 5473 C C . ASN B 1 244 ? -26.812 -5.305 6.773 1 95.56 244 ASN B C 1
ATOM 5475 O 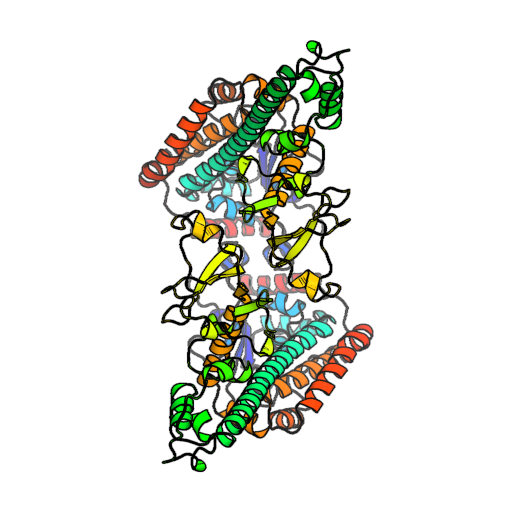O . ASN B 1 244 ? -27.266 -4.223 7.148 1 95.56 244 ASN B O 1
ATOM 5479 N N . ILE B 1 245 ? -27.344 -6.031 5.93 1 96.06 245 ILE B N 1
ATOM 5480 C CA . ILE B 1 245 ? -28.75 -5.84 5.578 1 96.06 245 ILE B CA 1
ATOM 5481 C C . ILE B 1 245 ? -29.609 -6.859 6.32 1 96.06 245 ILE B C 1
ATOM 5483 O O . ILE B 1 245 ? -29.234 -8.031 6.43 1 96.06 245 ILE B O 1
ATOM 5487 N N . PHE B 1 246 ? -30.734 -6.379 6.852 1 95.5 246 PHE B N 1
ATOM 5488 C CA . PHE B 1 246 ? -31.562 -7.23 7.699 1 95.5 246 PHE B CA 1
ATOM 5489 C C . PHE B 1 246 ? -33.031 -7.082 7.336 1 95.5 246 PHE B C 1
ATOM 5491 O O . PHE B 1 246 ? -33.469 -6.004 6.938 1 95.5 246 PHE B O 1
ATOM 5498 N N . GLY B 1 247 ? -33.75 -8.164 7.426 1 94 247 GLY B N 1
ATOM 5499 C CA . GLY B 1 247 ? -35.188 -8.109 7.461 1 94 247 GLY B CA 1
ATOM 5500 C C . GLY B 1 247 ? -35.75 -8.039 8.867 1 94 247 GLY B C 1
ATOM 5501 O O . GLY B 1 247 ? -35.406 -8.844 9.727 1 94 247 GLY B O 1
ATOM 5502 N N . LEU B 1 248 ? -36.531 -6.961 9.141 1 94.81 248 LEU B N 1
ATOM 5503 C CA . LEU B 1 248 ? -37.219 -6.836 10.422 1 94.81 248 LEU B CA 1
ATOM 5504 C C . LEU B 1 248 ? -38.469 -7.684 10.445 1 94.81 248 LEU B C 1
ATOM 5506 O O . LEU B 1 248 ? -39.406 -7.426 9.695 1 94.81 248 LEU B O 1
ATOM 5510 N N . VAL B 1 249 ? -38.5 -8.648 11.32 1 93.5 249 VAL B N 1
ATOM 5511 C CA . VAL B 1 249 ? -39.594 -9.594 11.375 1 93.5 249 VAL B CA 1
ATOM 5512 C C . VAL B 1 249 ? -40.219 -9.594 12.773 1 93.5 249 VAL B C 1
ATOM 5514 O O . VAL B 1 249 ? -39.5 -9.57 13.773 1 93.5 249 VAL B O 1
ATOM 5517 N N . PRO B 1 250 ? -41.562 -9.641 12.805 1 92.94 250 PRO B N 1
ATOM 5518 C CA . PRO B 1 250 ? -42.188 -9.695 14.125 1 92.94 250 PRO B CA 1
ATOM 5519 C C . PRO B 1 250 ? -41.938 -11.008 14.852 1 92.94 250 PRO B C 1
ATOM 5521 O O . PRO B 1 250 ? -42 -12.078 14.258 1 92.94 250 PRO B O 1
ATOM 5524 N N . LYS B 1 251 ? -41.5 -10.938 16.062 1 91.81 251 LYS B N 1
ATOM 5525 C CA . LYS B 1 251 ? -41.281 -12.078 16.938 1 91.81 251 LYS B CA 1
ATOM 5526 C C . LYS B 1 251 ? -41.469 -11.688 18.406 1 91.81 251 LYS B C 1
ATOM 5528 O O . LYS B 1 251 ? -40.719 -10.898 18.953 1 91.81 251 LYS B O 1
ATOM 5533 N N . GLU B 1 252 ? -42.406 -12.328 18.953 1 92.19 252 GLU B N 1
ATOM 5534 C CA . GLU B 1 252 ? -42.75 -12 20.344 1 92.19 252 GLU B CA 1
ATOM 5535 C C . GLU B 1 252 ? -41.562 -12.242 21.266 1 92.19 252 GLU B C 1
ATOM 5537 O O . GLU B 1 252 ? -40.938 -13.312 21.234 1 92.19 252 GLU B O 1
ATOM 5542 N N . GLY B 1 253 ? -41.156 -11.25 22.047 1 92.31 253 GLY B N 1
ATOM 5543 C CA . GLY B 1 253 ? -40.156 -11.375 23.078 1 92.31 253 GLY B CA 1
ATOM 5544 C C . GLY B 1 253 ? -38.75 -11.148 22.547 1 92.31 253 GLY B C 1
ATOM 5545 O O . GLY B 1 253 ? -37.781 -11.109 23.312 1 92.31 253 GLY B O 1
ATOM 5546 N N . ALA B 1 254 ? -38.531 -11.047 21.281 1 92.69 254 ALA B N 1
ATOM 5547 C CA . ALA B 1 254 ? -37.219 -10.844 20.688 1 92.69 254 ALA B CA 1
ATOM 5548 C C . ALA B 1 254 ? -36.781 -9.383 20.781 1 92.69 254 ALA B C 1
ATOM 5550 O O . ALA B 1 254 ? -37.594 -8.523 21.172 1 92.69 254 ALA B O 1
ATOM 5551 N N . LYS B 1 255 ? -35.438 -9.211 20.578 1 95.12 255 LYS B N 1
ATOM 5552 C CA . LYS B 1 255 ? -34.875 -7.855 20.578 1 95.12 255 LYS B CA 1
ATOM 5553 C C . LYS B 1 255 ? -34.062 -7.598 19.312 1 95.12 255 LYS B C 1
ATOM 5555 O O . LYS B 1 255 ? -33.438 -8.523 18.766 1 95.12 255 LYS B O 1
ATOM 5560 N N . THR B 1 256 ? -34.031 -6.32 18.953 1 96.19 256 THR B N 1
ATOM 5561 C CA . THR B 1 256 ? -33.25 -5.949 17.766 1 96.19 256 THR B CA 1
ATOM 5562 C C . THR B 1 256 ? -31.938 -5.285 18.141 1 96.19 256 THR B C 1
ATOM 5564 O O . THR B 1 256 ? -31 -5.238 17.344 1 96.19 256 THR B O 1
ATOM 5567 N N . ILE B 1 257 ? -31.875 -4.738 19.312 1 96.62 257 ILE B N 1
ATOM 5568 C CA . ILE B 1 257 ? -30.719 -3.959 19.766 1 96.62 257 ILE B CA 1
ATOM 5569 C C . ILE B 1 257 ? -30.25 -4.48 21.125 1 96.62 257 ILE B C 1
ATOM 5571 O O . ILE B 1 257 ? -31.062 -4.797 21.984 1 96.62 257 ILE B O 1
ATOM 5575 N N . ASN B 1 258 ? -28.922 -4.605 21.281 1 96.38 258 ASN B N 1
ATOM 5576 C CA . ASN B 1 258 ? -28.312 -5.004 22.547 1 96.38 258 ASN B CA 1
ATOM 5577 C C . ASN B 1 258 ? -28.25 -3.836 23.531 1 96.38 258 ASN B C 1
ATOM 5579 O O . ASN B 1 258 ? -28.5 -2.689 23.156 1 96.38 258 ASN B O 1
ATOM 5583 N N . ASP B 1 259 ? -27.891 -4.133 24.688 1 93.38 259 ASP B N 1
ATOM 5584 C CA . ASP B 1 259 ? -27.859 -3.123 25.734 1 93.38 259 ASP B CA 1
ATOM 5585 C C . ASP B 1 259 ? -26.797 -2.068 25.453 1 93.38 259 ASP B C 1
ATOM 5587 O O . ASP B 1 259 ? -26.953 -0.903 25.828 1 93.38 259 ASP B O 1
ATOM 5591 N N . ASP B 1 260 ? -25.812 -2.49 24.781 1 93.31 260 ASP B N 1
ATOM 5592 C CA . ASP B 1 260 ? -24.719 -1.558 24.516 1 93.31 260 ASP B CA 1
ATOM 5593 C C . ASP B 1 260 ? -25 -0.725 23.266 1 93.31 260 ASP B C 1
ATOM 5595 O O . ASP B 1 260 ? -24.172 0.09 22.859 1 93.31 260 ASP B O 1
ATOM 5599 N N . GLY B 1 261 ? -26.094 -0.915 22.688 1 94.12 261 GLY B N 1
ATOM 5600 C CA . GLY B 1 261 ? -26.5 -0.115 21.531 1 94.12 261 GLY B CA 1
ATOM 5601 C C . GLY B 1 261 ? -26.109 -0.732 20.203 1 94.12 261 GLY B C 1
ATOM 5602 O O . GLY B 1 261 ? -26.344 -0.148 19.156 1 94.12 261 GLY B O 1
ATOM 5603 N N . SER B 1 262 ? -25.469 -1.947 20.25 1 96.12 262 SER B N 1
ATOM 5604 C CA . SER B 1 262 ? -25.125 -2.654 19.016 1 96.12 262 SER B CA 1
ATOM 5605 C C . SER B 1 262 ? -26.312 -3.443 18.484 1 96.12 262 SER B C 1
ATOM 5607 O O . SER B 1 262 ? -27.266 -3.707 19.203 1 96.12 262 SER B O 1
ATOM 5609 N N . ILE B 1 263 ? -26.25 -3.715 17.234 1 95.94 263 ILE B N 1
ATOM 5610 C CA . ILE B 1 263 ? -27.297 -4.508 16.594 1 95.94 263 ILE B CA 1
ATOM 5611 C C . ILE B 1 263 ? -27.266 -5.938 17.125 1 95.94 263 ILE B C 1
ATOM 5613 O O . ILE B 1 263 ? -26.188 -6.516 17.297 1 95.94 263 ILE B O 1
ATOM 5617 N N . HIS B 1 264 ? -28.469 -6.426 17.453 1 95.62 264 HIS B N 1
ATOM 5618 C CA . HIS B 1 264 ? -28.547 -7.812 17.906 1 95.62 264 HIS B CA 1
ATOM 5619 C C . HIS B 1 264 ? -28.547 -8.773 16.719 1 95.62 264 HIS B C 1
ATOM 5621 O O . HIS B 1 264 ? -29.5 -8.805 15.938 1 95.62 264 HIS B O 1
ATOM 5627 N N . ARG B 1 265 ? -27.578 -9.562 16.641 1 91.06 265 ARG B N 1
ATOM 5628 C CA . ARG B 1 265 ? -27.453 -10.508 15.531 1 91.06 265 ARG B CA 1
ATOM 5629 C C . ARG B 1 265 ? -27.859 -11.914 15.961 1 91.06 265 ARG B C 1
ATOM 5631 O O . ARG B 1 265 ? -27.406 -12.398 17 1 91.06 265 ARG B O 1
ATOM 5638 N N . ILE B 1 266 ? -28.719 -12.453 15.172 1 88.06 266 ILE B N 1
ATOM 5639 C CA . ILE B 1 266 ? -29.203 -13.781 15.523 1 88.06 266 ILE B CA 1
ATOM 5640 C C . ILE B 1 266 ? -28.438 -14.844 14.734 1 88.06 266 ILE B C 1
ATOM 5642 O O . ILE B 1 266 ? -27.875 -14.547 13.672 1 88.06 266 ILE B O 1
ATOM 5646 N N . ASP B 1 267 ? -28.484 -16.078 15.297 1 81.75 267 ASP B N 1
ATOM 5647 C CA . ASP B 1 267 ? -27.953 -17.234 14.586 1 81.75 267 ASP B CA 1
ATOM 5648 C C . ASP B 1 267 ? -29.031 -17.875 13.711 1 81.75 267 ASP B C 1
ATOM 5650 O O . ASP B 1 267 ? -29.984 -18.453 14.227 1 81.75 267 ASP B O 1
ATOM 5654 N N . THR B 1 268 ? -28.891 -17.766 12.484 1 75.69 268 THR B N 1
ATOM 5655 C CA . THR B 1 268 ? -29.891 -18.219 11.531 1 75.69 268 THR B CA 1
ATOM 5656 C C . THR B 1 268 ? -30.031 -19.734 11.555 1 75.69 268 THR B C 1
ATOM 5658 O O . THR B 1 268 ? -31.047 -20.281 11.133 1 75.69 268 THR B O 1
ATOM 5661 N N . SER B 1 269 ? -29.016 -20.422 11.953 1 72.38 269 SER B N 1
ATOM 5662 C CA . SER B 1 269 ? -29.062 -21.875 11.977 1 72.38 269 SER B CA 1
ATOM 5663 C C . SER B 1 269 ? -30.109 -22.391 12.961 1 72.38 269 SER B C 1
ATOM 5665 O O . SER B 1 269 ? -30.594 -23.516 12.836 1 72.38 269 SER B O 1
ATOM 5667 N N . ASN B 1 270 ? -30.578 -21.516 13.922 1 68.56 270 ASN B N 1
ATOM 5668 C CA . ASN B 1 270 ? -31.5 -21.953 14.961 1 68.56 270 ASN B CA 1
ATOM 5669 C C . ASN B 1 270 ? -32.938 -21.562 14.648 1 68.56 270 ASN B C 1
ATOM 5671 O O . ASN B 1 270 ? -33.844 -21.781 15.461 1 68.56 270 ASN B O 1
ATOM 5675 N N . LEU B 1 271 ? -33.156 -21.031 13.438 1 74.56 271 LEU B N 1
ATOM 5676 C CA . LEU B 1 271 ? -34.5 -20.547 13.117 1 74.56 271 LEU B CA 1
ATOM 5677 C C . LEU B 1 271 ? -35.344 -21.672 12.578 1 74.56 271 LEU B C 1
ATOM 5679 O O . LEU B 1 271 ? -34.875 -22.516 11.812 1 74.56 271 LEU B O 1
ATOM 5683 N N . SER B 1 272 ? -36.594 -21.75 13.094 1 71.69 272 SER B N 1
ATOM 5684 C CA . SER B 1 272 ? -37.562 -22.719 12.586 1 71.69 272 SER B CA 1
ATOM 5685 C C . SER B 1 272 ? -37.969 -22.375 11.148 1 71.69 272 SER B C 1
ATOM 5687 O O . SER B 1 272 ? -37.719 -21.266 10.672 1 71.69 272 SER B O 1
ATOM 5689 N N . LEU B 1 273 ? -38.469 -23.391 10.445 1 71.25 273 LEU B N 1
ATOM 5690 C CA . LEU B 1 273 ? -38.938 -23.203 9.07 1 71.25 273 LEU B CA 1
ATOM 5691 C C . LEU B 1 273 ? -40 -22.109 8.992 1 71.25 273 LEU B C 1
ATOM 5693 O O . LEU B 1 273 ? -40 -21.328 8.039 1 71.25 273 LEU B O 1
ATOM 5697 N N . GLN B 1 274 ? -40.844 -22.016 10.023 1 71.88 274 GLN B N 1
ATOM 5698 C CA . GLN B 1 274 ? -41.906 -21 10.055 1 71.88 274 GLN B CA 1
ATOM 5699 C C . GLN B 1 274 ? -41.312 -19.609 10.25 1 71.88 274 GLN B C 1
ATOM 5701 O O . GLN B 1 274 ? -41.75 -18.641 9.617 1 71.88 274 GLN B O 1
ATOM 5706 N N . GLU B 1 275 ? -40.344 -19.562 11.047 1 72.88 275 GLU B N 1
ATOM 5707 C CA . GLU B 1 275 ? -39.719 -18.266 11.352 1 72.88 275 GLU B CA 1
ATOM 5708 C C . GLU B 1 275 ? -39 -17.703 10.141 1 72.88 275 GLU B C 1
ATOM 5710 O O . GLU B 1 275 ? -39.031 -16.484 9.898 1 72.88 275 GLU B O 1
ATOM 5715 N N . VAL B 1 276 ? -38.5 -18.672 9.477 1 73.88 276 VAL B N 1
ATOM 5716 C CA . VAL B 1 276 ? -37.719 -18.281 8.297 1 73.88 276 VAL B CA 1
ATOM 5717 C C . VAL B 1 276 ? -38.656 -17.766 7.211 1 73.88 276 VAL B C 1
ATOM 5719 O O . VAL B 1 276 ? -38.281 -16.922 6.395 1 73.88 276 VAL B O 1
ATOM 5722 N N . LYS B 1 277 ? -39.906 -18.156 7.316 1 80.88 277 LYS B N 1
ATOM 5723 C CA . LYS B 1 277 ? -40.812 -17.828 6.246 1 80.88 277 LYS B CA 1
ATOM 5724 C C . LYS B 1 277 ? -41.625 -16.562 6.582 1 80.88 277 LYS B C 1
ATOM 5726 O O . LYS B 1 277 ? -42.375 -16.062 5.754 1 80.88 277 LYS B O 1
ATOM 5731 N N . GLU B 1 278 ? -41.375 -16.109 7.789 1 86.56 278 GLU B N 1
ATOM 5732 C CA . GLU B 1 278 ? -42.062 -14.891 8.164 1 86.56 278 GLU B CA 1
ATOM 5733 C C . GLU B 1 278 ? -41.625 -13.711 7.312 1 86.56 278 GLU B C 1
ATOM 5735 O O . GLU B 1 278 ? -40.406 -13.492 7.141 1 86.56 278 GLU B O 1
ATOM 5740 N N . LEU B 1 279 ? -42.562 -12.984 6.836 1 89.38 279 LEU B N 1
ATOM 5741 C CA . LEU B 1 279 ? -42.25 -11.883 5.93 1 89.38 279 LEU B CA 1
ATOM 5742 C C . LEU B 1 279 ? -41.75 -10.664 6.707 1 89.38 279 LEU B C 1
ATOM 5744 O O . LEU B 1 279 ? -42.281 -10.359 7.785 1 89.38 279 LEU B O 1
ATOM 5748 N N . PRO B 1 280 ? -40.781 -10.039 6.164 1 92.88 280 PRO B N 1
ATOM 5749 C CA . PRO B 1 280 ? -40.312 -8.836 6.84 1 92.88 280 PRO B CA 1
ATOM 5750 C C . PRO B 1 280 ? -41.25 -7.656 6.711 1 92.88 280 PRO B C 1
ATOM 5752 O O . PRO B 1 280 ? -41.938 -7.527 5.699 1 92.88 280 PRO B O 1
ATOM 5755 N N . LYS B 1 281 ? -41.188 -6.883 7.734 1 93.44 281 LYS B N 1
ATOM 5756 C CA . LYS B 1 281 ? -42 -5.664 7.707 1 93.44 281 LYS B CA 1
ATOM 5757 C C . LYS B 1 281 ? -41.188 -4.477 7.211 1 93.44 281 LYS B C 1
ATOM 5759 O O . LYS B 1 281 ? -41.719 -3.537 6.629 1 93.44 281 LYS B O 1
ATOM 5764 N N . LEU B 1 282 ? -39.938 -4.562 7.469 1 93.88 282 LEU B N 1
ATOM 5765 C CA . LEU B 1 282 ? -39 -3.572 6.992 1 93.88 282 LEU B CA 1
ATOM 5766 C C . LEU B 1 28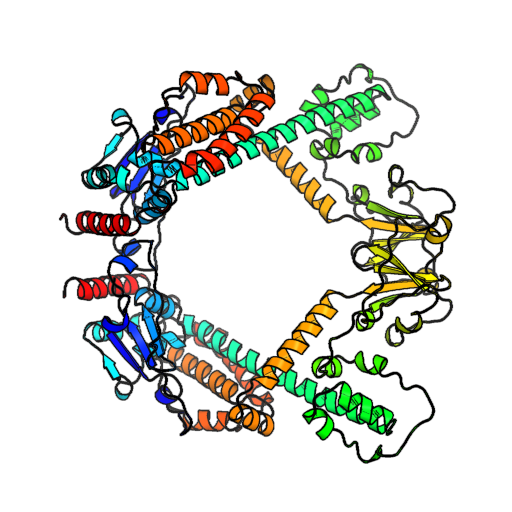2 ? -37.688 -4.242 6.531 1 93.88 282 LEU B C 1
ATOM 5768 O O . LEU B 1 282 ? -37.375 -5.34 6.977 1 93.88 282 LEU B O 1
ATOM 5772 N N . ILE B 1 283 ? -37.031 -3.609 5.594 1 94.25 283 ILE B N 1
ATOM 5773 C CA . ILE B 1 283 ? -35.625 -3.896 5.301 1 94.25 283 ILE B CA 1
ATOM 5774 C C . ILE B 1 283 ? -34.75 -2.74 5.773 1 94.25 283 ILE B C 1
ATOM 5776 O O . ILE B 1 283 ? -35.031 -1.581 5.441 1 94.25 283 ILE B O 1
ATOM 5780 N N . VAL B 1 284 ? -33.781 -3.076 6.582 1 95.56 284 VAL B N 1
ATOM 5781 C CA . VAL B 1 284 ? -32.938 -2.023 7.133 1 95.56 284 VAL B CA 1
ATOM 5782 C C . VAL B 1 284 ? -31.469 -2.352 6.871 1 95.56 284 VAL B C 1
ATOM 5784 O O . VAL B 1 284 ? -31.125 -3.5 6.586 1 95.56 284 VAL B O 1
ATOM 5787 N N . LYS B 1 285 ? -30.672 -1.364 6.91 1 96.19 285 LYS B N 1
ATOM 5788 C CA . LYS B 1 285 ? -29.234 -1.509 6.699 1 96.19 285 LYS B CA 1
ATOM 5789 C C . LYS B 1 285 ? -28.453 -0.792 7.793 1 96.19 285 LYS B C 1
ATOM 5791 O O . LYS B 1 285 ? -28.75 0.357 8.125 1 96.19 285 LYS B O 1
ATOM 5796 N N . PHE B 1 286 ? -27.547 -1.494 8.344 1 96.5 286 PHE B N 1
ATOM 5797 C CA . PHE B 1 286 ? -26.578 -0.872 9.25 1 96.5 286 PHE B CA 1
ATOM 5798 C C . PHE B 1 286 ? -25.406 -0.291 8.469 1 96.5 286 PHE B C 1
ATOM 5800 O O . PHE B 1 286 ? -24.625 -1.031 7.871 1 96.5 286 PHE B O 1
ATOM 5807 N N . ASN B 1 287 ? -25.25 1.045 8.516 1 95.56 287 ASN B N 1
ATOM 5808 C CA . ASN B 1 287 ? -24.156 1.708 7.828 1 95.56 287 ASN B CA 1
ATOM 5809 C C . ASN B 1 287 ? -22.875 1.69 8.664 1 95.56 287 ASN B C 1
ATOM 5811 O O . ASN B 1 287 ? -22.547 2.676 9.328 1 95.56 287 ASN B O 1
ATOM 5815 N N . LYS B 1 288 ? -22.219 0.642 8.469 1 96.12 288 LYS B N 1
ATOM 5816 C CA . LYS B 1 288 ? -21.016 0.411 9.273 1 96.12 288 LYS B CA 1
ATOM 5817 C C . LYS B 1 288 ? -19.938 1.446 8.961 1 96.12 288 LYS B C 1
ATOM 5819 O O . LYS B 1 288 ? -19.281 1.949 9.875 1 96.12 288 LYS B O 1
ATOM 5824 N N . ASP B 1 289 ? -19.734 1.876 7.734 1 95.56 289 ASP B N 1
ATOM 5825 C CA . ASP B 1 289 ? -18.719 2.842 7.332 1 95.56 289 ASP B CA 1
ATOM 5826 C C . ASP B 1 289 ? -18.969 4.207 7.961 1 95.56 289 ASP B C 1
ATOM 5828 O O . ASP B 1 289 ? -18.062 4.84 8.492 1 95.56 289 ASP B O 1
ATOM 5832 N N . GLU B 1 290 ? -20.156 4.66 7.84 1 95.38 290 GLU B N 1
ATOM 5833 C CA . GLU B 1 290 ? -20.516 5.941 8.43 1 95.38 290 GLU B CA 1
ATOM 5834 C C . GLU B 1 290 ? -20.312 5.941 9.938 1 95.38 290 GLU B C 1
ATOM 5836 O O . GLU B 1 290 ? -19.828 6.926 10.508 1 95.38 290 GLU B O 1
ATOM 5841 N N . TYR B 1 291 ? -20.75 4.797 10.5 1 96.31 291 TYR B N 1
ATOM 5842 C CA . TYR B 1 291 ? -20.547 4.645 11.938 1 96.31 291 TYR B CA 1
ATOM 5843 C C . TYR B 1 291 ? -19.078 4.777 12.297 1 96.31 291 TYR B C 1
ATOM 5845 O O . TYR B 1 291 ? -18.719 5.535 13.203 1 96.31 291 TYR B O 1
ATOM 5853 N N . GLU B 1 292 ? -18.234 4.121 11.625 1 96.69 292 GLU B N 1
ATOM 5854 C CA . GLU B 1 292 ? -16.812 4.125 11.906 1 96.69 292 GLU B CA 1
ATOM 5855 C C . GLU B 1 292 ? -16.203 5.5 11.633 1 96.69 292 GLU B C 1
ATOM 5857 O O . GLU B 1 292 ? -15.422 6.008 12.438 1 96.69 292 GLU B O 1
ATOM 5862 N N . LYS B 1 293 ? -16.547 6.121 10.578 1 95.69 293 LYS B N 1
ATOM 5863 C CA . LYS B 1 293 ? -16.031 7.441 10.227 1 95.69 293 LYS B CA 1
ATOM 5864 C C . LYS B 1 293 ? -16.422 8.484 11.266 1 95.69 293 LYS B C 1
ATOM 5866 O O . LYS B 1 293 ? -15.602 9.305 11.68 1 95.69 293 LYS B O 1
ATOM 5871 N N . SER B 1 294 ? -17.672 8.484 11.594 1 95.56 294 SER B N 1
ATOM 5872 C CA . SER B 1 294 ? -18.172 9.43 12.594 1 95.56 294 SER B CA 1
ATOM 5873 C C . SER B 1 294 ? -17.5 9.211 13.938 1 95.56 294 SER B C 1
ATOM 5875 O O . SER B 1 294 ? -17.188 10.172 14.648 1 95.56 294 SER B O 1
ATOM 5877 N N . SER B 1 295 ? -17.297 7.93 14.242 1 95.94 295 SER B N 1
ATOM 5878 C CA . SER B 1 295 ? -16.625 7.609 15.492 1 95.94 295 SER B CA 1
ATOM 5879 C C . SER B 1 295 ? -15.188 8.117 15.484 1 95.94 295 SER B C 1
ATOM 5881 O O . SER B 1 295 ? -14.727 8.711 16.469 1 95.94 295 SER B O 1
ATOM 5883 N N . ASP B 1 296 ? -14.539 7.938 14.383 1 95.56 296 ASP B N 1
ATOM 5884 C CA . ASP B 1 296 ? -13.164 8.422 14.242 1 95.56 296 ASP B CA 1
ATOM 5885 C C . ASP B 1 296 ? -13.109 9.945 14.312 1 95.56 296 ASP B C 1
ATOM 5887 O O . ASP B 1 296 ? -12.242 10.508 14.984 1 95.56 296 ASP B O 1
ATOM 5891 N N . ASN B 1 297 ? -13.977 10.539 13.609 1 94.19 297 ASN B N 1
ATOM 5892 C CA . ASN B 1 297 ? -14.031 12 13.609 1 94.19 297 ASN B CA 1
ATOM 5893 C C . ASN B 1 297 ? -14.242 12.555 15.016 1 94.19 297 ASN B C 1
ATOM 5895 O O . ASN B 1 297 ? -13.586 13.516 15.406 1 94.19 297 ASN B O 1
ATOM 5899 N N . ARG B 1 298 ? -15.188 11.961 15.672 1 95.5 298 ARG B N 1
ATOM 5900 C CA . ARG B 1 298 ? -15.43 12.352 17.062 1 95.5 298 ARG B CA 1
ATOM 5901 C C . ARG B 1 298 ? -14.172 12.203 17.891 1 95.5 298 ARG B C 1
ATOM 5903 O O . ARG B 1 298 ? -13.805 13.125 18.641 1 95.5 298 ARG B O 1
ATOM 5910 N N . THR B 1 299 ? -13.555 11.109 17.797 1 95.56 299 THR B N 1
ATOM 5911 C CA . THR B 1 299 ? -12.344 10.844 18.547 1 95.56 299 THR B CA 1
ATOM 5912 C C . THR B 1 299 ? -11.258 11.875 18.219 1 95.56 299 THR B C 1
ATOM 5914 O O . THR B 1 299 ? -10.625 12.422 19.109 1 95.56 299 THR B O 1
ATOM 5917 N N . ASN B 1 300 ? -11.141 12.148 17 1 94.56 300 ASN B N 1
ATOM 5918 C CA . ASN B 1 300 ? -10.133 13.102 16.531 1 94.56 300 ASN B CA 1
ATOM 5919 C C . ASN B 1 300 ? -10.438 14.516 17.016 1 94.56 300 ASN B C 1
ATOM 5921 O O . ASN B 1 300 ? -9.531 15.25 17.406 1 94.56 300 ASN B O 1
ATOM 5925 N N . TYR B 1 301 ? -11.648 14.93 16.922 1 94.81 301 TYR B N 1
ATOM 5926 C CA . TYR B 1 301 ? -12.078 16.234 17.406 1 94.81 301 TYR B CA 1
ATOM 5927 C C . TYR B 1 301 ? -11.742 16.406 18.875 1 94.81 301 TYR B C 1
ATOM 5929 O O . TYR B 1 301 ? -11.172 17.422 19.281 1 94.81 301 TYR B O 1
ATOM 5937 N N . HIS B 1 302 ? -12.039 15.414 19.656 1 94.81 302 HIS B N 1
ATOM 5938 C CA . HIS B 1 302 ? -11.797 15.523 21.094 1 94.81 302 HIS B CA 1
ATOM 5939 C C . HIS B 1 302 ? -10.312 15.492 21.406 1 94.81 302 HIS B C 1
ATOM 5941 O O . HIS B 1 302 ? -9.852 16.172 22.328 1 94.81 302 HIS B O 1
ATOM 5947 N N . HIS B 1 303 ? -9.625 14.672 20.734 1 94.44 303 HIS B N 1
ATOM 5948 C CA . HIS B 1 303 ? -8.18 14.672 20.891 1 94.44 303 HIS B CA 1
ATOM 5949 C C . HIS B 1 303 ? -7.582 16.031 20.562 1 94.44 303 HIS B C 1
ATOM 5951 O O . HIS B 1 303 ? -6.742 16.547 21.297 1 94.44 303 HIS B O 1
ATOM 5957 N N . TRP B 1 304 ? -7.977 16.594 19.438 1 91.31 304 TRP B N 1
ATOM 5958 C CA . TRP B 1 304 ? -7.535 17.906 19 1 91.31 304 TRP B CA 1
ATOM 5959 C C . TRP B 1 304 ? -7.883 18.969 20.047 1 91.31 304 TRP B C 1
ATOM 5961 O O . TRP B 1 304 ? -7.035 19.781 20.438 1 91.31 304 TRP B O 1
ATOM 5971 N N . LYS B 1 305 ? -9.117 18.922 20.547 1 90.38 305 LYS B N 1
ATOM 5972 C CA . LYS B 1 305 ? -9.586 19.891 21.547 1 90.38 305 LYS B CA 1
ATOM 5973 C C . LYS B 1 305 ? -8.781 19.797 22.828 1 90.38 305 LYS B C 1
ATOM 5975 O O . LYS B 1 305 ? -8.398 20.812 23.422 1 90.38 305 LYS B O 1
ATOM 5980 N N . ALA B 1 306 ? -8.43 18.625 23.203 1 90.62 306 ALA B N 1
ATOM 5981 C CA . ALA B 1 306 ? -7.73 18.391 24.469 1 90.62 306 ALA B CA 1
ATOM 5982 C C . ALA B 1 306 ? -6.27 18.828 24.375 1 90.62 306 ALA B C 1
ATOM 5984 O O . ALA B 1 306 ? -5.672 19.219 25.391 1 90.62 306 ALA B O 1
ATOM 5985 N N . ASN B 1 307 ? -5.648 18.734 23.25 1 90.56 307 ASN B N 1
ATOM 5986 C CA . ASN B 1 307 ? -4.215 18.969 23.109 1 90.56 307 ASN B CA 1
ATOM 5987 C C . ASN B 1 307 ? -3.922 20.297 22.422 1 90.56 307 ASN B C 1
ATOM 5989 O O . ASN B 1 307 ? -2.779 20.562 22.047 1 90.56 307 ASN B O 1
ATOM 5993 N N . ARG B 1 308 ? -4.906 21.062 22.25 1 88 308 ARG B N 1
ATOM 5994 C CA . ARG B 1 308 ? -4.723 22.312 21.531 1 88 308 ARG B CA 1
ATOM 5995 C C . ARG B 1 308 ? -3.934 23.312 22.359 1 88 308 ARG B C 1
ATOM 5997 O O . ARG B 1 308 ? -4.164 23.438 23.578 1 88 308 ARG B O 1
ATOM 6004 N N . ASN B 1 309 ? -2.805 23.984 21.719 1 85.19 309 ASN B N 1
ATOM 6005 C CA . ASN B 1 309 ? -2.057 25.047 22.375 1 85.19 309 ASN B CA 1
ATOM 6006 C C . ASN B 1 309 ? -2.979 26.172 22.844 1 85.19 309 ASN B C 1
ATOM 6008 O O . ASN B 1 309 ? -3.812 26.656 22.078 1 85.19 309 ASN B O 1
ATOM 6012 N N . GLU B 1 310 ? -2.787 26.609 24.031 1 84.81 310 GLU B N 1
ATOM 6013 C CA . GLU B 1 310 ? -3.688 27.578 24.641 1 84.81 310 GLU B CA 1
ATOM 6014 C C . GLU B 1 310 ? -3.666 28.906 23.891 1 84.81 310 GLU B C 1
ATOM 6016 O O . GLU B 1 310 ? -4.719 29.484 23.609 1 84.81 310 GLU B O 1
ATOM 6021 N N . ALA B 1 311 ? -2.447 29.328 23.609 1 82.5 311 ALA B N 1
ATOM 6022 C CA . ALA B 1 311 ? -2.316 30.594 22.906 1 82.5 311 ALA B CA 1
ATOM 6023 C C . ALA B 1 311 ? -2.955 30.531 21.531 1 82.5 311 ALA B C 1
ATOM 6025 O O . ALA B 1 311 ? -3.611 31.484 21.094 1 82.5 311 ALA B O 1
ATOM 6026 N N . ARG B 1 312 ? -2.766 29.469 20.922 1 85.62 312 ARG B N 1
ATOM 6027 C CA . ARG B 1 312 ? -3.344 29.281 19.594 1 85.62 312 ARG B CA 1
ATOM 6028 C C . ARG B 1 312 ? -4.867 29.219 19.656 1 85.62 312 ARG B C 1
ATOM 6030 O O . ARG B 1 312 ? -5.555 29.797 18.812 1 85.62 312 ARG B O 1
ATOM 6037 N N . SER B 1 313 ? -5.324 28.578 20.641 1 86.81 313 SER B N 1
ATOM 6038 C CA . SER B 1 313 ? -6.766 28.438 20.828 1 86.81 313 SER B CA 1
ATOM 6039 C C . SER B 1 313 ? -7.426 29.797 21.047 1 86.81 313 SER B C 1
ATOM 6041 O O . SER B 1 313 ? -8.492 30.062 20.5 1 86.81 313 SER B O 1
ATOM 6043 N N . GLU B 1 314 ? -6.797 30.594 21.781 1 86.75 314 GLU B N 1
ATOM 6044 C CA . GLU B 1 314 ? -7.324 31.938 22.062 1 86.75 314 GLU B CA 1
ATOM 6045 C C . GLU B 1 314 ? -7.41 32.781 20.797 1 86.75 314 GLU B C 1
ATOM 6047 O O . GLU B 1 314 ? -8.414 33.438 20.547 1 86.75 314 GLU B O 1
ATOM 6052 N N . LEU B 1 315 ? -6.395 32.75 20.062 1 87.19 315 LEU B N 1
ATOM 6053 C CA . LEU B 1 315 ? -6.367 33.469 18.797 1 87.19 315 LEU B CA 1
ATOM 6054 C C . LEU B 1 315 ? -7.453 32.969 17.844 1 87.19 315 LEU B C 1
ATOM 6056 O O . LEU B 1 315 ? -8.086 33.75 17.156 1 87.19 315 LEU B O 1
ATOM 6060 N N . GLU B 1 316 ? -7.672 31.719 17.859 1 88.31 316 GLU B N 1
ATOM 6061 C CA . GLU B 1 316 ? -8.68 31.094 17 1 88.31 316 GLU B CA 1
ATOM 6062 C C . GLU B 1 316 ? -10.086 31.531 17.406 1 88.31 316 GLU B C 1
ATOM 6064 O O . GLU B 1 316 ? -10.938 31.766 16.547 1 88.31 316 GLU B O 1
ATOM 6069 N N . GLN B 1 317 ? -10.273 31.516 18.625 1 84.25 317 GLN B N 1
ATOM 6070 C CA . GLN B 1 317 ? -11.578 31.922 19.141 1 84.25 317 GLN B CA 1
ATOM 6071 C C . GLN B 1 317 ? -11.867 33.375 18.781 1 84.25 317 GLN B C 1
ATOM 6073 O O . GLN B 1 317 ? -12.992 33.719 18.438 1 84.25 317 GLN B O 1
ATOM 6078 N N . LEU B 1 318 ? -10.82 34.125 18.875 1 88.25 318 LEU B N 1
ATOM 6079 C CA . LEU B 1 318 ? -10.953 35.562 18.609 1 88.25 318 LEU B CA 1
ATOM 6080 C C . LEU B 1 318 ? -11.219 35.812 17.125 1 88.25 318 LEU B C 1
ATOM 6082 O O . LEU B 1 318 ? -12.047 36.656 16.766 1 88.25 318 LEU B O 1
ATOM 6086 N N . ASN B 1 319 ? -10.578 35.094 16.312 1 90.56 319 ASN B N 1
ATOM 6087 C CA . ASN B 1 319 ? -10.602 35.406 14.891 1 90.56 319 ASN B CA 1
ATOM 6088 C C . ASN B 1 319 ? -11.492 34.438 14.125 1 90.56 319 ASN B C 1
ATOM 6090 O O . ASN B 1 319 ? -11.828 34.688 12.961 1 90.56 319 ASN B O 1
ATOM 6094 N N . GLY B 1 320 ? -11.82 33.375 14.727 1 88.31 320 GLY B N 1
ATOM 6095 C CA . GLY B 1 320 ? -12.75 32.406 14.141 1 88.31 320 GLY B CA 1
ATOM 6096 C C . GLY B 1 320 ? -12.078 31.344 13.312 1 88.31 320 GLY B C 1
ATOM 6097 O O . GLY B 1 320 ? -12.742 30.5 12.711 1 88.31 320 GLY B O 1
ATOM 6098 N N . TYR B 1 321 ? -10.828 31.469 13.133 1 93.44 321 TYR B N 1
ATOM 6099 C CA . TYR B 1 321 ? -10.078 30.453 12.414 1 93.44 321 TYR B CA 1
ATOM 6100 C C . TYR B 1 321 ? -8.602 30.5 12.781 1 93.44 321 TYR B C 1
ATOM 6102 O O . TYR B 1 321 ? -8.164 31.375 13.531 1 93.44 321 TYR B O 1
ATOM 6110 N N . ASP B 1 322 ? -7.852 29.5 12.406 1 93.5 322 ASP B N 1
ATOM 6111 C CA . ASP B 1 322 ? -6.438 29.391 12.758 1 93.5 322 ASP B CA 1
ATOM 6112 C C . ASP B 1 322 ? -5.586 30.344 11.93 1 93.5 322 ASP B C 1
ATOM 6114 O O . ASP B 1 322 ? -5.148 30 10.828 1 93.5 322 ASP B O 1
ATOM 6118 N N . THR B 1 323 ? -5.219 31.453 12.523 1 94.81 323 THR B N 1
ATOM 6119 C CA . THR B 1 323 ? -4.559 32.531 11.797 1 94.81 323 THR B CA 1
ATOM 6120 C C . THR B 1 323 ? -3.07 32.25 11.625 1 94.81 323 THR B C 1
ATOM 6122 O O . THR B 1 323 ? -2.402 32.844 10.797 1 94.81 323 THR B O 1
ATOM 6125 N N . LYS B 1 324 ? -2.502 31.375 12.398 1 93.38 324 LYS B N 1
ATOM 6126 C CA . LYS B 1 324 ? -1.116 30.984 12.18 1 93.38 324 LYS B CA 1
ATOM 6127 C C . LYS B 1 324 ? -0.961 30.25 10.844 1 93.38 324 LYS B C 1
ATOM 6129 O O . LYS B 1 324 ? -0.033 30.531 10.086 1 93.38 324 LYS B O 1
ATOM 6134 N N . HIS B 1 325 ? -1.881 29.312 10.633 1 95.88 325 HIS B N 1
ATOM 6135 C CA . HIS B 1 325 ? -1.862 28.641 9.336 1 95.88 325 HIS B CA 1
ATOM 6136 C C . HIS B 1 325 ? -2.055 29.641 8.203 1 95.88 325 HIS B C 1
ATOM 6138 O O . HIS B 1 325 ? -1.42 29.516 7.152 1 95.88 325 HIS B O 1
ATOM 6144 N N . ALA B 1 326 ? -2.904 30.562 8.469 1 97.12 326 ALA B N 1
ATOM 6145 C CA . ALA B 1 326 ? -3.152 31.594 7.473 1 97.12 326 ALA B CA 1
ATOM 6146 C C . ALA B 1 326 ? -1.866 32.344 7.113 1 97.12 326 ALA B C 1
ATOM 6148 O O . ALA B 1 326 ? -1.556 32.531 5.934 1 97.12 326 ALA B O 1
ATOM 6149 N N . MET B 1 327 ? -1.188 32.75 8.117 1 97.38 327 MET B N 1
ATOM 6150 C CA . MET B 1 327 ? 0.082 33.438 7.91 1 97.38 327 MET B CA 1
ATOM 6151 C C . MET B 1 327 ? 1.036 32.594 7.082 1 97.38 327 MET B C 1
ATOM 6153 O O . MET B 1 327 ? 1.694 33.094 6.172 1 97.38 327 MET B O 1
ATOM 6157 N N . HIS B 1 328 ? 1.124 31.312 7.387 1 97.31 328 HIS B N 1
ATOM 6158 C CA . HIS B 1 328 ? 2.033 30.422 6.68 1 97.31 328 HIS B CA 1
ATOM 6159 C C . HIS B 1 328 ? 1.614 30.25 5.223 1 97.31 328 HIS B C 1
ATOM 6161 O O . HIS B 1 328 ? 2.465 30.125 4.336 1 97.31 328 HIS B O 1
ATOM 6167 N N . VAL B 1 329 ? 0.306 30.172 4.957 1 98.44 329 VAL B N 1
ATOM 6168 C CA . VAL B 1 329 ? -0.188 30.109 3.586 1 98.44 329 VAL B CA 1
ATOM 6169 C C . VAL B 1 329 ? 0.332 31.297 2.783 1 98.44 329 VAL B C 1
ATOM 6171 O O . VAL B 1 329 ? 0.918 31.125 1.712 1 98.44 329 VAL B O 1
ATOM 6174 N N . VAL B 1 330 ? 0.163 32.5 3.314 1 98.62 330 VAL B N 1
ATOM 6175 C CA . VAL B 1 330 ? 0.569 33.719 2.629 1 98.62 330 VAL B CA 1
ATOM 6176 C C . VAL B 1 330 ? 2.086 33.719 2.445 1 98.62 330 VAL B C 1
ATOM 6178 O O . VAL B 1 330 ? 2.584 34.031 1.36 1 98.62 330 VAL B O 1
ATOM 6181 N N . ARG B 1 331 ? 2.779 33.406 3.49 1 98.44 331 ARG B N 1
ATOM 6182 C CA . ARG B 1 331 ? 4.238 33.406 3.43 1 98.44 331 ARG B CA 1
ATOM 6183 C C . ARG B 1 331 ? 4.727 32.469 2.318 1 98.44 331 ARG B C 1
ATOM 6185 O O . ARG B 1 331 ? 5.574 32.844 1.512 1 98.44 331 ARG B O 1
ATOM 6192 N N . LEU B 1 332 ? 4.223 31.25 2.26 1 98.56 332 LEU B N 1
ATOM 6193 C CA . LEU B 1 332 ? 4.625 30.25 1.275 1 98.56 332 LEU B CA 1
ATOM 6194 C C . LEU B 1 332 ? 4.328 30.734 -0.141 1 98.56 332 LEU B C 1
ATOM 6196 O O . LEU B 1 332 ? 5.188 30.656 -1.021 1 98.56 332 LEU B O 1
ATOM 6200 N N . LEU B 1 333 ? 3.113 31.266 -0.346 1 98.75 333 LEU B N 1
ATOM 6201 C CA . LEU B 1 333 ? 2.703 31.703 -1.678 1 98.75 333 LEU B CA 1
ATOM 6202 C C . LEU B 1 333 ? 3.541 32.875 -2.146 1 98.75 333 LEU B C 1
ATOM 6204 O O . LEU B 1 333 ? 4.008 32.906 -3.287 1 98.75 333 LEU B O 1
ATOM 6208 N N . ARG B 1 334 ? 3.771 33.812 -1.312 1 98.62 334 ARG B N 1
ATOM 6209 C CA . ARG B 1 334 ? 4.543 34.969 -1.694 1 98.62 334 ARG B CA 1
ATOM 6210 C C . ARG B 1 334 ? 6.008 34.625 -1.927 1 98.62 334 ARG B C 1
ATOM 6212 O O . ARG B 1 334 ? 6.641 35.156 -2.84 1 98.62 334 ARG B O 1
ATOM 6219 N N . THR B 1 335 ? 6.562 33.812 -1.101 1 98.25 335 THR B N 1
ATOM 6220 C CA . THR B 1 335 ? 7.926 33.344 -1.325 1 98.25 335 THR B CA 1
ATOM 6221 C C . THR B 1 335 ? 8.055 32.656 -2.688 1 98.25 335 THR B C 1
ATOM 6223 O O . THR B 1 335 ? 9.023 32.906 -3.414 1 98.25 335 THR B O 1
ATOM 6226 N N . ALA B 1 336 ? 7.059 31.812 -2.973 1 98.5 336 ALA B N 1
ATOM 6227 C CA . ALA B 1 336 ? 7.055 31.141 -4.273 1 98.5 336 ALA B CA 1
ATOM 6228 C C . ALA B 1 336 ? 7.016 32.156 -5.41 1 98.5 336 ALA B C 1
ATOM 6230 O O . ALA B 1 336 ? 7.77 32.062 -6.379 1 98.5 336 ALA B O 1
ATOM 6231 N N . GLU B 1 337 ? 6.16 33.156 -5.289 1 98.44 337 GLU B N 1
ATOM 6232 C CA . GLU B 1 337 ? 6.043 34.188 -6.32 1 98.44 337 GLU B CA 1
ATOM 6233 C C . GLU B 1 337 ? 7.375 34.906 -6.535 1 98.44 337 GLU B C 1
ATOM 6235 O O . GLU B 1 337 ? 7.801 35.094 -7.676 1 98.44 337 GLU B O 1
ATOM 6240 N N . GLU B 1 338 ? 8.008 35.25 -5.492 1 97.88 338 GLU B N 1
ATOM 6241 C CA . GLU B 1 338 ? 9.289 35.938 -5.562 1 97.88 338 GLU B CA 1
ATOM 6242 C C . GLU B 1 338 ? 10.367 35.062 -6.18 1 97.88 338 GLU B C 1
ATOM 6244 O O . GLU B 1 338 ? 11.109 35.5 -7.055 1 97.88 338 GLU B O 1
ATOM 6249 N N . ALA B 1 339 ? 10.438 33.844 -5.715 1 97.69 339 ALA B N 1
ATOM 6250 C CA . ALA B 1 339 ? 11.453 32.938 -6.211 1 97.69 339 ALA B CA 1
ATOM 6251 C C . ALA B 1 339 ? 11.289 32.688 -7.707 1 97.69 339 ALA B C 1
ATOM 6253 O O . ALA B 1 339 ? 12.266 32.688 -8.453 1 97.69 339 ALA B O 1
ATOM 6254 N N . LEU B 1 340 ? 10.055 32.469 -8.203 1 98.19 340 LEU B N 1
ATOM 6255 C CA . LEU B 1 340 ? 9.773 32.188 -9.602 1 98.19 340 LEU B CA 1
ATOM 6256 C C . LEU B 1 340 ? 10.062 33.406 -10.484 1 98.19 340 LEU B C 1
ATOM 6258 O O . LEU B 1 340 ? 10.414 33.25 -11.656 1 98.19 340 LEU B O 1
ATOM 6262 N N . SER B 1 341 ? 9.953 34.562 -9.914 1 97.62 341 SER B N 1
ATOM 6263 C CA . SER B 1 341 ? 10.133 35.781 -10.688 1 97.62 341 SER B CA 1
ATOM 6264 C C . SER B 1 341 ? 11.594 36.25 -10.688 1 97.62 341 SER B C 1
ATOM 6266 O O . SER B 1 341 ? 12.094 36.75 -11.695 1 97.62 341 SER B O 1
ATOM 6268 N N . THR B 1 342 ? 12.344 36.062 -9.586 1 96.81 342 THR B N 1
ATOM 6269 C CA . THR B 1 342 ? 13.68 36.625 -9.453 1 96.81 342 THR B CA 1
ATOM 6270 C C . THR B 1 342 ? 14.742 35.562 -9.445 1 96.81 342 THR B C 1
ATOM 6272 O O . THR B 1 342 ? 15.93 35.844 -9.648 1 96.81 342 THR B O 1
ATOM 6275 N N . GLY B 1 343 ? 14.352 34.375 -9.133 1 96.44 343 GLY B N 1
ATOM 6276 C CA . GLY B 1 343 ? 15.305 33.281 -9.008 1 96.44 343 GLY B CA 1
ATOM 6277 C C . GLY B 1 343 ? 15.977 33.25 -7.652 1 96.44 343 GLY B C 1
ATOM 6278 O O . GLY B 1 343 ? 17 32.562 -7.488 1 96.44 343 GLY B O 1
ATOM 6279 N N . GLU B 1 344 ? 15.375 33.969 -6.684 1 96.56 344 GLU B N 1
ATOM 6280 C CA . GLU B 1 344 ? 15.914 34 -5.324 1 96.56 344 GLU B CA 1
ATOM 6281 C C . GLU B 1 344 ? 14.836 33.656 -4.301 1 96.56 344 GLU B C 1
ATOM 6283 O O . GLU B 1 344 ? 13.68 34.094 -4.438 1 96.56 344 GLU B O 1
ATOM 6288 N N . VAL B 1 345 ? 15.219 32.875 -3.385 1 97.44 345 VAL B N 1
ATOM 6289 C CA . VAL B 1 345 ? 14.297 32.531 -2.305 1 97.44 345 VAL B CA 1
ATOM 6290 C C . VAL B 1 345 ? 14.547 33.469 -1.105 1 97.44 345 VAL B C 1
ATOM 6292 O O . VAL B 1 345 ? 15.602 33.375 -0.466 1 97.44 345 VAL B O 1
ATOM 6295 N N . LEU B 1 346 ? 13.609 34.219 -0.814 1 97.31 346 LEU B N 1
ATOM 6296 C CA . LEU B 1 346 ? 13.75 35.156 0.295 1 97.31 346 LEU B CA 1
ATOM 6297 C C . LEU B 1 346 ? 13.211 34.562 1.589 1 97.31 346 LEU B C 1
ATOM 6299 O O . LEU B 1 346 ? 12 34.562 1.831 1 97.31 346 LEU B O 1
ATOM 6303 N N . VAL B 1 347 ? 14.164 34.094 2.389 1 97.69 347 VAL B N 1
ATOM 6304 C CA . VAL B 1 347 ? 13.766 33.438 3.645 1 97.69 347 VAL B CA 1
ATOM 6305 C C . VAL B 1 347 ? 13.328 34.531 4.645 1 97.69 347 VAL B C 1
ATOM 6307 O O . VAL B 1 347 ? 12.242 34.438 5.223 1 97.69 347 VAL B O 1
ATOM 6310 N N . LYS B 1 348 ? 14.203 35.438 4.832 1 97.44 348 LYS B N 1
ATOM 6311 C CA . LYS B 1 348 ? 13.773 36.625 5.609 1 97.44 348 LYS B CA 1
ATOM 6312 C C . LYS B 1 348 ? 12.734 37.438 4.848 1 97.44 348 LYS B C 1
ATOM 6314 O O . LYS B 1 348 ? 13.031 38 3.791 1 97.44 348 LYS B O 1
ATOM 6319 N N . ARG B 1 349 ? 11.562 37.562 5.477 1 97.81 349 ARG B N 1
ATOM 6320 C CA . ARG B 1 349 ? 10.43 38.094 4.738 1 97.81 349 ARG B CA 1
ATOM 6321 C C . ARG B 1 349 ? 10.438 39.625 4.766 1 97.81 349 ARG B C 1
ATOM 6323 O O . ARG B 1 349 ? 10.438 40.219 5.836 1 97.81 349 ARG B O 1
ATOM 6330 N N . PRO B 1 350 ? 10.375 40.219 3.576 1 96.31 350 PRO B N 1
ATOM 6331 C CA . PRO B 1 350 ? 10.258 41.688 3.539 1 96.31 350 PRO B CA 1
ATOM 6332 C C . PRO B 1 350 ? 8.906 42.188 4.047 1 96.31 350 PRO B C 1
ATOM 6334 O O . PRO B 1 350 ? 8.781 43.344 4.445 1 96.31 350 PRO B O 1
ATOM 6337 N N . ASP B 1 351 ? 7.879 41.344 4.031 1 97.19 351 ASP B N 1
ATOM 6338 C CA . ASP B 1 351 ? 6.531 41.688 4.469 1 97.19 351 ASP B CA 1
ATOM 6339 C C . ASP B 1 351 ? 6.227 41.094 5.844 1 97.19 351 ASP B C 1
ATOM 6341 O O . ASP B 1 351 ? 5.09 40.719 6.121 1 97.19 351 ASP B O 1
ATOM 6345 N N . ALA B 1 352 ? 7.234 40.969 6.645 1 97.31 352 ALA B N 1
ATOM 6346 C CA . ALA B 1 352 ? 7.105 40.312 7.953 1 97.31 352 ALA B CA 1
ATOM 6347 C C . ALA B 1 352 ? 6.023 41 8.789 1 97.31 352 ALA B C 1
ATOM 6349 O O . ALA B 1 352 ? 5.254 40.344 9.477 1 97.31 352 ALA B O 1
ATOM 6350 N N . GLU B 1 353 ? 5.957 42.312 8.672 1 96.81 353 GLU B N 1
ATOM 6351 C CA . GLU B 1 353 ? 4.969 43.062 9.438 1 96.81 353 GLU B CA 1
ATOM 6352 C C . GLU B 1 353 ? 3.547 42.688 9.031 1 96.81 353 GLU B C 1
ATOM 6354 O O . GLU B 1 353 ? 2.686 42.469 9.891 1 96.81 353 GLU B O 1
ATOM 6359 N N . GLU B 1 354 ? 3.334 42.625 7.824 1 97.56 354 GLU B N 1
ATOM 6360 C CA . GLU B 1 354 ? 2.016 42.25 7.34 1 97.56 354 GLU B CA 1
ATOM 6361 C C . GLU B 1 354 ? 1.702 40.781 7.723 1 97.56 354 GLU B C 1
ATOM 6363 O O . GLU B 1 354 ? 0.562 40.469 8.055 1 97.56 354 GLU B O 1
ATOM 6368 N N . LEU B 1 355 ? 2.668 39.938 7.605 1 97.81 355 LEU B N 1
ATOM 6369 C CA . LEU B 1 355 ? 2.482 38.562 7.992 1 97.81 355 LEU B CA 1
ATOM 6370 C C . LEU B 1 355 ? 2.08 38.438 9.461 1 97.81 355 LEU B C 1
ATOM 6372 O O . LEU B 1 355 ? 1.176 37.688 9.805 1 97.81 355 LEU B O 1
ATOM 6376 N N . LEU B 1 356 ? 2.713 39.188 10.266 1 96.44 356 LEU B N 1
ATOM 6377 C CA . LEU B 1 356 ? 2.357 39.219 11.68 1 96.44 356 LEU B CA 1
ATOM 6378 C C . LEU B 1 356 ? 0.941 39.75 11.867 1 96.44 356 LEU B C 1
ATOM 6380 O O . LEU B 1 356 ? 0.208 39.281 12.742 1 96.44 356 LEU B O 1
ATOM 6384 N N . ALA B 1 357 ? 0.585 40.719 11.094 1 96.94 357 ALA B N 1
ATOM 6385 C CA . ALA B 1 357 ? -0.779 41.25 11.148 1 96.94 357 ALA B CA 1
ATOM 6386 C C . ALA B 1 357 ? -1.795 40.156 10.805 1 96.94 357 ALA B C 1
ATOM 6388 O O . ALA B 1 357 ? -2.836 40.062 11.461 1 96.94 357 ALA B O 1
ATOM 6389 N N . ILE B 1 358 ? -1.528 39.438 9.82 1 96.62 358 ILE B N 1
ATOM 6390 C CA . ILE B 1 358 ? -2.396 38.344 9.422 1 96.62 358 ILE B CA 1
ATOM 6391 C C . ILE B 1 358 ? -2.484 37.312 10.555 1 96.62 358 ILE B C 1
ATOM 6393 O O . ILE B 1 358 ? -3.574 36.844 10.883 1 96.62 358 ILE B O 1
ATOM 6397 N N . ARG B 1 359 ? -1.36 37 11.156 1 94.25 359 ARG B N 1
ATOM 6398 C CA . ARG B 1 359 ? -1.327 36.062 12.289 1 94.25 359 ARG B CA 1
ATOM 6399 C C . ARG B 1 359 ? -2.205 36.562 13.43 1 94.25 359 ARG B C 1
ATOM 6401 O O . ARG B 1 359 ? -2.781 35.781 14.18 1 94.25 359 ARG B O 1
ATOM 6408 N N . ASN B 1 360 ? -2.297 37.844 13.492 1 92.88 360 ASN B N 1
ATOM 6409 C CA . ASN B 1 360 ? -3.062 38.438 14.578 1 92.88 360 ASN B CA 1
ATOM 6410 C C . ASN B 1 360 ? -4.5 38.719 14.156 1 92.88 360 ASN B C 1
ATOM 6412 O O . ASN B 1 360 ? -5.227 39.438 14.852 1 92.88 360 ASN B O 1
ATOM 6416 N N . GLY B 1 361 ? -4.938 38.344 12.938 1 94.5 361 GLY B N 1
ATOM 6417 C CA . GLY B 1 361 ? -6.352 38.344 12.586 1 94.5 361 GLY B CA 1
ATOM 6418 C C . GLY B 1 361 ? -6.727 39.438 11.625 1 94.5 361 GLY B C 1
ATOM 6419 O O . GLY B 1 361 ? -7.898 39.812 11.508 1 94.5 361 GLY B O 1
ATOM 6420 N N . ALA B 1 362 ? -5.773 40.031 10.984 1 96.31 362 ALA B N 1
ATOM 6421 C CA . ALA B 1 362 ? -6.051 41.125 10.07 1 96.31 362 ALA B CA 1
ATOM 6422 C C . ALA B 1 362 ? -6.93 40.656 8.906 1 96.31 362 ALA B C 1
ATOM 6424 O O . ALA B 1 362 ? -7.684 41.469 8.344 1 96.31 362 ALA B O 1
ATOM 6425 N N . TRP B 1 363 ? -6.891 39.469 8.508 1 96.94 363 TRP B N 1
ATOM 6426 C CA . TRP B 1 363 ? -7.68 38.906 7.414 1 96.94 363 TRP B CA 1
ATOM 6427 C C . TRP B 1 363 ? -8.781 38 7.938 1 96.94 363 TRP B C 1
ATOM 6429 O O . TRP B 1 363 ? -8.57 37.219 8.875 1 96.94 363 TRP B O 1
ATOM 6439 N N . SER B 1 364 ? -9.945 38.125 7.273 1 95.75 364 SER B N 1
ATOM 6440 C CA . SER B 1 364 ? -11.016 37.188 7.582 1 95.75 364 SER B CA 1
ATOM 6441 C C . SER B 1 364 ? -10.758 35.812 6.926 1 95.75 364 SER B C 1
ATOM 6443 O O . SER B 1 364 ? -9.922 35.719 6.031 1 95.75 364 SER B O 1
ATOM 6445 N N . PHE B 1 365 ? -11.508 34.812 7.434 1 95.5 365 PHE B N 1
ATOM 6446 C CA . PHE B 1 365 ? -11.375 33.5 6.863 1 95.5 365 PHE B CA 1
ATOM 6447 C C . PHE B 1 365 ? -11.688 33.5 5.371 1 95.5 365 PHE B C 1
ATOM 6449 O O . PHE B 1 365 ? -10.938 32.938 4.574 1 95.5 365 PHE B O 1
ATOM 6456 N N . ASP B 1 366 ? -12.719 34.156 4.965 1 96.06 366 ASP B N 1
ATOM 6457 C CA . ASP B 1 366 ? -13.148 34.219 3.572 1 96.06 366 ASP B CA 1
ATOM 6458 C C . ASP B 1 366 ? -12.117 34.938 2.709 1 96.06 366 ASP B C 1
ATOM 6460 O O . ASP B 1 366 ? -11.82 34.5 1.593 1 96.06 366 ASP B O 1
ATOM 6464 N N . GLU B 1 367 ? -11.586 36 3.275 1 96.88 367 GLU B N 1
ATOM 6465 C CA . GLU B 1 367 ? -10.539 36.75 2.57 1 96.88 367 GLU B CA 1
ATOM 6466 C C . GLU B 1 367 ? -9.312 35.875 2.34 1 96.88 367 GLU B C 1
ATOM 6468 O O . GLU B 1 367 ? -8.727 35.875 1.254 1 96.88 367 GLU B O 1
ATOM 6473 N N . MET B 1 368 ? -8.984 35.156 3.369 1 97.25 368 MET B N 1
ATOM 6474 C CA . MET B 1 368 ? -7.824 34.281 3.289 1 97.25 368 MET B CA 1
ATOM 6475 C C . MET B 1 368 ? -8.047 33.188 2.244 1 97.25 368 MET B C 1
ATOM 6477 O O . MET B 1 368 ? -7.164 32.906 1.429 1 97.25 368 MET B O 1
ATOM 6481 N N . MET B 1 369 ? -9.25 32.562 2.191 1 97.12 369 MET B N 1
ATOM 6482 C CA . MET B 1 369 ? -9.57 31.5 1.25 1 97.12 369 MET B CA 1
ATOM 6483 C C . MET B 1 369 ? -9.555 32.031 -0.185 1 97.12 369 MET B C 1
ATOM 6485 O O . MET B 1 369 ? -9.086 31.328 -1.093 1 97.12 369 MET B O 1
ATOM 6489 N N . GLU B 1 370 ? -10.062 33.188 -0.333 1 97.62 370 GLU B N 1
ATOM 6490 C CA . GLU B 1 370 ? -10.055 33.812 -1.655 1 97.62 370 GLU B CA 1
ATOM 6491 C C . GLU B 1 370 ? -8.633 34.062 -2.133 1 97.62 370 GLU B C 1
ATOM 6493 O O . GLU B 1 370 ? -8.289 33.781 -3.277 1 97.62 370 GLU B O 1
ATOM 6498 N N . TYR B 1 371 ? -7.855 34.656 -1.242 1 98.12 371 TYR B N 1
ATOM 6499 C CA . TYR B 1 371 ? -6.457 34.938 -1.558 1 98.12 371 TYR B CA 1
ATOM 6500 C C . TYR B 1 371 ? -5.727 33.656 -1.946 1 98.12 371 TYR B C 1
ATOM 6502 O O . TYR B 1 371 ? -5.035 33.625 -2.969 1 98.12 371 TYR B O 1
ATOM 6510 N N . TRP B 1 372 ? -5.895 32.656 -1.114 1 98.19 372 TRP B N 1
ATOM 6511 C CA . TRP B 1 372 ? -5.238 31.359 -1.348 1 98.19 372 TRP B CA 1
ATOM 6512 C C . TRP B 1 372 ? -5.609 30.812 -2.717 1 98.19 372 TRP B C 1
ATOM 6514 O O . TRP B 1 372 ? -4.734 30.438 -3.502 1 98.19 372 TRP B O 1
ATOM 6524 N N . THR B 1 373 ? -6.902 30.797 -3.051 1 97.94 373 THR B N 1
ATOM 6525 C CA . THR B 1 373 ? -7.387 30.234 -4.309 1 97.94 373 THR B CA 1
ATOM 6526 C C . THR B 1 373 ? -6.824 31.016 -5.496 1 97.94 373 THR B C 1
ATOM 6528 O O . THR B 1 373 ? -6.324 30.422 -6.453 1 97.94 373 THR B O 1
ATOM 6531 N N . GLU B 1 374 ? -6.855 32.281 -5.383 1 98.31 374 GLU B N 1
ATOM 6532 C CA . GLU B 1 374 ? -6.402 33.125 -6.469 1 98.31 374 GLU B CA 1
ATOM 6533 C C . GLU B 1 374 ? -4.898 33 -6.691 1 98.31 374 GLU B C 1
ATOM 6535 O O . GLU B 1 374 ? -4.445 32.844 -7.828 1 98.31 374 GLU B O 1
ATOM 6540 N N . ARG B 1 375 ? -4.117 33.094 -5.664 1 98.44 375 ARG B N 1
ATOM 6541 C CA . ARG B 1 375 ? -2.662 33.062 -5.789 1 98.44 375 ARG B CA 1
ATOM 6542 C C . ARG B 1 375 ? -2.176 31.672 -6.199 1 98.44 375 ARG B C 1
ATOM 6544 O O . ARG B 1 375 ? -1.207 31.547 -6.949 1 98.44 375 ARG B O 1
ATOM 6551 N N . ASP B 1 376 ? -2.838 30.688 -5.609 1 98.31 376 ASP B N 1
ATOM 6552 C CA . ASP B 1 376 ? -2.508 29.312 -6.012 1 98.31 376 ASP B CA 1
ATOM 6553 C C . ASP B 1 376 ? -2.633 29.141 -7.523 1 98.31 376 ASP B C 1
ATOM 6555 O O . ASP B 1 376 ? -1.709 28.656 -8.18 1 98.31 376 ASP B O 1
ATOM 6559 N N . GLN B 1 377 ? -3.742 29.594 -8.078 1 98.19 377 GLN B N 1
ATOM 6560 C CA . GLN B 1 377 ? -3.986 29.5 -9.508 1 98.19 377 GLN B CA 1
ATOM 6561 C C . GLN B 1 377 ? -2.977 30.328 -10.297 1 98.19 377 GLN B C 1
ATOM 6563 O O . GLN B 1 377 ? -2.428 29.859 -11.297 1 98.19 377 GLN B O 1
ATOM 6568 N N . TYR B 1 378 ? -2.719 31.516 -9.859 1 98.56 378 TYR B N 1
ATOM 6569 C CA . TYR B 1 378 ? -1.791 32.406 -10.531 1 98.56 378 TYR B CA 1
ATOM 6570 C C . TYR B 1 378 ? -0.393 31.812 -10.594 1 98.56 378 TYR B C 1
ATOM 6572 O O . TYR B 1 378 ? 0.247 31.812 -11.648 1 98.56 378 TYR B O 1
ATOM 6580 N N . ILE B 1 379 ? 0.062 31.234 -9.539 1 98.69 379 ILE B N 1
ATOM 6581 C CA . ILE B 1 379 ? 1.408 30.672 -9.453 1 98.69 379 ILE B CA 1
ATOM 6582 C C . ILE B 1 379 ? 1.522 29.453 -10.359 1 98.69 379 ILE B C 1
ATOM 6584 O O . ILE B 1 379 ? 2.459 29.344 -11.156 1 98.69 379 ILE B O 1
ATOM 6588 N N . ARG B 1 380 ? 0.545 28.547 -10.281 1 98 380 ARG B N 1
ATOM 6589 C CA . ARG B 1 380 ? 0.608 27.266 -10.977 1 98 380 ARG B CA 1
ATOM 6590 C C . ARG B 1 380 ? 0.346 27.453 -12.469 1 98 380 ARG B C 1
ATOM 6592 O O . ARG B 1 380 ? 0.95 26.766 -13.297 1 98 380 ARG B O 1
ATOM 6599 N N . GLU B 1 381 ? -0.48 28.422 -12.852 1 97.62 381 GLU B N 1
ATOM 6600 C CA . GLU B 1 381 ? -0.929 28.484 -14.242 1 97.62 381 GLU B CA 1
ATOM 6601 C C . GLU B 1 381 ? -0.212 29.609 -14.992 1 97.62 381 GLU B C 1
ATOM 6603 O O . GLU B 1 381 ? -0.068 29.547 -16.219 1 97.62 381 GLU B O 1
ATOM 6608 N N . VAL B 1 382 ? 0.213 30.625 -14.32 1 97.88 382 VAL B N 1
ATOM 6609 C CA . VAL B 1 382 ? 0.777 31.797 -15.008 1 97.88 382 VAL B CA 1
ATOM 6610 C C . VAL B 1 382 ? 2.266 31.906 -14.688 1 97.88 382 VAL B C 1
ATOM 6612 O O . VAL B 1 382 ? 3.109 31.781 -15.578 1 97.88 382 VAL B O 1
ATOM 6615 N N . LEU B 1 383 ? 2.576 32.031 -13.43 1 97.94 383 LEU B N 1
ATOM 6616 C CA . LEU B 1 383 ? 3.949 32.312 -13.039 1 97.94 383 LEU B CA 1
ATOM 6617 C C . LEU B 1 383 ? 4.875 31.172 -13.383 1 97.94 383 LEU B C 1
ATOM 6619 O O . LEU B 1 383 ? 6.039 31.375 -13.727 1 97.94 383 LEU B O 1
ATOM 6623 N N . TYR B 1 384 ? 4.395 30 -13.211 1 97.62 384 TYR B N 1
ATOM 6624 C CA . TYR B 1 384 ? 5.172 28.828 -13.586 1 97.62 384 TYR B CA 1
ATOM 6625 C C . TYR B 1 384 ? 5.672 28.922 -15.016 1 97.62 384 TYR B C 1
ATOM 6627 O O . TYR B 1 384 ? 6.844 28.672 -15.297 1 97.62 384 TYR B O 1
ATOM 6635 N N . LYS B 1 385 ? 4.852 29.344 -15.961 1 97.06 385 LYS B N 1
ATOM 6636 C CA . LYS B 1 385 ? 5.184 29.422 -17.375 1 97.06 385 LYS B CA 1
ATOM 6637 C C . LYS B 1 385 ? 6.148 30.578 -17.641 1 97.06 385 LYS B C 1
ATOM 6639 O O . LYS B 1 385 ? 7.012 30.484 -18.516 1 97.06 385 LYS B O 1
ATOM 6644 N N . GLN B 1 386 ? 6.105 31.578 -16.875 1 97.25 386 GLN B N 1
ATOM 6645 C CA . GLN B 1 386 ? 6.879 32.812 -17.125 1 97.25 386 GLN B CA 1
ATOM 6646 C C . GLN B 1 386 ? 8.148 32.812 -16.281 1 97.25 386 GLN B C 1
ATOM 6648 O O . GLN B 1 386 ? 8.961 33.75 -16.391 1 97.25 386 GLN B O 1
ATOM 6653 N N . SER B 1 387 ? 8.359 31.875 -15.484 1 97.19 387 SER B N 1
ATOM 6654 C CA . SER B 1 387 ? 9.445 31.875 -14.508 1 97.19 387 SER B CA 1
ATOM 6655 C C . SER B 1 387 ? 10.805 31.938 -15.195 1 97.19 387 SER B C 1
ATOM 6657 O O . SER B 1 387 ? 10.992 31.391 -16.281 1 97.19 387 SER B O 1
ATOM 6659 N N . VAL B 1 388 ? 11.797 32.5 -14.5 1 96.31 388 VAL B N 1
ATOM 6660 C CA . VAL B 1 388 ? 13.172 32.594 -14.969 1 96.31 388 VAL B CA 1
ATOM 6661 C C . VAL B 1 388 ? 13.914 31.312 -14.656 1 96.31 388 VAL B C 1
ATOM 6663 O O . VAL B 1 388 ? 15.008 31.078 -15.164 1 96.31 388 VAL B O 1
ATOM 6666 N N . LEU B 1 389 ? 13.32 30.5 -13.883 1 97.56 389 LEU B N 1
ATOM 6667 C CA . LEU B 1 389 ? 13.945 29.25 -13.438 1 97.56 389 LEU B CA 1
ATOM 6668 C C . LEU B 1 389 ? 13.719 28.141 -14.445 1 97.56 389 LEU B C 1
ATOM 6670 O O . LEU B 1 389 ? 12.695 28.109 -15.133 1 97.56 389 LEU B O 1
ATOM 6674 N N . PRO B 1 390 ? 14.641 27.219 -14.531 1 97.44 390 PRO B N 1
ATOM 6675 C CA . PRO B 1 390 ? 14.43 26.062 -15.406 1 97.44 390 PRO B CA 1
ATOM 6676 C C . PRO B 1 390 ? 13.266 25.188 -14.953 1 97.44 390 PRO B C 1
ATOM 6678 O O . PRO B 1 390 ? 12.93 25.156 -13.766 1 97.44 390 PRO B O 1
ATOM 6681 N N . LYS B 1 391 ? 12.664 24.422 -15.906 1 96.5 391 LYS B N 1
ATOM 6682 C CA . LYS B 1 391 ? 11.508 23.578 -15.625 1 96.5 391 LYS B CA 1
ATOM 6683 C C . LYS B 1 391 ? 11.906 22.359 -14.797 1 96.5 391 LYS B C 1
ATOM 6685 O O . LYS B 1 391 ? 11.125 21.875 -13.977 1 96.5 391 LYS B O 1
ATOM 6690 N N . THR B 1 392 ? 13.109 21.859 -14.992 1 96 392 THR B N 1
ATOM 6691 C CA . THR B 1 392 ? 13.609 20.703 -14.258 1 96 392 THR B CA 1
ATOM 6692 C C . THR B 1 392 ? 14.922 21.047 -13.555 1 96 392 THR B C 1
ATOM 6694 O O . THR B 1 392 ? 15.727 21.828 -14.062 1 96 392 THR B O 1
ATOM 6697 N N . PRO B 1 393 ? 15.062 20.484 -12.367 1 96.5 393 PRO B N 1
ATOM 6698 C CA . PRO B 1 393 ? 16.344 20.734 -11.688 1 96.5 393 PRO B CA 1
ATOM 6699 C C . PRO B 1 393 ? 17.516 20.109 -12.422 1 96.5 393 PRO B C 1
ATOM 6701 O O . PRO B 1 393 ? 17.359 19.141 -13.164 1 96.5 393 PRO B O 1
ATOM 6704 N N . ASN B 1 394 ? 18.641 20.672 -12.266 1 96.12 394 ASN B N 1
ATOM 6705 C CA . ASN B 1 394 ? 19.875 20.188 -12.891 1 96.12 394 ASN B CA 1
ATOM 6706 C C . ASN B 1 394 ? 20.5 19.047 -12.086 1 96.12 394 ASN B C 1
ATOM 6708 O O . ASN B 1 394 ? 21.422 19.281 -11.305 1 96.12 394 ASN B O 1
ATOM 6712 N N . ILE B 1 395 ? 20.062 17.891 -12.359 1 96.5 395 ILE B N 1
ATOM 6713 C CA . ILE B 1 395 ? 20.469 16.688 -11.617 1 96.5 395 ILE B CA 1
ATOM 6714 C C . ILE B 1 395 ? 21.953 16.422 -11.836 1 96.5 395 ILE B C 1
ATOM 6716 O O . ILE B 1 395 ? 22.656 16 -10.914 1 96.5 395 ILE B O 1
ATOM 6720 N N . GLN B 1 396 ? 22.453 16.656 -13 1 94.75 396 GLN B N 1
ATOM 6721 C CA . GLN B 1 396 ? 23.859 16.438 -13.312 1 94.75 396 GLN B CA 1
ATOM 6722 C C . GLN B 1 396 ? 24.766 17.344 -12.492 1 94.75 396 GLN B C 1
ATOM 6724 O O . GLN B 1 396 ? 25.75 16.906 -11.914 1 94.75 396 GLN B O 1
ATOM 6729 N N . LYS B 1 397 ? 24.375 18.547 -12.484 1 95.94 397 LYS B N 1
ATOM 6730 C CA . LYS B 1 397 ? 25.156 19.5 -11.695 1 95.94 397 LYS B CA 1
ATOM 6731 C C . LYS B 1 397 ? 25.125 19.156 -10.211 1 95.94 397 LYS B C 1
ATOM 6733 O O . LYS B 1 397 ? 26.141 19.219 -9.531 1 95.94 397 LYS B O 1
ATOM 6738 N N . ALA B 1 398 ? 23.969 18.766 -9.727 1 97.5 398 ALA B N 1
ATOM 6739 C CA . ALA B 1 398 ? 23.828 18.375 -8.328 1 97.5 398 ALA B CA 1
ATOM 6740 C C . ALA B 1 398 ? 24.688 17.156 -8.016 1 97.5 398 ALA B C 1
ATOM 6742 O O . ALA B 1 398 ? 25.328 17.094 -6.965 1 97.5 398 ALA B O 1
ATOM 6743 N N . GLY B 1 399 ? 24.688 16.219 -8.938 1 96.81 399 GLY B N 1
ATOM 6744 C CA . GLY B 1 399 ? 25.5 15.031 -8.758 1 96.81 399 GLY B CA 1
ATOM 6745 C C . GLY B 1 399 ? 26.984 15.336 -8.664 1 96.81 399 GLY B C 1
ATOM 6746 O O . GLY B 1 399 ? 27.672 14.836 -7.773 1 96.81 399 GLY B O 1
ATOM 6747 N N . LYS B 1 400 ? 27.469 16.156 -9.57 1 96.62 400 LYS B N 1
ATOM 6748 C CA . LYS B 1 400 ? 28.859 16.547 -9.562 1 96.62 400 LYS B CA 1
ATOM 6749 C C . LYS B 1 400 ? 29.219 17.266 -8.266 1 96.62 400 LYS B C 1
ATOM 6751 O O . LYS B 1 400 ? 30.281 17.016 -7.68 1 96.62 400 LYS B O 1
ATOM 6756 N N . LEU B 1 401 ? 28.359 18.094 -7.895 1 97.5 401 LEU B N 1
ATOM 6757 C CA . LEU B 1 401 ? 28.578 18.859 -6.668 1 97.5 401 LEU B CA 1
ATOM 6758 C C . LEU B 1 401 ? 28.672 17.922 -5.461 1 97.5 401 LEU B C 1
ATOM 6760 O O . LEU B 1 401 ? 29.547 18.078 -4.617 1 97.5 401 LEU B O 1
ATOM 6764 N N . LEU B 1 402 ? 27.797 16.938 -5.367 1 97.62 402 LEU B N 1
ATOM 6765 C CA . LEU B 1 402 ? 27.797 15.992 -4.258 1 97.62 402 LEU B CA 1
ATOM 6766 C C . LEU B 1 402 ? 29.094 15.211 -4.203 1 97.62 402 LEU B C 1
ATOM 6768 O O . LEU B 1 402 ? 29.656 15 -3.121 1 97.62 402 LEU B O 1
ATOM 6772 N N . ILE B 1 403 ? 29.531 14.805 -5.352 1 96 403 ILE B N 1
ATOM 6773 C CA . ILE B 1 403 ? 30.781 14.055 -5.418 1 96 403 ILE B CA 1
ATOM 6774 C C . ILE B 1 403 ? 31.938 14.93 -4.926 1 96 403 ILE B C 1
ATOM 6776 O O . ILE B 1 403 ? 32.781 14.477 -4.148 1 96 403 ILE B O 1
ATOM 6780 N N . GLU B 1 404 ? 31.922 16.156 -5.332 1 96.56 404 GLU B N 1
ATOM 6781 C CA . GLU B 1 404 ? 32.969 17.109 -4.898 1 96.56 404 GLU B CA 1
ATOM 6782 C C . GLU B 1 404 ? 32.938 17.297 -3.383 1 96.56 404 GLU B C 1
ATOM 6784 O O . GLU B 1 404 ? 33.969 17.266 -2.732 1 96.56 404 GLU B O 1
ATOM 6789 N N . LEU B 1 405 ? 31.812 17.469 -2.836 1 97.38 405 LEU B N 1
ATOM 6790 C CA . LEU B 1 405 ? 31.672 17.688 -1.403 1 97.38 405 LEU B CA 1
ATOM 6791 C C . LEU B 1 405 ? 32.094 16.469 -0.608 1 97.38 405 LEU B C 1
ATOM 6793 O O . LEU B 1 405 ? 32.75 16.594 0.444 1 97.38 405 LEU B O 1
ATOM 6797 N N . ARG B 1 406 ? 31.812 15.297 -1.155 1 95.62 406 ARG B N 1
ATOM 6798 C CA . ARG B 1 406 ? 32.219 14.062 -0.497 1 95.62 406 ARG B CA 1
ATOM 6799 C C . ARG B 1 406 ? 33.75 13.914 -0.537 1 95.62 406 ARG B C 1
ATOM 6801 O O . ARG B 1 406 ? 34.344 13.492 0.444 1 95.62 406 ARG B O 1
ATOM 6808 N N . GLU B 1 407 ? 34.281 14.258 -1.671 1 93.56 407 GLU B N 1
ATOM 6809 C CA . GLU B 1 407 ? 35.719 14.195 -1.787 1 93.56 407 GLU B CA 1
ATOM 6810 C C . GLU B 1 407 ? 36.406 15.188 -0.838 1 93.56 407 GLU B C 1
ATOM 6812 O O . GLU B 1 407 ? 37.438 14.891 -0.277 1 93.56 407 GLU B O 1
ATOM 6817 N N . MET B 1 408 ? 35.781 16.344 -0.627 1 95.44 408 MET B N 1
ATOM 6818 C CA . MET B 1 408 ? 36.281 17.312 0.353 1 95.44 408 MET B CA 1
ATOM 6819 C C . MET B 1 408 ? 36.219 16.734 1.764 1 95.44 408 MET B C 1
ATOM 6821 O O . MET B 1 408 ? 37.156 16.891 2.549 1 95.44 408 MET B O 1
ATOM 6825 N N . GLN B 1 409 ? 35.188 16.031 2.062 1 94.81 409 GLN B N 1
ATOM 6826 C CA . GLN B 1 409 ? 35 15.438 3.381 1 94.81 409 GLN B CA 1
ATOM 6827 C C . GLN B 1 409 ? 36.031 14.375 3.672 1 94.81 409 GLN B C 1
ATOM 6829 O O . GLN B 1 409 ? 36.625 14.344 4.758 1 94.81 409 GLN B O 1
ATOM 6834 N N . TRP B 1 410 ? 36.25 13.508 2.68 1 92 410 TRP B N 1
ATOM 6835 C CA . TRP B 1 410 ? 37 12.281 2.953 1 92 410 TRP B CA 1
ATOM 6836 C C . TRP B 1 410 ? 38.5 12.469 2.662 1 92 410 TRP B C 1
ATOM 6838 O O . TRP B 1 410 ? 39.344 11.812 3.273 1 92 410 TRP B O 1
ATOM 6848 N N . TYR B 1 411 ? 38.75 13.398 1.735 1 88.19 411 TYR B N 1
ATOM 6849 C CA . TYR B 1 411 ? 40.125 13.461 1.294 1 88.19 411 TYR B CA 1
ATOM 6850 C C . TYR B 1 411 ? 40.688 14.875 1.418 1 88.19 411 TYR B C 1
ATOM 6852 O O . TYR B 1 411 ? 41.875 15.117 1.151 1 88.19 411 TYR B O 1
ATOM 6860 N N . GLY B 1 412 ? 39.938 15.844 1.934 1 81.06 412 GLY B N 1
ATOM 6861 C CA . GLY B 1 412 ? 40.375 17.219 2.125 1 81.06 412 GLY B CA 1
ATOM 6862 C C . GLY B 1 412 ? 40.688 17.922 0.823 1 81.06 412 GLY B C 1
ATOM 6863 O O . GLY B 1 412 ? 41.5 18.844 0.799 1 81.06 412 GLY B O 1
ATOM 6864 N N . LYS B 1 413 ? 40.312 17.484 -0.354 1 67.19 413 LYS B N 1
ATOM 6865 C CA . LYS B 1 413 ? 40.656 18.109 -1.634 1 67.19 413 LYS B CA 1
ATOM 6866 C C . LYS B 1 413 ? 39.719 19.297 -1.914 1 67.19 413 LYS B C 1
ATOM 6868 O O . LYS B 1 413 ? 38.562 19.281 -1.524 1 67.19 413 LYS B O 1
#

Nearest PDB structures (foldseek):
  7ae9-assembly2_G  TM=4.950E-01  e=1.075E-01  Aphanizomenon flos-aquae 2012/KM1/D3
  3c18-assembly2_C  TM=3.842E-01  e=1.330E-01  Exiguobacterium sibiricum 255-15
  7ae9-assembly2_G  TM=4.948E-01  e=8.041E-02  Aphanizomenon flos-aquae 2012/KM1/D3
  3c18-assembly2_C  TM=3.899E-01  e=1.442E-01  Exiguobacterium sibiricum 255-15
  2rff-assembly1_A  TM=5.061E-01  e=7.890E-01  Saccharolobus solfataricus P2

InterPro domains:
  IPR018775 RNA repair pathway DNA polymerase beta [PF10127] (9-131)
  IPR018775 RNA repair pathway DNA polymerase beta [PTHR34817] (4-129)

pLDDT: mean 92.94, std 6.75, range [43.34, 98.75]

Organism: NCBI:txid1141136

Radius of gyration: 36.84 Å; Cα contacts (8 Å, |Δi|>4): 1274; chains: 2; bounding box: 94×85×75 Å

Solvent-accessible surface area (backbone atoms only — not comparable to full-atom values): 44265 Å² total; per-residue (Å²): 124,86,85,58,55,71,80,38,51,28,33,34,27,52,30,66,40,62,38,26,57,53,55,53,94,85,52,73,75,30,38,34,36,36,20,54,72,57,65,62,47,52,67,29,81,84,41,80,72,52,62,49,63,47,90,90,43,75,63,37,46,30,25,20,49,55,51,42,49,53,40,33,55,57,29,35,66,83,53,48,37,76,60,39,52,52,76,89,41,48,77,42,70,44,70,68,38,51,58,52,42,72,47,46,74,68,39,50,32,35,45,29,36,53,39,24,41,48,54,21,45,51,32,45,49,52,30,48,50,53,32,48,54,53,49,33,47,53,48,24,50,51,51,50,40,53,55,38,71,74,52,53,17,40,68,50,52,50,47,46,60,74,37,31,49,68,73,56,49,71,69,35,86,58,72,82,10,61,92,30,77,72,91,73,86,78,69,63,68,67,58,56,62,35,67,37,45,46,40,60,32,75,56,84,82,45,53,57,68,36,46,41,73,67,41,65,50,52,91,61,88,74,50,67,90,70,59,54,62,73,82,42,31,63,36,16,34,41,44,77,70,55,93,53,28,28,33,35,24,82,32,86,82,32,48,29,54,40,94,82,31,38,74,36,78,68,69,71,89,77,53,50,76,67,64,63,44,53,69,53,42,30,32,34,35,52,42,60,64,61,47,52,50,52,49,49,48,20,51,49,49,51,51,50,66,72,67,53,56,66,70,57,49,52,50,19,69,74,54,66,33,48,26,60,36,49,27,48,26,52,51,35,47,52,36,35,54,45,23,35,67,71,58,46,62,60,44,52,40,91,56,22,67,58,40,48,40,30,41,72,44,72,55,51,68,67,55,48,52,51,49,51,55,52,50,45,49,42,34,58,69,46,43,44,78,68,28,76,40,43,80,58,44,45,60,66,60,51,43,54,49,44,50,49,52,48,42,29,72,76,67,70,96,124,87,85,60,57,71,81,37,51,30,34,34,27,54,28,65,40,62,38,25,59,54,53,53,96,85,51,74,74,30,38,35,36,36,20,54,71,56,65,62,45,52,66,30,83,85,41,82,75,51,62,49,62,49,91,90,43,75,61,37,46,30,25,19,49,58,51,42,49,55,40,34,53,57,27,33,66,83,53,48,36,75,60,39,51,52,75,88,40,48,78,43,73,43,71,66,39,52,58,51,41,73,46,45,72,68,38,51,30,36,45,29,34,54,38,22,42,48,53,21,47,53,32,46,48,53,30,49,51,54,31,47,53,52,50,34,46,53,48,25,50,51,50,49,39,52,57,37,71,73,52,52,16,40,66,50,52,51,47,45,59,74,38,31,50,68,72,55,50,69,72,35,84,58,70,81,7,60,92,31,77,72,91,76,86,80,69,64,68,69,58,56,64,37,68,37,44,46,40,59,33,73,58,82,82,44,51,56,69,35,47,41,74,68,43,65,51,51,93,62,90,73,50,66,90,71,59,54,64,74,82,43,32,63,36,15,32,42,44,77,71,56,91,51,27,28,32,35,25,80,33,87,83,33,48,29,53,41,94,82,31,38,73,36,78,67,68,72,89,76,54,49,78,66,63,62,45,52,68,52,43,32,32,33,32,52,43,60,66,61,47,50,51,51,49,49,49,20,52,47,50,50,52,49,66,72,68,52,56,65,71,59,49,52,50,19,67,73,54,64,33,49,27,60,36,50,26,49,27,52,51,34,46,52,35,34,53,45,24,34,66,72,59,46,60,57,42,52,41,92,56,22,68,59,39,47,39,31,40,72,46,71,54,50,68,67,56,47,53,51,50,50,55,52,50,47,49,43,34,59,70,46,43,43,76,68,29,75,39,44,78,59,46,44,60,66,60,51,44,53,49,45,49,49,51,48,42,29,72,76,66,69,98

Secondary structure (DSSP, 8-state):
----GGGGEEEEEEETHHHHT---TTPPPEEEEEEPPPHHHHHSSS---SEE--TTSTTEEEEEHHHHHHHHHTT-HHHHGGGTS-GGGEEEE-HHHHHHHTTGGGG--TTHHHHHHHHHHHHHHHHHHHHHHHHHHHHHHHHHHHHHHHS-SHHHHHHHHHHS-HHHHHHS--GGGTT---SS---HHHHTTSHHHHHH-SSPPPGGGGEEEEEE-SSS---GGG--GGGGSEEEEEEEEETTEEEEEEEEEEESB-TTS-B----GGG--HHHHHPPPSEEEEE-HHHHHHHHHHHHHHHHHHHH--HHHHHHHHHHSS-HHHHHHHHHHHHHHHHHHHHS----S-TTHHHHHHHHTT-S-HHHHHHHHHHHHHIIIIIIHHH-SS-SS--HHHHHHHHHHHHHHHHH--/----GGGGEEEEEEETHHHHT---TTPPPEEEEEEPPPHHHHHSSS---SEE--TTSTTEEEEEHHHHHHHHHTT-HHHHGGGTS-G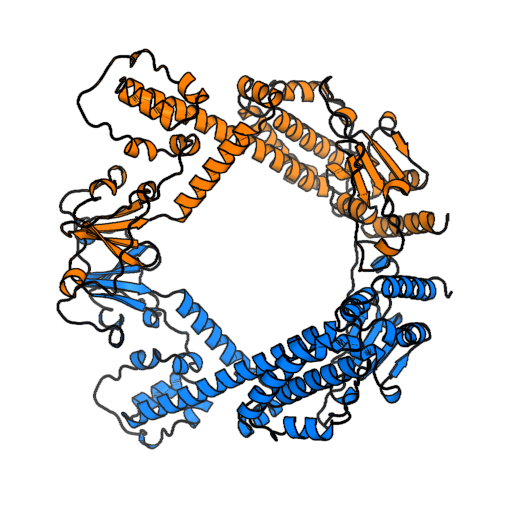GGEEEE-HHHHHHHTTGGGS--TTHHHHHHHHHHHHHHHHHHHHHHHHHHHHHHHHHHHHHHHS-SHHHHHHHHHHS-HHHHHHS--GGGTT---SS---HHHHTTSHHHHHH-SSPPPGGGGEEEEEE-SSS---GGG--GGGGSEEEEEEEEETTEEEEEEEEEEESB-TTSPBPPP-GGG--HHHHHPPPSEEEEE-HHHHHHHHHHHHHHHHHHHH--HHHHHHHHHHSS-HHHHHHHHHHHHHHHHHHHHS----S-TTHHHHHHHHTT-S-HHHHHHHHHHHHHIIIIIIHHH-SS-SS--HHHHHHHHHHHHHHHHH--